Protein AF-A0A1X0YEE6-F1 (afdb_monomer)

Foldseek 3Di:
DDDPPPPPPPPPPDDDDDDDDDDDDDDDDDDDDDDDQADFKAAEPLPGFFFWWKFKAALVGHTPFRTWGGAHPRRMTGGPGHHDQQIKIWTDPVGGGDQVPHGQLAIWMAHHHPPDDDYWYIFLLRLQVVLPDALVLSCVLCVVLVFNDHSVCSRPHLCVPLPQDDAFDAVVSNRSSLSRLLSRLLCLLLVPSSDYSVNSPDPQSSVSSSLSSCLSPVQQHRVNQNVLQVVVVPDPVFPDTQGSVLSVSLSSVLSVVLSVQQNVVCVVVVNGGDPVSSVVSSVVSNVCSSVSSVQSSNVVVVVVDPDDQDALVVLCVVPQVVQADDPPDDPRHLALPLVVVLVCQVVCPVVDHDDPRNSVNVSVCSPPVPDDDDDDDDDDDDDDDDDDALQVLCVVQPCSPANHLVRGPCAQDALVNQQVCCVVCPVNNVVCVPDDSRSSRNVNCSSPVNPDDDDDDDDDDDDDDDDALQVLCVVQPCVPQNHQVRGLAAQDALVRLVVCCVVCPVNNVVCVPDDSSSSRNVNVSHHHDDDDDPVDQDQLQVLCSNQPCVPQNHQVRGVDAQDALCNLVVCCVVCPVNNVVCVPDDSSSSRNVNVSRHHDPPPPPPPLQLQVLCVVQPCVPQNHQVRGVDAQQALVNLVCCCVVCPVNNVVVVPDDSVSSRNVNVSRPHDPDPPPDDLQLQVLCQVQPCVPQNHQVRGVDAQDALVNLVCCCVVCPVNNVVVVPDDSSSSRNVNVSRHHDPDCPDDDLQLQVLCVVQPCVPQNHLVRGVDAQAALVLLQLCCVVCPVNNVVVVSDDSVSSRNVNVSRHHDDPDPDDDDQLQVLCQVQPCVPQNHLVRGVDAQQALVNLVCCCVVCPVNNVSVVRQDSSSSRNVNVSRHHDDDDDDDDDCVPVPVPAPQQFDDDPPPRDHFQPVVQLPFPPRNRPPCQFQPPHDPPSDSDGDHDQLQAWPPGGWDDPVPQWIARGLVQQRAIAPGRHPDDDPVQFPVCSREDDDDRTLRHDDDDVPVPCVVVVDTPQQFFAPVVCVCQRVDSSDSDGPDDSQVRGADDSHQFPDDDDQKTANRVPPGIDGDDPPPD

Solvent-accessible surface area (backbone atoms only — not comparable to full-atom values): 61836 Å² total; per-residue (Å²): 139,90,91,77,66,89,84,66,69,88,82,76,87,78,90,88,88,89,90,80,90,88,87,86,89,88,86,87,89,80,92,76,79,89,78,79,83,51,34,34,35,30,32,36,36,48,67,55,27,31,47,26,23,33,25,35,24,40,79,85,71,48,75,76,36,89,52,35,43,53,13,38,94,74,4,41,30,40,39,97,55,57,57,56,62,58,19,33,42,34,53,32,88,94,34,49,23,19,50,90,87,40,78,43,80,61,69,38,21,23,61,37,54,87,82,58,65,70,58,49,47,28,18,36,56,24,22,34,45,49,47,62,31,50,53,68,54,54,25,44,56,37,42,78,44,70,34,94,49,56,56,77,51,54,63,46,73,45,60,75,84,49,70,80,38,65,77,92,50,64,52,83,67,44,40,56,28,41,51,20,43,14,47,35,47,29,28,50,40,72,64,46,79,67,48,30,64,68,59,56,68,31,67,76,51,37,53,48,35,32,53,38,29,50,50,40,52,73,58,63,35,39,65,54,54,51,51,51,38,59,55,51,75,69,39,91,86,56,88,61,81,62,38,46,53,33,48,53,52,36,40,52,53,45,49,52,55,50,29,54,52,49,37,53,49,16,65,74,48,83,66,47,81,56,67,70,60,47,52,54,48,51,52,52,41,60,74,42,44,68,62,46,29,49,51,41,42,48,54,51,41,56,72,69,41,98,63,82,80,66,56,15,62,58,52,36,56,79,74,39,50,92,76,32,47,66,91,75,62,72,92,48,35,42,60,70,33,17,74,60,50,44,58,36,36,81,66,49,48,91,77,46,80,72,54,74,62,50,43,49,22,28,22,52,27,28,55,42,82,82,70,80,85,81,89,88,87,79,94,82,82,84,92,80,96,76,85,73,60,16,61,60,50,33,55,76,74,42,20,91,86,36,38,52,78,99,63,29,83,58,55,62,42,49,31,70,64,51,49,52,30,20,78,67,34,52,97,68,34,46,87,52,65,81,58,48,73,69,48,41,36,26,28,15,38,38,35,58,70,51,92,71,91,82,83,88,83,89,85,88,88,89,89,77,86,77,69,56,16,63,57,51,32,59,76,75,38,26,94,81,40,40,51,71,91,69,37,80,69,48,46,47,47,35,68,58,53,48,53,32,21,77,67,34,48,100,64,38,40,82,54,66,79,60,50,73,68,47,42,35,27,30,27,74,50,38,46,74,53,81,87,78,64,92,87,58,82,65,58,14,61,61,49,34,54,72,76,44,20,90,83,39,37,52,67,94,68,35,80,65,44,57,43,48,40,66,58,51,48,55,29,22,78,66,34,54,93,69,38,40,84,56,68,80,60,49,73,65,47,42,38,23,30,27,73,50,38,43,69,52,81,71,77,72,86,66,80,76,52,14,57,60,50,34,56,74,77,42,22,90,82,40,40,52,66,95,66,36,81,66,49,53,47,48,38,66,59,51,49,54,31,22,78,66,35,46,98,67,37,41,83,52,69,78,61,50,73,68,54,42,36,28,28,27,73,49,36,44,70,59,81,74,80,67,91,62,84,74,56,12,57,61,51,34,52,74,76,42,21,91,81,38,38,50,66,97,64,37,80,65,49,52,46,48,36,66,59,51,48,54,30,19,77,67,33,48,98,65,36,39,82,53,68,79,60,49,73,68,54,42,37,25,27,26,74,47,36,44,69,58,78,77,85,70,86,68,85,68,59,13,57,62,49,33,56,74,74,42,22,90,82,40,37,52,68,96,62,39,80,66,48,49,46,46,35,66,46,52,47,54,31,19,78,63,33,49,99,65,36,39,83,54,67,78,61,49,73,69,56,42,34,24,28,23,73,50,35,45,70,53,80,78,76,72,93,66,86,74,60,13,56,63,49,34,54,74,75,41,20,92,85,37,37,49,68,96,58,40,78,64,41,34,42,44,38,66,56,49,48,53,29,21,80,64,36,48,97,67,36,40,82,53,74,66,59,51,72,68,54,41,35,26,28,27,75,49,36,46,83,38,90,81,82,85,90,70,87,88,61,89,72,38,63,90,80,27,45,82,74,34,51,54,80,60,81,93,15,58,28,61,51,51,73,66,50,40,70,35,57,92,35,46,83,55,58,50,65,48,34,40,92,61,72,98,78,87,65,94,62,70,23,59,50,78,60,34,28,18,73,85,41,69,48,36,72,68,87,74,53,27,41,28,20,24,37,87,35,35,38,33,67,51,59,39,40,78,82,48,81,79,61,67,92,73,46,52,71,66,33,37,46,81,39,79,73,33,72,66,30,52,62,70,74,60,53,84,49,42,52,74,74,68,51,59,69,53,48,42,34,28,67,98,59,49,92,40,79,56,58,49,59,67,50,84,60,78,70,55,64,73,73,73,22,33,24,33,96,83,26,48,20,57,38,60,56,96,53,28,43,35,64,26,78,88,78,45,64,52,74,57,62,101,79,76,118

InterPro domains:
  IPR009056 Cytochrome c-like domain [PF13442] (387-444)
  IPR009056 Cytochrome c-like domain [PF13442] (466-524)
  IPR009056 Cytochrome c-like domain [PF13442] (539-595)
  IPR009056 Cytochrome c-like domain [PF13442] (609-665)
  IPR009056 Cytochrome c-like domain [PF13442] (679-735)
  IPR009056 Cytochrome c-like domain [PF13442] (749-805)
  IPR009056 Cytochrome c-like domain [PF13442] (819-875)
  IPR009056 Cytochrome c-like domain [PS51007] (307-451)
  IPR009056 Cytochrome c-like domain [PS51007] (464-601)
  IPR009056 Cytochrome c-like domain [PS51007] (605-741)
  IPR009056 Cytochrome c-like domain [PS51007] (745-881)
  IPR010176 CxxxxCH...CXXCH motif, Geobacter sulfurreducens [TIGR01904] (935-1008)
  IPR036280 Multiheme cytochrome superfamily [SSF48695] (310-763)
  IPR036280 Multiheme cytochrome superfamily [SSF48695] (791-1070)
  IPR036909 Cytochrome c-like domain superfamily [SSF46626] (309-371)
  IPR036909 Cytochrome c-like domain superfamily [SSF46626] (722-805)
  IPR051459 Cytochrome c-type Dehydrogenase [PTHR35008] (641-733)

pLDDT: mean 75.91, std 16.79, range [24.64, 98.0]

Structure (mmCIF, N/CA/C/O backbone):
data_AF-A0A1X0YEE6-F1
#
_entry.id   AF-A0A1X0YEE6-F1
#
loop_
_atom_site.group_PDB
_atom_site.id
_atom_site.type_symbol
_atom_site.label_atom_id
_atom_site.label_alt_id
_atom_site.label_comp_id
_atom_site.label_asym_id
_atom_site.label_entity_id
_atom_site.label_seq_id
_atom_site.pdbx_PDB_ins_code
_atom_site.Cartn_x
_atom_site.Cartn_y
_atom_site.Cartn_z
_atom_site.occupancy
_atom_site.B_iso_or_equiv
_atom_site.auth_seq_id
_atom_site.auth_comp_id
_atom_site.auth_asym_id
_atom_site.auth_atom_id
_atom_site.pdbx_PDB_model_num
ATOM 1 N N . MET A 1 1 ? 40.414 -36.281 40.600 1.00 41.56 1 MET A N 1
ATOM 2 C CA . MET A 1 1 ? 39.236 -35.777 39.847 1.00 41.56 1 MET A CA 1
ATOM 3 C C . MET A 1 1 ? 39.577 -34.354 39.394 1.00 41.56 1 MET A C 1
ATOM 5 O O . MET A 1 1 ? 40.329 -33.721 40.116 1.00 41.56 1 MET A O 1
ATOM 9 N N . SER A 1 2 ? 39.189 -33.813 38.236 1.00 45.94 2 SER A N 1
ATOM 10 C CA . SER A 1 2 ? 38.268 -34.275 37.177 1.00 45.94 2 SER A CA 1
ATOM 11 C C . SER A 1 2 ? 38.715 -33.761 35.781 1.00 45.94 2 SER A C 1
ATOM 13 O O . SER A 1 2 ? 38.149 -32.827 35.231 1.00 45.94 2 SER A O 1
ATOM 15 N N . ARG A 1 3 ? 39.739 -34.386 35.171 1.00 41.09 3 ARG A N 1
ATOM 16 C CA . ARG A 1 3 ? 40.221 -34.085 33.793 1.00 41.09 3 ARG A CA 1
ATOM 17 C C . ARG A 1 3 ? 40.323 -35.324 32.874 1.00 41.09 3 ARG A C 1
ATOM 19 O O . ARG A 1 3 ? 41.143 -35.362 31.967 1.00 41.09 3 ARG A O 1
ATOM 26 N N . ARG A 1 4 ? 39.528 -36.373 33.134 1.00 42.50 4 ARG A N 1
ATOM 27 C CA . ARG A 1 4 ? 39.536 -37.641 32.359 1.00 42.50 4 ARG A CA 1
ATOM 28 C C . ARG A 1 4 ? 38.145 -38.216 32.025 1.00 42.50 4 ARG A C 1
ATOM 30 O O . ARG A 1 4 ? 38.060 -39.372 31.638 1.00 42.50 4 ARG A O 1
ATOM 37 N N . LEU A 1 5 ? 37.069 -37.434 32.169 1.00 38.53 5 LEU A N 1
ATOM 38 C CA . LEU A 1 5 ? 35.698 -37.889 31.865 1.00 38.53 5 LEU A CA 1
ATOM 39 C C . LEU A 1 5 ? 35.105 -37.277 30.581 1.00 38.53 5 LEU A C 1
ATOM 41 O O . LEU A 1 5 ? 34.314 -37.927 29.911 1.00 38.53 5 LEU A O 1
ATOM 45 N N . ALA A 1 6 ? 35.520 -36.064 30.201 1.00 39.22 6 ALA A N 1
ATOM 46 C CA . ALA A 1 6 ? 34.950 -35.336 29.061 1.00 39.22 6 ALA A CA 1
ATOM 47 C C . ALA A 1 6 ? 35.385 -35.857 27.672 1.00 39.22 6 ALA A C 1
ATOM 49 O O . ALA A 1 6 ? 34.792 -35.485 26.669 1.00 39.22 6 ALA A O 1
ATOM 50 N N . THR A 1 7 ? 36.417 -36.704 27.599 1.00 40.69 7 THR A N 1
ATOM 51 C CA . THR A 1 7 ? 37.062 -37.123 26.333 1.00 40.69 7 THR A CA 1
ATOM 52 C C . THR A 1 7 ? 36.876 -38.615 26.021 1.00 40.69 7 THR A C 1
ATOM 54 O O . THR A 1 7 ? 37.511 -39.135 25.113 1.00 40.69 7 THR A O 1
ATOM 57 N N . LEU A 1 8 ? 36.037 -39.321 26.789 1.00 37.00 8 LEU A N 1
ATOM 58 C CA . LEU A 1 8 ? 35.826 -40.776 26.679 1.00 37.00 8 LEU A CA 1
ATOM 59 C C . LEU A 1 8 ? 34.367 -41.183 26.409 1.00 37.00 8 LEU A C 1
ATOM 61 O O . LEU A 1 8 ? 34.090 -42.361 26.224 1.00 37.00 8 LEU A O 1
ATOM 65 N N . ILE A 1 9 ? 33.443 -40.219 26.364 1.00 39.91 9 ILE A N 1
ATOM 66 C CA . ILE A 1 9 ? 32.008 -40.456 26.122 1.00 39.91 9 ILE A CA 1
ATOM 67 C C . ILE A 1 9 ? 31.642 -40.255 24.635 1.00 39.91 9 ILE A C 1
ATOM 69 O O . ILE A 1 9 ? 30.683 -40.842 24.148 1.00 39.91 9 ILE A O 1
ATOM 73 N N . LEU A 1 10 ? 32.446 -39.497 23.878 1.00 35.41 10 LEU A N 1
ATOM 74 C CA . LEU A 1 10 ? 32.149 -39.085 22.496 1.00 35.41 10 LEU A CA 1
ATOM 75 C C . LEU A 1 10 ? 32.640 -40.067 21.404 1.00 35.41 10 LEU A C 1
ATOM 77 O O . LEU A 1 10 ? 32.732 -39.690 20.242 1.00 35.41 10 LEU A O 1
ATOM 81 N N . ALA A 1 11 ? 33.015 -41.301 21.764 1.00 36.31 11 ALA A N 1
ATOM 82 C CA . ALA A 1 11 ? 33.699 -42.235 20.853 1.00 36.31 11 ALA A CA 1
ATOM 83 C C . ALA A 1 11 ? 33.261 -43.712 20.977 1.00 36.31 11 ALA A C 1
ATOM 85 O O . ALA A 1 11 ? 33.940 -44.591 20.453 1.00 36.31 11 ALA A O 1
ATOM 86 N N . ALA A 1 12 ? 32.170 -44.006 21.697 1.00 33.06 12 ALA A N 1
ATOM 87 C CA . ALA A 1 12 ? 31.841 -45.377 22.119 1.00 33.06 12 ALA A CA 1
ATOM 88 C C . ALA A 1 12 ? 30.345 -45.753 22.036 1.00 33.06 12 ALA A C 1
ATOM 90 O O . ALA A 1 12 ? 29.915 -46.673 22.727 1.00 33.06 12 ALA A O 1
ATOM 91 N N . LEU A 1 13 ? 29.544 -45.062 21.212 1.00 33.12 13 LEU A N 1
ATOM 92 C CA . LEU A 1 13 ? 28.110 -45.358 21.054 1.00 33.12 13 LEU A CA 1
ATOM 93 C C . LEU A 1 13 ? 27.655 -45.455 19.584 1.00 33.12 13 LEU A C 1
ATOM 95 O O . LEU A 1 13 ? 26.605 -44.943 19.207 1.00 33.12 13 LEU A O 1
ATOM 99 N N . ALA A 1 14 ? 28.450 -46.136 18.756 1.00 29.52 14 ALA A N 1
ATOM 100 C CA . ALA A 1 14 ? 28.081 -46.516 17.394 1.00 29.52 14 ALA A CA 1
ATOM 101 C C . ALA A 1 14 ? 28.316 -48.022 17.164 1.00 29.52 14 ALA A C 1
ATOM 103 O O . ALA A 1 14 ? 29.353 -48.558 17.547 1.00 29.52 14 ALA A O 1
ATOM 104 N N . THR A 1 15 ? 27.344 -48.670 16.511 1.00 32.94 15 THR A N 1
ATOM 105 C CA . THR A 1 15 ? 27.370 -50.040 15.947 1.00 32.94 15 THR A CA 1
ATOM 106 C C . THR A 1 15 ? 27.654 -51.232 16.882 1.00 32.94 15 THR A C 1
ATOM 108 O O . THR A 1 15 ? 28.798 -51.626 17.075 1.00 32.94 15 THR A O 1
ATOM 111 N N . LEU A 1 16 ? 26.580 -51.891 17.338 1.00 30.03 16 LEU A N 1
ATOM 112 C CA . LEU A 1 16 ? 26.212 -53.305 17.072 1.00 30.03 16 LEU A CA 1
ATOM 113 C C . LEU A 1 16 ? 24.758 -53.474 17.584 1.00 30.03 16 LEU A C 1
ATOM 115 O O . LEU A 1 16 ? 24.435 -52.952 18.644 1.00 30.03 16 LEU A O 1
ATOM 119 N N . ILE A 1 17 ? 23.796 -54.045 16.850 1.00 33.28 17 ILE A N 1
ATOM 120 C CA . ILE A 1 17 ? 23.618 -55.467 16.477 1.00 33.28 17 ILE A CA 1
ATOM 121 C C . ILE A 1 17 ? 22.937 -55.572 15.085 1.00 33.28 17 ILE A C 1
ATOM 123 O O . ILE A 1 17 ? 22.250 -54.647 14.662 1.00 33.28 17 ILE A O 1
ATOM 127 N N . LEU A 1 18 ? 23.114 -56.702 14.382 1.00 36.16 18 LEU A N 1
ATOM 128 C CA . LEU A 1 18 ? 22.567 -56.997 13.041 1.00 36.16 18 LEU A CA 1
ATOM 129 C C . LEU A 1 18 ? 21.418 -58.026 13.054 1.00 36.16 18 LEU A C 1
ATOM 131 O O . LEU A 1 18 ? 21.521 -59.015 13.776 1.00 36.16 18 LEU A O 1
ATOM 135 N N . ALA A 1 19 ? 20.435 -57.861 12.152 1.00 30.81 19 ALA A N 1
ATOM 136 C CA . ALA A 1 19 ? 19.707 -58.918 11.410 1.00 30.81 19 ALA A CA 1
ATOM 137 C C . ALA A 1 19 ? 18.662 -58.286 10.448 1.00 30.81 19 ALA A C 1
ATOM 139 O O . ALA A 1 19 ? 18.044 -57.301 10.834 1.00 30.81 19 ALA A O 1
ATOM 140 N N . ALA A 1 20 ? 18.351 -58.794 9.244 1.00 27.72 20 ALA A N 1
ATOM 141 C CA . ALA A 1 20 ? 19.028 -59.739 8.335 1.00 27.72 20 ALA A CA 1
ATOM 142 C C . ALA A 1 20 ? 18.353 -59.699 6.928 1.00 27.72 20 ALA A C 1
ATOM 144 O O . ALA A 1 20 ? 17.193 -59.306 6.850 1.00 27.72 20 ALA A O 1
ATOM 145 N N . CYS A 1 21 ? 19.031 -60.205 5.874 1.00 26.81 21 CYS A N 1
ATOM 146 C CA . CYS A 1 21 ? 18.567 -60.332 4.463 1.00 26.81 21 CYS A CA 1
ATOM 147 C C . CYS A 1 21 ? 18.369 -58.988 3.707 1.00 26.81 21 CYS A C 1
ATOM 149 O O . CYS A 1 21 ? 17.750 -58.080 4.244 1.00 26.81 21 CYS A O 1
ATOM 151 N N . GLY A 1 22 ? 18.834 -58.748 2.469 1.00 28.75 22 GLY A N 1
ATOM 152 C CA . GLY A 1 22 ? 19.536 -59.559 1.444 1.00 28.75 22 GLY A CA 1
ATOM 153 C C . GLY A 1 22 ? 18.822 -59.430 0.078 1.00 28.75 22 GLY A C 1
ATOM 154 O O . GLY A 1 22 ? 17.606 -59.257 0.079 1.00 28.75 22 GLY A O 1
ATOM 155 N N . SER A 1 23 ? 19.431 -59.530 -1.115 1.00 31.70 23 SER A N 1
ATOM 156 C CA . SER A 1 23 ? 20.843 -59.661 -1.583 1.00 31.70 23 SER A CA 1
ATOM 157 C C . SER A 1 23 ? 20.804 -59.890 -3.120 1.00 31.70 23 SER A C 1
ATOM 159 O O . SER A 1 23 ? 19.817 -60.470 -3.568 1.00 31.70 23 SER A O 1
ATOM 161 N N . ASP A 1 24 ? 21.760 -59.606 -4.022 1.00 35.84 24 ASP A N 1
ATOM 162 C CA . ASP A 1 24 ? 23.052 -58.871 -4.105 1.00 35.84 24 ASP A CA 1
ATOM 163 C C . ASP A 1 24 ? 23.425 -58.792 -5.627 1.00 35.84 24 ASP A C 1
ATOM 165 O O . ASP A 1 24 ? 22.791 -59.474 -6.431 1.00 35.84 24 ASP A O 1
ATOM 169 N N . GLY A 1 25 ? 24.409 -58.048 -6.165 1.00 29.69 25 GLY A N 1
ATOM 170 C CA . GLY A 1 25 ? 25.340 -57.052 -5.607 1.00 29.69 25 GLY A CA 1
ATOM 171 C C . GLY A 1 25 ? 26.693 -56.983 -6.371 1.00 29.69 25 GLY A C 1
ATOM 172 O O . GLY A 1 25 ? 27.498 -57.902 -6.245 1.00 29.69 25 GLY A O 1
ATOM 173 N N . GLY A 1 26 ? 26.983 -55.896 -7.116 1.00 31.36 26 GLY A N 1
ATOM 174 C CA . GLY A 1 26 ? 28.316 -55.595 -7.713 1.00 31.36 26 GLY A CA 1
ATOM 175 C C . GLY A 1 26 ? 28.344 -55.380 -9.245 1.00 31.36 26 GLY A C 1
ATOM 176 O O . GLY A 1 26 ? 27.403 -55.759 -9.931 1.00 31.36 26 GLY A O 1
ATOM 177 N N . SER A 1 27 ? 29.364 -54.772 -9.875 1.00 38.47 27 SER A N 1
ATOM 178 C CA . SER A 1 27 ? 30.635 -54.151 -9.416 1.00 38.47 27 SER A CA 1
ATOM 179 C C . SER A 1 27 ? 31.074 -53.099 -10.466 1.00 38.47 27 SER A C 1
ATOM 181 O O . SER A 1 27 ? 30.745 -53.248 -11.638 1.00 38.47 27 SER A O 1
ATOM 183 N N . SER A 1 28 ? 31.833 -52.034 -10.182 1.00 29.52 28 SER A N 1
ATOM 184 C CA . SER A 1 28 ? 33.265 -52.041 -9.810 1.00 29.52 28 SER A CA 1
ATOM 185 C C . SER A 1 28 ? 33.737 -50.622 -9.428 1.00 29.52 28 SER A C 1
ATOM 187 O O . SER A 1 28 ? 33.064 -49.651 -9.760 1.00 29.52 28 SER A O 1
ATOM 189 N N . ALA A 1 29 ? 34.896 -50.478 -8.772 1.00 35.72 29 ALA A N 1
ATOM 190 C CA . ALA A 1 29 ? 35.354 -49.198 -8.213 1.00 35.72 29 ALA A CA 1
ATOM 191 C C . ALA A 1 29 ? 36.558 -48.557 -8.933 1.00 35.72 29 ALA A C 1
ATOM 193 O O . ALA A 1 29 ? 37.543 -49.231 -9.230 1.00 35.72 29 ALA A O 1
ATOM 194 N N . THR A 1 30 ? 36.535 -47.226 -9.042 1.00 29.53 30 THR A N 1
ATOM 195 C CA . THR A 1 30 ? 37.715 -46.340 -9.025 1.00 29.53 30 THR A CA 1
ATOM 196 C C . THR A 1 30 ? 37.397 -45.123 -8.150 1.00 29.53 30 THR A C 1
ATOM 198 O O . THR A 1 30 ? 36.252 -44.683 -8.076 1.00 29.53 30 THR A O 1
ATOM 201 N N . GLY A 1 31 ? 38.385 -44.626 -7.401 1.00 40.69 31 GLY A N 1
ATOM 202 C CA . GLY A 1 31 ? 38.153 -43.631 -6.349 1.00 40.69 31 GLY A CA 1
ATOM 203 C C . GLY A 1 31 ? 37.880 -42.215 -6.866 1.00 40.69 31 GLY A C 1
ATOM 204 O O . GLY A 1 31 ? 38.470 -41.774 -7.850 1.00 40.69 31 GLY A O 1
ATOM 205 N N . SER A 1 32 ? 37.028 -41.478 -6.155 1.00 28.16 32 SER A N 1
ATOM 206 C CA . SER A 1 32 ? 36.861 -40.023 -6.262 1.00 28.16 32 SER A CA 1
ATOM 207 C C . SER A 1 32 ? 36.358 -39.459 -4.929 1.00 28.16 32 SER A C 1
ATOM 209 O O . SER A 1 32 ? 35.883 -40.203 -4.070 1.00 28.16 32 SER A O 1
ATOM 211 N N . THR A 1 33 ? 36.529 -38.153 -4.731 1.00 30.02 33 THR A N 1
ATOM 212 C CA . THR A 1 33 ? 36.141 -37.413 -3.517 1.00 30.02 33 THR A CA 1
ATOM 213 C C . THR A 1 33 ? 34.635 -37.482 -3.228 1.00 30.02 33 THR A C 1
ATOM 215 O O . THR A 1 33 ? 33.856 -37.673 -4.163 1.00 30.02 33 THR A O 1
ATOM 218 N N . PRO A 1 34 ? 34.196 -37.296 -1.964 1.00 30.56 34 PRO A N 1
ATOM 219 C CA . PRO A 1 34 ? 32.774 -37.286 -1.627 1.00 30.56 34 PRO A CA 1
ATOM 220 C C . PRO A 1 34 ? 32.039 -36.196 -2.414 1.00 30.56 34 PRO A C 1
ATOM 222 O O . PRO A 1 34 ? 32.354 -35.013 -2.297 1.00 30.56 34 PRO A O 1
ATOM 225 N N . VAL A 1 35 ? 31.057 -36.608 -3.217 1.00 33.06 35 VAL A N 1
ATOM 226 C CA . VAL A 1 35 ? 30.194 -35.693 -3.966 1.00 33.06 35 VAL A CA 1
ATOM 227 C C . VAL A 1 35 ? 29.191 -35.078 -2.997 1.00 33.06 35 VAL A C 1
ATOM 229 O O . VAL A 1 35 ? 28.302 -35.763 -2.492 1.00 33.06 35 VAL A O 1
ATOM 232 N N . THR A 1 36 ? 29.318 -33.778 -2.746 1.00 42.09 36 THR A N 1
ATOM 233 C CA . THR A 1 36 ? 28.257 -32.978 -2.130 1.00 42.09 36 THR A CA 1
ATOM 234 C C . THR A 1 36 ? 27.075 -32.920 -3.094 1.00 42.09 36 THR A C 1
ATOM 236 O O . THR A 1 36 ? 27.185 -32.327 -4.167 1.00 42.09 36 THR A O 1
ATOM 239 N N . GLY A 1 37 ? 25.957 -33.555 -2.738 1.00 53.56 37 GLY A N 1
ATOM 240 C CA . GLY A 1 37 ? 24.726 -33.482 -3.524 1.00 53.56 37 GLY A CA 1
ATOM 241 C C . GLY A 1 37 ? 24.160 -32.064 -3.494 1.00 53.56 37 GLY A C 1
ATOM 242 O O . GLY A 1 37 ? 23.599 -31.660 -2.480 1.00 53.56 37 GLY A O 1
ATOM 243 N N . GLY A 1 38 ? 24.344 -31.313 -4.582 1.00 72.38 38 GLY A N 1
ATOM 244 C CA . GLY A 1 38 ? 23.806 -29.959 -4.723 1.00 72.38 38 GLY A CA 1
ATOM 245 C C . GLY A 1 38 ? 22.280 -29.949 -4.845 1.00 72.38 38 GLY A C 1
ATOM 246 O O . GLY A 1 38 ? 21.672 -30.940 -5.252 1.00 72.38 38 GLY A O 1
ATOM 247 N N . VAL A 1 39 ? 21.666 -28.817 -4.498 1.00 89.81 39 VAL A N 1
ATOM 248 C CA . VAL A 1 39 ? 20.205 -28.649 -4.487 1.00 89.81 39 VAL A CA 1
ATOM 249 C C . VAL A 1 39 ? 19.608 -28.829 -5.882 1.00 89.81 39 VAL A C 1
ATOM 251 O O . VAL A 1 39 ? 20.054 -28.210 -6.842 1.00 89.81 39 VAL A O 1
ATOM 254 N N . THR A 1 40 ? 18.565 -29.650 -5.987 1.00 93.50 40 THR A N 1
ATOM 255 C CA . THR A 1 40 ? 17.801 -29.904 -7.222 1.00 93.50 40 THR A CA 1
ATOM 256 C C . THR A 1 40 ? 16.374 -29.356 -7.167 1.00 93.50 40 THR A C 1
ATOM 258 O O . THR A 1 40 ? 15.605 -29.585 -8.095 1.00 93.50 40 THR A O 1
ATOM 261 N N . SER A 1 41 ? 15.970 -28.675 -6.093 1.00 93.94 41 SER A N 1
ATOM 262 C CA . SER A 1 41 ? 14.566 -28.332 -5.848 1.00 93.94 41 SER A CA 1
ATOM 263 C C . SER A 1 41 ? 14.381 -27.014 -5.098 1.00 93.94 41 SER A C 1
ATOM 265 O O . SER A 1 41 ? 15.299 -26.496 -4.459 1.00 93.94 41 SER A O 1
ATOM 267 N N . GLY A 1 42 ? 13.177 -26.457 -5.180 1.00 96.38 42 GLY A N 1
ATOM 268 C CA . GLY A 1 42 ? 12.831 -25.216 -4.500 1.00 96.38 42 GLY A CA 1
ATOM 269 C C . GLY A 1 42 ? 11.333 -25.013 -4.321 1.00 96.38 42 GLY A C 1
ATOM 270 O O . GLY A 1 42 ? 10.536 -25.859 -4.720 1.00 96.38 42 GLY A O 1
ATOM 271 N N . ILE A 1 43 ? 10.975 -23.895 -3.692 1.00 96.75 43 ILE A N 1
ATOM 272 C CA . ILE A 1 43 ? 9.601 -23.500 -3.361 1.00 96.75 43 ILE A CA 1
ATOM 273 C C . ILE A 1 43 ? 9.349 -22.083 -3.885 1.00 96.75 43 ILE A C 1
ATOM 275 O O . ILE A 1 43 ? 10.010 -21.132 -3.461 1.00 96.75 43 ILE A O 1
ATOM 279 N N . ALA A 1 44 ? 8.386 -21.945 -4.793 1.00 96.00 44 ALA A N 1
ATOM 280 C CA . ALA A 1 44 ? 7.895 -20.683 -5.332 1.00 96.00 44 ALA A CA 1
ATOM 281 C C . ALA A 1 44 ? 6.824 -20.104 -4.404 1.00 96.00 44 ALA A C 1
ATOM 283 O O . ALA A 1 44 ? 5.725 -20.654 -4.296 1.00 96.00 44 ALA A O 1
ATOM 284 N N . VAL A 1 45 ? 7.143 -19.012 -3.709 1.00 93.75 45 VAL A N 1
ATOM 285 C CA . VAL A 1 45 ? 6.266 -18.493 -2.657 1.00 93.75 45 VAL A CA 1
ATOM 286 C C . VAL A 1 45 ? 6.286 -16.969 -2.583 1.00 93.75 45 VAL A C 1
ATOM 288 O O . VAL A 1 45 ? 7.259 -16.333 -2.180 1.00 93.75 45 VAL A O 1
ATOM 291 N N . ASP A 1 46 ? 5.158 -16.391 -2.960 1.00 88.62 46 ASP A N 1
ATOM 292 C CA . ASP A 1 46 ? 4.624 -15.162 -2.400 1.00 88.62 46 ASP A CA 1
ATOM 293 C C . ASP A 1 46 ? 3.727 -15.528 -1.189 1.00 88.62 46 ASP A C 1
ATOM 295 O O . ASP A 1 46 ? 4.250 -15.617 -0.073 1.00 88.62 46 ASP A O 1
ATOM 299 N N . PRO A 1 47 ? 2.443 -15.886 -1.399 1.00 91.25 47 PRO A N 1
ATOM 300 C CA . PRO A 1 47 ? 1.935 -17.245 -1.128 1.00 91.25 47 PRO A CA 1
ATOM 301 C C . PRO A 1 47 ? 2.322 -18.276 -2.202 1.00 91.25 47 PRO A C 1
ATOM 303 O O . PRO A 1 47 ? 2.918 -17.908 -3.210 1.00 91.25 47 PRO A O 1
ATOM 306 N N . TYR A 1 48 ? 2.026 -19.567 -2.007 1.00 88.94 48 TYR A N 1
ATOM 307 C CA . TYR A 1 48 ? 2.435 -20.614 -2.960 1.00 88.94 48 TYR A CA 1
ATOM 308 C C . TYR A 1 48 ? 1.925 -20.339 -4.384 1.00 88.94 48 TYR A C 1
ATOM 310 O O . TYR A 1 48 ? 0.719 -20.241 -4.612 1.00 88.94 48 TYR A O 1
ATOM 318 N N . ILE A 1 49 ? 2.855 -20.233 -5.338 1.00 87.31 49 ILE A N 1
ATOM 319 C CA . ILE A 1 49 ? 2.530 -20.043 -6.756 1.00 87.31 49 ILE A CA 1
ATOM 320 C C . ILE A 1 49 ? 2.396 -21.413 -7.406 1.00 87.31 49 ILE A C 1
ATOM 322 O O . ILE A 1 49 ? 3.328 -22.213 -7.327 1.00 87.31 49 ILE A O 1
ATOM 326 N N . VAL A 1 50 ? 1.284 -21.670 -8.094 1.00 84.50 50 VAL A N 1
ATOM 327 C CA . VAL A 1 50 ? 0.994 -22.972 -8.723 1.00 84.50 50 VAL A CA 1
ATOM 328 C C . VAL A 1 50 ? 1.223 -22.897 -10.232 1.00 84.50 50 VAL A C 1
ATOM 330 O O . VAL A 1 50 ? 0.711 -21.992 -10.893 1.00 84.50 50 VAL A O 1
ATOM 333 N N . GLY A 1 51 ? 1.978 -23.838 -10.800 1.00 79.69 51 GLY A N 1
ATOM 334 C CA . GLY A 1 51 ? 2.293 -23.899 -12.233 1.00 79.69 51 GLY A CA 1
ATOM 335 C C . GLY A 1 51 ? 3.427 -22.975 -12.700 1.00 79.69 51 GLY A C 1
ATOM 336 O O . GLY A 1 51 ? 3.571 -22.748 -13.901 1.00 79.69 51 GLY A O 1
ATOM 337 N N . ALA A 1 52 ? 4.228 -22.426 -11.785 1.00 86.19 52 ALA A N 1
ATOM 338 C CA . ALA A 1 52 ? 5.391 -21.599 -12.101 1.00 86.19 52 ALA A CA 1
ATOM 339 C C . ALA A 1 52 ? 6.573 -22.455 -12.583 1.00 86.19 52 ALA A C 1
ATOM 341 O O . ALA A 1 52 ? 6.929 -23.440 -11.938 1.00 86.19 52 ALA A O 1
ATOM 342 N N . VAL A 1 53 ? 7.212 -22.063 -13.688 1.00 91.62 53 VAL A N 1
ATOM 343 C CA . VAL A 1 53 ? 8.424 -22.714 -14.219 1.00 91.62 53 VAL A CA 1
ATOM 344 C C . VAL A 1 53 ? 9.611 -21.768 -14.096 1.00 91.62 53 VAL A C 1
ATOM 346 O O . VAL A 1 53 ? 9.531 -20.594 -14.456 1.00 91.62 53 VAL A O 1
ATOM 349 N N . PHE A 1 54 ? 10.736 -22.291 -13.620 1.00 96.88 54 PHE A N 1
ATOM 350 C CA . PHE A 1 54 ? 11.963 -21.537 -13.396 1.00 96.88 54 PHE A CA 1
ATOM 351 C C . PHE A 1 54 ? 13.063 -21.935 -14.380 1.00 96.88 54 PHE A C 1
ATOM 353 O O . PHE A 1 54 ? 13.081 -23.041 -14.914 1.00 96.88 54 PHE A O 1
ATOM 360 N N . GLU A 1 55 ? 14.011 -21.034 -14.592 1.00 95.88 55 GLU A N 1
ATOM 361 C CA . GLU A 1 55 ? 15.250 -21.264 -15.333 1.00 95.88 55 GLU A CA 1
ATOM 362 C C . GLU A 1 55 ? 16.459 -20.971 -14.430 1.00 95.88 55 GLU A C 1
ATOM 364 O O . GLU A 1 55 ? 16.423 -20.054 -13.610 1.00 95.88 55 GLU A O 1
ATOM 369 N N . GLU A 1 56 ? 17.523 -21.764 -14.554 1.00 97.44 56 GLU A N 1
ATOM 370 C CA . GLU A 1 56 ? 18.812 -21.511 -13.899 1.00 97.44 56 GLU A CA 1
ATOM 371 C C . GLU A 1 56 ? 19.710 -20.732 -14.861 1.00 97.44 56 GLU A C 1
ATOM 373 O O . GLU A 1 56 ? 19.906 -21.154 -16.004 1.00 97.44 56 GLU A O 1
ATOM 378 N N . ILE A 1 57 ? 20.284 -19.626 -14.394 1.00 95.56 57 ILE A N 1
ATOM 379 C CA . ILE A 1 57 ? 21.125 -18.713 -15.175 1.00 95.56 57 ILE A CA 1
ATOM 380 C C . ILE A 1 57 ? 22.480 -18.561 -14.479 1.00 95.56 57 ILE A C 1
ATOM 382 O O . ILE A 1 57 ? 22.534 -18.304 -13.278 1.00 95.56 57 ILE A O 1
ATOM 386 N N . SER A 1 58 ? 23.585 -18.712 -15.208 1.00 91.56 58 SER A N 1
ATOM 387 C CA . SER A 1 58 ? 24.941 -18.528 -14.682 1.00 91.56 58 SER A CA 1
ATOM 388 C C . SER A 1 58 ? 25.211 -17.083 -14.246 1.00 91.56 58 SER A C 1
ATOM 390 O O . SER A 1 58 ? 24.533 -16.145 -14.666 1.00 91.56 58 SER A O 1
ATOM 392 N N . ALA A 1 59 ? 26.269 -16.884 -13.454 1.00 86.62 59 ALA A N 1
ATOM 393 C CA . ALA A 1 59 ? 26.740 -15.551 -13.067 1.00 86.62 59 ALA A CA 1
ATOM 394 C C . ALA A 1 59 ? 27.118 -14.649 -14.266 1.00 86.62 59 ALA A C 1
ATOM 396 O O . ALA A 1 59 ? 27.131 -13.430 -14.126 1.00 86.62 59 ALA A O 1
ATOM 397 N N . ASP A 1 60 ? 27.402 -15.233 -15.439 1.00 86.38 60 ASP A N 1
ATOM 398 C CA . ASP A 1 60 ? 27.651 -14.529 -16.705 1.00 86.38 60 ASP A CA 1
ATOM 399 C C . ASP A 1 60 ? 26.459 -14.568 -17.687 1.00 86.38 60 ASP A C 1
ATOM 401 O O . ASP A 1 60 ? 26.624 -14.360 -18.888 1.00 86.38 60 ASP A O 1
ATOM 405 N N . GLY A 1 61 ? 25.244 -14.815 -17.182 1.00 84.88 61 GLY A N 1
ATOM 406 C CA . GLY A 1 61 ? 23.985 -14.595 -17.903 1.00 84.88 61 GLY A CA 1
ATOM 407 C C . GLY A 1 61 ? 23.537 -15.709 -18.856 1.00 84.88 61 GLY A C 1
ATOM 408 O O . GLY A 1 61 ? 22.503 -15.560 -19.507 1.00 84.88 61 GLY A O 1
ATOM 409 N N . ARG A 1 62 ? 24.256 -16.836 -18.950 1.00 90.31 62 ARG A N 1
ATOM 410 C CA . ARG A 1 62 ? 23.854 -17.973 -19.799 1.00 90.31 62 ARG A CA 1
ATOM 411 C C . ARG A 1 62 ? 22.830 -18.851 -19.088 1.00 90.31 62 ARG A C 1
ATOM 413 O O . ARG A 1 62 ? 22.999 -19.180 -17.919 1.00 90.31 62 ARG A O 1
ATOM 420 N N . ILE A 1 63 ? 21.809 -19.313 -19.807 1.00 92.44 63 ILE A N 1
ATOM 421 C CA . ILE A 1 63 ? 20.864 -20.303 -19.275 1.00 92.44 63 ILE A CA 1
ATOM 422 C C . ILE A 1 63 ? 21.589 -21.649 -19.110 1.00 92.44 63 ILE A C 1
ATOM 424 O O . ILE A 1 63 ? 22.037 -22.252 -20.084 1.00 92.44 63 ILE A O 1
ATOM 428 N N . LEU A 1 64 ? 21.691 -22.120 -17.868 1.00 89.06 64 LEU A N 1
ATOM 429 C CA . LEU A 1 64 ? 22.247 -23.422 -17.494 1.00 89.06 64 LEU A CA 1
ATOM 430 C C . LEU A 1 64 ? 21.176 -24.518 -17.543 1.00 89.06 64 LEU A C 1
ATOM 432 O O . LEU A 1 64 ? 21.456 -25.627 -18.012 1.00 89.06 64 LEU A O 1
ATOM 436 N N . GLN A 1 65 ? 19.948 -24.209 -17.105 1.00 96.06 65 GLN A N 1
ATOM 437 C CA . GLN A 1 65 ? 18.778 -25.095 -17.171 1.00 96.06 65 GLN A CA 1
ATOM 438 C C . GLN A 1 65 ? 17.536 -24.297 -17.621 1.00 96.06 65 GLN A C 1
ATOM 440 O O . GLN A 1 65 ? 17.123 -23.395 -16.898 1.00 96.06 65 GLN A O 1
ATOM 445 N N . PRO A 1 66 ? 16.920 -24.598 -18.784 1.00 87.88 66 PRO A N 1
ATOM 446 C CA . PRO A 1 66 ? 15.880 -23.751 -19.392 1.00 87.88 66 PRO A CA 1
ATOM 447 C C . PRO A 1 66 ? 14.459 -23.962 -18.839 1.00 87.88 66 PRO A C 1
ATOM 449 O O . PRO A 1 66 ? 13.527 -23.278 -19.274 1.00 87.88 66 PRO A O 1
ATOM 452 N N . ALA A 1 67 ? 14.274 -24.944 -17.954 1.00 89.62 67 ALA A N 1
ATOM 453 C CA . ALA A 1 67 ? 13.022 -25.234 -17.264 1.00 89.62 67 ALA A CA 1
ATOM 454 C C . ALA A 1 67 ? 13.271 -26.113 -16.024 1.00 89.62 67 ALA A C 1
ATOM 456 O O . ALA A 1 67 ? 14.038 -27.080 -16.084 1.00 89.62 67 ALA A O 1
ATOM 457 N N . SER A 1 68 ? 12.572 -25.806 -14.937 1.00 93.31 68 SER A N 1
ATOM 458 C CA . SER A 1 68 ? 12.192 -26.742 -13.880 1.00 93.31 68 SER A CA 1
ATOM 459 C C . SER A 1 68 ? 10.937 -27.530 -14.291 1.00 93.31 68 SER A C 1
ATOM 461 O O . SER A 1 68 ? 10.331 -27.268 -15.333 1.00 93.31 68 SER A O 1
ATOM 4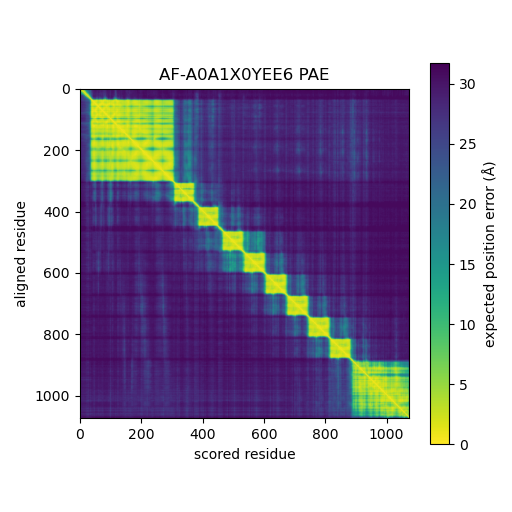63 N N . THR A 1 69 ? 10.469 -28.445 -13.442 1.00 89.56 69 THR A N 1
ATOM 464 C CA . THR A 1 69 ? 9.040 -28.793 -13.424 1.00 89.56 69 THR A CA 1
ATOM 465 C C . THR A 1 69 ? 8.203 -27.543 -13.112 1.00 89.56 69 THR A C 1
ATOM 467 O O . THR A 1 69 ? 8.700 -26.648 -12.419 1.00 89.56 69 THR A O 1
ATOM 470 N N . PRO A 1 70 ? 6.937 -27.464 -13.558 1.00 85.19 70 PRO A N 1
ATOM 471 C CA . PRO A 1 70 ? 5.983 -26.522 -12.978 1.00 85.19 70 PRO A CA 1
ATOM 472 C C . PRO A 1 70 ? 5.865 -26.756 -11.467 1.00 85.19 70 PRO A C 1
ATOM 474 O O . PRO A 1 70 ? 6.027 -27.892 -11.009 1.00 85.19 70 PRO A O 1
ATOM 477 N N . SER A 1 71 ? 5.597 -25.699 -10.704 1.00 89.88 71 SER A N 1
ATOM 478 C CA . SER A 1 71 ? 5.364 -25.804 -9.264 1.00 89.88 71 SER A CA 1
ATOM 479 C C . SER A 1 71 ? 4.009 -26.436 -8.925 1.00 89.88 71 SER A C 1
ATOM 481 O O . SER A 1 71 ? 3.021 -26.215 -9.630 1.00 89.88 71 SER A O 1
ATOM 483 N N . ASP A 1 72 ? 3.962 -27.208 -7.838 1.00 85.25 72 ASP A N 1
ATOM 484 C CA . ASP A 1 72 ? 2.738 -27.834 -7.318 1.00 85.25 72 ASP A CA 1
ATOM 485 C C . ASP A 1 72 ? 1.871 -26.882 -6.458 1.00 85.25 72 ASP A C 1
ATOM 487 O O . ASP A 1 72 ? 2.104 -25.672 -6.392 1.00 85.25 72 ASP A O 1
ATOM 491 N N . ASP A 1 73 ? 0.838 -27.426 -5.809 1.00 82.62 73 ASP A N 1
ATOM 492 C CA . ASP A 1 73 ? -0.080 -26.725 -4.896 1.00 82.62 73 ASP A CA 1
ATOM 493 C C . ASP A 1 73 ? 0.568 -26.291 -3.565 1.00 82.62 73 ASP A C 1
ATOM 495 O O . ASP A 1 73 ? -0.036 -25.566 -2.772 1.00 82.62 73 ASP A O 1
ATOM 499 N N . GLN A 1 74 ? 1.815 -26.696 -3.326 1.00 82.75 74 GLN A N 1
ATOM 500 C CA . GLN A 1 74 ? 2.690 -26.247 -2.241 1.00 82.75 74 GLN A CA 1
ATOM 501 C C . GLN A 1 74 ? 3.882 -25.433 -2.784 1.00 82.75 74 GLN A C 1
ATOM 503 O O . GLN A 1 74 ? 4.876 -25.218 -2.087 1.00 82.75 74 GLN A O 1
ATOM 508 N N . GLY A 1 75 ? 3.796 -24.974 -4.038 1.00 88.81 75 GLY A N 1
ATOM 509 C CA . GLY A 1 75 ? 4.811 -24.172 -4.714 1.00 88.81 75 GLY A CA 1
ATOM 510 C C . GLY A 1 75 ? 6.097 -24.930 -5.060 1.00 88.81 75 GLY A C 1
ATOM 511 O O . GLY A 1 75 ? 7.053 -24.304 -5.520 1.00 88.81 75 GLY A O 1
ATOM 512 N N . GLN A 1 76 ? 6.171 -26.244 -4.847 1.00 93.56 76 GLN A N 1
ATOM 513 C CA . GLN A 1 76 ? 7.414 -27.007 -4.962 1.00 93.56 76 GLN A CA 1
ATOM 514 C C . GLN A 1 76 ? 7.735 -27.330 -6.421 1.00 93.56 76 GLN A C 1
ATOM 516 O O . GLN A 1 76 ? 6.886 -27.814 -7.166 1.00 93.56 76 GLN A O 1
ATOM 521 N N . PHE A 1 77 ? 8.984 -27.106 -6.827 1.00 96.38 77 PHE A N 1
ATOM 522 C CA . PHE A 1 77 ? 9.488 -27.417 -8.165 1.00 96.38 77 PHE A CA 1
ATOM 523 C C . PHE A 1 77 ? 10.853 -28.116 -8.104 1.00 96.38 77 PHE A C 1
ATOM 525 O O . PHE A 1 77 ? 11.572 -28.052 -7.102 1.00 96.38 77 PHE A O 1
ATOM 532 N N . THR A 1 78 ? 11.233 -28.776 -9.200 1.00 95.75 78 THR A N 1
ATOM 533 C CA . THR A 1 78 ? 12.496 -29.523 -9.321 1.00 95.75 78 THR A CA 1
ATOM 534 C C . THR A 1 78 ? 13.208 -29.244 -10.644 1.00 95.75 78 THR A C 1
ATOM 536 O O . THR A 1 78 ? 12.568 -29.011 -11.667 1.00 95.75 78 THR A O 1
ATOM 539 N N . PHE A 1 79 ? 14.539 -29.272 -10.637 1.00 95.00 79 PHE A N 1
ATOM 540 C CA . PHE A 1 79 ? 15.395 -29.169 -11.817 1.00 95.00 79 PHE A CA 1
ATOM 541 C C . PHE A 1 79 ? 16.002 -30.539 -12.181 1.00 95.00 79 PHE A C 1
ATOM 543 O O . PHE A 1 79 ? 16.342 -31.311 -11.281 1.00 95.00 79 PHE A O 1
ATOM 550 N N . PRO A 1 80 ? 16.207 -30.849 -13.480 1.00 90.75 80 PRO A N 1
ATOM 551 C CA . PRO A 1 80 ? 16.803 -32.120 -13.914 1.00 90.75 80 PRO A CA 1
ATOM 552 C C . PRO A 1 80 ? 18.245 -32.367 -13.438 1.00 90.75 80 PRO A C 1
ATOM 554 O O . PRO A 1 80 ? 18.703 -33.510 -13.432 1.00 90.75 80 PRO A O 1
ATOM 557 N N . ARG A 1 81 ? 18.986 -31.311 -13.084 1.00 92.12 81 ARG A N 1
ATOM 558 C CA . ARG A 1 81 ? 20.348 -31.365 -12.528 1.00 92.12 81 ARG A CA 1
ATOM 559 C C . ARG A 1 81 ? 20.448 -30.479 -11.289 1.00 92.12 81 ARG A C 1
ATOM 561 O O . ARG A 1 81 ? 19.650 -29.559 -11.114 1.00 92.12 81 ARG A O 1
ATOM 568 N N . ALA A 1 82 ? 21.451 -30.747 -10.455 1.00 92.31 82 ALA A N 1
ATOM 569 C CA . ALA A 1 82 ? 21.781 -29.895 -9.318 1.00 92.31 82 ALA A CA 1
ATOM 570 C C . ALA A 1 82 ? 22.140 -28.475 -9.782 1.00 92.31 82 ALA A C 1
ATOM 572 O O . ALA A 1 82 ? 22.860 -28.310 -10.768 1.00 92.31 82 ALA A O 1
ATOM 573 N N . LEU A 1 83 ? 21.637 -27.486 -9.049 1.00 95.00 83 LEU A N 1
ATOM 574 C CA . LEU A 1 83 ? 21.887 -26.067 -9.256 1.00 95.00 83 LEU A CA 1
ATOM 575 C C . LEU A 1 83 ? 23.349 -25.713 -8.971 1.00 95.00 83 LEU A C 1
ATOM 577 O O . LEU A 1 83 ? 23.979 -26.250 -8.056 1.00 95.00 83 LEU A O 1
ATOM 581 N N . THR A 1 84 ? 23.873 -24.759 -9.731 1.00 94.19 84 THR A N 1
ATOM 582 C CA . THR A 1 84 ? 25.258 -24.295 -9.637 1.00 94.19 84 THR A CA 1
ATOM 583 C C . THR A 1 84 ? 25.369 -23.169 -8.604 1.00 94.19 84 THR A C 1
ATOM 585 O O . THR A 1 84 ? 24.690 -22.152 -8.762 1.00 94.19 84 THR A O 1
ATOM 588 N N . PRO A 1 85 ? 26.232 -23.259 -7.576 1.00 93.62 85 PRO A N 1
ATOM 589 C CA . PRO A 1 85 ? 26.501 -22.130 -6.685 1.00 93.62 85 PRO A CA 1
ATOM 590 C C . PRO A 1 85 ? 26.960 -20.886 -7.461 1.00 93.62 85 PRO A C 1
ATOM 592 O O . PRO A 1 85 ? 27.795 -20.978 -8.361 1.00 93.62 85 PRO A O 1
ATOM 595 N N . GLY A 1 86 ? 26.399 -19.722 -7.131 1.00 90.62 86 GLY A N 1
ATOM 596 C CA . GLY A 1 86 ? 26.595 -18.467 -7.863 1.00 90.62 86 GLY A CA 1
ATOM 597 C C . GLY A 1 86 ? 25.681 -18.271 -9.083 1.00 90.62 86 GLY A C 1
ATOM 598 O O . GLY A 1 86 ? 25.697 -17.191 -9.670 1.00 90.62 86 GLY A O 1
ATOM 599 N N . SER A 1 87 ? 24.867 -19.263 -9.462 1.00 96.06 87 SER A N 1
ATOM 600 C CA . SER A 1 87 ? 23.776 -19.071 -10.430 1.00 96.06 87 SER A CA 1
ATOM 601 C C . SER A 1 87 ? 22.610 -18.276 -9.825 1.00 96.06 87 SER A C 1
ATOM 603 O O . SER A 1 87 ? 22.546 -18.040 -8.617 1.00 96.06 87 SER A O 1
ATOM 605 N N . THR A 1 88 ? 21.661 -17.867 -10.664 1.00 97.50 88 THR A N 1
ATOM 606 C CA . THR A 1 88 ? 20.353 -17.348 -10.254 1.00 97.50 88 THR A CA 1
ATOM 607 C C . THR A 1 88 ? 19.248 -18.209 -10.849 1.00 97.50 88 THR A C 1
ATOM 609 O O . THR A 1 88 ? 19.175 -18.384 -12.063 1.00 97.50 88 THR A O 1
ATOM 612 N N . VAL A 1 89 ? 18.357 -18.702 -9.994 1.00 98.00 89 VAL A N 1
ATOM 613 C CA . VAL A 1 89 ? 17.073 -19.285 -10.386 1.00 98.00 89 VAL A CA 1
ATOM 614 C C . VAL A 1 89 ? 16.082 -18.139 -10.597 1.00 98.00 89 VAL A C 1
ATOM 616 O O . VAL A 1 89 ? 15.856 -17.347 -9.680 1.00 98.00 89 VAL A O 1
ATOM 619 N N . ARG A 1 90 ? 15.519 -18.019 -11.805 1.00 97.12 90 ARG A N 1
ATOM 620 C CA . ARG A 1 90 ? 14.593 -16.950 -12.229 1.00 97.12 90 ARG A CA 1
ATOM 621 C C . ARG A 1 90 ? 13.266 -17.542 -12.700 1.00 97.12 90 ARG A C 1
ATOM 623 O O . ARG A 1 90 ? 13.253 -18.546 -13.402 1.00 97.12 90 ARG A O 1
ATOM 630 N N . LEU A 1 91 ? 12.151 -16.912 -12.336 1.00 94.88 91 LEU A N 1
ATOM 631 C CA . LEU A 1 91 ? 10.821 -17.256 -12.840 1.00 94.88 91 LEU A CA 1
ATOM 632 C C . LEU A 1 91 ? 10.703 -16.916 -14.330 1.00 94.88 91 LEU A C 1
ATOM 634 O O . LEU A 1 91 ? 10.959 -15.783 -14.742 1.00 94.88 91 LEU A O 1
ATOM 638 N N . LYS A 1 92 ? 10.273 -17.884 -15.137 1.00 86.00 92 LYS A N 1
ATOM 639 C CA . LYS A 1 92 ? 10.174 -17.740 -16.588 1.00 86.00 92 LYS A CA 1
ATOM 640 C C . LYS A 1 92 ? 8.947 -16.911 -16.967 1.00 86.00 92 LYS A C 1
ATOM 642 O O . LYS A 1 92 ? 7.818 -17.262 -16.633 1.00 86.00 92 LYS A O 1
ATOM 647 N N . ILE A 1 93 ? 9.153 -15.814 -17.700 1.00 75.12 93 ILE A N 1
ATOM 648 C CA . ILE A 1 93 ? 8.094 -14.830 -18.005 1.00 75.12 93 ILE A CA 1
ATOM 649 C C . ILE A 1 93 ? 6.913 -15.436 -18.786 1.00 75.12 93 ILE A C 1
ATOM 651 O O . ILE A 1 93 ? 5.790 -14.974 -18.605 1.00 75.12 93 ILE A O 1
ATOM 655 N N . SER A 1 94 ? 7.135 -16.477 -19.595 1.00 74.06 94 SER A N 1
ATOM 656 C CA . SER A 1 94 ? 6.078 -17.190 -20.329 1.00 74.06 94 SER A CA 1
ATOM 657 C C . SER A 1 94 ? 5.306 -18.225 -19.497 1.00 74.06 94 SER A C 1
ATOM 659 O O . SER A 1 94 ? 4.298 -18.743 -19.963 1.00 74.06 94 SER A O 1
ATOM 661 N N . GLN A 1 95 ? 5.772 -18.563 -18.290 1.00 79.12 95 GLN A N 1
ATOM 662 C CA . GLN A 1 95 ? 5.241 -19.648 -17.455 1.00 79.12 95 GLN A CA 1
ATOM 663 C C . GLN A 1 95 ? 5.274 -19.239 -15.973 1.00 79.12 95 GLN A C 1
ATOM 665 O O . GLN A 1 95 ? 5.871 -19.904 -15.127 1.00 79.12 95 GLN A O 1
ATOM 670 N N . ARG A 1 96 ? 4.647 -18.096 -15.663 1.00 82.06 96 ARG A N 1
ATOM 671 C CA . ARG A 1 96 ? 4.677 -17.473 -14.326 1.00 82.06 96 ARG A CA 1
ATOM 672 C C . ARG A 1 96 ? 3.882 -18.216 -13.248 1.00 82.06 96 ARG A C 1
ATOM 674 O O . ARG A 1 96 ? 4.079 -17.938 -12.071 1.00 82.06 96 ARG A O 1
ATOM 681 N N . GLY A 1 97 ? 2.999 -19.134 -13.639 1.00 82.88 97 GLY A N 1
ATOM 682 C CA . GLY A 1 97 ? 2.051 -19.779 -12.735 1.00 82.88 97 GLY A CA 1
ATOM 683 C C . GLY A 1 97 ? 0.900 -18.863 -12.308 1.00 82.88 97 GLY A C 1
ATOM 684 O O . GLY A 1 97 ? 0.650 -17.810 -12.904 1.00 82.88 97 GLY A O 1
ATOM 685 N N . THR A 1 98 ? 0.179 -19.292 -11.275 1.00 69.81 98 THR A N 1
ATOM 686 C CA . THR A 1 98 ? -1.031 -18.640 -10.767 1.00 69.81 98 THR A CA 1
ATOM 687 C C . THR A 1 98 ? -1.004 -18.452 -9.255 1.00 69.81 98 THR A C 1
ATOM 689 O O . THR A 1 98 ? -0.492 -19.287 -8.508 1.00 69.81 98 THR A O 1
ATOM 692 N N . HIS A 1 99 ? -1.622 -17.356 -8.828 1.00 71.56 99 HIS A N 1
ATOM 693 C CA . HIS A 1 99 ? -2.099 -17.096 -7.480 1.00 71.56 99 HIS A CA 1
ATOM 694 C C . HIS A 1 99 ? -3.572 -17.498 -7.414 1.00 71.56 99 HIS A C 1
ATOM 696 O O . HIS A 1 99 ? -4.425 -16.786 -7.932 1.00 71.56 99 HIS A O 1
ATOM 702 N N . VAL A 1 100 ? -3.883 -18.642 -6.803 1.00 59.22 100 VAL A N 1
ATOM 703 C CA . VAL A 1 100 ? -5.273 -19.078 -6.541 1.00 59.22 100 VAL A CA 1
ATOM 704 C C . VAL A 1 100 ? -6.186 -19.029 -7.788 1.00 59.22 100 VAL A C 1
ATOM 706 O O . VAL A 1 100 ? -7.306 -18.526 -7.753 1.00 59.22 100 VAL A O 1
ATOM 709 N N . SER A 1 101 ? -5.689 -19.556 -8.912 1.00 52.19 101 SER A N 1
ATOM 710 C CA . SER A 1 101 ? -6.313 -19.511 -10.252 1.00 52.19 101 SER A CA 1
ATOM 711 C C . SER A 1 101 ? -6.234 -18.174 -11.019 1.00 52.19 101 SER A C 1
ATOM 713 O O . SER A 1 101 ? -6.539 -18.173 -12.209 1.00 52.19 101 SER A O 1
ATOM 715 N N . ALA A 1 102 ? -5.773 -17.068 -10.425 1.00 58.62 102 ALA A N 1
ATOM 716 C CA . ALA A 1 102 ? -5.450 -15.825 -11.142 1.00 58.62 102 ALA A CA 1
ATOM 717 C C . ALA A 1 102 ? -3.976 -15.815 -11.618 1.00 58.62 102 ALA A C 1
ATOM 719 O O . ALA A 1 102 ? -3.114 -16.324 -10.902 1.00 58.62 102 ALA A O 1
ATOM 720 N N . PRO A 1 103 ? -3.618 -15.260 -12.794 1.00 69.00 103 PRO A N 1
ATOM 721 C CA . PRO A 1 103 ? -2.225 -15.221 -13.261 1.00 69.00 103 PRO A CA 1
ATOM 722 C C . PRO A 1 103 ? -1.273 -14.474 -12.312 1.00 69.00 103 PRO A C 1
ATOM 724 O O . PRO A 1 103 ? -1.608 -13.414 -11.788 1.00 69.00 103 PRO A O 1
ATOM 727 N N . PHE A 1 104 ? -0.055 -14.987 -12.111 1.00 83.12 104 PHE A N 1
ATOM 728 C CA . PHE A 1 104 ? 0.945 -14.304 -11.283 1.00 83.12 104 PHE A CA 1
ATOM 729 C C . PHE A 1 104 ? 1.643 -13.164 -12.051 1.00 83.12 104 PHE A C 1
ATOM 731 O O . PHE A 1 104 ? 2.475 -13.398 -12.928 1.00 83.12 104 PHE A O 1
ATOM 738 N N . GLU A 1 105 ? 1.340 -11.911 -11.700 1.00 80.81 105 GLU A N 1
ATOM 739 C CA . GLU A 1 105 ? 1.927 -10.715 -12.339 1.00 80.81 105 GLU A CA 1
ATOM 740 C C . GLU A 1 105 ? 3.324 -10.318 -11.833 1.00 80.81 105 GLU A C 1
ATOM 742 O O . GLU A 1 105 ? 3.978 -9.472 -12.446 1.00 80.81 105 GLU A O 1
ATOM 747 N N . GLY A 1 106 ? 3.811 -10.932 -10.755 1.00 86.19 106 GLY A N 1
ATOM 748 C CA . GLY A 1 106 ? 5.123 -10.634 -10.183 1.00 86.19 106 GLY A CA 1
ATOM 749 C C . GLY A 1 106 ? 6.301 -11.257 -10.940 1.00 86.19 106 GLY A C 1
ATOM 750 O O . GLY A 1 106 ? 6.152 -11.924 -11.968 1.00 86.19 106 GLY A O 1
ATOM 751 N N . MET A 1 107 ? 7.494 -11.101 -10.369 1.00 89.94 107 MET A N 1
ATOM 752 C CA . MET A 1 107 ? 8.704 -11.821 -10.769 1.00 89.94 107 MET A CA 1
ATOM 753 C C . MET A 1 107 ? 9.387 -12.386 -9.524 1.00 89.94 107 MET A C 1
ATOM 755 O O . MET A 1 107 ? 9.494 -11.691 -8.519 1.00 89.94 107 MET A O 1
ATOM 759 N N . LEU A 1 108 ? 9.860 -13.633 -9.604 1.00 97.06 108 LEU A N 1
ATOM 760 C CA . LEU A 1 108 ? 10.567 -14.311 -8.516 1.00 97.06 108 LEU A CA 1
ATOM 761 C C . LEU A 1 108 ? 11.989 -14.689 -8.958 1.00 97.06 108 LEU A C 1
ATOM 763 O O . LEU A 1 108 ? 12.178 -15.224 -10.053 1.00 97.06 108 LEU A O 1
ATOM 767 N N . LYS A 1 109 ? 12.991 -14.411 -8.119 1.00 97.38 109 LYS A N 1
ATOM 768 C CA . LYS A 1 109 ? 14.410 -14.741 -8.337 1.00 97.38 109 LYS A CA 1
ATOM 769 C C . LYS A 1 109 ? 15.075 -15.205 -7.029 1.00 97.38 109 LYS A C 1
ATOM 771 O O . LYS A 1 109 ? 14.692 -14.766 -5.945 1.00 97.38 109 LYS A O 1
ATOM 776 N N . ARG A 1 110 ? 16.102 -16.057 -7.119 1.00 96.94 110 ARG A N 1
ATOM 777 C CA . ARG A 1 110 ? 16.967 -16.503 -6.003 1.00 96.94 110 ARG A CA 1
ATOM 778 C C . ARG A 1 110 ? 18.373 -16.789 -6.533 1.00 96.94 110 ARG A C 1
ATOM 780 O O . ARG A 1 110 ? 18.538 -17.667 -7.373 1.00 96.94 110 ARG A O 1
ATOM 787 N N . LYS A 1 111 ? 19.390 -16.081 -6.028 1.00 95.69 111 LYS A N 1
ATOM 788 C CA . LYS A 1 111 ? 20.803 -16.489 -6.184 1.00 95.69 111 LYS A CA 1
ATOM 789 C C . LYS A 1 111 ? 21.035 -17.796 -5.424 1.00 95.69 111 LYS A C 1
ATOM 791 O O . LYS A 1 111 ? 20.545 -17.898 -4.306 1.00 95.69 111 LYS A O 1
ATOM 796 N N . VAL A 1 112 ? 21.774 -18.746 -5.987 1.00 95.75 112 VAL A N 1
ATOM 797 C CA . VAL A 1 112 ? 22.098 -20.040 -5.357 1.00 95.75 112 VAL A CA 1
ATOM 798 C C . VAL A 1 112 ? 23.409 -19.918 -4.582 1.00 95.75 112 VAL A C 1
ATOM 800 O O . VAL A 1 112 ? 24.413 -19.464 -5.135 1.00 95.75 112 VAL A O 1
ATOM 803 N N . LEU A 1 113 ? 23.418 -20.314 -3.312 1.00 91.75 113 LEU A N 1
ATOM 804 C CA . LEU A 1 113 ? 24.570 -20.204 -2.414 1.00 91.75 113 LEU A CA 1
ATOM 805 C C . LEU A 1 113 ? 25.339 -21.537 -2.299 1.00 91.75 113 LEU A C 1
ATOM 807 O O . LEU A 1 113 ? 24.729 -22.601 -2.405 1.00 91.75 113 LEU A O 1
ATOM 811 N N . PRO A 1 114 ? 26.663 -21.519 -2.046 1.00 87.88 114 PRO A N 1
ATOM 812 C CA . PRO A 1 114 ? 27.445 -22.731 -1.760 1.00 87.88 114 PRO A CA 1
ATOM 813 C C . PRO A 1 114 ? 26.934 -23.562 -0.571 1.00 87.88 114 PRO A C 1
ATOM 815 O O . PRO A 1 114 ? 27.172 -24.767 -0.520 1.00 87.88 114 PRO A O 1
ATOM 818 N N . GLU A 1 115 ? 26.265 -22.918 0.384 1.00 87.75 115 GLU A N 1
ATOM 819 C CA . GLU A 1 115 ? 25.688 -23.510 1.593 1.00 87.75 115 GLU A CA 1
ATOM 820 C C . GLU A 1 115 ? 24.202 -23.907 1.478 1.00 87.75 115 GLU A C 1
ATOM 822 O O . GLU A 1 115 ? 23.651 -24.437 2.445 1.00 87.75 115 GLU A O 1
ATOM 827 N N . ASP A 1 116 ? 23.544 -23.678 0.333 1.00 90.31 116 ASP A N 1
ATOM 828 C CA . ASP A 1 116 ? 22.148 -24.093 0.132 1.00 90.31 116 ASP A CA 1
ATOM 829 C C . ASP A 1 116 ? 22.015 -25.629 0.196 1.00 90.31 116 ASP A C 1
ATOM 831 O O . ASP A 1 116 ? 22.748 -26.372 -0.461 1.00 90.31 116 ASP A O 1
ATOM 835 N N . VAL A 1 117 ? 21.038 -26.115 0.970 1.00 84.81 117 VAL A N 1
ATOM 836 C CA . VAL A 1 117 ? 20.734 -27.545 1.148 1.00 84.81 117 VAL A CA 1
ATOM 837 C C . VAL A 1 117 ? 19.224 -27.793 1.180 1.00 84.81 117 VAL A C 1
ATOM 839 O O . VAL A 1 117 ? 18.457 -26.976 1.681 1.00 84.81 117 VAL A O 1
ATOM 842 N N . GLY A 1 118 ? 18.783 -28.951 0.681 1.00 86.81 118 GLY A N 1
ATOM 843 C CA . GLY A 1 118 ? 17.361 -29.310 0.643 1.00 86.81 118 GLY A CA 1
ATOM 844 C C . GLY A 1 118 ? 16.613 -28.602 -0.488 1.00 86.81 118 GLY A C 1
ATOM 845 O O . GLY A 1 118 ? 16.822 -28.946 -1.647 1.00 86.81 118 GLY A O 1
ATOM 846 N N . GLN A 1 119 ? 15.742 -27.650 -0.143 1.00 91.06 119 GLN A N 1
ATOM 847 C CA . GLN A 1 119 ? 14.948 -26.840 -1.073 1.00 91.06 119 GLN A CA 1
ATOM 848 C C . GLN A 1 119 ? 15.292 -25.358 -0.903 1.00 91.06 119 GLN A C 1
ATOM 850 O O . GLN A 1 119 ? 15.205 -24.835 0.208 1.00 91.06 119 GLN A O 1
ATOM 855 N N . ILE A 1 120 ? 15.611 -24.661 -1.996 1.00 96.12 120 ILE A N 1
ATOM 856 C CA . ILE A 1 120 ? 15.726 -23.194 -1.969 1.00 96.12 120 ILE A CA 1
ATOM 857 C C . ILE A 1 120 ? 14.348 -22.526 -1.970 1.00 96.12 120 ILE A C 1
ATOM 859 O O . ILE A 1 120 ? 13.442 -22.934 -2.691 1.00 96.12 120 ILE A O 1
ATOM 863 N N . VAL A 1 121 ? 14.194 -21.445 -1.213 1.00 97.00 121 VAL A N 1
ATOM 864 C CA . VAL A 1 121 ? 13.005 -20.588 -1.293 1.00 97.00 121 VAL A CA 1
ATOM 865 C C . VAL A 1 121 ? 13.223 -19.524 -2.368 1.00 97.00 121 VAL A C 1
ATOM 867 O O . VAL A 1 121 ? 14.289 -18.909 -2.426 1.00 97.00 121 VAL A O 1
ATOM 870 N N . VAL A 1 122 ? 12.218 -19.319 -3.221 1.00 97.62 122 VAL A N 1
ATOM 871 C CA . VAL A 1 122 ? 12.208 -18.286 -4.263 1.00 97.62 122 VAL A CA 1
ATOM 872 C C . VAL A 1 122 ? 10.990 -17.393 -4.042 1.00 97.62 122 VAL A C 1
ATOM 874 O O . VAL A 1 122 ? 9.848 -17.807 -4.247 1.00 97.62 122 VAL A O 1
ATOM 877 N N . SER A 1 123 ? 11.245 -16.174 -3.572 1.00 96.81 123 SER A N 1
ATOM 878 C CA . SER A 1 123 ? 10.243 -15.252 -3.038 1.00 96.81 123 SER A CA 1
ATOM 879 C C . SER A 1 123 ? 10.521 -13.797 -3.441 1.00 96.81 123 SER A C 1
ATOM 881 O O . SER A 1 123 ? 11.629 -13.478 -3.887 1.00 96.81 123 SER A O 1
ATOM 883 N N . PRO A 1 124 ? 9.563 -12.870 -3.261 1.00 96.69 124 PRO A N 1
ATOM 884 C CA . PRO A 1 124 ? 9.810 -11.432 -3.363 1.00 96.69 124 PRO A CA 1
ATOM 885 C C . PRO A 1 124 ? 11.030 -10.956 -2.552 1.00 96.69 124 PRO A C 1
ATOM 887 O O . PRO A 1 124 ? 11.841 -10.192 -3.072 1.00 96.69 124 PRO A O 1
ATOM 890 N N . MET A 1 125 ? 11.243 -11.470 -1.333 1.00 96.44 125 MET A N 1
ATOM 891 C CA . MET A 1 125 ? 12.428 -11.126 -0.527 1.00 96.44 125 MET A CA 1
ATOM 892 C C . MET A 1 125 ? 13.738 -11.591 -1.177 1.00 96.44 125 MET A C 1
ATOM 894 O O . MET A 1 125 ? 14.680 -10.805 -1.299 1.00 96.44 125 MET A O 1
ATOM 898 N N . THR A 1 126 ? 13.811 -12.842 -1.650 1.00 96.75 126 THR A N 1
ATOM 899 C CA . THR A 1 126 ? 15.020 -13.343 -2.334 1.00 96.75 126 THR A CA 1
ATOM 900 C C . THR A 1 126 ? 15.231 -12.684 -3.695 1.00 96.75 126 THR A C 1
ATOM 902 O O . THR A 1 126 ? 16.355 -12.665 -4.196 1.00 96.75 126 THR A O 1
ATOM 905 N N . THR A 1 127 ? 14.174 -12.107 -4.275 1.00 97.19 127 THR A N 1
ATOM 906 C CA . THR A 1 127 ? 14.223 -11.368 -5.541 1.00 97.19 127 THR A CA 1
ATOM 907 C C . THR A 1 127 ? 14.984 -10.059 -5.382 1.00 97.19 127 THR A C 1
ATOM 909 O O . THR A 1 127 ? 15.856 -9.775 -6.198 1.00 97.19 127 THR A O 1
ATOM 912 N N . LEU A 1 128 ? 14.763 -9.317 -4.293 1.00 95.75 128 LEU A N 1
ATOM 913 C CA . LEU A 1 128 ? 15.547 -8.113 -3.990 1.00 95.75 128 LEU A CA 1
ATOM 914 C C . LEU A 1 128 ? 17.035 -8.433 -3.759 1.00 95.75 128 LEU A C 1
ATOM 916 O O . LEU A 1 128 ? 17.912 -7.723 -4.258 1.00 95.75 128 LEU A O 1
ATOM 920 N N . VAL A 1 129 ? 17.335 -9.553 -3.088 1.00 95.44 129 VAL A N 1
ATOM 921 C CA . VAL A 1 129 ? 18.723 -10.028 -2.922 1.00 95.44 129 VAL A CA 1
ATOM 922 C C . VAL A 1 129 ? 19.336 -10.470 -4.258 1.00 95.44 129 VAL A C 1
ATOM 924 O O . VAL A 1 129 ? 20.518 -10.237 -4.527 1.00 95.44 129 VAL A O 1
ATOM 927 N N . ALA A 1 130 ? 18.546 -11.066 -5.155 1.00 95.12 130 ALA A N 1
ATOM 928 C CA . ALA A 1 130 ? 18.990 -11.375 -6.511 1.00 95.12 130 ALA A CA 1
ATOM 929 C C . ALA A 1 130 ? 19.298 -10.097 -7.316 1.00 95.12 130 ALA A C 1
ATOM 931 O O . ALA A 1 130 ? 20.353 -10.034 -7.947 1.00 95.12 130 ALA A O 1
ATOM 932 N N . ASN A 1 131 ? 18.452 -9.067 -7.213 1.00 94.38 131 ASN A N 1
ATOM 933 C CA . ASN A 1 131 ? 18.610 -7.777 -7.897 1.00 94.38 131 ASN A CA 1
ATOM 934 C C . ASN A 1 131 ? 19.830 -6.968 -7.425 1.00 94.38 131 ASN A C 1
ATOM 936 O O . ASN A 1 131 ? 20.356 -6.172 -8.194 1.00 94.38 131 ASN A O 1
ATOM 940 N N . GLY A 1 132 ? 20.325 -7.193 -6.203 1.00 91.88 132 GLY A N 1
ATOM 941 C CA . GLY A 1 132 ? 21.605 -6.628 -5.753 1.00 91.88 132 GLY A CA 1
ATOM 942 C C . GLY A 1 132 ? 21.635 -6.065 -4.336 1.00 91.88 132 GLY A C 1
ATOM 943 O O . GLY A 1 132 ? 22.717 -5.699 -3.887 1.00 91.88 132 GLY A O 1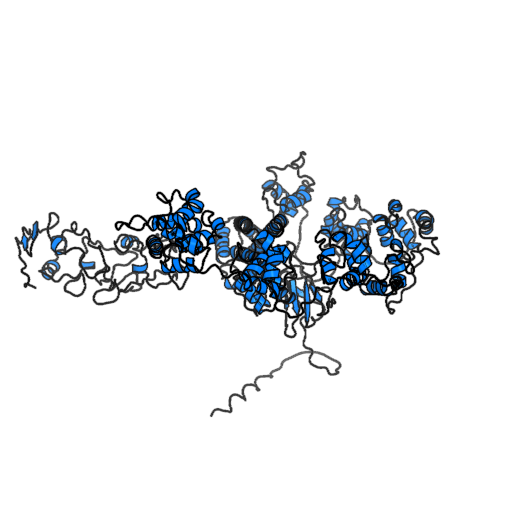
ATOM 944 N N . MET A 1 133 ? 20.505 -6.025 -3.624 1.00 93.44 133 MET A N 1
ATOM 945 C CA . MET A 1 133 ? 20.517 -5.725 -2.187 1.00 93.44 133 MET A CA 1
ATOM 946 C C . MET A 1 133 ? 21.204 -6.850 -1.401 1.00 93.44 133 MET A C 1
ATOM 948 O O . MET A 1 133 ? 21.174 -8.012 -1.808 1.00 93.44 133 MET A O 1
ATOM 952 N N . ASN A 1 134 ? 21.775 -6.528 -0.244 1.00 92.50 134 ASN A N 1
ATOM 953 C CA . ASN A 1 134 ? 22.166 -7.528 0.753 1.00 92.50 134 ASN A CA 1
ATOM 954 C C . ASN A 1 134 ? 21.042 -7.780 1.774 1.00 92.50 134 ASN A C 1
ATOM 956 O O . ASN A 1 134 ? 20.096 -7.002 1.903 1.00 92.50 134 ASN A O 1
ATOM 960 N N . GLU A 1 135 ? 21.139 -8.863 2.543 1.00 93.25 135 GLU A N 1
ATOM 961 C CA . GLU A 1 135 ? 20.088 -9.279 3.480 1.00 93.25 135 GLU A CA 1
ATOM 962 C C . GLU A 1 135 ? 19.826 -8.262 4.603 1.00 93.25 135 GLU A C 1
ATOM 964 O O . GLU A 1 135 ? 18.732 -8.235 5.164 1.00 93.25 135 GLU A O 1
ATOM 969 N N . THR A 1 136 ? 20.800 -7.405 4.930 1.00 93.12 136 THR A N 1
ATOM 970 C CA . THR A 1 136 ? 20.628 -6.334 5.928 1.00 93.12 136 THR A CA 1
ATOM 971 C C . THR A 1 136 ? 19.849 -5.155 5.346 1.00 93.12 136 THR A C 1
ATOM 973 O O . THR A 1 136 ? 19.042 -4.558 6.052 1.00 93.12 136 THR A O 1
ATOM 976 N N . GLU A 1 137 ? 20.036 -4.846 4.060 1.00 93.19 137 GLU A N 1
ATOM 977 C CA . GLU A 1 137 ? 19.254 -3.829 3.343 1.00 93.19 137 GLU A CA 1
ATOM 978 C C . GLU A 1 137 ? 17.802 -4.275 3.169 1.00 93.19 137 GLU A C 1
ATOM 980 O O . GLU A 1 137 ? 16.900 -3.506 3.482 1.00 93.19 137 GLU A O 1
ATOM 985 N N . VAL A 1 138 ? 17.560 -5.529 2.767 1.00 94.56 138 VAL A N 1
ATOM 986 C CA . VAL A 1 138 ? 16.195 -6.076 2.642 1.00 94.56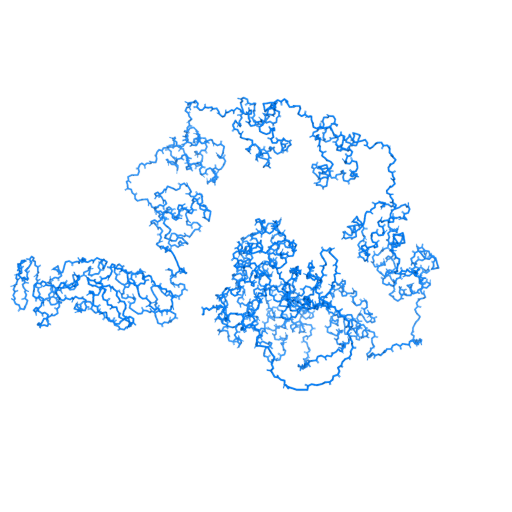 138 VAL A CA 1
ATOM 987 C C . VAL A 1 138 ? 15.493 -6.135 4.002 1.00 94.56 138 VAL A C 1
ATOM 989 O O . VAL A 1 138 ? 14.345 -5.706 4.114 1.00 94.56 138 VAL A O 1
ATOM 992 N N . ALA A 1 139 ? 16.176 -6.595 5.057 1.00 92.94 139 ALA A N 1
ATOM 993 C CA . ALA A 1 139 ? 15.615 -6.594 6.410 1.00 92.94 139 ALA A CA 1
ATOM 994 C C . ALA A 1 139 ? 15.338 -5.169 6.925 1.00 92.94 139 ALA A C 1
ATOM 996 O O . ALA A 1 139 ? 14.307 -4.942 7.561 1.00 92.94 139 ALA A O 1
ATOM 997 N N . LYS A 1 140 ? 16.204 -4.188 6.622 1.00 91.00 140 LYS A N 1
ATOM 998 C CA . LYS A 1 140 ? 15.971 -2.779 6.973 1.00 91.00 140 LYS A CA 1
ATOM 999 C C . LYS A 1 140 ? 14.792 -2.183 6.201 1.00 91.00 140 LYS A C 1
ATOM 1001 O O . LYS A 1 140 ? 13.910 -1.627 6.840 1.00 91.00 140 LYS A O 1
ATOM 1006 N N . LEU A 1 141 ? 14.735 -2.351 4.880 1.00 92.75 141 LEU A N 1
ATOM 1007 C CA . LEU A 1 141 ? 13.634 -1.877 4.031 1.00 92.75 141 LEU A CA 1
ATOM 1008 C C . LEU A 1 141 ? 12.280 -2.399 4.535 1.00 92.75 141 LEU A C 1
ATOM 1010 O O . LEU A 1 141 ? 11.321 -1.640 4.660 1.00 92.75 141 LEU A O 1
ATOM 1014 N N . LEU A 1 142 ? 12.223 -3.687 4.892 1.00 93.50 142 LEU A N 1
ATOM 1015 C CA . LEU A 1 142 ? 11.054 -4.295 5.524 1.00 93.50 142 LEU A CA 1
ATOM 1016 C C . LEU A 1 142 ? 10.760 -3.691 6.905 1.00 93.50 142 LEU A C 1
ATOM 1018 O O . LEU A 1 142 ? 9.614 -3.336 7.164 1.00 93.50 142 LEU A O 1
ATOM 1022 N N . THR A 1 143 ? 11.772 -3.511 7.759 1.00 93.44 143 THR A N 1
ATOM 1023 C CA . THR A 1 143 ? 11.622 -2.906 9.098 1.00 93.44 143 THR A CA 1
ATOM 1024 C C . THR A 1 143 ? 11.093 -1.470 9.027 1.00 93.44 143 THR A C 1
ATOM 1026 O O . THR A 1 143 ? 10.188 -1.122 9.784 1.00 93.44 143 THR A O 1
ATOM 1029 N N . ASP A 1 144 ? 11.596 -0.655 8.097 1.00 90.12 144 ASP A N 1
ATOM 1030 C CA . ASP A 1 144 ? 11.160 0.730 7.880 1.00 90.12 144 ASP A CA 1
ATOM 1031 C C . ASP A 1 144 ? 9.744 0.791 7.264 1.00 90.12 144 ASP A C 1
ATOM 1033 O O . ASP A 1 144 ? 8.969 1.706 7.551 1.00 90.12 144 ASP A O 1
ATOM 1037 N N . ALA A 1 145 ? 9.363 -0.219 6.471 1.00 88.12 145 ALA A N 1
ATOM 1038 C CA . ALA A 1 145 ? 7.980 -0.469 6.049 1.00 88.12 145 ALA A CA 1
ATOM 1039 C C . ALA A 1 145 ? 7.106 -1.109 7.158 1.00 88.12 145 ALA A C 1
ATOM 1041 O O . ALA A 1 145 ? 5.947 -1.461 6.932 1.00 88.12 145 ALA A O 1
ATOM 1042 N N . GLY A 1 146 ? 7.643 -1.252 8.374 1.00 90.50 146 GLY A N 1
ATOM 1043 C CA . GLY A 1 146 ? 6.944 -1.724 9.568 1.00 90.50 146 GLY A CA 1
ATOM 1044 C C . GLY A 1 146 ? 6.885 -3.244 9.743 1.00 90.50 146 GLY A C 1
ATOM 1045 O O . GLY A 1 146 ? 6.187 -3.703 10.648 1.00 90.50 146 GLY A O 1
ATOM 1046 N N . PHE A 1 147 ? 7.566 -4.037 8.913 1.00 93.06 147 PHE A N 1
ATOM 1047 C CA . PHE A 1 147 ? 7.599 -5.504 8.974 1.00 93.06 147 PHE A CA 1
ATOM 1048 C C . PHE A 1 147 ? 8.768 -6.035 9.807 1.00 93.06 147 PHE A C 1
ATOM 1050 O O . PHE A 1 147 ? 9.930 -5.781 9.505 1.00 93.06 147 PHE A O 1
ATOM 1057 N N . GLN A 1 148 ? 8.471 -6.842 10.827 1.00 89.62 148 GLN A N 1
ATOM 1058 C CA . GLN A 1 148 ? 9.495 -7.419 11.709 1.00 89.62 148 GLN A CA 1
ATOM 1059 C C . GLN A 1 148 ? 10.071 -8.728 11.136 1.00 89.62 148 GLN A C 1
ATOM 1061 O O . GLN A 1 148 ? 9.740 -9.820 11.597 1.00 89.62 148 GLN A O 1
ATOM 1066 N N . VAL A 1 149 ? 10.925 -8.613 10.112 1.00 90.38 149 VAL A N 1
ATOM 1067 C CA . VAL A 1 149 ? 11.575 -9.745 9.420 1.00 90.38 149 VAL A CA 1
ATOM 1068 C C . VAL A 1 149 ? 13.093 -9.664 9.589 1.00 90.38 149 VAL A C 1
ATOM 1070 O O . VAL A 1 149 ? 13.717 -8.694 9.167 1.00 90.38 149 VAL A O 1
ATOM 1073 N N . ASP A 1 150 ? 13.705 -10.691 10.188 1.00 89.38 150 ASP A N 1
ATOM 1074 C CA . ASP A 1 150 ? 15.167 -10.753 10.330 1.00 89.38 150 ASP A CA 1
ATOM 1075 C C . ASP A 1 150 ? 15.864 -11.324 9.081 1.00 89.38 150 ASP A C 1
ATOM 1077 O O . ASP A 1 150 ? 15.275 -12.055 8.283 1.00 89.38 150 ASP A O 1
ATOM 1081 N N . LYS A 1 151 ? 17.155 -11.011 8.919 1.00 88.94 151 LYS A N 1
ATOM 1082 C CA . LYS A 1 151 ? 17.942 -11.375 7.729 1.00 88.94 151 LYS A CA 1
ATOM 1083 C C . LYS A 1 151 ? 18.005 -12.880 7.416 1.00 88.94 151 LYS A C 1
ATOM 1085 O O . LYS A 1 151 ? 18.221 -13.247 6.267 1.00 88.94 151 LYS A O 1
ATOM 1090 N N . ASN A 1 152 ? 17.817 -13.756 8.405 1.00 84.12 152 ASN A N 1
ATOM 1091 C CA . ASN A 1 152 ? 17.808 -15.209 8.209 1.00 84.12 152 ASN A CA 1
ATOM 1092 C C . ASN A 1 152 ? 16.423 -15.704 7.740 1.00 84.12 152 ASN A C 1
ATOM 1094 O O . ASN A 1 152 ? 16.307 -16.775 7.144 1.00 84.12 152 ASN A O 1
ATOM 1098 N N . GLN A 1 153 ? 15.363 -14.924 7.979 1.00 89.75 153 GLN A N 1
ATOM 1099 C CA . GLN A 1 153 ? 13.995 -15.246 7.561 1.00 89.75 153 GLN A CA 1
ATOM 1100 C C . GLN A 1 153 ? 13.748 -15.009 6.065 1.00 89.75 153 GLN A C 1
ATOM 1102 O O . GLN A 1 153 ? 12.834 -15.620 5.519 1.00 89.75 153 GLN A O 1
ATOM 1107 N N . ILE A 1 154 ? 14.581 -14.205 5.392 1.00 94.19 154 ILE A N 1
ATOM 1108 C CA . ILE A 1 154 ? 14.518 -13.935 3.938 1.00 94.19 154 ILE A CA 1
ATOM 1109 C C . ILE A 1 154 ? 14.507 -15.228 3.104 1.00 94.19 154 ILE A C 1
ATOM 1111 O O . ILE A 1 154 ? 13.816 -15.310 2.090 1.00 94.19 154 ILE A O 1
ATOM 1115 N N . TYR A 1 155 ? 15.235 -16.252 3.558 1.00 93.75 155 TYR A N 1
ATOM 1116 C CA . TYR A 1 155 ? 15.337 -17.563 2.908 1.00 93.75 155 TYR A CA 1
ATOM 1117 C C . TYR A 1 155 ? 14.384 -18.621 3.495 1.00 93.75 155 TYR A C 1
ATOM 1119 O O . TYR A 1 155 ? 14.457 -19.793 3.133 1.00 93.75 155 TYR A O 1
ATOM 1127 N N . SER A 1 156 ? 13.493 -18.240 4.415 1.00 92.19 156 SER A N 1
ATOM 1128 C CA . SER A 1 156 ? 12.525 -19.150 5.037 1.00 92.19 156 SER A CA 1
ATOM 1129 C C . SER A 1 156 ? 11.210 -19.187 4.264 1.00 92.19 156 SER A C 1
ATOM 1131 O O . SER A 1 156 ? 10.669 -18.143 3.913 1.00 92.19 156 SER A O 1
ATOM 1133 N N . ASN A 1 157 ? 10.609 -20.372 4.116 1.00 92.44 157 ASN A N 1
ATOM 1134 C CA . ASN A 1 157 ? 9.239 -20.485 3.609 1.00 92.44 157 ASN A CA 1
ATOM 1135 C C . ASN A 1 157 ? 8.287 -19.700 4.559 1.00 92.44 157 ASN A C 1
ATOM 1137 O O . ASN A 1 157 ? 8.294 -19.948 5.776 1.00 92.44 157 ASN A O 1
ATOM 1141 N N . PRO A 1 158 ? 7.514 -18.712 4.064 1.00 91.81 158 PRO A N 1
ATOM 1142 C CA . PRO A 1 158 ? 6.593 -17.923 4.878 1.00 91.81 158 PRO A CA 1
ATOM 1143 C C . PRO A 1 158 ? 5.250 -18.625 5.118 1.00 91.81 158 PRO A C 1
ATOM 1145 O O . PRO A 1 158 ? 4.631 -18.366 6.144 1.00 91.81 158 PRO A O 1
ATOM 1148 N N . MET A 1 159 ? 4.832 -19.527 4.222 1.00 90.00 159 MET A N 1
ATOM 1149 C CA . MET A 1 159 ? 3.603 -20.322 4.331 1.00 90.00 159 MET A CA 1
ATOM 1150 C C . MET A 1 159 ? 3.739 -21.507 5.297 1.00 90.00 159 MET A C 1
ATOM 1152 O O . MET A 1 159 ? 2.733 -22.005 5.787 1.00 90.00 159 MET A O 1
ATOM 1156 N N . LEU A 1 160 ? 4.966 -21.949 5.605 1.00 87.69 160 LEU A N 1
ATOM 1157 C CA . LEU A 1 160 ? 5.238 -23.168 6.378 1.00 87.69 160 LEU A CA 1
ATOM 1158 C C . LEU A 1 160 ? 4.441 -23.250 7.698 1.00 87.69 160 LEU A C 1
ATOM 1160 O O . LEU A 1 160 ? 4.747 -22.572 8.684 1.00 87.69 160 LEU A O 1
ATOM 1164 N N . GLY A 1 161 ? 3.443 -24.139 7.722 1.00 81.19 161 GLY A N 1
ATOM 1165 C CA . GLY A 1 161 ? 2.581 -24.395 8.880 1.00 81.19 161 GLY A CA 1
ATOM 1166 C C . GLY A 1 161 ? 1.430 -23.398 9.066 1.00 81.19 161 GLY A C 1
ATOM 1167 O O . GLY A 1 161 ? 0.789 -23.414 10.120 1.00 81.19 161 GLY A O 1
ATOM 1168 N N . LEU A 1 162 ? 1.181 -22.514 8.098 1.00 84.88 162 LEU A N 1
ATOM 1169 C CA . LEU A 1 162 ? -0.041 -21.704 8.002 1.00 84.88 162 LEU A CA 1
ATOM 1170 C C . LEU A 1 162 ? -1.184 -22.483 7.327 1.00 84.88 162 LEU A C 1
ATOM 1172 O O . LEU A 1 162 ? -2.355 -22.189 7.567 1.00 84.88 162 LEU A O 1
ATOM 1176 N N . ASP A 1 163 ? -0.846 -23.516 6.555 1.00 72.75 163 ASP A N 1
ATOM 1177 C CA . ASP A 1 163 ? -1.786 -24.378 5.843 1.00 72.75 163 ASP A CA 1
ATOM 1178 C C . ASP A 1 163 ? -2.834 -25.015 6.767 1.00 72.75 163 ASP A C 1
ATOM 1180 O O . ASP A 1 163 ? -2.513 -25.611 7.797 1.00 72.75 163 ASP A O 1
ATOM 1184 N N . ASN A 1 164 ? -4.106 -24.922 6.366 1.00 67.38 164 ASN A N 1
ATOM 1185 C CA . ASN A 1 164 ? -5.262 -25.525 7.049 1.00 67.38 164 ASN A CA 1
ATOM 1186 C C . ASN A 1 164 ? -5.468 -25.110 8.522 1.00 67.38 164 ASN A C 1
ATOM 1188 O O . ASN A 1 164 ? -6.237 -25.757 9.240 1.00 67.38 164 ASN A O 1
ATOM 1192 N N . VAL A 1 165 ? -4.832 -24.030 8.988 1.00 80.44 165 VAL A N 1
ATOM 1193 C CA . VAL A 1 165 ? -5.023 -23.540 10.360 1.00 80.44 165 VAL A CA 1
ATOM 1194 C C . VAL A 1 165 ? -6.455 -23.020 10.546 1.00 80.44 165 VAL A C 1
ATOM 1196 O O . VAL A 1 165 ? -6.968 -22.249 9.732 1.00 80.44 165 VAL A O 1
ATOM 1199 N N . LYS A 1 166 ? -7.089 -23.452 11.643 1.00 72.62 166 LYS A N 1
ATOM 1200 C CA . LYS A 1 166 ? -8.445 -23.072 12.068 1.00 72.62 166 LYS A CA 1
ATOM 1201 C C . LYS A 1 166 ? -8.375 -22.445 13.465 1.00 72.62 166 LYS A C 1
ATOM 1203 O O . LYS A 1 166 ? -7.652 -22.957 14.319 1.00 72.62 166 LYS A O 1
ATOM 1208 N N . GLY A 1 167 ? -9.137 -21.381 13.718 1.00 67.81 167 GLY A N 1
ATOM 1209 C CA . GLY A 1 167 ? -9.080 -20.634 14.984 1.00 67.81 167 GLY A CA 1
ATOM 1210 C C . GLY A 1 167 ? -7.950 -19.595 15.032 1.00 67.81 167 GLY A C 1
ATOM 1211 O O . GLY A 1 167 ? -7.470 -19.149 13.999 1.00 67.81 167 GLY A O 1
ATOM 1212 N N . GLN A 1 168 ? -7.545 -19.157 16.224 1.00 74.44 168 GLN A N 1
ATOM 1213 C CA . GLN A 1 168 ? -6.662 -17.991 16.379 1.00 74.44 168 GLN A CA 1
ATOM 1214 C C . GLN A 1 168 ? -5.257 -18.191 15.778 1.00 74.44 168 GLN A C 1
ATOM 1216 O O . GLN A 1 168 ? -4.590 -19.197 16.029 1.00 74.44 168 GLN A O 1
ATOM 1221 N N . VAL A 1 169 ? -4.777 -17.183 15.039 1.00 83.06 169 VAL A N 1
ATOM 1222 C CA . VAL A 1 169 ? -3.441 -17.158 14.422 1.00 83.06 169 VAL A CA 1
ATOM 1223 C C . VAL A 1 169 ? -2.729 -15.867 14.826 1.00 83.06 169 VAL A C 1
ATOM 1225 O O . VAL A 1 169 ? -3.064 -14.815 14.290 1.00 83.06 169 VAL A O 1
ATOM 1228 N N . PRO A 1 170 ? -1.753 -15.899 15.755 1.00 86.12 170 PRO A N 1
ATOM 1229 C CA . PRO A 1 170 ? -1.092 -14.681 16.211 1.00 86.12 170 PRO A CA 1
ATOM 1230 C C . PRO A 1 170 ? -0.299 -14.022 15.079 1.00 86.12 170 PRO A C 1
ATOM 1232 O O . PRO A 1 170 ? 0.376 -14.696 14.298 1.00 86.12 170 PRO A O 1
ATOM 1235 N N . ASP A 1 171 ? -0.343 -12.690 15.027 1.00 88.38 171 ASP A N 1
ATOM 1236 C CA . ASP A 1 171 ? 0.174 -11.888 13.912 1.00 88.38 171 ASP A CA 1
ATOM 1237 C C . ASP A 1 171 ? 1.667 -12.097 13.620 1.00 88.38 171 ASP A C 1
ATOM 1239 O O . ASP A 1 171 ? 2.086 -11.986 12.469 1.00 88.38 171 ASP A O 1
ATOM 1243 N N . SER A 1 172 ? 2.455 -12.483 14.625 1.00 86.38 172 SER A N 1
ATOM 1244 C CA . SER A 1 172 ? 3.870 -12.851 14.481 1.00 86.38 172 SER A CA 1
ATOM 1245 C C . SER A 1 172 ? 4.110 -14.057 13.564 1.00 86.38 172 SER A C 1
ATOM 1247 O O . SER A 1 172 ? 5.192 -14.182 12.995 1.00 86.38 172 SER A O 1
ATOM 1249 N N . ARG A 1 173 ? 3.114 -14.934 13.367 1.00 86.56 173 ARG A N 1
ATOM 1250 C CA . ARG A 1 173 ? 3.189 -16.047 12.402 1.00 86.56 173 ARG A CA 1
ATOM 1251 C C . ARG A 1 173 ? 2.898 -15.611 10.966 1.00 86.56 173 ARG A C 1
ATOM 1253 O O . ARG A 1 173 ? 3.385 -16.249 10.040 1.00 86.56 173 ARG A O 1
ATOM 1260 N N . LEU A 1 174 ? 2.125 -14.539 10.789 1.00 92.12 174 LEU A N 1
ATOM 1261 C CA . LEU A 1 174 ? 1.730 -14.002 9.483 1.00 92.12 174 LEU A CA 1
ATOM 1262 C C . LEU A 1 174 ? 2.754 -13.001 8.925 1.00 92.12 174 LEU A C 1
ATOM 1264 O O . LEU A 1 174 ? 2.770 -12.751 7.724 1.00 92.12 174 LEU A O 1
ATOM 1268 N N . GLU A 1 175 ? 3.620 -12.435 9.768 1.00 91.75 175 GLU A N 1
ATOM 1269 C CA . GLU A 1 175 ? 4.467 -11.292 9.408 1.00 91.75 175 GLU A CA 1
ATOM 1270 C C . GLU A 1 175 ? 5.385 -11.540 8.199 1.00 91.75 175 GLU A C 1
ATOM 1272 O O . GLU A 1 175 ? 5.414 -10.717 7.283 1.00 91.75 175 GLU A O 1
ATOM 1277 N N . LYS A 1 176 ? 6.043 -12.708 8.126 1.00 93.25 176 LYS A N 1
ATOM 1278 C CA . LYS A 1 176 ? 6.843 -13.111 6.952 1.00 93.25 176 LYS A CA 1
ATOM 1279 C C . LYS A 1 176 ? 6.012 -13.160 5.666 1.00 93.25 176 LYS A C 1
ATOM 1281 O O . LYS A 1 176 ? 6.488 -12.738 4.619 1.00 93.25 176 LYS A O 1
ATOM 1286 N N . LEU A 1 177 ? 4.785 -13.682 5.745 1.00 94.38 177 LEU A N 1
ATOM 1287 C CA . LEU A 1 177 ? 3.894 -13.846 4.594 1.00 94.38 177 LEU A CA 1
ATOM 1288 C C . LEU A 1 177 ? 3.427 -12.490 4.067 1.00 94.38 177 LEU A C 1
ATOM 1290 O O . LEU A 1 177 ? 3.535 -12.215 2.876 1.00 94.38 177 LEU A O 1
ATOM 1294 N N . ARG A 1 178 ? 2.998 -11.605 4.971 1.00 96.00 178 ARG A N 1
ATOM 1295 C CA . ARG A 1 178 ? 2.590 -10.241 4.617 1.00 96.00 178 ARG A CA 1
ATOM 1296 C C . ARG A 1 178 ? 3.721 -9.433 3.997 1.00 96.00 178 ARG A C 1
ATOM 1298 O O . ARG A 1 178 ? 3.485 -8.712 3.038 1.00 96.00 178 ARG A O 1
ATOM 1305 N N . ALA A 1 179 ? 4.928 -9.537 4.552 1.00 95.75 179 ALA A N 1
ATOM 1306 C CA . ALA A 1 179 ? 6.104 -8.839 4.046 1.00 95.75 179 ALA A CA 1
ATOM 1307 C C . ALA A 1 179 ? 6.451 -9.292 2.616 1.00 95.75 179 ALA A C 1
ATOM 1309 O O . ALA A 1 179 ? 6.797 -8.472 1.771 1.00 95.75 179 ALA A O 1
ATOM 1310 N N . ASN A 1 180 ? 6.272 -10.584 2.325 1.00 94.56 180 ASN A N 1
ATOM 1311 C CA . ASN A 1 180 ? 6.372 -11.147 0.980 1.00 94.56 180 ASN A CA 1
ATOM 1312 C C . ASN A 1 180 ? 5.328 -10.524 0.029 1.00 94.56 180 ASN A C 1
ATOM 1314 O O . ASN A 1 180 ? 5.695 -9.916 -0.979 1.00 94.56 180 ASN A O 1
ATOM 1318 N N . MET A 1 181 ? 4.049 -10.581 0.420 1.00 95.00 181 MET A N 1
ATOM 1319 C CA . MET A 1 181 ? 2.913 -10.050 -0.349 1.00 95.00 181 MET A CA 1
ATOM 1320 C C . MET A 1 181 ? 3.031 -8.549 -0.609 1.00 95.00 181 MET A C 1
ATOM 1322 O O . MET A 1 181 ? 2.742 -8.089 -1.711 1.00 95.00 181 MET A O 1
ATOM 1326 N N . ALA A 1 182 ? 3.487 -7.783 0.383 1.00 96.38 182 ALA A N 1
ATOM 1327 C CA . ALA A 1 182 ? 3.705 -6.348 0.268 1.00 96.38 182 ALA A CA 1
ATOM 1328 C C . ALA A 1 182 ? 4.824 -6.022 -0.731 1.00 96.38 182 ALA A C 1
ATOM 1330 O O . ALA A 1 182 ? 4.640 -5.144 -1.570 1.00 96.38 182 ALA A O 1
ATOM 1331 N N . LEU A 1 183 ? 5.943 -6.761 -0.705 1.00 95.75 183 LEU A N 1
ATOM 1332 C CA . LEU A 1 183 ? 7.018 -6.608 -1.691 1.00 95.75 183 LEU A CA 1
ATOM 1333 C C . LEU A 1 183 ? 6.564 -6.971 -3.111 1.00 95.75 183 LEU A C 1
ATOM 1335 O O . LEU A 1 183 ? 6.922 -6.267 -4.055 1.00 95.75 183 LEU A O 1
ATOM 1339 N N . ASN A 1 184 ? 5.763 -8.027 -3.285 1.00 94.19 184 ASN A N 1
ATOM 1340 C CA . ASN A 1 184 ? 5.212 -8.363 -4.599 1.00 94.19 184 ASN A CA 1
ATOM 1341 C C . ASN A 1 184 ? 4.243 -7.278 -5.098 1.00 94.19 184 ASN A C 1
ATOM 1343 O O . ASN A 1 184 ? 4.407 -6.769 -6.205 1.00 94.19 184 ASN A O 1
ATOM 1347 N N . ALA A 1 185 ? 3.282 -6.870 -4.263 1.00 93.38 185 ALA A N 1
ATOM 1348 C CA . ALA A 1 185 ? 2.324 -5.812 -4.580 1.00 93.38 185 ALA A CA 1
ATOM 1349 C C . ALA A 1 185 ? 3.027 -4.503 -4.974 1.00 93.38 185 ALA A C 1
ATOM 1351 O O . ALA A 1 185 ? 2.670 -3.884 -5.973 1.00 93.38 185 ALA A O 1
ATOM 1352 N N . PHE A 1 186 ? 4.081 -4.132 -4.246 1.00 93.75 186 PHE A N 1
ATOM 1353 C CA . PHE A 1 186 ? 4.943 -2.985 -4.522 1.00 93.75 186 PHE A CA 1
ATOM 1354 C C . PHE A 1 186 ? 5.705 -3.094 -5.857 1.00 93.75 186 PHE A C 1
ATOM 1356 O O . PHE A 1 186 ? 5.669 -2.154 -6.658 1.00 93.75 186 PHE A O 1
ATOM 1363 N N . MET A 1 187 ? 6.348 -4.232 -6.149 1.00 92.62 187 MET A N 1
ATOM 1364 C CA . MET A 1 187 ? 7.045 -4.443 -7.430 1.00 92.62 187 MET A CA 1
ATOM 1365 C C . MET A 1 187 ? 6.077 -4.457 -8.624 1.00 92.62 187 MET A C 1
ATOM 1367 O O . MET A 1 187 ? 6.386 -3.887 -9.667 1.00 92.62 187 MET A O 1
ATOM 1371 N N . VAL A 1 188 ? 4.880 -5.041 -8.482 1.00 89.56 188 VAL A N 1
ATOM 1372 C CA . VAL A 1 188 ? 3.849 -5.014 -9.538 1.00 89.56 188 VAL A CA 1
ATOM 1373 C C . VAL A 1 188 ? 3.259 -3.605 -9.701 1.00 89.56 188 VAL A C 1
ATOM 1375 O O . VAL A 1 188 ? 3.067 -3.162 -10.832 1.00 89.56 188 VAL A O 1
ATOM 1378 N N . ALA A 1 189 ? 3.021 -2.870 -8.608 1.00 87.31 189 ALA A N 1
ATOM 1379 C CA . ALA A 1 189 ? 2.479 -1.507 -8.641 1.00 87.31 189 ALA A CA 1
ATOM 1380 C C . ALA A 1 189 ? 3.439 -0.490 -9.276 1.00 87.31 189 ALA A C 1
ATOM 1382 O O . ALA A 1 189 ? 3.020 0.317 -10.101 1.00 87.31 189 ALA A O 1
ATOM 1383 N N . THR A 1 190 ? 4.731 -0.565 -8.948 1.00 85.81 190 THR A N 1
ATOM 1384 C CA . THR A 1 190 ? 5.779 0.238 -9.607 1.00 85.81 190 THR A CA 1
ATOM 1385 C C . THR A 1 190 ? 6.134 -0.280 -11.004 1.00 85.81 190 THR A C 1
ATOM 1387 O O . THR A 1 190 ? 6.707 0.452 -11.807 1.00 85.81 190 THR A O 1
ATOM 1390 N N . GLY A 1 191 ? 5.817 -1.544 -11.308 1.00 86.44 191 GLY A N 1
ATOM 1391 C CA . GLY A 1 191 ? 6.241 -2.240 -12.524 1.00 86.44 191 GLY A CA 1
ATOM 1392 C C . GLY A 1 191 ? 7.734 -2.592 -12.561 1.00 86.44 191 GLY A C 1
ATOM 1393 O O . GLY A 1 191 ? 8.210 -3.065 -13.592 1.00 86.44 191 GLY A O 1
ATOM 1394 N N . ASN A 1 192 ? 8.477 -2.364 -11.472 1.00 86.88 192 ASN A N 1
ATOM 1395 C CA . ASN A 1 192 ? 9.921 -2.564 -11.409 1.00 86.88 192 ASN A CA 1
ATOM 1396 C C . ASN A 1 192 ? 10.272 -3.890 -10.712 1.00 86.88 192 ASN A C 1
ATOM 1398 O O . ASN A 1 192 ? 10.297 -3.989 -9.486 1.00 86.88 192 ASN A O 1
ATOM 1402 N N . PHE A 1 193 ? 10.590 -4.904 -11.518 1.00 91.38 193 PHE A N 1
ATOM 1403 C CA . PHE A 1 193 ? 10.972 -6.251 -11.071 1.00 91.38 193 PHE A CA 1
ATOM 1404 C C . PHE A 1 193 ? 12.491 -6.455 -10.910 1.00 91.38 193 PHE A C 1
ATOM 1406 O O . PHE A 1 193 ? 12.939 -7.500 -10.420 1.00 91.38 193 PHE A O 1
ATOM 1413 N N . ASP A 1 194 ? 13.287 -5.466 -11.310 1.00 90.25 194 ASP A N 1
ATOM 1414 C CA . ASP A 1 194 ? 14.754 -5.443 -11.228 1.00 90.25 194 ASP A CA 1
ATOM 1415 C C . ASP A 1 194 ? 15.251 -4.456 -10.154 1.00 90.25 194 ASP A C 1
ATOM 1417 O O . ASP A 1 194 ? 16.433 -4.140 -10.082 1.00 90.25 194 ASP A O 1
ATOM 1421 N N . MET A 1 195 ? 14.336 -4.006 -9.286 1.00 87.38 195 MET A N 1
ATOM 1422 C CA . MET A 1 195 ? 14.547 -2.980 -8.268 1.00 87.38 195 MET A CA 1
ATOM 1423 C C . MET A 1 195 ? 15.749 -3.274 -7.358 1.00 87.38 195 MET A C 1
ATOM 1425 O O . MET A 1 195 ? 15.794 -4.319 -6.698 1.00 87.38 195 MET A O 1
ATOM 1429 N N . GLY A 1 196 ? 16.694 -2.332 -7.318 1.00 85.00 196 GLY A N 1
ATOM 1430 C CA . GLY A 1 196 ? 17.903 -2.372 -6.508 1.00 85.00 196 GLY A CA 1
ATOM 1431 C C . GLY A 1 196 ? 17.863 -1.403 -5.317 1.00 85.00 196 GLY A C 1
ATOM 1432 O O . GLY A 1 196 ? 16.817 -0.821 -5.001 1.00 85.00 196 GLY A O 1
ATOM 1433 N N . PRO A 1 197 ? 19.000 -1.237 -4.610 1.00 79.56 197 PRO A N 1
ATOM 1434 C CA . PRO A 1 197 ? 19.061 -0.449 -3.380 1.00 79.56 197 PRO A CA 1
ATOM 1435 C C . PRO A 1 197 ? 18.689 1.029 -3.563 1.00 79.56 197 PRO A C 1
ATOM 1437 O O . PRO A 1 197 ? 18.128 1.626 -2.647 1.00 79.56 197 PRO A O 1
ATOM 1440 N N . ALA A 1 198 ? 18.989 1.636 -4.714 1.00 80.00 198 ALA A N 1
ATOM 1441 C CA . ALA A 1 198 ? 18.715 3.054 -4.953 1.00 80.00 198 ALA A CA 1
ATOM 1442 C C . ALA A 1 198 ? 17.221 3.310 -5.206 1.00 80.00 198 ALA A C 1
ATOM 1444 O O . ALA A 1 198 ? 16.634 4.233 -4.643 1.00 80.00 198 ALA A O 1
ATOM 1445 N N . GLU A 1 199 ? 16.588 2.456 -6.008 1.00 82.12 199 GLU A N 1
ATOM 1446 C CA . GLU A 1 199 ? 15.182 2.574 -6.385 1.00 82.12 199 GLU A CA 1
ATOM 1447 C C . GLU A 1 199 ? 14.271 2.291 -5.186 1.00 82.12 199 GLU A C 1
ATOM 1449 O O . GLU A 1 199 ? 13.307 3.026 -4.965 1.00 82.12 199 GLU A O 1
ATOM 1454 N N . ALA A 1 200 ? 14.597 1.267 -4.389 1.00 74.62 200 ALA A N 1
ATOM 1455 C CA . ALA A 1 200 ? 13.819 0.867 -3.216 1.00 74.62 200 ALA A CA 1
ATOM 1456 C C . ALA A 1 200 ? 13.872 1.887 -2.062 1.00 74.62 200 ALA A C 1
ATOM 1458 O O . ALA A 1 200 ? 12.886 2.042 -1.347 1.00 74.62 200 ALA A O 1
ATOM 1459 N N . ASN A 1 201 ? 14.990 2.608 -1.900 1.00 74.12 201 ASN A N 1
ATOM 1460 C CA . ASN A 1 201 ? 15.146 3.659 -0.882 1.00 74.12 201 ASN A CA 1
ATOM 1461 C C . ASN A 1 201 ? 14.716 5.059 -1.368 1.00 74.12 201 ASN A C 1
ATOM 1463 O O . ASN A 1 201 ? 14.817 6.030 -0.617 1.00 74.12 201 ASN A O 1
ATOM 1467 N N . SER A 1 202 ? 14.246 5.202 -2.612 1.00 85.88 202 SER A N 1
ATOM 1468 C CA . SER A 1 202 ? 13.705 6.478 -3.093 1.00 85.88 202 SER A CA 1
ATOM 1469 C C . SER A 1 202 ? 12.346 6.766 -2.442 1.00 85.88 202 SER A C 1
ATOM 1471 O O . SER A 1 202 ? 11.480 5.892 -2.391 1.00 85.88 202 SER A O 1
ATOM 1473 N N . ALA A 1 203 ? 12.144 7.995 -1.952 1.00 81.38 203 ALA A N 1
ATOM 1474 C CA . ALA A 1 203 ? 10.979 8.345 -1.133 1.00 81.38 203 ALA A CA 1
ATOM 1475 C C . ALA A 1 203 ? 9.634 7.991 -1.798 1.00 81.38 203 ALA A C 1
ATOM 1477 O O . ALA A 1 203 ? 8.792 7.360 -1.169 1.00 81.38 203 ALA A O 1
ATOM 1478 N N . ALA A 1 204 ? 9.469 8.305 -3.088 1.00 81.44 204 ALA A N 1
ATOM 1479 C CA . ALA A 1 204 ? 8.235 8.037 -3.828 1.00 81.44 204 ALA A CA 1
ATOM 1480 C C . ALA A 1 204 ? 7.910 6.535 -3.960 1.00 81.44 204 ALA A C 1
ATOM 1482 O O . ALA A 1 204 ? 6.752 6.145 -3.844 1.00 81.44 204 ALA A O 1
ATOM 1483 N N . ASN A 1 205 ? 8.917 5.676 -4.163 1.00 84.94 205 ASN A N 1
ATOM 1484 C CA . ASN A 1 205 ? 8.706 4.225 -4.180 1.00 84.94 205 ASN A CA 1
ATOM 1485 C C . ASN A 1 205 ? 8.454 3.692 -2.763 1.00 84.94 205 ASN A C 1
ATOM 1487 O O . ASN A 1 205 ? 7.595 2.835 -2.560 1.00 84.94 205 ASN A O 1
ATOM 1491 N N . PHE A 1 206 ? 9.175 4.215 -1.773 1.00 87.19 206 PHE A N 1
ATOM 1492 C CA . PHE A 1 206 ? 9.038 3.796 -0.385 1.00 87.19 206 PHE A CA 1
ATOM 1493 C C . PHE A 1 206 ? 7.641 4.099 0.190 1.00 87.19 206 PHE A C 1
ATOM 1495 O O . PHE A 1 206 ? 7.102 3.277 0.928 1.00 87.19 206 PHE A O 1
ATOM 1502 N N . GLU A 1 207 ? 6.996 5.199 -0.217 1.00 88.94 207 GLU A N 1
ATOM 1503 C CA . GLU A 1 207 ? 5.586 5.468 0.111 1.00 88.94 207 GLU A CA 1
ATOM 1504 C C . GLU A 1 207 ? 4.633 4.396 -0.441 1.00 88.94 207 GLU A C 1
ATOM 1506 O O . GLU A 1 207 ? 3.759 3.931 0.291 1.00 88.94 207 GLU A O 1
ATOM 1511 N N . VAL A 1 208 ? 4.834 3.935 -1.684 1.00 90.69 208 VAL A N 1
ATOM 1512 C CA . VAL A 1 208 ? 4.043 2.831 -2.265 1.00 90.69 208 VAL A CA 1
ATOM 1513 C C . VAL A 1 208 ? 4.259 1.536 -1.475 1.00 90.69 208 VAL A C 1
ATOM 1515 O O . VAL A 1 208 ? 3.296 0.820 -1.203 1.00 90.69 208 VAL A O 1
ATOM 1518 N N . LEU A 1 209 ? 5.497 1.229 -1.070 1.00 93.31 209 LEU A N 1
ATOM 1519 C CA . LEU A 1 209 ? 5.793 0.049 -0.249 1.00 93.31 209 LEU A CA 1
ATOM 1520 C C . LEU A 1 209 ? 5.129 0.124 1.135 1.00 93.31 209 LEU A C 1
ATOM 1522 O O . LEU A 1 209 ? 4.543 -0.866 1.578 1.00 93.31 209 LEU A O 1
ATOM 1526 N N . GLN A 1 210 ? 5.192 1.275 1.810 1.00 92.62 210 GLN A N 1
ATOM 1527 C CA . GLN A 1 210 ? 4.525 1.470 3.100 1.00 92.62 210 GLN A CA 1
ATOM 1528 C C . GLN A 1 210 ? 3.012 1.272 2.977 1.00 92.62 210 GLN A C 1
ATOM 1530 O O . GLN A 1 210 ? 2.431 0.490 3.732 1.00 92.62 210 GLN A O 1
ATOM 1535 N N . ASP A 1 211 ? 2.378 1.918 2.003 1.00 94.19 211 ASP A N 1
ATOM 1536 C CA . ASP A 1 211 ? 0.923 1.910 1.851 1.00 94.19 211 ASP A CA 1
ATOM 1537 C C . ASP A 1 211 ? 0.396 0.531 1.407 1.00 94.19 211 ASP A C 1
ATOM 1539 O O . ASP A 1 211 ? -0.586 0.033 1.968 1.00 94.19 211 ASP A O 1
ATOM 1543 N N . MET A 1 212 ? 1.104 -0.165 0.505 1.00 93.62 212 MET A N 1
ATOM 1544 C CA . MET A 1 212 ? 0.841 -1.579 0.186 1.00 93.62 212 MET A CA 1
ATOM 1545 C C . MET A 1 212 ? 1.052 -2.487 1.407 1.00 93.62 212 MET A C 1
ATOM 1547 O O . MET A 1 212 ? 0.266 -3.406 1.646 1.00 93.62 212 MET A O 1
ATOM 1551 N N . GLY A 1 213 ? 2.068 -2.212 2.227 1.00 93.94 213 GLY A N 1
ATOM 1552 C CA . GLY A 1 213 ? 2.315 -2.931 3.475 1.00 93.94 213 GLY A CA 1
ATOM 1553 C C . GLY A 1 213 ? 1.166 -2.801 4.477 1.00 93.94 213 GLY A C 1
ATOM 1554 O O . GLY A 1 213 ? 0.726 -3.805 5.048 1.00 93.94 213 GLY A O 1
ATOM 1555 N N . GLN A 1 214 ? 0.621 -1.592 4.638 1.00 92.25 214 GLN A N 1
ATOM 1556 C CA . GLN A 1 214 ? -0.553 -1.335 5.480 1.00 92.25 214 GLN A CA 1
ATOM 1557 C C . GLN A 1 214 ? -1.838 -1.941 4.900 1.00 92.25 214 GLN A C 1
ATOM 1559 O O . GLN A 1 214 ? -2.684 -2.414 5.663 1.00 92.25 214 GLN A O 1
ATOM 1564 N N . ALA A 1 215 ? -1.984 -1.999 3.573 1.00 92.69 215 ALA A N 1
ATOM 1565 C CA . ALA A 1 215 ? -3.091 -2.702 2.929 1.00 92.69 215 ALA A CA 1
ATOM 1566 C C . ALA A 1 215 ? -3.080 -4.203 3.256 1.00 92.69 215 ALA A C 1
ATOM 1568 O O . ALA A 1 215 ? -4.077 -4.730 3.752 1.00 92.69 215 ALA A O 1
ATOM 1569 N N . VAL A 1 216 ? -1.939 -4.875 3.062 1.00 96.38 216 VAL A N 1
ATOM 1570 C CA . VAL A 1 216 ? -1.775 -6.308 3.363 1.00 96.38 216 VAL A CA 1
ATOM 1571 C C . VAL A 1 216 ? -1.970 -6.588 4.859 1.00 96.38 216 VAL A C 1
ATOM 1573 O O . VAL A 1 216 ? -2.748 -7.473 5.216 1.00 96.38 216 VAL A O 1
ATOM 1576 N N . LYS A 1 217 ? -1.332 -5.815 5.754 1.00 94.31 217 LYS A N 1
ATOM 1577 C CA . LYS A 1 217 ? -1.534 -5.928 7.216 1.00 94.31 217 LYS A CA 1
ATOM 1578 C C . LYS A 1 217 ? -2.999 -5.721 7.610 1.00 94.31 217 LYS A C 1
ATOM 1580 O O . LYS A 1 217 ? -3.530 -6.452 8.446 1.00 94.31 217 LYS A O 1
ATOM 1585 N N . GLY A 1 218 ? -3.659 -4.754 6.981 1.00 92.69 218 GLY A N 1
ATOM 1586 C CA . GLY A 1 218 ? -5.045 -4.390 7.244 1.00 92.69 218 GLY A CA 1
ATOM 1587 C C . GLY A 1 218 ? -6.097 -5.385 6.748 1.00 92.69 218 GLY A C 1
ATOM 1588 O O . GLY A 1 218 ? -7.253 -5.197 7.105 1.00 92.69 218 GLY A O 1
ATOM 1589 N N . MET A 1 219 ? -5.727 -6.391 5.948 1.00 91.06 219 MET A N 1
ATOM 1590 C CA . MET A 1 219 ? -6.632 -7.446 5.459 1.00 91.06 219 MET A CA 1
ATOM 1591 C C . MET A 1 219 ? -6.260 -8.840 5.997 1.00 91.06 219 MET A C 1
ATOM 1593 O O . MET A 1 219 ? -7.143 -9.631 6.311 1.00 91.06 219 MET A O 1
ATOM 1597 N N . LEU A 1 220 ? -4.967 -9.133 6.186 1.00 94.38 220 LEU A N 1
ATOM 1598 C CA . LEU A 1 220 ? -4.482 -10.423 6.691 1.00 94.38 220 LEU A CA 1
ATOM 1599 C C . LEU A 1 220 ? -3.939 -10.297 8.123 1.00 94.38 220 LEU A C 1
ATOM 1601 O O . LEU A 1 220 ? -2.725 -10.227 8.343 1.00 94.38 220 LEU A O 1
ATOM 1605 N N . ASN A 1 221 ? -4.825 -10.276 9.122 1.00 93.88 221 ASN A N 1
ATOM 1606 C CA . ASN A 1 221 ? -4.447 -10.239 10.542 1.00 93.88 221 ASN A CA 1
ATOM 1607 C C . ASN A 1 221 ? -5.343 -11.088 11.455 1.00 93.88 221 ASN A C 1
ATOM 1609 O O . ASN A 1 221 ? -6.426 -11.516 11.064 1.00 93.88 221 ASN A O 1
ATOM 1613 N N . SER A 1 222 ? -4.854 -11.345 12.671 1.00 90.31 222 SER A N 1
ATOM 1614 C CA . SER A 1 222 ? -5.503 -12.177 13.693 1.00 90.31 222 SER A CA 1
ATOM 1615 C C . SER A 1 222 ? -6.910 -11.688 14.051 1.00 90.31 222 SER A C 1
ATOM 1617 O O . SER A 1 222 ? -7.836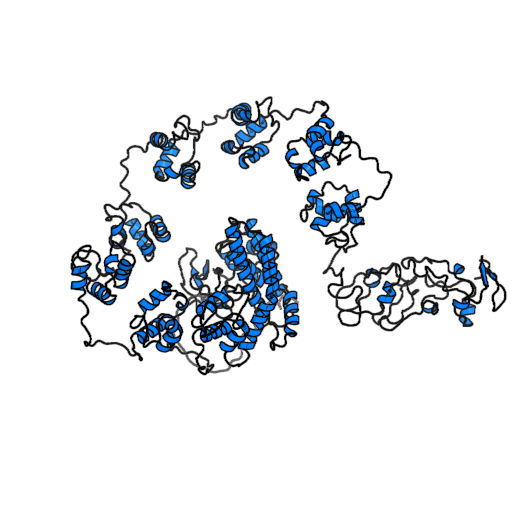 -12.492 14.191 1.00 90.31 222 SER A O 1
ATOM 1619 N N . GLY A 1 223 ? -7.079 -10.365 14.169 1.00 90.88 223 GLY A N 1
ATOM 1620 C CA . GLY A 1 223 ? -8.360 -9.728 14.474 1.00 90.88 223 GLY A CA 1
ATOM 1621 C C . GLY A 1 223 ? -9.368 -9.920 13.346 1.00 90.88 223 GLY A C 1
ATOM 1622 O O . GLY A 1 223 ? -10.466 -10.412 13.591 1.00 90.88 223 GLY A O 1
ATOM 1623 N N . GLU A 1 224 ? -8.963 -9.630 12.110 1.00 91.88 224 GLU A N 1
ATOM 1624 C CA . GLU A 1 224 ? -9.784 -9.808 10.909 1.00 91.88 224 GLU A CA 1
ATOM 1625 C C . GLU A 1 224 ? -10.167 -11.280 10.707 1.00 91.88 224 GLU A C 1
ATOM 1627 O O . GLU A 1 224 ? -11.340 -11.598 10.534 1.00 91.88 224 GLU A O 1
ATOM 1632 N N . PHE A 1 225 ? -9.217 -12.211 10.854 1.00 92.19 225 PHE A N 1
ATOM 1633 C CA . PHE A 1 225 ? -9.493 -13.647 10.757 1.00 92.19 225 PHE A CA 1
ATOM 1634 C C . PHE A 1 225 ? -10.485 -14.129 11.824 1.00 92.19 225 PHE A C 1
ATOM 1636 O O . PHE A 1 225 ? -11.402 -14.890 11.519 1.00 92.19 225 PHE A O 1
ATOM 1643 N N . THR A 1 226 ? -10.344 -13.655 13.065 1.00 91.81 226 THR A N 1
ATOM 1644 C CA . THR A 1 226 ? -11.261 -13.993 14.166 1.00 91.81 226 THR A CA 1
ATOM 1645 C C . THR A 1 226 ? -12.646 -13.371 13.956 1.00 91.81 226 THR A C 1
ATOM 1647 O O . THR A 1 226 ? -13.658 -14.037 14.171 1.00 91.81 226 THR A O 1
ATOM 1650 N N . SER A 1 227 ? -12.698 -12.118 13.495 1.00 91.75 227 SER A N 1
ATOM 1651 C CA . SER A 1 227 ? -13.928 -11.383 13.183 1.00 91.75 227 SER A CA 1
ATOM 1652 C C . SER A 1 227 ? -14.712 -12.063 12.062 1.00 91.75 227 SER A C 1
ATOM 1654 O O . SER A 1 227 ? -15.887 -12.386 12.232 1.00 91.75 227 SER A O 1
ATOM 1656 N N . LEU A 1 228 ? -14.052 -12.366 10.943 1.00 93.00 228 LEU A N 1
ATOM 1657 C CA . LEU A 1 228 ? -14.661 -13.044 9.803 1.00 93.00 228 LEU A CA 1
ATOM 1658 C C . LEU A 1 228 ? -15.072 -14.479 10.143 1.00 93.00 228 LEU A C 1
ATOM 1660 O O . LEU A 1 228 ? -16.159 -14.894 9.752 1.00 93.00 228 LEU A O 1
ATOM 1664 N N . ALA A 1 229 ? -14.280 -15.219 10.926 1.00 91.06 229 ALA A N 1
ATOM 1665 C CA . ALA A 1 229 ? -14.675 -16.546 11.402 1.00 91.06 229 ALA A CA 1
ATOM 1666 C C . ALA A 1 229 ? -15.952 -16.489 12.258 1.00 91.06 229 ALA A C 1
ATOM 1668 O O . ALA A 1 229 ? -16.843 -17.315 12.075 1.00 91.06 229 ALA A O 1
ATOM 1669 N N . ALA A 1 230 ? -16.068 -15.504 13.156 1.00 90.62 230 ALA A N 1
ATOM 1670 C CA . ALA A 1 230 ? -17.255 -15.318 13.989 1.00 90.62 230 ALA A CA 1
ATOM 1671 C C . ALA A 1 230 ? -18.487 -14.887 13.175 1.00 90.62 230 ALA A C 1
ATOM 1673 O O . ALA A 1 230 ? -19.581 -15.392 13.415 1.00 90.62 230 ALA A O 1
ATOM 1674 N N . GLN A 1 231 ? -18.317 -13.995 12.194 1.00 90.50 231 GLN A N 1
ATOM 1675 C CA . GLN A 1 231 ? -19.397 -13.559 11.305 1.00 90.50 231 GLN A CA 1
ATOM 1676 C C . GLN A 1 231 ? -19.893 -14.707 10.415 1.00 90.50 231 GLN A C 1
ATOM 1678 O O . GLN A 1 231 ? -21.089 -14.993 10.384 1.00 90.50 231 GLN A O 1
ATOM 1683 N N . LEU A 1 232 ? -18.984 -15.407 9.729 1.00 90.31 232 LEU A N 1
ATOM 1684 C CA . LEU A 1 232 ? -19.331 -16.501 8.817 1.00 90.31 232 LEU A CA 1
ATOM 1685 C C . LEU A 1 232 ? -19.888 -17.732 9.549 1.00 90.31 232 LEU A C 1
ATOM 1687 O O . LEU A 1 232 ? -20.726 -18.428 8.991 1.00 90.31 232 LEU A O 1
ATOM 1691 N N . ALA A 1 233 ? -19.540 -17.948 10.822 1.00 89.12 233 ALA A N 1
ATOM 1692 C CA . ALA A 1 233 ? -20.177 -18.967 11.665 1.00 89.12 233 ALA A CA 1
ATOM 1693 C C . ALA A 1 233 ? -21.664 -18.688 11.989 1.00 89.12 233 ALA A C 1
ATOM 1695 O O . ALA A 1 233 ? -22.325 -19.545 12.576 1.00 89.12 233 ALA A O 1
ATOM 1696 N N . THR A 1 234 ? -22.199 -17.513 11.629 1.00 89.50 234 THR A N 1
ATOM 1697 C CA . THR A 1 234 ? -23.642 -17.206 11.712 1.00 89.50 234 THR A CA 1
ATOM 1698 C C . THR A 1 234 ? -24.386 -17.369 10.383 1.00 89.50 234 THR A C 1
ATOM 1700 O O . THR A 1 234 ? -25.611 -17.251 10.362 1.00 89.50 234 THR A O 1
ATOM 1703 N N . ASP A 1 235 ? -23.681 -17.658 9.283 1.00 85.69 235 ASP A N 1
ATOM 1704 C CA . ASP A 1 235 ? -24.278 -17.843 7.959 1.00 85.69 235 ASP A CA 1
ATOM 1705 C C . ASP A 1 235 ? -24.858 -19.263 7.799 1.00 85.69 235 ASP A C 1
ATOM 1707 O O . ASP A 1 235 ? -24.099 -20.233 7.769 1.00 85.69 235 ASP A O 1
ATOM 1711 N N . PRO A 1 236 ? -26.186 -19.428 7.647 1.00 83.31 236 PRO A N 1
ATOM 1712 C CA . PRO A 1 236 ? -26.806 -20.743 7.521 1.00 83.31 236 PRO A CA 1
ATOM 1713 C C . PRO A 1 236 ? -26.503 -21.465 6.196 1.00 83.31 236 PRO A C 1
ATOM 1715 O O . PRO A 1 236 ? -26.917 -22.617 6.059 1.00 83.31 236 PRO A O 1
ATOM 1718 N N . THR A 1 237 ? -25.830 -20.840 5.218 1.00 81.75 237 THR A N 1
ATOM 1719 C CA . THR A 1 237 ? -25.382 -21.543 3.995 1.00 81.75 237 THR A CA 1
ATOM 1720 C C . THR A 1 237 ? -24.010 -22.205 4.146 1.00 81.75 237 THR A C 1
ATOM 1722 O O . THR A 1 237 ? -23.683 -23.097 3.360 1.00 81.75 237 THR A O 1
ATOM 1725 N N . LEU A 1 238 ? -23.220 -21.814 5.153 1.00 82.81 238 LEU A N 1
ATOM 1726 C CA . LEU A 1 238 ? -21.879 -22.348 5.385 1.00 82.81 238 LEU A CA 1
ATOM 1727 C C . LEU A 1 238 ? -21.905 -23.477 6.427 1.00 82.81 238 LEU A C 1
ATOM 1729 O O . LEU A 1 238 ? -22.212 -23.276 7.599 1.00 82.81 238 LEU A O 1
ATOM 1733 N N . THR A 1 239 ? -21.550 -24.685 5.995 1.00 84.31 239 THR A N 1
ATOM 1734 C CA . THR A 1 239 ? -21.346 -25.865 6.849 1.00 84.31 239 THR A CA 1
ATOM 1735 C C . THR A 1 239 ? -19.879 -26.066 7.233 1.00 84.31 239 THR A C 1
ATOM 1737 O O . THR A 1 239 ? -19.593 -26.785 8.189 1.00 84.31 239 THR A O 1
ATOM 1740 N N . GLU A 1 240 ? -18.944 -25.465 6.493 1.00 82.00 240 GLU A N 1
ATOM 1741 C CA . GLU A 1 240 ? -17.506 -25.491 6.782 1.00 82.00 240 GLU A CA 1
ATOM 1742 C C . GLU A 1 240 ? -17.057 -24.224 7.538 1.00 82.00 240 GLU A C 1
ATOM 1744 O O . GLU A 1 240 ? -17.397 -23.113 7.130 1.00 82.00 240 GLU A O 1
ATOM 1749 N N . PRO A 1 241 ? -16.246 -24.342 8.609 1.00 89.00 241 PRO A N 1
ATOM 1750 C CA . PRO A 1 241 ? -15.663 -23.183 9.278 1.00 89.00 241 PRO A CA 1
ATOM 1751 C C . PRO A 1 241 ? -14.566 -22.542 8.418 1.00 89.00 241 PRO A C 1
ATOM 1753 O O . PRO A 1 241 ? -13.884 -23.229 7.658 1.00 89.00 241 PRO A O 1
ATOM 1756 N N . LEU A 1 242 ? -14.334 -21.241 8.598 1.00 90.25 242 LEU A N 1
ATOM 1757 C CA . LEU A 1 242 ? -13.266 -20.488 7.931 1.00 90.25 242 LEU A CA 1
ATOM 1758 C C . LEU A 1 242 ? -11.859 -21.068 8.226 1.00 90.25 242 LEU A C 1
ATOM 1760 O O . LEU A 1 242 ? -11.515 -21.325 9.383 1.00 90.25 242 LEU A O 1
ATOM 1764 N N . HIS A 1 243 ? -11.032 -21.255 7.190 1.00 88.94 243 HIS A N 1
ATOM 1765 C CA . HIS A 1 243 ? -9.615 -21.645 7.283 1.00 88.94 243 HIS A CA 1
ATOM 1766 C C . HIS A 1 243 ? -8.704 -20.471 6.898 1.00 88.94 243 HIS A C 1
ATOM 1768 O O . HIS A 1 243 ? -9.087 -19.618 6.098 1.00 88.94 243 HIS A O 1
ATOM 1774 N N . LEU A 1 244 ? -7.463 -20.451 7.401 1.00 88.31 244 LEU A N 1
ATOM 1775 C CA . LEU A 1 244 ? -6.528 -19.352 7.123 1.00 88.31 244 LEU A CA 1
ATOM 1776 C C . LEU A 1 244 ? -6.265 -19.157 5.621 1.00 88.31 244 LEU A C 1
ATOM 1778 O O . LEU A 1 244 ? -6.231 -18.017 5.161 1.00 88.31 244 LEU A O 1
ATOM 1782 N N . ASN A 1 245 ? -6.143 -20.243 4.849 1.00 85.69 245 ASN A N 1
ATOM 1783 C CA . ASN A 1 245 ? -5.924 -20.152 3.404 1.00 85.69 245 ASN A CA 1
ATOM 1784 C C . ASN A 1 245 ? -7.079 -19.423 2.691 1.00 85.69 245 ASN A C 1
ATOM 1786 O O . ASN A 1 245 ? -6.807 -18.680 1.757 1.00 85.69 245 ASN A O 1
ATOM 1790 N N . ASP A 1 246 ? -8.329 -19.528 3.160 1.00 86.56 246 ASP A N 1
ATOM 1791 C CA . ASP A 1 246 ? -9.465 -18.808 2.561 1.00 86.56 246 ASP A CA 1
ATOM 1792 C C . ASP A 1 246 ? -9.278 -17.277 2.688 1.00 86.56 246 ASP A C 1
ATOM 1794 O O . ASP A 1 246 ? -9.509 -16.535 1.730 1.00 86.56 246 ASP A O 1
ATOM 1798 N N . LEU A 1 247 ? -8.787 -16.794 3.842 1.00 90.94 247 LEU A N 1
ATOM 1799 C CA . LEU A 1 247 ? -8.462 -15.374 4.049 1.00 90.94 247 LEU A CA 1
ATOM 1800 C C . LEU A 1 247 ? -7.194 -14.952 3.292 1.00 90.94 247 LEU A C 1
ATOM 1802 O O . LEU A 1 247 ? -7.164 -13.862 2.722 1.00 90.94 247 LEU A O 1
ATOM 1806 N N . VAL A 1 248 ? -6.155 -15.795 3.257 1.00 89.38 248 VAL A N 1
ATOM 1807 C CA . VAL A 1 248 ? -4.924 -15.524 2.488 1.00 89.38 248 VAL A CA 1
ATOM 1808 C C . VAL A 1 248 ? -5.257 -15.365 1.004 1.00 89.38 248 VAL A C 1
ATOM 1810 O O . VAL A 1 248 ? -4.862 -14.373 0.396 1.00 89.38 248 VAL A O 1
ATOM 1813 N N . HIS A 1 249 ? -6.047 -16.280 0.440 1.00 82.69 249 HIS A N 1
ATOM 1814 C CA . HIS A 1 249 ? -6.506 -16.234 -0.949 1.00 82.69 249 HIS A CA 1
ATOM 1815 C C . HIS A 1 249 ? -7.348 -14.986 -1.243 1.00 82.69 249 HIS A C 1
ATOM 1817 O O . HIS A 1 249 ? -7.100 -14.288 -2.225 1.00 82.69 249 HIS A O 1
ATOM 1823 N N . SER A 1 250 ? -8.286 -14.653 -0.352 1.00 83.88 250 SER A N 1
ATOM 1824 C CA . SER A 1 250 ? -9.097 -13.434 -0.466 1.00 83.88 250 SER A CA 1
ATOM 1825 C C . SER A 1 250 ? -8.254 -12.162 -0.386 1.00 83.88 250 SER A C 1
ATOM 1827 O O . SER A 1 250 ? -8.505 -11.202 -1.109 1.00 83.88 250 SER A O 1
ATOM 1829 N N . THR A 1 251 ? -7.218 -12.154 0.458 1.00 89.81 251 THR A N 1
ATOM 1830 C CA . THR A 1 251 ? -6.289 -11.022 0.555 1.00 89.81 251 THR A CA 1
ATOM 1831 C C . THR A 1 251 ? -5.463 -10.883 -0.721 1.00 89.81 251 THR A C 1
ATOM 1833 O O . THR A 1 251 ? -5.272 -9.765 -1.181 1.00 89.81 251 THR A O 1
ATOM 1836 N N . VAL A 1 252 ? -4.995 -11.983 -1.324 1.00 85.25 252 VAL A N 1
ATOM 1837 C CA . VAL A 1 252 ? -4.267 -11.946 -2.606 1.00 85.25 252 VAL A CA 1
ATOM 1838 C C . VAL A 1 252 ? -5.125 -11.317 -3.708 1.00 85.25 252 VAL A C 1
ATOM 1840 O O . VAL A 1 252 ? -4.657 -10.392 -4.368 1.00 85.25 252 VAL A O 1
ATOM 1843 N N . ASP A 1 253 ? -6.377 -11.752 -3.864 1.00 79.25 253 ASP A N 1
ATOM 1844 C CA . ASP A 1 253 ? -7.327 -11.172 -4.826 1.00 79.25 253 ASP A CA 1
ATOM 1845 C C . ASP A 1 253 ? -7.551 -9.665 -4.584 1.00 79.25 253 ASP A C 1
ATOM 1847 O O . ASP A 1 253 ? -7.377 -8.840 -5.485 1.00 79.25 253 ASP A O 1
ATOM 1851 N N . GLN A 1 254 ? -7.863 -9.269 -3.349 1.00 82.81 254 GLN A N 1
ATOM 1852 C CA . GLN A 1 254 ? -8.129 -7.865 -3.023 1.00 82.81 254 GLN A CA 1
ATOM 1853 C C . GLN A 1 254 ? -6.881 -6.972 -3.152 1.00 82.81 254 GLN A C 1
ATOM 1855 O O . GLN A 1 254 ? -6.982 -5.820 -3.580 1.00 82.81 254 GLN A O 1
ATOM 1860 N N . VAL A 1 255 ? -5.685 -7.502 -2.876 1.00 86.62 255 VAL A N 1
ATOM 1861 C CA . VAL A 1 255 ? -4.406 -6.814 -3.124 1.00 86.62 255 VAL A CA 1
ATOM 1862 C C . VAL A 1 255 ? -4.129 -6.678 -4.624 1.00 86.62 255 VAL A C 1
ATOM 1864 O O . VAL A 1 255 ? -3.709 -5.606 -5.051 1.00 86.62 255 VAL A O 1
ATOM 1867 N N . GLN A 1 256 ? -4.404 -7.694 -5.447 1.00 80.75 256 GLN A N 1
ATOM 1868 C CA . GLN A 1 256 ? -4.262 -7.590 -6.908 1.00 80.75 256 GLN A CA 1
ATOM 1869 C C . GLN A 1 256 ? -5.181 -6.505 -7.487 1.00 80.75 256 GLN A C 1
ATOM 1871 O O . GLN A 1 256 ? -4.722 -5.647 -8.245 1.00 80.75 256 GLN A O 1
ATOM 1876 N N . ASN A 1 257 ? -6.450 -6.470 -7.069 1.00 78.56 257 ASN A N 1
ATOM 1877 C CA . ASN A 1 257 ? -7.400 -5.428 -7.471 1.00 78.56 257 ASN A CA 1
ATOM 1878 C C . ASN A 1 257 ? -6.928 -4.016 -7.055 1.00 78.56 257 ASN A C 1
ATOM 1880 O O . ASN A 1 257 ? -6.968 -3.081 -7.863 1.00 78.56 257 ASN A O 1
ATOM 1884 N N . LEU A 1 258 ? -6.416 -3.861 -5.828 1.00 84.31 258 LEU A N 1
ATOM 1885 C CA . LEU A 1 258 ? -5.840 -2.605 -5.329 1.00 84.31 258 LEU A CA 1
ATOM 1886 C C . LEU A 1 258 ? -4.590 -2.172 -6.113 1.00 84.31 258 LEU A C 1
ATOM 1888 O O . LEU A 1 258 ? -4.424 -0.988 -6.419 1.00 84.31 258 LEU A O 1
ATOM 1892 N N . VAL A 1 259 ? -3.728 -3.119 -6.488 1.00 83.81 259 VAL A N 1
ATOM 1893 C CA . VAL A 1 259 ? -2.537 -2.866 -7.310 1.00 83.81 259 VAL A CA 1
ATOM 1894 C C . VAL A 1 259 ? -2.925 -2.382 -8.708 1.00 83.81 259 VAL A C 1
ATOM 1896 O O . VAL A 1 259 ? -2.372 -1.380 -9.158 1.00 83.81 259 VAL A O 1
ATOM 1899 N N . GLN A 1 260 ? -3.908 -2.994 -9.380 1.00 79.88 260 GLN A N 1
ATOM 1900 C CA . GLN A 1 260 ? -4.339 -2.520 -10.707 1.00 79.88 260 GLN A CA 1
ATOM 1901 C C . GLN A 1 260 ? -4.944 -1.111 -10.670 1.00 79.88 260 GLN A C 1
ATOM 1903 O O . GLN A 1 260 ? -4.646 -0.280 -11.535 1.00 79.88 260 GLN A O 1
ATOM 1908 N N . LYS A 1 261 ? -5.734 -0.803 -9.635 1.00 79.00 261 LYS A N 1
ATOM 1909 C CA . LYS A 1 261 ? -6.228 0.558 -9.368 1.00 79.00 261 LYS A CA 1
ATOM 1910 C C . LYS A 1 261 ? -5.070 1.540 -9.174 1.00 79.00 261 LYS A C 1
ATOM 1912 O O . LYS A 1 261 ? -5.005 2.551 -9.867 1.00 79.00 261 LYS A O 1
ATOM 1917 N N . THR A 1 262 ? -4.104 1.194 -8.323 1.00 83.00 262 THR A N 1
ATOM 1918 C CA . THR A 1 262 ? -2.904 2.010 -8.062 1.00 83.00 262 THR A CA 1
ATOM 1919 C C . THR A 1 262 ? -2.121 2.304 -9.345 1.00 83.00 262 THR A C 1
ATOM 1921 O O . THR A 1 262 ? -1.839 3.465 -9.638 1.00 83.00 262 THR A O 1
ATOM 1924 N N . ARG A 1 263 ? -1.844 1.278 -10.164 1.00 81.44 263 ARG A N 1
ATOM 1925 C CA . ARG A 1 263 ? -1.155 1.421 -11.462 1.00 81.44 263 ARG A CA 1
ATOM 1926 C C . ARG A 1 263 ? -1.907 2.344 -12.415 1.00 81.44 263 ARG A C 1
ATOM 1928 O O . ARG A 1 263 ? -1.287 3.192 -13.049 1.00 81.44 263 ARG A O 1
ATOM 1935 N N . SER A 1 264 ? -3.231 2.206 -12.485 1.00 77.56 264 SER A N 1
ATOM 1936 C CA . SER A 1 264 ? -4.093 3.047 -13.327 1.00 77.56 264 SER A CA 1
ATOM 1937 C C . SER A 1 264 ? -4.024 4.522 -12.912 1.00 77.56 264 SER A C 1
ATOM 1939 O O . SER A 1 264 ? -3.909 5.403 -13.764 1.00 77.56 264 SER A O 1
ATOM 1941 N N . HIS A 1 265 ? -4.033 4.801 -11.606 1.00 77.62 265 HIS A N 1
ATOM 1942 C CA . HIS A 1 265 ? -3.939 6.164 -11.078 1.00 77.62 265 HIS A CA 1
ATOM 1943 C C . HIS A 1 265 ? -2.543 6.770 -11.278 1.00 77.62 265 HIS A C 1
ATOM 1945 O O . HIS A 1 265 ? -2.444 7.897 -11.756 1.00 77.62 265 HIS A O 1
ATOM 1951 N N . MET A 1 266 ? -1.467 6.011 -11.040 1.00 80.31 266 MET A N 1
ATOM 1952 C CA . MET A 1 266 ? -0.097 6.466 -11.322 1.00 80.31 266 MET A CA 1
ATOM 1953 C C . MET A 1 266 ? 0.116 6.765 -12.814 1.00 80.31 266 MET A C 1
ATOM 1955 O O . MET A 1 266 ? 0.716 7.783 -13.151 1.00 80.31 266 MET A O 1
ATOM 1959 N N . GLN A 1 267 ? -0.427 5.945 -13.722 1.00 78.19 267 GLN A N 1
ATOM 1960 C CA . GLN A 1 267 ? -0.385 6.206 -15.170 1.00 78.19 267 GLN A CA 1
ATOM 1961 C C . GLN A 1 267 ? -1.142 7.487 -15.558 1.00 78.19 267 GLN A C 1
ATOM 1963 O O . GLN A 1 267 ? -0.659 8.252 -16.391 1.00 78.19 267 GLN A O 1
ATOM 1968 N N . GLY A 1 268 ? -2.298 7.750 -14.939 1.00 70.69 268 GLY A N 1
ATOM 1969 C CA . GLY A 1 268 ? -3.057 8.989 -15.145 1.00 70.69 268 GLY A CA 1
ATOM 1970 C C . GLY A 1 268 ? -2.390 10.241 -14.557 1.00 70.69 268 GLY A C 1
ATOM 1971 O O . GLY A 1 268 ? -2.610 11.339 -15.061 1.00 70.69 268 GLY A O 1
ATOM 1972 N N . ASN A 1 269 ? -1.555 10.079 -13.527 1.00 77.56 269 ASN A N 1
ATOM 1973 C CA . ASN A 1 269 ? -0.942 11.157 -12.745 1.00 77.56 269 ASN A CA 1
ATOM 1974 C C . ASN A 1 269 ? 0.565 11.339 -13.033 1.00 77.56 269 ASN A C 1
ATOM 1976 O O . ASN A 1 269 ? 1.351 11.662 -12.143 1.00 77.56 269 ASN A O 1
ATOM 1980 N N . GLY A 1 270 ? 1.005 11.067 -14.268 1.00 72.81 270 GLY A N 1
ATOM 1981 C CA . GLY A 1 270 ? 2.394 11.289 -14.700 1.00 72.81 270 GLY A CA 1
ATOM 1982 C C . GLY A 1 270 ? 3.452 10.449 -13.966 1.00 72.81 270 GLY A C 1
ATOM 1983 O O . GLY A 1 270 ? 4.618 10.831 -13.940 1.00 72.81 270 GLY A O 1
ATOM 1984 N N . GLY A 1 271 ? 3.053 9.329 -13.359 1.00 72.81 271 GLY A N 1
ATOM 1985 C CA . GLY A 1 271 ? 3.890 8.462 -12.524 1.00 72.81 271 GLY A CA 1
ATOM 1986 C C . GLY A 1 271 ? 3.783 8.721 -11.016 1.00 72.81 271 GLY A C 1
ATOM 1987 O O . GLY A 1 271 ? 4.324 7.936 -10.241 1.00 72.81 271 GLY A O 1
ATOM 1988 N N . HIS A 1 272 ? 3.088 9.775 -10.573 1.00 80.50 272 HIS A N 1
ATOM 1989 C CA . HIS A 1 272 ? 2.984 10.117 -9.151 1.00 80.50 272 HIS A CA 1
ATOM 1990 C C . HIS A 1 272 ? 1.881 9.321 -8.426 1.00 80.50 272 HIS A C 1
ATOM 1992 O O . HIS A 1 272 ? 0.770 9.146 -8.933 1.00 80.50 272 HIS A O 1
ATOM 1998 N N . PHE A 1 273 ? 2.192 8.841 -7.220 1.00 87.50 273 PHE A N 1
ATOM 1999 C CA . PHE A 1 273 ? 1.308 8.029 -6.383 1.00 87.50 273 PHE A CA 1
ATOM 2000 C C . PHE A 1 273 ? 0.357 8.903 -5.550 1.00 87.50 273 PHE A C 1
ATOM 2002 O O . PHE A 1 273 ? 0.799 9.752 -4.782 1.00 87.50 273 PHE A O 1
ATOM 2009 N N . ASP A 1 274 ? -0.953 8.683 -5.687 1.00 86.12 274 ASP A N 1
ATOM 2010 C CA . ASP A 1 274 ? -1.982 9.381 -4.907 1.00 86.12 274 ASP A CA 1
ATOM 2011 C C . ASP A 1 274 ? -2.427 8.530 -3.704 1.00 86.12 274 ASP A C 1
ATOM 2013 O O . ASP A 1 274 ? -3.236 7.604 -3.829 1.00 86.12 274 ASP A O 1
ATOM 2017 N N . ARG A 1 275 ? -1.912 8.882 -2.520 1.00 87.06 275 ARG A N 1
ATOM 2018 C CA . ARG A 1 275 ? -2.248 8.255 -1.231 1.00 87.06 275 ARG A CA 1
ATOM 2019 C C . ARG A 1 275 ? -3.723 8.433 -0.826 1.00 87.06 275 ARG A C 1
ATOM 2021 O O . ARG A 1 275 ? -4.273 7.562 -0.154 1.00 87.06 275 ARG A O 1
ATOM 2028 N N . ALA A 1 276 ? -4.393 9.518 -1.223 1.00 83.69 276 ALA A N 1
ATOM 2029 C CA . ALA A 1 276 ? -5.799 9.760 -0.872 1.00 83.69 276 ALA A CA 1
ATOM 2030 C C . ALA A 1 276 ? -6.748 8.886 -1.709 1.00 83.69 276 ALA A C 1
ATOM 2032 O O . ALA A 1 276 ? -7.696 8.289 -1.180 1.00 83.69 276 ALA A O 1
ATOM 2033 N N . GLN A 1 277 ? -6.455 8.751 -3.003 1.00 80.56 277 GLN A N 1
ATOM 2034 C CA . GLN A 1 277 ? -7.147 7.818 -3.886 1.00 80.56 277 GLN A CA 1
ATOM 2035 C C . GLN A 1 277 ? -6.846 6.362 -3.492 1.00 80.56 277 GLN A C 1
ATOM 2037 O O . GLN A 1 277 ? -7.778 5.571 -3.351 1.00 80.56 277 GLN A O 1
ATOM 2042 N N . PHE A 1 278 ? -5.586 6.021 -3.190 1.00 91.00 278 PHE A N 1
ATOM 2043 C CA . PHE A 1 278 ? -5.213 4.698 -2.669 1.00 91.00 278 PHE A CA 1
ATOM 2044 C C . PHE A 1 278 ? -5.986 4.326 -1.394 1.00 91.00 278 PHE A C 1
ATOM 2046 O O . PHE A 1 278 ? -6.536 3.229 -1.306 1.00 91.00 278 PHE A O 1
ATOM 2053 N N . ALA A 1 279 ? -6.090 5.238 -0.422 1.00 85.62 279 ALA A N 1
ATOM 2054 C CA . ALA A 1 279 ? -6.846 4.998 0.808 1.00 85.62 279 ALA A CA 1
ATOM 2055 C C . ALA A 1 279 ? -8.347 4.772 0.540 1.00 85.62 279 ALA A C 1
ATOM 2057 O O . ALA A 1 279 ? -8.983 3.949 1.202 1.00 85.62 279 ALA A O 1
ATOM 2058 N N . SER A 1 280 ? -8.910 5.460 -0.456 1.00 79.56 280 SER A N 1
ATOM 2059 C CA . SER A 1 280 ? -10.299 5.276 -0.890 1.00 79.56 280 SER A CA 1
ATOM 2060 C C . SER A 1 280 ? -10.519 3.907 -1.545 1.00 79.56 280 SER A C 1
ATOM 2062 O O . SER A 1 280 ? -11.498 3.227 -1.232 1.00 79.56 280 SER A O 1
ATOM 2064 N N . ASP A 1 281 ? -9.584 3.452 -2.382 1.00 80.00 281 ASP A N 1
ATOM 2065 C CA . ASP A 1 281 ? -9.609 2.108 -2.966 1.00 80.00 281 ASP A CA 1
ATOM 2066 C C . ASP A 1 281 ? -9.412 1.008 -1.912 1.00 80.00 281 ASP A C 1
ATOM 2068 O O . ASP A 1 281 ? -10.160 0.032 -1.907 1.00 80.00 281 ASP A O 1
ATOM 2072 N N . LEU A 1 282 ? -8.482 1.176 -0.968 1.00 89.62 282 LEU A N 1
ATOM 2073 C CA . LEU A 1 282 ? -8.264 0.227 0.130 1.00 89.62 282 LEU A CA 1
ATOM 2074 C C . LEU A 1 282 ? -9.514 0.066 1.009 1.00 89.62 282 LEU A C 1
ATOM 2076 O O . LEU A 1 282 ? -9.849 -1.050 1.405 1.00 89.62 282 LEU A O 1
ATOM 2080 N N . ASN A 1 283 ? -10.230 1.157 1.292 1.00 81.38 283 ASN A N 1
ATOM 2081 C CA . ASN A 1 283 ? -11.486 1.099 2.041 1.00 81.38 283 ASN A CA 1
ATOM 2082 C C . ASN A 1 283 ? -12.589 0.354 1.268 1.00 81.38 283 ASN A C 1
ATOM 2084 O O . ASN A 1 283 ? -13.359 -0.387 1.880 1.00 81.38 283 ASN A O 1
ATOM 2088 N N . LEU A 1 284 ? -12.635 0.481 -0.065 1.00 77.69 284 LEU A N 1
ATOM 2089 C CA . LEU A 1 284 ? -13.539 -0.307 -0.910 1.00 77.69 284 LEU A CA 1
ATOM 2090 C C . LEU A 1 284 ? -13.200 -1.806 -0.857 1.00 77.69 284 LEU A C 1
ATOM 2092 O O . LEU A 1 284 ? -14.104 -2.608 -0.637 1.00 77.69 284 LEU A O 1
ATOM 2096 N N . MET A 1 285 ? -11.922 -2.179 -0.996 1.00 81.12 285 MET A N 1
ATOM 2097 C CA . MET A 1 285 ? -11.488 -3.586 -0.934 1.00 81.12 285 MET A CA 1
ATOM 2098 C C . MET A 1 285 ? -11.777 -4.207 0.443 1.00 81.12 285 MET A C 1
ATOM 2100 O O . MET A 1 285 ? -12.359 -5.286 0.543 1.00 81.12 285 MET A O 1
ATOM 2104 N N . LYS A 1 286 ? -11.476 -3.491 1.537 1.00 78.31 286 LYS A N 1
ATOM 2105 C CA . LYS A 1 286 ? -11.826 -3.932 2.901 1.00 78.31 286 LYS A CA 1
ATOM 2106 C C . LYS A 1 286 ? -13.334 -4.117 3.088 1.00 78.31 286 LYS A C 1
ATOM 2108 O O . LYS A 1 286 ? -13.750 -5.107 3.678 1.00 78.31 286 LYS A O 1
ATOM 2113 N N . GLY A 1 287 ? -14.153 -3.219 2.536 1.00 74.19 287 GLY A N 1
ATOM 2114 C CA . GLY A 1 287 ? -15.614 -3.353 2.538 1.00 74.19 287 GLY A CA 1
ATOM 2115 C C . GLY A 1 287 ? -16.150 -4.535 1.717 1.00 74.19 287 GLY A C 1
ATOM 2116 O O . GLY A 1 287 ? -17.301 -4.924 1.897 1.00 74.19 287 GLY A O 1
ATOM 2117 N N . GLN A 1 288 ? -15.336 -5.119 0.832 1.00 79.62 288 GLN A N 1
ATOM 2118 C CA . GLN A 1 288 ? -15.677 -6.293 0.020 1.00 79.62 288 GLN A CA 1
ATOM 2119 C C . GLN A 1 288 ? -15.108 -7.604 0.593 1.00 79.62 288 GLN A C 1
ATOM 2121 O O . GLN A 1 288 ? -15.680 -8.668 0.345 1.00 79.62 288 GLN A O 1
ATOM 2126 N N . LEU A 1 289 ? -14.043 -7.535 1.405 1.00 84.19 289 LEU A N 1
ATOM 2127 C CA . LEU A 1 289 ? -13.294 -8.682 1.932 1.00 84.19 289 LEU A CA 1
ATOM 2128 C C . LEU A 1 289 ? -14.187 -9.766 2.555 1.00 84.19 289 LEU A C 1
ATOM 2130 O O . LEU A 1 289 ? -14.019 -10.937 2.228 1.00 84.19 289 LEU A O 1
ATOM 2134 N N . GLN A 1 290 ? -15.181 -9.401 3.374 1.00 83.94 290 GLN A N 1
ATOM 2135 C CA . GLN A 1 290 ? -16.103 -10.365 3.994 1.00 83.94 290 GLN A CA 1
ATOM 2136 C C . GLN A 1 290 ? -16.819 -11.254 2.961 1.00 83.94 290 GLN A C 1
ATOM 2138 O O . GLN A 1 290 ? -16.913 -12.467 3.146 1.00 83.94 290 GLN A O 1
ATOM 2143 N N . GLN A 1 291 ? -17.308 -10.671 1.862 1.00 74.69 291 GLN A N 1
ATOM 2144 C CA . GLN A 1 291 ? -18.023 -11.407 0.815 1.00 74.69 291 GLN A CA 1
ATOM 2145 C C . GLN A 1 291 ? -17.062 -12.221 -0.066 1.00 74.69 291 GLN A C 1
ATOM 2147 O O . GLN A 1 291 ? -17.425 -13.307 -0.513 1.00 74.69 291 GLN A O 1
ATOM 2152 N N . VAL A 1 292 ? -15.830 -11.751 -0.279 1.00 76.12 292 VAL A N 1
ATOM 2153 C CA . VAL A 1 292 ? -14.793 -12.527 -0.985 1.00 76.12 292 VAL A CA 1
ATOM 2154 C C . VAL A 1 292 ? -14.391 -13.753 -0.157 1.00 76.12 292 VAL A C 1
ATOM 2156 O O . VAL A 1 292 ? -14.398 -14.871 -0.668 1.00 76.12 292 VAL A O 1
ATOM 2159 N N . VAL A 1 293 ? -14.161 -13.578 1.147 1.00 84.69 293 VAL A N 1
ATOM 2160 C CA . VAL A 1 293 ? -13.843 -14.672 2.079 1.00 84.69 293 VAL A CA 1
ATOM 2161 C C . VAL A 1 293 ? -14.997 -15.672 2.172 1.00 84.69 293 VAL A C 1
ATOM 2163 O O . VAL A 1 293 ? -14.760 -16.878 2.099 1.00 84.69 293 VAL A O 1
ATOM 2166 N N . ARG A 1 294 ? -16.250 -15.198 2.220 1.00 86.38 294 ARG A N 1
ATOM 2167 C CA . ARG A 1 294 ? -17.453 -16.043 2.116 1.00 86.38 294 ARG A CA 1
ATOM 2168 C C . ARG A 1 294 ? -17.434 -16.917 0.855 1.00 86.38 294 ARG A C 1
ATOM 2170 O O . ARG A 1 294 ? -17.660 -18.120 0.955 1.00 86.38 294 ARG A O 1
ATOM 2177 N N . ASN A 1 295 ? -17.118 -16.334 -0.306 1.00 77.69 295 ASN A N 1
ATOM 2178 C CA . ASN A 1 295 ? -17.038 -17.062 -1.578 1.00 77.69 295 ASN A CA 1
ATOM 2179 C C . ASN A 1 295 ? -15.950 -18.150 -1.555 1.00 77.69 295 ASN A C 1
ATOM 2181 O O . ASN A 1 295 ? -16.164 -19.231 -2.100 1.00 77.69 295 ASN A O 1
ATOM 2185 N N . TYR A 1 296 ? -14.801 -17.900 -0.917 1.00 78.38 296 TYR A N 1
ATOM 2186 C CA . TYR A 1 296 ? -13.740 -18.905 -0.788 1.00 78.38 296 TYR A CA 1
ATOM 2187 C C . TYR A 1 296 ? -14.111 -20.053 0.162 1.00 78.38 296 TYR A C 1
ATOM 2189 O O . TYR A 1 296 ? -13.856 -21.210 -0.181 1.00 78.38 296 TYR A O 1
ATOM 2197 N N . VAL A 1 297 ? -14.770 -19.775 1.297 1.00 82.69 297 VAL A N 1
ATOM 2198 C CA . VAL A 1 297 ? -15.300 -20.837 2.180 1.00 82.69 297 VAL A CA 1
ATOM 2199 C C . VAL A 1 297 ? -16.346 -21.674 1.442 1.00 82.69 297 VAL A C 1
ATOM 2201 O O . VAL A 1 297 ? -16.258 -22.900 1.470 1.00 82.69 297 VAL A O 1
ATOM 2204 N N . GLN A 1 298 ? -17.276 -21.035 0.721 1.00 76.94 298 GLN A N 1
ATOM 2205 C CA . GLN A 1 298 ? -18.285 -21.728 -0.086 1.00 76.94 298 GLN A CA 1
ATOM 2206 C C . GLN A 1 298 ? -17.631 -22.607 -1.164 1.00 76.94 298 GLN A C 1
ATOM 2208 O O . GLN A 1 298 ? -17.878 -23.806 -1.193 1.00 76.94 298 GLN A O 1
ATOM 2213 N N . LYS A 1 299 ? -16.692 -22.076 -1.961 1.00 69.12 299 LYS A N 1
ATOM 2214 C CA . LYS A 1 299 ? -15.964 -22.855 -2.983 1.00 69.12 299 LYS A CA 1
ATOM 2215 C C . LYS A 1 299 ? -15.252 -24.083 -2.395 1.00 69.12 299 LYS A C 1
ATOM 2217 O O . LYS A 1 299 ? -15.230 -25.146 -3.013 1.00 69.12 299 LYS A O 1
ATOM 2222 N N . ARG A 1 300 ? -14.672 -23.966 -1.195 1.00 80.06 300 ARG A N 1
ATOM 2223 C CA . ARG A 1 300 ? -14.030 -25.090 -0.490 1.00 80.06 300 ARG A CA 1
ATOM 2224 C C . ARG A 1 300 ? -15.048 -26.093 0.062 1.00 80.06 300 ARG A C 1
ATOM 2226 O O . ARG A 1 300 ? -14.795 -27.295 0.028 1.00 80.06 300 ARG A O 1
ATOM 2233 N N . GLN A 1 301 ? -16.193 -25.621 0.546 1.00 76.75 301 GLN A N 1
ATOM 2234 C CA . GLN A 1 301 ? -17.321 -26.460 0.949 1.00 76.75 301 GLN A CA 1
ATOM 2235 C C . GLN A 1 301 ? -17.897 -27.237 -0.237 1.00 76.75 301 GLN A C 1
ATOM 2237 O O . GLN A 1 301 ? -18.169 -28.425 -0.089 1.00 76.75 301 GLN A O 1
ATOM 2242 N N . ASP A 1 302 ? -18.024 -26.612 -1.404 1.00 64.69 302 ASP A N 1
ATOM 2243 C CA . ASP A 1 302 ? -18.550 -27.234 -2.622 1.00 64.69 302 ASP A CA 1
ATOM 2244 C C . ASP A 1 302 ? -17.572 -28.273 -3.191 1.00 64.69 302 ASP A C 1
ATOM 2246 O O . ASP A 1 302 ? -17.998 -29.317 -3.671 1.00 64.69 302 ASP A O 1
ATOM 2250 N N . ALA A 1 303 ? -16.258 -28.053 -3.051 1.00 60.97 303 ALA A N 1
ATOM 2251 C CA . ALA A 1 303 ? -15.231 -29.043 -3.388 1.00 60.97 303 ALA A CA 1
ATOM 2252 C C . ALA A 1 303 ? -15.170 -30.235 -2.404 1.00 60.97 303 ALA A C 1
ATOM 2254 O O . ALA A 1 303 ? -14.823 -31.348 -2.802 1.00 60.97 303 ALA A O 1
ATOM 2255 N N . ASN A 1 304 ? -15.503 -30.021 -1.125 1.00 52.66 304 ASN A N 1
ATOM 2256 C CA . ASN A 1 304 ? -15.583 -31.081 -0.107 1.00 52.66 304 ASN A CA 1
ATOM 2257 C C . ASN A 1 304 ? -16.926 -31.834 -0.134 1.00 52.66 304 ASN A C 1
ATOM 2259 O O . ASN A 1 304 ? -17.005 -33.000 0.263 1.00 52.66 304 ASN A O 1
ATOM 2263 N N . SER A 1 305 ? -17.993 -31.169 -0.572 1.00 40.69 305 SER A N 1
ATOM 2264 C CA . SER A 1 305 ? -19.325 -31.743 -0.718 1.00 40.69 305 SER A CA 1
ATOM 2265 C C . SER A 1 305 ? -19.368 -32.563 -1.999 1.00 40.69 305 SER A C 1
ATOM 2267 O O . SER A 1 305 ? -19.224 -32.025 -3.088 1.00 40.69 305 SER A O 1
ATOM 2269 N N . ASN A 1 306 ? -19.621 -33.869 -1.899 1.00 43.09 306 ASN A N 1
ATOM 2270 C CA . ASN A 1 306 ? -19.777 -34.735 -3.075 1.00 43.09 306 ASN A CA 1
ATOM 2271 C C . ASN A 1 306 ? -21.163 -34.525 -3.729 1.00 43.09 306 ASN A C 1
ATOM 2273 O O . ASN A 1 306 ? -22.024 -35.408 -3.723 1.00 43.09 306 ASN A O 1
ATOM 2277 N N . MET A 1 307 ? -21.396 -33.294 -4.182 1.00 31.28 307 MET A N 1
ATOM 2278 C CA . MET A 1 307 ? -22.658 -32.719 -4.642 1.00 31.28 307 MET A CA 1
ATOM 2279 C C . MET A 1 307 ? -22.704 -32.715 -6.185 1.00 31.28 307 MET A C 1
ATOM 2281 O O . MET A 1 307 ? -21.651 -32.754 -6.824 1.00 31.28 307 MET A O 1
ATOM 2285 N N . PRO A 1 308 ? -23.890 -32.720 -6.829 1.00 38.59 308 PRO A N 1
ATOM 2286 C CA . PRO A 1 308 ? -23.966 -32.691 -8.290 1.00 38.59 308 PRO A CA 1
ATOM 2287 C C . PRO A 1 308 ? -23.348 -31.412 -8.887 1.00 38.59 308 PRO A C 1
ATOM 2289 O O . PRO A 1 308 ? -23.338 -30.384 -8.208 1.00 38.59 308 PRO A O 1
ATOM 2292 N N . PRO A 1 309 ? -22.888 -31.438 -10.155 1.00 43.88 309 PRO A N 1
ATOM 2293 C CA . PRO A 1 309 ? -22.331 -30.262 -10.822 1.00 43.88 309 PRO A CA 1
ATOM 2294 C C . PRO A 1 309 ? -23.272 -29.054 -10.786 1.00 43.88 309 PRO A C 1
ATOM 2296 O O . PRO A 1 309 ? -24.488 -29.205 -10.930 1.00 43.88 309 PRO A O 1
ATOM 2299 N N . VAL A 1 310 ? -22.692 -27.859 -10.642 1.00 54.03 310 VAL A N 1
ATOM 2300 C CA . VAL A 1 310 ? -23.418 -26.583 -10.594 1.00 54.03 310 VAL A CA 1
ATOM 2301 C C . VAL A 1 310 ? -24.287 -26.416 -11.845 1.00 54.03 310 VAL A C 1
ATOM 2303 O O . VAL A 1 310 ? -23.792 -26.457 -12.971 1.00 54.03 310 VAL A O 1
ATOM 2306 N N . ASP A 1 311 ? -25.593 -26.218 -11.658 1.00 66.69 311 ASP A N 1
ATOM 2307 C CA . ASP A 1 311 ? -26.533 -26.036 -12.764 1.00 66.69 311 ASP A CA 1
ATOM 2308 C C . ASP A 1 311 ? -26.533 -24.586 -13.270 1.00 66.69 311 ASP A C 1
ATOM 2310 O O . ASP A 1 311 ? -27.068 -23.674 -12.634 1.00 66.69 311 ASP A O 1
ATOM 2314 N N . GLY A 1 312 ? -25.994 -24.385 -14.473 1.00 64.44 312 GLY A N 1
ATOM 2315 C CA . GLY A 1 312 ? -25.939 -23.082 -15.136 1.00 64.44 312 GLY A CA 1
ATOM 2316 C C . GLY A 1 312 ? -27.304 -22.440 -15.389 1.00 64.44 312 GLY A C 1
ATOM 2317 O O . GLY A 1 312 ? -27.393 -21.212 -15.471 1.00 64.44 312 GLY A O 1
ATOM 2318 N N . ARG A 1 313 ? -28.379 -23.240 -15.466 1.00 75.94 313 ARG A N 1
ATOM 2319 C CA . ARG A 1 313 ? -29.747 -22.722 -15.575 1.00 75.94 313 ARG A CA 1
ATOM 2320 C C . ARG A 1 313 ? -30.176 -22.035 -14.284 1.00 75.94 313 ARG A C 1
ATOM 2322 O O . ARG A 1 313 ? -30.683 -20.919 -14.345 1.00 75.94 313 ARG A O 1
ATOM 2329 N N . THR A 1 314 ? -29.942 -22.672 -13.139 1.00 64.56 314 THR A N 1
ATOM 2330 C CA . THR A 1 314 ? -30.182 -22.092 -11.810 1.00 64.56 314 THR A CA 1
ATOM 2331 C C . THR A 1 314 ? -29.337 -20.830 -11.609 1.00 64.56 314 THR A C 1
ATOM 2333 O O . THR A 1 314 ? -29.895 -19.777 -11.304 1.00 64.56 314 THR A O 1
ATOM 2336 N N . VAL A 1 315 ? -28.035 -20.870 -11.935 1.00 74.06 315 VAL A N 1
ATOM 2337 C CA . VAL A 1 315 ? -27.152 -19.683 -11.872 1.00 74.06 315 VAL A CA 1
ATOM 2338 C C . VAL A 1 315 ? -27.711 -18.516 -12.700 1.00 74.06 315 VAL A C 1
ATOM 2340 O O . VAL A 1 315 ? -27.750 -17.385 -12.211 1.00 74.06 315 VAL A O 1
ATOM 2343 N N . PHE A 1 316 ? -28.193 -18.769 -13.925 1.00 80.38 316 PHE A N 1
ATOM 2344 C CA . PHE A 1 316 ? -28.847 -17.747 -14.753 1.00 80.38 316 PHE A CA 1
ATOM 2345 C C . PHE A 1 316 ? -30.153 -17.225 -14.135 1.00 80.38 316 PHE A C 1
ATOM 2347 O O . PHE A 1 316 ? -30.398 -16.015 -14.154 1.00 80.38 316 PHE A O 1
ATOM 2354 N N . THR A 1 317 ? -31.007 -18.113 -13.624 1.00 69.62 317 THR A N 1
ATOM 2355 C CA . THR A 1 317 ? -32.293 -17.741 -13.022 1.00 69.62 317 THR A CA 1
ATOM 2356 C C . THR A 1 317 ? -32.097 -16.819 -11.821 1.00 69.62 317 THR A C 1
ATOM 2358 O O . THR A 1 317 ? -32.725 -15.765 -11.763 1.00 69.62 317 THR A O 1
ATOM 2361 N N . ASP A 1 318 ? -31.171 -17.135 -10.921 1.00 67.81 318 ASP A N 1
ATOM 2362 C CA . ASP A 1 318 ? -31.018 -16.371 -9.679 1.00 67.81 318 ASP A CA 1
ATOM 2363 C C . ASP A 1 318 ? -30.232 -15.060 -9.880 1.00 67.81 318 ASP A C 1
ATOM 2365 O O . ASP A 1 318 ? -30.507 -14.049 -9.226 1.00 67.81 318 ASP A O 1
ATOM 2369 N N . ASN A 1 319 ? -29.284 -15.028 -10.827 1.00 72.81 319 ASN A N 1
ATOM 2370 C CA . ASN A 1 319 ? -28.383 -13.882 -11.014 1.00 72.81 319 ASN A CA 1
ATOM 2371 C C . ASN A 1 319 ? -28.693 -12.987 -12.220 1.00 72.81 319 ASN A C 1
ATOM 2373 O O . ASN A 1 319 ? -28.343 -11.804 -12.203 1.00 72.81 319 ASN A O 1
ATOM 2377 N N . CYS A 1 320 ? -29.317 -13.509 -13.275 1.00 80.06 320 CYS A N 1
ATOM 2378 C CA . CYS A 1 320 ? -29.413 -12.810 -14.560 1.00 80.06 320 CYS A CA 1
ATOM 2379 C C . CYS A 1 320 ? -30.855 -12.541 -15.007 1.00 80.06 320 CYS A C 1
ATOM 2381 O O . CYS A 1 320 ? -31.111 -11.478 -15.583 1.00 80.06 320 CYS A O 1
ATOM 2383 N N . SER A 1 321 ? -31.806 -13.443 -14.736 1.00 78.81 321 SER A N 1
ATOM 2384 C CA . SER A 1 321 ? -33.139 -13.407 -15.368 1.00 78.81 321 SER A CA 1
ATOM 2385 C C . SER A 1 321 ? -34.012 -12.200 -15.002 1.00 78.81 321 SER A C 1
ATOM 2387 O O . SER A 1 321 ? -35.008 -11.938 -15.669 1.00 78.81 321 SER A O 1
ATOM 2389 N N . MET A 1 322 ? -33.655 -11.451 -13.954 1.00 75.19 322 MET A N 1
ATOM 2390 C CA . MET A 1 322 ? -34.323 -10.198 -13.574 1.00 75.19 322 MET A CA 1
ATOM 2391 C C . MET A 1 322 ? -34.156 -9.092 -14.633 1.00 75.19 322 MET A C 1
ATOM 2393 O O . MET A 1 322 ? -35.043 -8.256 -14.791 1.00 75.19 322 MET A O 1
ATOM 2397 N N . CYS A 1 323 ? -33.032 -9.093 -15.360 1.00 78.62 323 CYS A N 1
ATOM 2398 C CA . CYS A 1 323 ? -32.700 -8.078 -16.369 1.00 78.62 323 CYS A CA 1
ATOM 2399 C C . CYS A 1 323 ? -32.485 -8.670 -17.770 1.00 78.62 323 CYS A C 1
ATOM 2401 O O . CYS A 1 323 ? -32.673 -7.971 -18.765 1.00 78.62 323 CYS A O 1
ATOM 2403 N N . HIS A 1 324 ? -32.077 -9.938 -17.853 1.00 86.56 324 HIS A N 1
ATOM 2404 C CA . HIS A 1 324 ? -31.729 -10.629 -19.090 1.00 86.56 324 HIS A CA 1
ATOM 2405 C C . HIS A 1 324 ? -32.748 -11.704 -19.456 1.00 86.56 324 HIS A C 1
ATOM 2407 O O . HIS A 1 324 ? -33.365 -12.314 -18.588 1.00 86.56 324 HIS A O 1
ATOM 2413 N N . ASN A 1 325 ? -32.905 -11.958 -20.755 1.00 83.06 325 ASN A N 1
ATOM 2414 C CA . ASN A 1 325 ? -33.784 -13.009 -21.267 1.00 83.06 325 ASN A CA 1
ATOM 2415 C C . ASN A 1 325 ? -32.992 -14.073 -22.049 1.00 83.06 325 ASN A C 1
ATOM 2417 O O . ASN A 1 325 ? -31.797 -13.909 -22.293 1.00 83.06 325 ASN A O 1
ATOM 2421 N N . ILE A 1 326 ? -33.670 -15.166 -22.402 1.00 83.06 326 ILE A N 1
ATOM 2422 C CA . ILE A 1 326 ? -33.173 -16.246 -23.261 1.00 83.06 326 ILE A CA 1
ATOM 2423 C C . ILE A 1 326 ? -34.272 -16.560 -24.279 1.00 83.06 326 ILE A C 1
ATOM 2425 O O . ILE A 1 326 ? -35.447 -16.627 -23.913 1.00 83.06 326 ILE A O 1
ATOM 2429 N N . GLY A 1 327 ? -33.901 -16.742 -25.546 1.00 72.94 327 GLY A N 1
ATOM 2430 C CA . GLY A 1 327 ? -34.776 -17.191 -26.634 1.00 72.94 327 GLY A CA 1
ATOM 2431 C C . GLY A 1 327 ? -35.837 -16.197 -27.127 1.00 72.94 327 GLY A C 1
ATOM 2432 O O . GLY A 1 327 ? -36.574 -16.535 -28.051 1.00 72.94 327 GLY A O 1
ATOM 2433 N N . ASN A 1 328 ? -35.929 -14.992 -26.553 1.00 71.38 328 ASN A N 1
ATOM 2434 C CA . ASN A 1 328 ? -36.966 -13.998 -26.877 1.00 71.38 328 ASN A CA 1
ATOM 2435 C C . ASN A 1 328 ? -36.457 -12.814 -27.720 1.00 71.38 328 ASN A C 1
ATOM 2437 O O . ASN A 1 328 ? -37.258 -12.004 -28.192 1.00 71.38 328 ASN A O 1
ATOM 2441 N N . GLY A 1 329 ? -35.147 -12.700 -27.932 1.00 66.00 329 GLY A N 1
ATOM 2442 C CA . GLY A 1 329 ? -34.522 -11.639 -28.711 1.00 66.00 329 GLY A CA 1
ATOM 2443 C C . GLY A 1 329 ? -34.422 -10.285 -27.998 1.00 66.00 329 GLY A C 1
ATOM 2444 O O . GLY A 1 329 ? -34.790 -10.094 -26.834 1.00 66.00 329 GLY A O 1
ATOM 2445 N N . GLY A 1 330 ? -33.888 -9.313 -28.740 1.00 70.75 330 GLY A N 1
ATOM 2446 C CA . GLY A 1 330 ? -33.615 -7.958 -28.261 1.00 70.75 330 GLY A CA 1
ATOM 2447 C C . GLY A 1 330 ? -32.208 -7.775 -27.677 1.00 70.75 330 GLY A C 1
ATOM 2448 O O . GLY A 1 330 ? -31.352 -8.657 -27.737 1.00 70.75 330 GLY A O 1
ATOM 2449 N N . THR A 1 331 ? -31.953 -6.588 -27.126 1.00 68.62 331 THR A N 1
ATOM 2450 C CA . THR A 1 331 ? -30.636 -6.192 -26.594 1.00 68.62 331 THR A CA 1
ATOM 2451 C C . THR A 1 331 ? -30.234 -6.944 -25.325 1.00 68.62 331 THR A C 1
ATOM 2453 O O . THR A 1 331 ? -29.042 -7.126 -25.093 1.00 68.62 331 THR A O 1
ATOM 2456 N N . MET A 1 332 ? -31.211 -7.401 -24.534 1.00 81.56 332 MET A N 1
ATOM 2457 C CA . MET A 1 332 ? -30.998 -8.064 -23.239 1.00 81.56 332 MET A CA 1
ATOM 2458 C C . MET A 1 332 ? -30.993 -9.602 -23.304 1.00 81.56 332 MET A C 1
ATOM 2460 O O . MET A 1 332 ? -30.773 -10.240 -22.276 1.00 81.56 332 MET A O 1
ATOM 2464 N N . ASP A 1 333 ? -31.216 -10.201 -24.478 1.00 86.06 333 ASP A N 1
ATOM 2465 C CA . ASP A 1 333 ? -31.107 -11.655 -24.677 1.00 86.06 333 ASP A CA 1
ATOM 2466 C C . ASP A 1 333 ? -29.642 -12.108 -24.519 1.00 86.06 333 ASP A C 1
ATOM 2468 O O . ASP A 1 333 ? -28.748 -11.467 -25.082 1.00 86.06 333 ASP A O 1
ATOM 2472 N N . LEU A 1 334 ? -29.372 -13.183 -23.773 1.00 85.44 334 LEU A N 1
ATOM 2473 C CA . LEU A 1 334 ? -28.028 -13.753 -23.579 1.00 85.44 334 LEU A CA 1
ATOM 2474 C C . LEU A 1 334 ? -27.791 -15.104 -24.284 1.00 85.44 334 LEU A C 1
ATOM 2476 O O . LEU A 1 334 ? -26.716 -15.680 -24.135 1.00 85.44 334 LEU A O 1
ATOM 2480 N N . THR A 1 335 ? -28.735 -15.576 -25.100 1.00 86.19 335 THR A N 1
ATOM 2481 C CA . THR A 1 335 ? -28.602 -16.807 -25.902 1.00 86.19 335 THR A CA 1
ATOM 2482 C C . THR A 1 335 ? -27.397 -16.726 -26.846 1.00 86.19 335 THR A C 1
ATOM 2484 O O . THR A 1 335 ? -27.304 -15.787 -27.644 1.00 86.19 335 THR A O 1
ATOM 2487 N N . GLY A 1 336 ? -26.485 -17.701 -26.781 1.00 78.38 336 GLY A N 1
ATOM 2488 C CA . GLY A 1 336 ? -25.262 -17.735 -27.597 1.00 78.38 336 GLY A CA 1
ATOM 2489 C C . GLY A 1 336 ? -24.264 -16.622 -27.253 1.00 78.38 336 GLY A C 1
ATOM 2490 O O . GLY A 1 336 ? -23.620 -16.058 -28.145 1.00 78.38 336 GLY A O 1
ATOM 2491 N N . LYS A 1 337 ? -24.222 -16.199 -25.982 1.00 82.69 337 LYS A N 1
ATOM 2492 C CA . LYS A 1 337 ? -23.356 -15.114 -25.486 1.00 82.69 337 LYS A CA 1
ATOM 2493 C C . LYS A 1 337 ? -22.607 -15.484 -24.202 1.00 82.69 337 LYS A C 1
ATOM 2495 O O . LYS A 1 337 ? -22.153 -14.568 -23.516 1.00 82.69 337 LYS A O 1
ATOM 2500 N N . GLY A 1 338 ? -22.429 -16.766 -23.885 1.00 73.75 338 GLY A N 1
ATOM 2501 C CA . GLY A 1 338 ? -21.760 -17.247 -22.673 1.00 73.75 338 GLY A CA 1
ATOM 2502 C C . GLY A 1 338 ? -20.382 -16.618 -22.471 1.00 73.75 338 GLY A C 1
ATOM 2503 O O . GLY A 1 338 ? -20.184 -15.895 -21.497 1.00 73.75 338 GLY A O 1
ATOM 2504 N N . THR A 1 339 ? -19.476 -16.720 -23.449 1.00 71.50 339 THR A N 1
ATOM 2505 C CA . THR A 1 339 ? -18.134 -16.089 -23.384 1.00 71.50 339 THR A CA 1
ATOM 2506 C C . THR A 1 339 ? -18.182 -14.559 -23.214 1.00 71.50 339 THR A C 1
ATOM 2508 O O . THR A 1 339 ? -17.283 -13.951 -22.635 1.00 71.50 339 THR A O 1
ATOM 2511 N N . LYS A 1 340 ? -19.244 -13.899 -23.701 1.00 70.62 340 LYS A N 1
ATOM 2512 C CA . LYS A 1 340 ? -19.439 -12.443 -23.553 1.00 70.62 340 LYS A CA 1
ATOM 2513 C C . LYS A 1 340 ? -20.004 -12.076 -22.182 1.00 70.62 340 LYS A C 1
ATOM 2515 O O . LYS A 1 340 ? -19.653 -11.020 -21.661 1.00 70.62 340 LYS A O 1
ATOM 2520 N N . ALA A 1 341 ? -20.843 -12.931 -21.597 1.00 74.62 341 ALA A N 1
ATOM 2521 C CA . ALA A 1 341 ? -21.281 -12.819 -20.212 1.00 74.62 341 ALA A CA 1
ATOM 2522 C C . ALA A 1 341 ? -20.104 -13.064 -19.258 1.00 74.62 341 ALA A C 1
ATOM 2524 O O . ALA A 1 341 ? -19.873 -12.236 -18.385 1.00 74.62 341 ALA A O 1
ATOM 2525 N N . GLN A 1 342 ? -19.297 -14.103 -19.504 1.00 71.50 342 GLN A N 1
ATOM 2526 C CA . GLN A 1 342 ? -18.047 -14.395 -18.798 1.00 71.50 342 GLN A CA 1
ATOM 2527 C C . GLN A 1 342 ? -17.126 -13.170 -18.757 1.00 71.50 342 GLN A C 1
ATOM 2529 O O . GLN A 1 342 ? -16.874 -12.628 -17.683 1.00 71.50 342 GLN A O 1
ATOM 2534 N N . ALA A 1 343 ? -16.725 -12.646 -19.921 1.00 59.28 343 ALA A N 1
ATOM 2535 C CA . ALA A 1 343 ? -15.867 -11.462 -20.005 1.00 59.28 343 ALA A CA 1
ATOM 2536 C C . ALA A 1 343 ? -16.485 -10.202 -19.360 1.00 59.28 343 ALA A C 1
ATOM 2538 O O . ALA A 1 343 ? -15.759 -9.348 -18.853 1.00 59.28 343 ALA A O 1
ATOM 2539 N N . LYS A 1 344 ? -17.821 -10.064 -19.348 1.00 66.00 344 LYS A N 1
ATOM 2540 C CA . LYS A 1 344 ? -18.500 -8.955 -18.656 1.00 66.00 344 LYS A CA 1
ATOM 2541 C C . LYS A 1 344 ? -18.529 -9.119 -17.139 1.00 66.00 344 LYS A C 1
ATOM 2543 O O . LYS A 1 344 ? -18.350 -8.125 -16.443 1.00 66.00 344 LYS A O 1
ATOM 2548 N N . ILE A 1 345 ? -18.745 -10.330 -16.636 1.00 73.25 345 ILE A N 1
ATOM 2549 C CA . ILE A 1 345 ? -18.795 -10.642 -15.202 1.00 73.25 345 ILE A CA 1
ATOM 2550 C C . ILE A 1 345 ? -17.390 -10.528 -14.600 1.00 73.25 345 ILE A C 1
ATOM 2552 O O . ILE A 1 345 ? -17.214 -9.787 -13.638 1.00 73.25 345 ILE A O 1
ATOM 2556 N N . SER A 1 346 ? -16.370 -11.111 -15.239 1.00 59.56 346 SER A N 1
ATOM 2557 C CA . SER A 1 346 ? -14.958 -10.894 -14.874 1.00 59.56 346 SER A CA 1
ATOM 2558 C C . SER A 1 346 ? -14.531 -9.421 -14.989 1.00 59.56 346 SER A C 1
ATOM 2560 O O . SER A 1 346 ? -13.650 -8.977 -14.268 1.00 59.56 346 SER A O 1
ATOM 2562 N N . GLY A 1 347 ? -15.186 -8.643 -15.859 1.00 55.22 347 GLY A N 1
ATOM 2563 C CA . GLY A 1 347 ? -15.049 -7.186 -15.959 1.00 55.22 347 GLY A CA 1
ATOM 2564 C C . GLY A 1 347 ? -15.945 -6.374 -15.006 1.00 55.22 347 GLY A C 1
ATOM 2565 O O . GLY A 1 347 ? -16.202 -5.202 -15.288 1.00 55.22 347 GLY A O 1
ATOM 2566 N N . GLY A 1 348 ? -16.474 -6.972 -13.932 1.00 51.81 348 GLY A N 1
ATOM 2567 C CA . GLY A 1 348 ? -17.197 -6.273 -12.859 1.00 51.81 348 GLY A CA 1
ATOM 2568 C C . GLY A 1 348 ? -18.641 -5.852 -13.173 1.00 51.81 348 GLY A C 1
ATOM 2569 O O . GLY A 1 348 ? -19.154 -4.909 -12.569 1.00 51.81 348 GLY A O 1
ATOM 2570 N N . HIS A 1 349 ? -19.324 -6.496 -14.126 1.00 74.38 349 HIS A N 1
ATOM 2571 C CA . HIS A 1 349 ? -20.672 -6.086 -14.540 1.00 74.38 349 HIS A CA 1
ATOM 2572 C C . HIS A 1 349 ? -21.696 -6.078 -13.385 1.00 74.38 349 HIS A C 1
ATOM 2574 O O . HIS A 1 349 ? -22.078 -7.123 -12.859 1.00 74.38 349 HIS A O 1
ATOM 2580 N N . ASN A 1 350 ? -22.189 -4.879 -13.038 1.00 63.75 350 ASN A N 1
ATOM 2581 C CA . ASN A 1 350 ? -23.167 -4.642 -11.964 1.00 63.75 350 ASN A CA 1
ATOM 2582 C C . ASN A 1 350 ? -22.756 -5.249 -10.604 1.00 63.75 350 ASN A C 1
ATOM 2584 O O . ASN A 1 350 ? -23.612 -5.705 -9.849 1.00 63.75 350 ASN A O 1
ATOM 2588 N N . ASN A 1 351 ? -21.449 -5.278 -10.311 1.00 56.22 351 ASN A N 1
ATOM 2589 C CA . ASN A 1 351 ? -20.852 -5.875 -9.108 1.00 56.22 351 ASN A CA 1
ATOM 2590 C C . ASN A 1 351 ? -21.247 -7.346 -8.854 1.00 56.22 351 ASN A C 1
ATOM 2592 O O . ASN A 1 351 ? -21.110 -7.830 -7.731 1.00 56.22 351 ASN A O 1
ATOM 2596 N N . ARG A 1 352 ? -21.722 -8.082 -9.870 1.00 57.75 352 ARG A N 1
ATOM 2597 C CA . ARG A 1 352 ? -21.950 -9.523 -9.736 1.00 57.75 352 ARG A CA 1
ATOM 2598 C C . ARG A 1 352 ? -20.644 -10.279 -9.913 1.00 57.75 352 ARG A C 1
ATOM 2600 O O . ARG A 1 352 ? -20.029 -10.211 -10.971 1.00 57.75 352 ARG A O 1
ATOM 2607 N N . HIS A 1 353 ? -20.278 -11.031 -8.883 1.00 64.62 353 HIS A N 1
ATOM 2608 C CA . HIS A 1 353 ? -19.182 -11.987 -8.898 1.00 64.62 353 HIS A CA 1
ATOM 2609 C C . HIS A 1 353 ? -19.776 -13.395 -8.835 1.00 64.62 353 HIS A C 1
ATOM 2611 O O . HIS A 1 353 ? -20.613 -13.663 -7.977 1.00 64.62 353 HIS A O 1
ATOM 2617 N N . LEU A 1 354 ? -19.340 -14.274 -9.733 1.00 61.94 354 LEU A N 1
ATOM 2618 C CA . LEU A 1 354 ? -19.615 -15.713 -9.690 1.00 61.94 354 LEU A CA 1
ATOM 2619 C C . LEU A 1 354 ? -18.294 -16.457 -9.471 1.00 61.94 354 LEU A C 1
ATOM 2621 O O . LEU A 1 354 ? -17.230 -15.919 -9.794 1.00 61.94 354 LEU A O 1
ATOM 2625 N N . THR A 1 355 ? -18.338 -17.668 -8.928 1.00 57.38 355 THR A N 1
ATOM 2626 C CA . THR A 1 355 ? -17.182 -18.578 -8.905 1.00 57.38 355 THR A CA 1
ATOM 2627 C C . THR A 1 355 ? -16.821 -19.045 -10.320 1.00 57.38 355 THR A C 1
ATOM 2629 O O . THR A 1 355 ? -17.613 -18.919 -11.253 1.00 57.38 355 THR A O 1
ATOM 2632 N N . ALA A 1 356 ? -15.618 -19.600 -10.506 1.00 53.41 356 ALA A N 1
ATOM 2633 C CA . ALA A 1 356 ? -15.193 -20.137 -11.803 1.00 53.41 356 ALA A CA 1
ATOM 2634 C C . ALA A 1 356 ? -16.139 -21.242 -12.315 1.00 53.41 356 ALA A C 1
ATOM 2636 O O . ALA A 1 356 ? -16.424 -21.311 -13.511 1.00 53.41 356 ALA A O 1
ATOM 2637 N N . ASP A 1 357 ? -16.661 -22.060 -11.403 1.00 50.72 357 ASP A N 1
ATOM 2638 C CA . ASP A 1 357 ? -17.520 -23.204 -11.697 1.00 50.72 357 ASP A CA 1
ATOM 2639 C C . ASP A 1 357 ? -18.953 -22.758 -12.036 1.00 50.72 357 ASP A C 1
ATOM 2641 O O . ASP A 1 357 ? -19.486 -23.156 -13.072 1.00 50.72 357 ASP A O 1
ATOM 2645 N N . GLU A 1 358 ? -19.534 -21.824 -11.270 1.00 61.94 358 GLU A N 1
ATOM 2646 C CA . GLU A 1 358 ? -20.790 -21.146 -11.637 1.00 61.94 358 GLU A CA 1
ATOM 2647 C C . GLU A 1 358 ? -20.680 -20.397 -12.969 1.00 61.94 358 GLU A C 1
ATOM 2649 O O . GLU A 1 358 ? -21.612 -20.420 -13.769 1.00 61.94 358 GLU A O 1
ATOM 2654 N N . LEU A 1 359 ? -19.553 -19.727 -13.225 1.00 72.31 359 LEU A N 1
ATOM 2655 C CA . LEU A 1 359 ? -19.337 -18.946 -14.442 1.00 72.31 359 LEU A CA 1
ATOM 2656 C C . LEU A 1 359 ? -19.163 -19.847 -15.672 1.00 72.31 359 LEU A C 1
ATOM 2658 O O . LEU A 1 359 ? -19.644 -19.510 -16.756 1.00 72.31 359 LEU A O 1
ATOM 2662 N N . THR A 1 360 ? -18.535 -21.012 -15.500 1.00 66.62 360 THR A N 1
ATOM 2663 C CA . THR A 1 360 ? -18.419 -22.057 -16.529 1.00 66.62 360 THR A CA 1
ATOM 2664 C C . THR A 1 360 ? -19.776 -22.705 -16.799 1.00 66.62 360 THR A C 1
ATOM 2666 O O . THR A 1 360 ? -20.185 -22.816 -17.956 1.00 66.62 360 THR A O 1
ATOM 2669 N N . ALA A 1 361 ? -20.525 -23.049 -15.748 1.00 65.31 361 ALA A N 1
ATOM 2670 C CA . ALA A 1 361 ? -21.876 -23.590 -15.858 1.00 65.31 361 ALA A CA 1
ATOM 2671 C C . ALA A 1 361 ? -22.834 -22.599 -16.544 1.00 65.31 361 ALA A C 1
ATOM 2673 O O . ALA A 1 361 ? -23.527 -22.964 -17.496 1.00 65.31 361 ALA A O 1
ATOM 2674 N N . LEU A 1 362 ? -22.827 -21.330 -16.121 1.00 81.81 362 LEU A N 1
ATOM 2675 C CA . LEU A 1 362 ? -23.588 -20.244 -16.743 1.00 81.81 362 LEU A CA 1
ATOM 2676 C C . LEU A 1 362 ? -23.213 -20.076 -18.218 1.00 81.81 362 LEU A C 1
ATOM 2678 O O . LEU A 1 362 ? -24.103 -19.952 -19.052 1.00 81.81 362 LEU A O 1
ATOM 2682 N N . THR A 1 363 ? -21.921 -20.106 -18.554 1.00 80.25 363 THR A N 1
ATOM 2683 C CA . THR A 1 363 ? -21.443 -20.027 -19.944 1.00 80.25 363 THR A CA 1
ATOM 2684 C C . THR A 1 363 ? -22.029 -21.163 -20.787 1.00 80.25 363 THR A C 1
ATOM 2686 O O . THR A 1 363 ? -22.671 -20.896 -21.802 1.00 80.25 363 THR A O 1
ATOM 2689 N N . GLY A 1 364 ? -21.920 -22.412 -20.320 1.00 71.81 364 GLY A N 1
ATOM 2690 C CA . GLY A 1 364 ? -22.491 -23.578 -21.001 1.00 71.81 364 GLY A CA 1
ATOM 2691 C C . GLY A 1 364 ? -24.015 -23.515 -21.165 1.00 71.81 364 GLY A C 1
ATOM 2692 O O . GLY A 1 364 ? -24.531 -23.857 -22.228 1.00 71.81 364 GLY A O 1
ATOM 2693 N N . TYR A 1 365 ? -24.744 -23.025 -20.156 1.00 81.38 365 TYR A N 1
ATOM 2694 C CA . TYR A 1 365 ? -26.195 -22.835 -20.247 1.00 81.38 365 TYR A CA 1
ATOM 2695 C C . TYR A 1 365 ? -26.593 -21.688 -21.190 1.00 81.38 365 TYR A C 1
ATOM 2697 O O . TYR A 1 365 ? -27.555 -21.824 -21.940 1.00 81.38 365 TYR A O 1
ATOM 2705 N N . LEU A 1 366 ? -25.863 -20.569 -21.197 1.00 84.31 366 LEU A N 1
ATOM 2706 C CA . LEU A 1 366 ? -26.130 -19.444 -22.100 1.00 84.31 366 LEU A CA 1
ATOM 2707 C C . LEU A 1 366 ? -25.888 -19.807 -23.569 1.00 84.31 366 LEU A C 1
ATOM 2709 O O . LEU A 1 366 ? -26.628 -19.348 -24.443 1.00 84.31 366 LEU A O 1
ATOM 2713 N N . ASP A 1 367 ? -24.878 -20.633 -23.842 1.00 82.19 367 ASP A N 1
ATOM 2714 C CA . ASP A 1 367 ? -24.539 -21.069 -25.198 1.00 82.19 367 ASP A CA 1
ATOM 2715 C C . ASP A 1 367 ? -25.347 -22.298 -25.663 1.00 82.19 367 ASP A C 1
ATOM 2717 O O . ASP A 1 367 ? -25.534 -22.478 -26.867 1.00 82.19 367 ASP A O 1
ATOM 2721 N N . ASN A 1 368 ? -25.922 -23.093 -24.746 1.00 77.75 368 ASN A N 1
ATOM 2722 C CA . ASN A 1 368 ? -26.864 -24.174 -25.070 1.00 77.75 368 ASN A CA 1
ATOM 2723 C C . ASN A 1 368 ? -28.025 -24.317 -24.050 1.00 77.75 368 ASN A C 1
ATOM 2725 O O . ASN A 1 368 ? -28.096 -25.310 -23.317 1.00 77.75 368 ASN A O 1
ATOM 2729 N N . PRO A 1 369 ? -29.008 -23.394 -24.036 1.00 63.94 369 PRO A N 1
ATOM 2730 C CA . PRO A 1 369 ? -30.100 -23.389 -23.051 1.00 63.94 369 PRO A CA 1
ATOM 2731 C C . PRO A 1 369 ? -31.161 -24.494 -23.246 1.00 63.94 369 PRO A C 1
ATOM 2733 O O . PRO A 1 369 ? -32.195 -24.482 -22.576 1.00 63.94 369 PRO A O 1
ATOM 2736 N N . GLY A 1 370 ? -30.936 -25.442 -24.165 1.00 58.50 370 GLY A N 1
ATOM 2737 C CA . GLY A 1 370 ? -31.805 -26.597 -24.426 1.00 58.50 370 GLY A CA 1
ATOM 2738 C C . GLY A 1 370 ? -31.150 -27.966 -24.192 1.00 58.50 370 GLY A C 1
ATOM 2739 O O . GLY A 1 370 ? -31.800 -28.985 -24.424 1.00 58.50 370 GLY A O 1
ATOM 2740 N N . GLY A 1 371 ? -29.883 -28.016 -23.769 1.00 46.56 371 GLY A N 1
ATOM 2741 C CA . GLY A 1 371 ? -29.150 -29.267 -23.552 1.00 46.56 371 GLY A CA 1
ATOM 2742 C C . GLY A 1 371 ? -29.555 -30.001 -22.267 1.00 46.56 371 GLY A C 1
ATOM 2743 O O . GLY A 1 371 ? -29.657 -29.396 -21.203 1.00 46.56 371 GLY A O 1
ATOM 2744 N N . ALA A 1 372 ? -29.738 -31.322 -22.352 1.00 34.62 372 ALA A N 1
ATOM 2745 C CA . ALA A 1 372 ? -29.799 -32.196 -21.177 1.00 34.62 372 ALA A CA 1
ATOM 2746 C C . ALA A 1 372 ? -28.380 -32.607 -20.736 1.00 34.62 372 ALA A C 1
ATOM 2748 O O . ALA A 1 372 ? -27.482 -32.740 -21.567 1.00 34.62 372 ALA A O 1
ATOM 2749 N N . THR A 1 373 ? -28.176 -32.812 -19.434 1.00 32.12 373 THR A N 1
ATOM 2750 C CA . THR A 1 373 ? -26.853 -33.028 -18.827 1.00 32.12 373 THR A CA 1
ATOM 2751 C C . THR A 1 373 ? -26.240 -34.406 -19.134 1.00 32.12 373 THR A C 1
ATOM 2753 O O . THR A 1 373 ? -26.903 -35.431 -18.955 1.00 32.12 373 THR A O 1
ATOM 2756 N N . PRO A 1 374 ? -24.948 -34.472 -19.517 1.00 27.56 374 PRO A N 1
ATOM 2757 C CA . PRO A 1 374 ? -24.155 -35.701 -19.457 1.00 27.56 374 PRO A CA 1
ATOM 2758 C C . PRO A 1 374 ? -23.790 -36.077 -18.001 1.00 27.56 374 PRO A C 1
ATOM 2760 O O . PRO A 1 374 ? -23.603 -35.182 -17.175 1.00 27.56 374 PRO A O 1
ATOM 2763 N N . PRO A 1 375 ? -23.663 -37.375 -17.661 1.00 30.02 375 PRO A N 1
ATOM 2764 C CA . PRO A 1 375 ? -23.297 -37.829 -16.316 1.00 30.02 375 PRO A CA 1
ATOM 2765 C C . PRO A 1 375 ? -21.775 -37.851 -16.082 1.00 30.02 375 PRO A C 1
ATOM 2767 O O . PRO A 1 375 ? -21.004 -38.119 -17.001 1.00 30.02 375 PRO A O 1
ATOM 2770 N N . GLY A 1 376 ? -21.347 -37.639 -14.832 1.00 31.69 376 GLY A N 1
ATOM 2771 C CA . GLY A 1 376 ? -19.936 -37.675 -14.421 1.00 31.69 376 GLY A CA 1
ATOM 2772 C C . GLY A 1 376 ? -19.523 -38.937 -13.647 1.00 31.69 376 GLY A C 1
ATOM 2773 O O . GLY A 1 376 ? -20.343 -39.567 -12.982 1.00 31.69 376 GLY A O 1
ATOM 2774 N N . ASN A 1 377 ? -18.233 -39.275 -13.734 1.00 29.81 377 ASN A N 1
ATOM 2775 C CA . ASN A 1 377 ? -17.461 -40.217 -12.902 1.00 29.81 377 ASN A CA 1
ATOM 2776 C C . ASN A 1 377 ? -15.969 -40.021 -13.286 1.00 29.81 377 ASN A C 1
ATOM 2778 O O . ASN A 1 377 ? -15.709 -39.692 -14.439 1.00 29.81 377 ASN A O 1
ATOM 2782 N N . GLY A 1 378 ? -14.932 -40.209 -12.469 1.00 25.09 378 GLY A N 1
ATOM 2783 C CA . GLY A 1 378 ? -14.797 -40.555 -11.050 1.00 25.09 378 GLY A CA 1
ATOM 2784 C C . GLY A 1 378 ? -13.296 -40.679 -10.718 1.00 25.09 378 GLY A C 1
ATOM 2785 O O . GLY A 1 378 ? -12.493 -40.910 -11.620 1.00 25.09 378 GLY A O 1
ATOM 2786 N N . SER A 1 379 ? -12.887 -40.496 -9.457 1.00 33.78 379 SER A N 1
ATOM 2787 C CA . SER A 1 379 ? -11.456 -40.439 -9.091 1.00 33.78 379 SER A CA 1
ATOM 2788 C C . SER A 1 379 ? -10.727 -41.790 -9.209 1.00 33.78 379 SER A C 1
ATOM 2790 O O . SER A 1 379 ? -11.269 -42.834 -8.842 1.00 33.78 379 SER A O 1
ATOM 2792 N N . GLY A 1 380 ? -9.470 -41.760 -9.667 1.00 24.88 380 GLY A N 1
ATOM 2793 C CA . GLY A 1 380 ? -8.562 -42.908 -9.750 1.00 24.88 380 GLY A CA 1
ATOM 2794 C C . GLY A 1 380 ? -7.100 -42.449 -9.721 1.00 24.88 380 GLY A C 1
ATOM 2795 O O . GLY A 1 380 ? -6.743 -41.486 -10.391 1.00 24.88 380 GLY A O 1
ATOM 2796 N N . ASN A 1 381 ? -6.263 -43.106 -8.913 1.00 31.81 381 ASN A N 1
ATOM 2797 C CA . ASN A 1 381 ? -4.901 -42.654 -8.604 1.00 31.81 381 ASN A CA 1
ATOM 2798 C C . ASN A 1 381 ? -3.818 -43.474 -9.346 1.00 31.81 381 ASN A C 1
ATOM 2800 O O . ASN A 1 381 ? -4.078 -44.604 -9.755 1.00 31.81 381 ASN A O 1
ATOM 2804 N N . ASN A 1 382 ? -2.594 -42.934 -9.418 1.00 28.52 382 ASN A N 1
ATOM 2805 C CA . ASN A 1 382 ? -1.361 -43.494 -10.010 1.00 28.52 382 ASN A CA 1
ATOM 2806 C C . ASN A 1 382 ? -1.258 -43.598 -11.553 1.00 28.52 382 ASN A C 1
ATOM 2808 O O . ASN A 1 382 ? -1.642 -44.590 -12.161 1.00 28.52 382 ASN A O 1
ATOM 2812 N N . GLY A 1 383 ? -0.529 -42.637 -12.134 1.00 31.67 383 GLY A N 1
ATOM 2813 C CA . GLY A 1 383 ? 0.608 -42.877 -13.042 1.00 31.67 383 GLY A CA 1
ATOM 2814 C C . GLY A 1 383 ? 0.428 -43.760 -14.288 1.00 31.67 383 GLY A C 1
ATOM 2815 O O . GLY A 1 383 ? 0.732 -44.951 -14.258 1.00 31.67 383 GLY A O 1
ATOM 2816 N N . GLY A 1 384 ? 0.134 -43.136 -15.432 1.00 24.64 384 GLY A N 1
ATOM 2817 C CA . GLY A 1 384 ? 0.270 -43.755 -16.755 1.00 24.64 384 GLY A CA 1
ATOM 2818 C C . GLY A 1 384 ? 0.130 -42.736 -17.889 1.00 24.64 384 GLY A C 1
ATOM 2819 O O . GLY A 1 384 ? -0.836 -41.985 -17.923 1.00 24.64 384 GLY A O 1
ATOM 2820 N N . ASN A 1 385 ? 1.090 -42.703 -18.817 1.00 41.22 385 ASN A N 1
ATOM 2821 C CA . ASN A 1 385 ? 1.041 -41.836 -19.998 1.00 41.22 385 ASN A CA 1
ATOM 2822 C C . ASN A 1 385 ? 0.128 -42.442 -21.082 1.00 41.22 385 ASN A C 1
ATOM 2824 O O . ASN A 1 385 ? 0.493 -43.458 -21.675 1.00 41.22 385 ASN A O 1
ATOM 2828 N N . MET A 1 386 ? -1.011 -41.806 -21.373 1.00 29.80 386 MET A N 1
ATOM 2829 C CA . MET A 1 386 ? -1.758 -41.979 -22.627 1.00 29.80 386 MET A CA 1
ATOM 2830 C C . MET A 1 386 ? -2.351 -40.634 -23.095 1.00 29.80 386 MET A C 1
ATOM 2832 O O . MET A 1 386 ? -2.736 -39.836 -22.240 1.00 29.80 386 MET A O 1
ATOM 2836 N N . PRO A 1 387 ? -2.443 -40.367 -24.415 1.00 41.91 387 PRO A N 1
ATOM 2837 C CA . PRO A 1 387 ? -2.977 -39.104 -24.936 1.00 41.91 387 PRO A CA 1
ATOM 2838 C C . PRO A 1 387 ? -4.504 -39.001 -24.818 1.00 41.91 387 PRO A C 1
ATOM 2840 O O . PRO A 1 387 ? -5.207 -40.011 -24.874 1.00 41.91 387 PRO A O 1
ATOM 2843 N N . ALA A 1 388 ? -5.016 -37.772 -24.726 1.00 49.31 388 ALA A N 1
ATOM 2844 C CA . ALA A 1 388 ? -6.448 -37.487 -24.793 1.00 49.31 388 ALA A CA 1
ATOM 2845 C C . ALA A 1 388 ? -6.989 -37.544 -26.239 1.00 49.31 388 ALA A C 1
ATOM 2847 O O . ALA A 1 388 ? -6.287 -37.227 -27.198 1.00 49.31 388 ALA A O 1
ATOM 2848 N N . ASP A 1 389 ? -8.257 -37.936 -26.390 1.00 67.44 389 ASP A N 1
ATOM 2849 C CA . ASP A 1 389 ? -8.930 -38.083 -27.687 1.00 67.44 389 ASP A CA 1
ATOM 2850 C C . ASP A 1 389 ? -9.126 -36.725 -28.388 1.00 67.44 389 ASP A C 1
ATOM 2852 O O . ASP A 1 389 ? -9.816 -35.833 -27.884 1.00 67.44 389 ASP A O 1
ATOM 2856 N N . GLY A 1 390 ? -8.561 -36.598 -29.591 1.00 69.31 390 GLY A N 1
ATOM 2857 C CA . GLY A 1 390 ? -8.644 -35.416 -30.449 1.00 69.31 390 GLY A CA 1
ATOM 2858 C C . GLY A 1 390 ? -10.058 -34.933 -30.773 1.00 69.31 390 GLY A C 1
ATOM 2859 O O . GLY A 1 390 ? -10.282 -33.728 -30.900 1.00 69.31 390 GLY A O 1
ATOM 2860 N N . THR A 1 391 ? -11.031 -35.842 -30.859 1.00 72.69 391 THR A N 1
ATOM 2861 C CA . THR A 1 391 ? -12.440 -35.497 -31.110 1.00 72.69 391 THR A CA 1
ATOM 2862 C C . THR A 1 391 ? -13.056 -34.787 -29.905 1.00 72.69 391 THR A C 1
ATOM 2864 O O . THR A 1 391 ? -13.733 -33.769 -30.061 1.00 72.69 391 THR A O 1
ATOM 2867 N N . THR A 1 392 ? -12.744 -35.263 -28.696 1.00 67.19 392 THR A N 1
ATOM 2868 C CA . THR A 1 392 ? -13.165 -34.659 -27.423 1.00 67.19 392 THR A CA 1
ATOM 2869 C C . THR A 1 392 ? -12.436 -33.338 -27.185 1.00 67.19 392 THR A C 1
ATOM 2871 O O . THR A 1 392 ? -13.058 -32.342 -26.814 1.00 67.19 392 THR A O 1
ATOM 2874 N N . LEU A 1 393 ? -11.132 -33.289 -27.476 1.00 72.88 393 LEU A N 1
ATOM 2875 C CA . LEU A 1 393 ? -10.339 -32.063 -27.415 1.00 72.88 393 LEU A CA 1
ATOM 2876 C C . LEU A 1 393 ? -10.903 -30.977 -28.348 1.00 72.88 393 LEU A C 1
ATOM 2878 O O . LEU A 1 393 ? -11.101 -29.851 -27.895 1.00 72.88 393 LEU A O 1
ATOM 2882 N N . TYR A 1 394 ? -11.233 -31.296 -29.606 1.00 81.25 394 TYR A N 1
ATOM 2883 C CA . TYR A 1 394 ? -11.849 -30.332 -30.530 1.00 81.25 394 TYR A CA 1
ATOM 2884 C C . TYR A 1 394 ? -13.242 -29.885 -30.058 1.00 81.25 394 TYR A C 1
ATOM 2886 O O . TYR A 1 394 ? -13.559 -28.692 -30.109 1.00 81.25 394 TYR A O 1
ATOM 2894 N N . ALA A 1 395 ? -14.073 -30.822 -29.588 1.00 71.88 395 ALA A N 1
ATOM 2895 C CA . ALA A 1 395 ? -15.422 -30.529 -29.105 1.00 71.88 395 ALA A CA 1
ATOM 2896 C C . ALA A 1 395 ? -15.411 -29.527 -27.939 1.00 71.88 395 ALA A C 1
ATOM 2898 O O . ALA A 1 395 ? -16.167 -28.556 -27.965 1.00 71.88 395 ALA A O 1
ATOM 2899 N N . ASN A 1 396 ? -14.513 -29.723 -26.971 1.00 67.88 396 ASN A N 1
ATOM 2900 C CA . ASN A 1 396 ? -14.417 -28.881 -25.778 1.00 67.88 396 ASN A CA 1
ATOM 2901 C C . ASN A 1 396 ? -13.773 -27.512 -26.057 1.00 67.88 396 ASN A C 1
ATOM 2903 O O . ASN A 1 396 ? -14.179 -26.516 -25.467 1.00 67.88 396 ASN A O 1
ATOM 2907 N N . ASN A 1 397 ? -12.772 -27.452 -26.945 1.00 72.81 397 ASN A N 1
ATOM 2908 C CA . ASN A 1 397 ? -11.902 -26.277 -27.092 1.00 72.81 397 ASN A CA 1
ATOM 2909 C C . ASN A 1 397 ? -12.183 -25.411 -28.331 1.00 72.81 397 ASN A C 1
ATOM 2911 O O . ASN A 1 397 ? -11.830 -24.233 -28.352 1.00 72.81 397 ASN A O 1
ATOM 2915 N N . CYS A 1 398 ? -12.773 -25.977 -29.388 1.00 78.00 398 CYS A N 1
ATOM 2916 C CA . CYS A 1 398 ? -12.822 -25.334 -30.707 1.00 78.00 398 CYS A CA 1
ATOM 2917 C C . CYS A 1 398 ? -14.232 -25.264 -31.310 1.00 78.00 398 CYS A C 1
ATOM 2919 O O . CYS A 1 398 ? -14.549 -24.310 -32.028 1.00 78.00 398 CYS A O 1
ATOM 2921 N N . ALA A 1 399 ? -15.096 -26.245 -31.027 1.00 74.00 399 ALA A N 1
ATOM 2922 C CA . ALA A 1 399 ? -16.385 -26.378 -31.707 1.00 74.00 399 ALA A CA 1
ATOM 2923 C C . ALA A 1 399 ? -17.326 -25.173 -31.510 1.00 74.00 399 ALA A C 1
ATOM 2925 O O . ALA A 1 399 ? -18.022 -24.794 -32.453 1.00 74.00 399 ALA A O 1
ATOM 2926 N N . GLY A 1 400 ? -17.298 -24.517 -30.343 1.00 63.44 400 GLY A N 1
ATOM 2927 C CA . GLY A 1 400 ? -18.120 -23.329 -30.060 1.00 63.44 400 GLY A CA 1
ATOM 2928 C C . GLY A 1 400 ? -17.843 -22.129 -30.979 1.00 63.44 400 GLY A C 1
ATOM 2929 O O . GLY A 1 400 ? -18.758 -21.373 -31.295 1.00 63.44 400 GLY A O 1
ATOM 2930 N N . CYS A 1 401 ? -16.608 -21.985 -31.475 1.00 64.94 401 CYS A N 1
ATOM 2931 C CA . CYS A 1 401 ? -16.209 -20.891 -32.371 1.00 64.94 401 CYS A CA 1
ATOM 2932 C C . CYS A 1 401 ? -16.140 -21.299 -33.851 1.00 64.94 401 CYS A C 1
ATOM 2934 O O . CYS A 1 401 ? -16.064 -20.430 -34.725 1.00 64.94 401 CYS A O 1
ATOM 2936 N N . HIS A 1 402 ? -16.099 -22.600 -34.155 1.00 75.81 402 HIS A N 1
ATOM 2937 C CA . HIS A 1 402 ? -15.802 -23.096 -35.505 1.00 75.81 402 HIS A CA 1
ATOM 2938 C C . HIS A 1 402 ? -16.840 -24.058 -36.092 1.00 75.81 402 HIS A C 1
ATOM 2940 O O . HIS A 1 402 ? -16.748 -24.339 -37.290 1.00 75.81 402 HIS A O 1
ATOM 2946 N N . GLY A 1 403 ? -17.830 -24.495 -35.309 1.00 71.38 403 GLY A N 1
ATOM 2947 C CA . GLY A 1 403 ? -18.791 -25.546 -35.658 1.00 71.38 403 GLY A CA 1
ATOM 2948 C C . GLY A 1 403 ? -18.354 -26.915 -35.129 1.00 71.38 403 GLY A C 1
ATOM 2949 O O . GLY A 1 403 ? -17.167 -27.142 -34.887 1.00 71.38 403 GLY A O 1
ATOM 2950 N N . GLY A 1 404 ? -19.303 -27.841 -34.954 1.00 75.56 404 GLY A N 1
ATOM 2951 C CA . GLY A 1 404 ? -19.001 -29.238 -34.605 1.00 75.56 404 GLY A CA 1
ATOM 2952 C C . GLY A 1 404 ? -18.107 -29.900 -35.659 1.00 75.56 404 GLY A C 1
ATOM 2953 O O . GLY A 1 404 ? -18.037 -29.409 -36.781 1.00 75.56 404 GLY A O 1
ATOM 2954 N N . LEU A 1 405 ? -17.417 -30.994 -35.317 1.00 74.69 405 LEU A N 1
ATOM 2955 C CA . LEU A 1 405 ? -16.335 -31.559 -36.143 1.00 74.69 405 LEU A CA 1
ATOM 2956 C C . LEU A 1 405 ? -16.751 -31.765 -37.617 1.00 74.69 405 LEU A C 1
ATOM 2958 O O . LEU A 1 405 ? -16.123 -31.206 -38.515 1.00 74.69 405 LEU A O 1
ATOM 2962 N N . ASP A 1 406 ? -17.892 -32.425 -37.842 1.00 71.88 406 ASP A N 1
ATOM 2963 C CA . ASP A 1 406 ? -18.473 -32.716 -39.168 1.00 71.88 406 ASP A CA 1
ATOM 2964 C C . ASP A 1 406 ? -18.934 -31.472 -39.958 1.00 71.88 406 ASP A C 1
ATOM 2966 O O . ASP A 1 406 ? -19.245 -31.551 -41.145 1.00 71.88 406 ASP A O 1
ATOM 2970 N N . THR A 1 407 ? -19.025 -30.315 -39.296 1.00 71.62 407 THR A N 1
ATOM 2971 C CA . THR A 1 407 ? -19.474 -29.029 -39.863 1.00 71.62 407 THR A CA 1
ATOM 2972 C C . THR A 1 407 ? -18.424 -27.923 -39.705 1.00 71.62 407 THR A C 1
ATOM 2974 O O . THR A 1 407 ? -18.729 -26.742 -39.883 1.00 71.62 407 THR A O 1
ATOM 2977 N N . SER A 1 408 ? -17.179 -28.284 -39.373 1.00 80.00 408 SER A N 1
ATOM 2978 C CA . SER A 1 408 ? -16.152 -27.322 -38.987 1.00 80.00 408 SER A CA 1
ATOM 2979 C C . SER A 1 408 ? -15.731 -26.402 -40.133 1.00 80.00 408 SER A C 1
ATOM 2981 O O . SER A 1 408 ? -15.191 -26.828 -41.155 1.00 80.00 408 SER A O 1
ATOM 2983 N N . SER A 1 409 ? -15.816 -25.095 -39.885 1.00 72.38 409 SER A N 1
ATOM 2984 C CA . SER A 1 409 ? -15.208 -24.036 -40.707 1.00 72.38 409 SER A CA 1
ATOM 2985 C C . SER A 1 409 ? -13.665 -24.057 -40.735 1.00 72.38 409 SER A C 1
ATOM 2987 O O . SER A 1 409 ? -13.047 -23.154 -41.318 1.00 72.38 409 SER A O 1
ATOM 2989 N N . LYS A 1 410 ? -13.043 -25.051 -40.078 1.00 76.31 410 LYS A N 1
ATOM 2990 C CA . LYS A 1 410 ? -11.598 -25.322 -39.988 1.00 76.31 410 LYS A CA 1
ATOM 2991 C C . LYS A 1 410 ? -11.241 -26.794 -40.274 1.00 76.31 410 LYS A C 1
ATOM 2993 O O . LYS A 1 410 ? -10.134 -27.207 -39.938 1.00 76.31 410 LYS A O 1
ATOM 2998 N N . ALA A 1 411 ? -12.134 -27.571 -40.895 1.00 76.19 411 ALA A N 1
ATOM 2999 C CA . ALA A 1 411 ? -11.842 -28.943 -41.324 1.00 76.19 411 ALA A CA 1
ATOM 3000 C C . ALA A 1 411 ? -10.531 -29.031 -42.139 1.00 76.19 411 ALA A C 1
ATOM 3002 O O . ALA A 1 411 ? -10.193 -28.120 -42.901 1.00 76.19 411 ALA A O 1
ATOM 3003 N N . GLY A 1 412 ? -9.777 -30.117 -41.956 1.00 66.31 412 GLY A N 1
ATOM 3004 C CA . GLY A 1 412 ? -8.499 -30.372 -42.630 1.00 66.31 412 GLY A CA 1
ATOM 3005 C C . GLY A 1 412 ? -7.312 -29.502 -42.187 1.00 66.31 412 GLY A C 1
ATOM 3006 O O . GLY A 1 412 ? -6.296 -29.475 -42.882 1.00 66.31 412 GLY A O 1
ATOM 3007 N N . ARG A 1 413 ? -7.398 -28.763 -41.070 1.00 78.81 413 ARG A N 1
ATOM 3008 C CA . ARG A 1 413 ? -6.271 -27.964 -40.551 1.00 78.81 413 ARG A CA 1
ATOM 3009 C C . ARG A 1 413 ? -5.270 -28.834 -39.784 1.00 78.81 413 ARG A C 1
ATOM 3011 O O . ARG A 1 413 ? -5.603 -29.399 -38.751 1.00 78.81 413 ARG A O 1
ATOM 3018 N N . GLY A 1 414 ? -4.032 -28.893 -40.282 1.00 71.62 414 GLY A N 1
ATOM 3019 C CA . GLY A 1 414 ? -2.916 -29.596 -39.640 1.00 71.62 414 GLY A CA 1
ATOM 3020 C C . GLY A 1 414 ? -2.396 -28.908 -38.370 1.00 71.62 414 GLY A C 1
ATOM 3021 O O . GLY A 1 414 ? -2.521 -27.691 -38.218 1.00 71.62 414 GLY A O 1
ATOM 3022 N N . ALA A 1 415 ? -1.757 -29.682 -37.489 1.00 68.88 415 ALA A N 1
ATOM 3023 C CA . ALA A 1 415 ? -1.385 -29.286 -36.127 1.00 68.88 415 ALA A CA 1
ATOM 3024 C C . ALA A 1 415 ? -0.594 -27.975 -36.045 1.00 68.88 415 ALA A C 1
ATOM 3026 O O . ALA A 1 415 ? -0.963 -27.086 -35.286 1.00 68.88 415 ALA A O 1
ATOM 3027 N N . ALA A 1 416 ? 0.432 -27.805 -36.884 1.00 57.91 416 ALA A N 1
ATOM 3028 C CA . ALA A 1 416 ? 1.243 -26.587 -36.912 1.00 57.91 416 ALA A CA 1
ATOM 3029 C C . ALA A 1 416 ? 0.429 -25.322 -37.250 1.00 57.91 416 ALA A C 1
ATOM 3031 O O . ALA A 1 416 ? 0.729 -24.248 -36.738 1.00 57.91 416 ALA A O 1
ATOM 3032 N N . ALA A 1 417 ? -0.629 -25.437 -38.062 1.00 63.91 417 ALA A N 1
ATOM 3033 C CA . ALA A 1 417 ? -1.515 -24.317 -38.384 1.00 63.91 417 ALA A CA 1
ATOM 3034 C C . ALA A 1 417 ? -2.527 -24.018 -37.263 1.00 63.91 417 ALA A C 1
ATOM 3036 O O . ALA A 1 417 ? -3.001 -22.888 -37.166 1.00 63.91 417 ALA A O 1
ATOM 3037 N N . ILE A 1 418 ? -2.855 -25.006 -36.424 1.00 76.19 418 ILE A N 1
ATOM 3038 C CA . ILE A 1 418 ? -3.663 -24.807 -35.213 1.00 76.19 418 ILE A CA 1
ATOM 3039 C C . ILE A 1 418 ? -2.792 -24.184 -34.118 1.00 76.19 418 ILE A C 1
ATOM 3041 O O . ILE A 1 418 ? -3.168 -23.152 -33.575 1.00 76.19 418 ILE A O 1
ATOM 3045 N N . GLN A 1 419 ? -1.597 -24.731 -33.872 1.00 73.06 419 GLN A N 1
ATOM 3046 C CA . GLN A 1 419 ? -0.617 -24.185 -32.930 1.00 73.06 419 GLN A CA 1
ATOM 3047 C C . GLN A 1 419 ? -0.285 -22.726 -33.270 1.00 73.06 419 GLN A C 1
ATOM 3049 O O . GLN A 1 419 ? -0.484 -21.849 -32.441 1.00 73.06 419 GLN A O 1
ATOM 3054 N N . ALA A 1 420 ? 0.071 -22.424 -34.524 1.00 64.56 420 ALA A N 1
ATOM 3055 C CA . ALA A 1 420 ? 0.339 -21.049 -34.942 1.00 64.56 420 ALA A CA 1
ATOM 3056 C C . ALA A 1 420 ? -0.881 -20.117 -34.787 1.00 64.56 420 ALA A C 1
ATOM 3058 O O . ALA A 1 420 ? -0.702 -18.933 -34.502 1.00 64.56 420 ALA A O 1
ATOM 3059 N N . ALA A 1 421 ? -2.115 -20.613 -34.939 1.00 69.62 421 ALA A N 1
ATOM 3060 C CA . ALA A 1 421 ? -3.314 -19.815 -34.679 1.00 69.62 421 ALA A CA 1
ATOM 3061 C C . ALA A 1 421 ? -3.504 -19.524 -33.178 1.00 69.62 421 ALA A C 1
ATOM 3063 O O . ALA A 1 421 ? -3.916 -18.419 -32.827 1.00 69.62 421 ALA A O 1
ATOM 3064 N N . ILE A 1 422 ? -3.167 -20.475 -32.305 1.00 71.25 422 ILE A N 1
ATOM 3065 C CA . ILE A 1 422 ? -3.172 -20.318 -30.844 1.00 71.25 422 ILE A CA 1
ATOM 3066 C C . ILE A 1 422 ? -2.088 -19.319 -30.415 1.00 71.25 422 ILE A C 1
ATOM 3068 O O . ILE A 1 422 ? -2.411 -18.303 -29.799 1.00 71.25 422 ILE A O 1
ATOM 3072 N N . ASP A 1 423 ? -0.837 -19.560 -30.816 1.00 63.53 423 ASP A N 1
ATOM 3073 C CA . ASP A 1 423 ? 0.347 -18.775 -30.441 1.00 63.53 423 ASP A CA 1
ATOM 3074 C C . ASP A 1 423 ? 0.227 -17.304 -30.879 1.00 63.53 423 ASP A C 1
ATOM 3076 O O . ASP A 1 423 ? 0.553 -16.390 -30.124 1.00 63.53 423 ASP A O 1
ATOM 3080 N N . ASN A 1 424 ? -0.306 -17.056 -32.083 1.00 60.47 424 ASN A N 1
ATOM 3081 C CA . ASN A 1 424 ? -0.552 -15.704 -32.602 1.00 60.47 424 ASN A CA 1
ATOM 3082 C C . ASN A 1 424 ? -1.913 -15.121 -32.168 1.00 60.47 424 ASN A C 1
ATOM 3084 O O . ASN A 1 424 ? -2.349 -14.108 -32.717 1.00 60.47 424 ASN A O 1
ATOM 3088 N N . ASN A 1 425 ? -2.624 -15.753 -31.225 1.00 71.25 425 ASN A N 1
ATOM 3089 C CA . ASN A 1 425 ? -3.944 -15.334 -30.732 1.00 71.25 425 ASN A CA 1
ATOM 3090 C C . ASN A 1 425 ? -4.983 -15.077 -31.851 1.00 71.25 425 ASN A C 1
ATOM 3092 O O . ASN A 1 425 ? -5.843 -14.196 -31.755 1.00 71.25 425 ASN A O 1
ATOM 3096 N N . THR A 1 426 ? -4.902 -15.826 -32.951 1.00 56.97 426 THR A N 1
ATOM 3097 C CA . THR A 1 426 ? -5.672 -15.580 -34.176 1.00 56.97 426 THR A CA 1
ATOM 3098 C C . THR A 1 426 ? -7.160 -15.778 -33.906 1.00 56.97 426 THR A C 1
ATOM 3100 O O . THR A 1 426 ? -7.604 -16.875 -33.588 1.00 56.97 426 THR A O 1
ATOM 3103 N N . GLY A 1 427 ? -7.948 -14.704 -33.999 1.00 58.94 427 GLY A N 1
ATOM 3104 C CA . GLY A 1 427 ? -9.374 -14.742 -33.652 1.00 58.94 427 GLY A CA 1
ATOM 3105 C C . GLY A 1 427 ? -9.669 -14.905 -32.152 1.00 58.94 427 GLY A C 1
ATOM 3106 O O . GLY A 1 427 ? -10.812 -15.191 -31.805 1.00 58.94 427 GLY A O 1
ATOM 3107 N N . GLY A 1 428 ? -8.678 -14.711 -31.272 1.00 57.84 428 GLY A N 1
ATOM 3108 C CA . GLY A 1 428 ? -8.824 -14.827 -29.817 1.00 57.84 428 GLY A CA 1
ATOM 3109 C C . GLY A 1 428 ? -8.407 -16.178 -29.222 1.00 57.84 428 GLY A C 1
ATOM 3110 O O . GLY A 1 428 ? -8.762 -16.457 -28.083 1.00 57.84 428 GLY A O 1
ATOM 3111 N N . MET A 1 429 ? -7.687 -17.029 -29.964 1.00 72.94 429 MET A N 1
ATOM 3112 C CA . MET A 1 429 ? -7.385 -18.419 -29.575 1.00 72.94 429 MET A CA 1
ATOM 3113 C C . MET A 1 429 ? -6.318 -18.614 -28.473 1.00 72.94 429 MET A C 1
ATOM 3115 O O . MET A 1 429 ? -6.067 -19.754 -28.092 1.00 72.94 429 MET A O 1
ATOM 3119 N N . ASN A 1 430 ? -5.713 -17.560 -27.908 1.00 64.00 430 ASN A N 1
ATOM 3120 C CA . ASN A 1 430 ? -4.621 -17.694 -26.922 1.00 64.00 430 ASN A CA 1
ATOM 3121 C C . ASN A 1 430 ? -5.019 -18.425 -25.617 1.00 64.00 430 ASN A C 1
ATOM 3123 O O . ASN A 1 430 ? -4.156 -18.944 -24.915 1.00 64.00 430 ASN A O 1
ATOM 3127 N N . PHE A 1 431 ? -6.313 -18.542 -25.294 1.00 53.91 431 PHE A N 1
ATOM 3128 C CA . PHE A 1 431 ? -6.774 -19.361 -24.158 1.00 53.91 431 PHE A CA 1
ATOM 3129 C C . PHE A 1 431 ? -6.479 -20.867 -24.323 1.00 53.91 431 PHE A C 1
ATOM 3131 O O . PHE A 1 431 ? -6.553 -21.611 -23.351 1.00 53.91 431 PHE A O 1
ATOM 3138 N N . LEU A 1 432 ? -6.117 -21.304 -25.534 1.00 63.44 432 LEU A N 1
ATOM 3139 C CA . LEU A 1 432 ? -5.729 -22.677 -25.864 1.00 63.44 432 LEU A CA 1
ATOM 3140 C C . LEU A 1 432 ? -4.210 -22.923 -25.802 1.00 63.44 432 LEU A C 1
ATOM 3142 O O . LEU A 1 432 ? -3.766 -24.025 -26.107 1.00 63.44 432 LEU A O 1
ATOM 3146 N N . SER A 1 433 ? -3.406 -21.931 -25.399 1.00 66.25 433 SER A N 1
ATOM 3147 C CA . SER A 1 433 ? -1.937 -22.050 -25.268 1.00 66.25 433 SER A CA 1
ATOM 3148 C C . SER A 1 433 ? -1.479 -23.040 -24.183 1.00 66.25 433 SER A C 1
ATOM 3150 O O . SER A 1 433 ? -0.296 -23.356 -24.086 1.00 66.25 433 SER A O 1
ATOM 3152 N N . SER A 1 434 ? -2.418 -23.558 -23.388 1.00 61.38 434 SER A N 1
ATOM 3153 C CA . SER A 1 434 ? -2.231 -24.660 -22.441 1.00 61.38 434 SER A CA 1
ATOM 3154 C C . SER A 1 434 ? -2.261 -26.054 -23.083 1.00 61.38 434 SER A C 1
ATOM 3156 O O . SER A 1 434 ? -1.804 -27.003 -22.447 1.00 61.38 434 SER A O 1
ATOM 3158 N N . LEU A 1 435 ? -2.778 -26.201 -24.310 1.00 67.12 435 LEU A N 1
ATOM 3159 C CA . LEU A 1 435 ? -2.788 -27.479 -25.026 1.00 67.12 435 LEU A CA 1
ATOM 3160 C C . LEU A 1 435 ? -1.366 -27.860 -25.450 1.00 67.12 435 LEU A C 1
ATOM 3162 O O . LEU A 1 435 ? -0.652 -27.069 -26.069 1.00 67.12 435 LEU A O 1
ATOM 3166 N N . THR A 1 436 ? -0.956 -29.095 -25.169 1.00 73.12 436 THR A N 1
ATOM 3167 C CA . THR A 1 436 ? 0.340 -29.600 -25.635 1.00 73.12 436 THR A CA 1
ATOM 3168 C C . THR A 1 436 ? 0.329 -29.846 -27.144 1.00 73.12 436 THR A C 1
ATOM 3170 O O . THR A 1 436 ? -0.706 -30.149 -27.738 1.00 73.12 436 THR A O 1
ATOM 3173 N N . ALA A 1 437 ? 1.507 -29.825 -27.776 1.00 62.75 437 ALA A N 1
ATOM 3174 C CA . ALA A 1 437 ? 1.647 -30.137 -29.202 1.00 62.75 437 ALA A CA 1
ATOM 3175 C C . ALA A 1 437 ? 1.052 -31.513 -29.591 1.00 62.75 437 ALA A C 1
ATOM 3177 O O . ALA A 1 437 ? 0.570 -31.682 -30.708 1.00 62.75 437 ALA A O 1
ATOM 3178 N N . THR A 1 438 ? 1.026 -32.483 -28.667 1.00 64.12 438 THR A N 1
ATOM 3179 C CA . THR A 1 438 ? 0.391 -33.803 -28.849 1.00 64.12 438 THR A CA 1
ATOM 3180 C C . THR A 1 438 ? -1.138 -33.716 -28.890 1.00 64.12 438 THR A C 1
ATOM 3182 O O . THR A 1 438 ? -1.787 -34.401 -29.681 1.00 64.12 438 THR A O 1
ATOM 3185 N N . GLU A 1 439 ? -1.734 -32.862 -28.059 1.00 73.06 439 GLU A N 1
ATOM 3186 C CA . GLU A 1 439 ? -3.180 -32.621 -28.033 1.00 73.06 439 GLU A CA 1
ATOM 3187 C C . GLU A 1 439 ? -3.612 -31.790 -29.244 1.00 73.06 439 GLU A C 1
ATOM 3189 O O . GLU A 1 439 ? -4.601 -32.121 -29.893 1.00 73.06 439 GLU A O 1
ATOM 3194 N N . VAL A 1 440 ? -2.820 -30.786 -29.632 1.00 78.25 440 VAL A N 1
ATOM 3195 C CA . VAL A 1 440 ? -3.023 -30.012 -30.869 1.00 78.25 440 VAL A CA 1
ATOM 3196 C C . VAL A 1 440 ? -2.867 -30.891 -32.120 1.00 78.25 440 VAL A C 1
ATOM 3198 O O . VAL A 1 440 ? -3.639 -30.740 -33.068 1.00 78.25 440 VAL A O 1
ATOM 3201 N N . GLN A 1 441 ? -1.950 -31.867 -32.115 1.00 76.19 441 GLN A N 1
ATOM 3202 C CA . GLN A 1 441 ? -1.878 -32.899 -33.158 1.00 76.19 441 GLN A CA 1
ATOM 3203 C C . GLN A 1 441 ? -3.128 -33.782 -33.170 1.00 76.19 441 GLN A C 1
ATOM 3205 O O . GLN A 1 441 ? -3.708 -33.995 -34.230 1.00 76.19 441 GLN A O 1
ATOM 3210 N N . SER A 1 442 ? -3.604 -34.216 -32.004 1.00 77.31 442 SER A N 1
ATOM 3211 C CA . SER A 1 442 ? -4.817 -35.038 -31.907 1.00 77.31 442 SER A CA 1
ATOM 3212 C C . SER A 1 442 ? -6.057 -34.284 -32.420 1.00 77.31 442 SER A C 1
ATOM 3214 O O . SER A 1 442 ? -6.866 -34.848 -33.156 1.00 77.31 442 SER A O 1
ATOM 3216 N N . ILE A 1 443 ? -6.185 -32.986 -32.113 1.00 82.31 443 ILE A N 1
ATOM 3217 C CA . ILE A 1 443 ? -7.225 -32.098 -32.667 1.00 82.31 443 ILE A CA 1
ATOM 3218 C C . ILE A 1 443 ? -7.122 -32.008 -34.199 1.00 82.31 443 ILE A C 1
ATOM 3220 O O . ILE A 1 443 ? -8.144 -32.045 -34.886 1.00 82.31 443 ILE A O 1
ATOM 3224 N N . ALA A 1 444 ? -5.910 -31.896 -34.745 1.00 81.56 444 ALA A N 1
ATOM 3225 C CA . ALA A 1 444 ? -5.686 -31.841 -36.188 1.00 81.56 444 ALA A CA 1
ATOM 3226 C C . ALA A 1 444 ? -6.044 -33.158 -36.894 1.00 81.56 444 ALA A C 1
ATOM 3228 O O . ALA A 1 444 ? -6.687 -33.134 -37.944 1.00 81.56 444 ALA A O 1
ATOM 3229 N N . ASP A 1 445 ? -5.691 -34.301 -36.303 1.00 78.12 445 ASP A N 1
ATOM 3230 C CA . ASP A 1 445 ? -6.009 -35.631 -36.834 1.00 78.12 445 ASP A CA 1
ATOM 3231 C C . ASP A 1 445 ? -7.530 -35.881 -36.833 1.00 78.12 445 ASP A C 1
ATOM 3233 O O . ASP A 1 445 ? -8.084 -36.405 -37.805 1.00 78.12 445 ASP A O 1
ATOM 3237 N N . ALA A 1 446 ? -8.230 -35.409 -35.794 1.00 78.38 446 ALA A N 1
ATOM 3238 C CA . ALA A 1 446 ? -9.691 -35.389 -35.744 1.00 78.38 446 ALA A CA 1
ATOM 3239 C C . ALA A 1 446 ? -10.296 -34.456 -36.810 1.00 78.38 446 ALA A C 1
ATOM 3241 O O . ALA A 1 446 ? -11.237 -34.845 -37.501 1.00 78.38 446 ALA A O 1
ATOM 3242 N N . LEU A 1 447 ? -9.744 -33.252 -37.009 1.00 80.06 447 LEU A N 1
ATOM 3243 C CA . LEU A 1 447 ? -10.181 -32.319 -38.062 1.00 80.06 447 LEU A CA 1
ATOM 3244 C C . LEU A 1 447 ? -9.882 -32.810 -39.484 1.00 80.06 447 LEU A C 1
ATOM 3246 O O . LEU A 1 447 ? -10.546 -32.373 -40.425 1.00 80.06 447 LEU A O 1
ATOM 3250 N N . ALA A 1 448 ? -8.916 -33.712 -39.655 1.00 76.81 448 ALA A N 1
ATOM 3251 C CA . ALA A 1 448 ? -8.668 -34.445 -40.895 1.00 76.81 448 ALA A CA 1
ATOM 3252 C C . ALA A 1 448 ? -9.616 -35.651 -41.089 1.00 76.81 448 ALA A C 1
ATOM 3254 O O . ALA A 1 448 ? -9.569 -36.298 -42.135 1.00 76.81 448 ALA A O 1
ATOM 3255 N N . GLY A 1 449 ? -10.482 -35.949 -40.111 1.00 64.56 449 GLY A N 1
ATOM 3256 C CA . GLY A 1 449 ? -11.453 -37.047 -40.151 1.00 64.56 449 GLY A CA 1
ATOM 3257 C C . GLY A 1 449 ? -10.871 -38.432 -39.846 1.00 64.56 449 GLY A C 1
ATOM 3258 O O . GLY A 1 449 ? -11.503 -39.436 -40.173 1.00 64.56 449 GLY A O 1
ATOM 3259 N N . ASN A 1 450 ? -9.673 -38.519 -39.254 1.00 50.06 450 ASN A N 1
ATOM 3260 C CA . ASN A 1 450 ? -8.941 -39.778 -39.100 1.00 50.06 450 ASN A CA 1
ATOM 3261 C C . ASN A 1 450 ? -9.061 -40.386 -37.689 1.00 50.06 450 ASN A C 1
ATOM 3263 O O . ASN A 1 450 ? -8.125 -40.358 -36.889 1.00 50.06 450 ASN A O 1
ATOM 3267 N N . SER A 1 451 ? -10.218 -40.975 -37.384 1.00 42.94 451 SER A N 1
ATOM 3268 C CA . SER A 1 451 ? -10.548 -41.525 -36.058 1.00 42.94 451 SER A CA 1
ATOM 3269 C C . SER A 1 451 ? -9.919 -42.900 -35.747 1.00 42.94 451 SER A C 1
ATOM 3271 O O . SER A 1 451 ? -10.646 -43.840 -35.421 1.00 42.94 451 SER A O 1
ATOM 3273 N N . ASN A 1 452 ? -8.590 -43.043 -35.868 1.00 37.91 452 ASN A N 1
ATOM 3274 C CA . ASN A 1 452 ? -7.733 -43.973 -35.098 1.00 37.91 452 ASN A CA 1
ATOM 3275 C C . ASN A 1 452 ? -6.259 -43.894 -35.549 1.00 37.91 452 ASN A C 1
ATOM 3277 O O . ASN A 1 452 ? -5.964 -43.831 -36.741 1.00 37.91 452 ASN A O 1
ATOM 3281 N N . GLY A 1 453 ? -5.320 -43.977 -34.601 1.00 40.38 453 GLY A N 1
ATOM 3282 C CA . GLY A 1 453 ? -3.882 -43.911 -34.885 1.00 40.38 453 GLY A CA 1
ATOM 3283 C C . GLY A 1 453 ? -3.218 -45.270 -35.158 1.00 40.38 453 GLY A C 1
ATOM 3284 O O . GLY A 1 453 ? -3.401 -46.227 -34.409 1.00 40.38 453 GLY A O 1
ATOM 3285 N N . SER A 1 454 ? -2.363 -45.333 -36.183 1.00 32.69 454 SER A N 1
ATOM 3286 C CA . SER A 1 454 ? -1.237 -46.279 -36.273 1.00 32.69 454 SER A CA 1
ATOM 3287 C C . SER A 1 454 ? -0.174 -45.756 -37.250 1.00 32.69 454 SER A C 1
ATOM 3289 O O . SER A 1 454 ? -0.455 -44.884 -38.069 1.00 32.69 454 SER A O 1
ATOM 3291 N N . GLY A 1 455 ? 1.068 -46.229 -37.131 1.00 33.53 455 GLY A N 1
ATOM 3292 C CA . GLY A 1 455 ? 2.231 -45.563 -37.725 1.00 33.53 455 GLY A CA 1
ATOM 3293 C C . GLY A 1 455 ? 2.658 -46.031 -39.123 1.00 33.53 455 GLY A C 1
ATOM 3294 O O . GLY A 1 455 ? 2.715 -47.225 -39.387 1.00 33.53 455 GLY A O 1
ATOM 3295 N N . ASN A 1 456 ? 3.124 -45.054 -39.914 1.00 34.12 456 ASN A N 1
ATOM 3296 C CA . ASN A 1 456 ? 4.175 -45.133 -40.946 1.00 34.12 456 ASN A CA 1
ATOM 3297 C C . ASN A 1 456 ? 3.977 -46.031 -42.199 1.00 34.12 456 ASN A C 1
ATOM 3299 O O . ASN A 1 456 ? 3.884 -47.249 -42.098 1.00 34.12 456 ASN A O 1
ATOM 3303 N N . GLY A 1 457 ? 4.139 -45.436 -43.395 1.00 30.39 457 GLY A N 1
ATOM 3304 C CA . GLY A 1 457 ? 4.663 -46.160 -44.572 1.00 30.39 457 GLY A CA 1
ATOM 3305 C C . GLY A 1 457 ? 3.845 -46.154 -45.876 1.00 30.39 457 GLY A C 1
ATOM 3306 O O . GLY A 1 457 ? 3.358 -47.201 -46.275 1.00 30.39 457 GLY A O 1
ATOM 3307 N N . GLY A 1 458 ? 3.790 -45.007 -46.569 1.00 33.19 458 GLY A N 1
ATOM 3308 C CA . GLY A 1 458 ? 3.697 -44.833 -48.041 1.00 33.19 458 GLY A CA 1
ATOM 3309 C C . GLY A 1 458 ? 2.772 -45.711 -48.920 1.00 33.19 458 GLY A C 1
ATOM 3310 O O . GLY A 1 458 ? 3.006 -46.901 -49.110 1.00 33.19 458 GLY A O 1
ATOM 3311 N N . GLY A 1 459 ? 1.837 -45.078 -49.645 1.00 30.61 459 GLY A N 1
ATOM 3312 C CA . GLY A 1 459 ? 1.078 -45.704 -50.742 1.00 30.61 459 GLY A CA 1
ATOM 3313 C C . GLY A 1 459 ? 0.194 -44.710 -51.514 1.00 30.61 459 GLY A C 1
ATOM 3314 O O . GLY A 1 459 ? -0.499 -43.903 -50.907 1.00 30.61 459 GLY A O 1
ATOM 3315 N N . ASN A 1 460 ? 0.235 -44.741 -52.851 1.00 35.50 460 ASN A N 1
ATOM 3316 C CA . ASN A 1 460 ? -0.335 -43.701 -53.725 1.00 35.50 460 ASN A CA 1
ATOM 3317 C C . ASN A 1 460 ? -1.863 -43.763 -53.975 1.00 35.50 460 ASN A C 1
ATOM 3319 O O . ASN A 1 460 ? -2.423 -44.836 -54.181 1.00 35.50 460 ASN A O 1
ATOM 3323 N N . ASN A 1 461 ? -2.414 -42.564 -54.227 1.00 36.41 461 ASN A N 1
ATOM 3324 C CA . ASN A 1 461 ? -3.514 -42.205 -55.150 1.00 36.41 461 ASN A CA 1
ATOM 3325 C C . ASN A 1 461 ? -5.000 -42.437 -54.800 1.00 36.41 461 ASN A C 1
ATOM 3327 O O . ASN A 1 461 ? -5.483 -43.562 -54.732 1.00 36.41 461 ASN A O 1
ATOM 3331 N N . GLY A 1 462 ? -5.765 -41.333 -54.895 1.00 28.50 462 GLY A N 1
ATOM 3332 C CA . GLY A 1 462 ? -7.167 -41.345 -55.343 1.00 28.50 462 GLY A CA 1
ATOM 3333 C C . GLY A 1 462 ? -8.002 -40.121 -54.934 1.00 28.50 462 GLY A C 1
ATOM 3334 O O . GLY A 1 462 ? -8.807 -40.241 -54.021 1.00 28.50 462 GLY A O 1
ATOM 3335 N N . GLY A 1 463 ? -7.859 -38.960 -55.596 1.00 27.47 463 GLY A N 1
ATOM 3336 C CA . GLY A 1 463 ? -8.611 -37.742 -55.227 1.00 27.47 463 GLY A CA 1
ATOM 3337 C C . GLY A 1 463 ? -8.721 -36.688 -56.338 1.00 27.47 463 GLY A C 1
ATOM 3338 O O . GLY A 1 463 ? -9.637 -36.733 -57.154 1.00 27.47 463 GLY A O 1
ATOM 3339 N N . SER A 1 464 ? -7.780 -35.746 -56.380 1.00 30.58 464 SER A N 1
ATOM 3340 C CA . SER A 1 464 ? -7.666 -34.685 -57.394 1.00 30.58 464 SER A CA 1
ATOM 3341 C C . SER A 1 464 ? -6.193 -34.286 -57.579 1.00 30.58 464 SER A C 1
ATOM 3343 O O . SER A 1 464 ? -5.359 -34.594 -56.729 1.00 30.58 464 SER A O 1
ATOM 3345 N N . MET A 1 465 ? -5.844 -33.651 -58.704 1.00 32.97 465 MET A N 1
ATOM 3346 C CA . MET A 1 465 ? -4.470 -33.184 -58.943 1.00 32.97 465 MET A CA 1
ATOM 3347 C C . MET A 1 465 ? -4.124 -31.992 -58.033 1.00 32.97 465 MET A C 1
ATOM 3349 O O . MET A 1 465 ? -4.860 -31.003 -58.074 1.00 32.97 465 MET A O 1
ATOM 3353 N N . PRO A 1 466 ? -3.002 -32.020 -57.289 1.00 47.12 466 PRO A N 1
ATOM 3354 C CA . PRO A 1 466 ? -2.367 -30.795 -56.819 1.00 47.12 466 PRO A CA 1
ATOM 3355 C C . PRO A 1 466 ? -1.730 -30.064 -58.010 1.00 47.12 466 PRO A C 1
ATOM 3357 O O . PRO A 1 466 ? -1.314 -30.696 -58.986 1.00 47.12 466 PRO A O 1
ATOM 3360 N N . ALA A 1 467 ? -1.631 -28.737 -57.939 1.00 55.12 467 ALA A N 1
ATOM 3361 C CA . ALA A 1 467 ? -0.856 -27.983 -58.916 1.00 55.12 467 ALA A CA 1
ATOM 3362 C C . ALA A 1 467 ? 0.649 -28.231 -58.697 1.00 55.12 467 ALA A C 1
ATOM 3364 O O . ALA A 1 467 ? 1.138 -28.223 -57.569 1.00 55.12 467 ALA A O 1
ATOM 3365 N N . ASP A 1 468 ? 1.375 -28.482 -59.788 1.00 75.50 468 ASP A N 1
ATOM 3366 C CA . ASP A 1 468 ? 2.808 -28.780 -59.772 1.00 75.50 468 ASP A CA 1
ATOM 3367 C C . ASP A 1 468 ? 3.605 -27.581 -59.234 1.00 75.50 468 ASP A C 1
ATOM 3369 O O . ASP A 1 468 ? 3.582 -26.494 -59.818 1.00 75.50 468 ASP A O 1
ATOM 3373 N N . GLY A 1 469 ? 4.340 -27.796 -58.140 1.00 75.69 469 GLY A N 1
ATOM 3374 C CA . GLY A 1 469 ? 5.183 -26.797 -57.483 1.00 75.69 469 GLY A CA 1
ATOM 3375 C C . GLY A 1 469 ? 6.188 -26.111 -58.403 1.00 75.69 469 GLY A C 1
ATOM 3376 O O . GLY A 1 469 ? 6.434 -24.912 -58.266 1.00 75.69 469 GLY A O 1
ATOM 3377 N N . THR A 1 470 ? 6.712 -26.831 -59.398 1.00 81.25 470 THR A N 1
ATOM 3378 C CA . THR A 1 470 ? 7.639 -26.273 -60.389 1.00 81.25 470 THR A CA 1
ATOM 3379 C C . THR A 1 470 ? 6.936 -25.280 -61.318 1.00 81.25 470 THR A C 1
ATOM 3381 O O . THR A 1 470 ? 7.473 -24.212 -61.624 1.00 81.25 470 THR A O 1
ATOM 3384 N N . THR A 1 471 ? 5.692 -25.585 -61.698 1.00 78.44 471 THR A N 1
ATOM 3385 C CA . THR A 1 471 ? 4.832 -24.720 -62.516 1.00 78.44 471 THR A CA 1
ATOM 3386 C C . THR A 1 471 ? 4.335 -23.521 -61.707 1.00 78.44 471 THR A C 1
ATOM 3388 O O . THR A 1 471 ? 4.356 -22.394 -62.202 1.00 78.44 471 THR A O 1
ATOM 3391 N N . LEU A 1 472 ? 3.954 -23.736 -60.445 1.00 82.62 472 LEU A N 1
ATOM 3392 C CA . LEU A 1 472 ? 3.549 -22.682 -59.515 1.00 82.62 472 LEU A CA 1
ATOM 3393 C C . LEU A 1 472 ? 4.684 -21.682 -59.264 1.00 82.62 472 LEU A C 1
ATOM 3395 O O . LEU A 1 472 ? 4.465 -20.481 -59.416 1.00 82.62 472 LEU A O 1
ATOM 3399 N N . TYR A 1 473 ? 5.898 -22.150 -58.955 1.00 87.12 473 TYR A N 1
ATOM 3400 C CA . TYR A 1 473 ? 7.072 -21.284 -58.802 1.00 87.12 473 TYR A CA 1
ATOM 3401 C C . TYR A 1 473 ? 7.394 -20.548 -60.113 1.00 87.12 473 TYR A C 1
ATOM 3403 O O . TYR A 1 473 ? 7.658 -19.344 -60.104 1.00 87.12 473 TYR A O 1
ATOM 3411 N N . GLY A 1 474 ? 7.331 -21.245 -61.253 1.00 80.62 474 GLY A N 1
ATOM 3412 C CA . GLY A 1 474 ? 7.558 -20.656 -62.575 1.00 80.62 474 GLY A CA 1
ATOM 3413 C C . GLY A 1 474 ? 6.596 -19.510 -62.906 1.00 80.62 474 GLY A C 1
ATOM 3414 O O . GLY A 1 474 ? 7.023 -18.494 -63.450 1.00 80.62 474 GLY A O 1
ATOM 3415 N N . ALA A 1 475 ? 5.319 -19.644 -62.538 1.00 78.50 475 ALA A N 1
ATOM 3416 C CA . ALA A 1 475 ? 4.291 -18.632 -62.779 1.00 78.50 475 ALA A CA 1
ATOM 3417 C C . ALA A 1 475 ? 4.311 -17.466 -61.770 1.00 78.50 475 ALA A C 1
ATOM 3419 O O . ALA A 1 475 ? 4.001 -16.339 -62.150 1.00 78.50 475 ALA A O 1
ATOM 3420 N N . ASN A 1 476 ? 4.659 -17.726 -60.503 1.00 81.44 476 ASN A N 1
ATOM 3421 C CA . ASN A 1 476 ? 4.433 -16.790 -59.390 1.00 81.44 476 ASN A CA 1
ATOM 3422 C C . ASN A 1 476 ? 5.709 -16.222 -58.744 1.00 81.44 476 ASN A C 1
ATOM 3424 O O . ASN A 1 476 ? 5.649 -15.193 -58.079 1.00 81.44 476 ASN A O 1
ATOM 3428 N N . CYS A 1 477 ? 6.860 -16.880 -58.897 1.00 84.19 477 CYS A N 1
ATOM 3429 C CA . CYS A 1 477 ? 8.079 -16.553 -58.144 1.00 84.19 477 CYS A CA 1
ATOM 3430 C C . CYS A 1 477 ? 9.273 -16.235 -59.054 1.00 84.19 477 CYS A C 1
ATOM 3432 O O . CYS A 1 477 ? 10.071 -15.344 -58.748 1.00 84.19 477 CYS A O 1
ATOM 3434 N N . ALA A 1 478 ? 9.394 -16.926 -60.192 1.00 80.69 478 ALA A N 1
ATOM 3435 C CA . ALA A 1 478 ? 10.593 -16.875 -61.028 1.00 80.69 478 ALA A CA 1
ATOM 3436 C C . ALA A 1 478 ? 10.925 -15.477 -61.587 1.00 80.69 478 ALA A C 1
ATOM 3438 O O . ALA A 1 478 ? 12.098 -15.147 -61.762 1.00 80.69 478 ALA A O 1
ATOM 3439 N N . GLY A 1 479 ? 9.913 -14.626 -61.802 1.00 72.25 479 GLY A N 1
ATOM 3440 C CA . GLY A 1 479 ? 10.092 -13.246 -62.272 1.00 72.25 479 GLY A CA 1
ATOM 3441 C C . GLY A 1 479 ? 10.837 -12.319 -61.300 1.00 72.25 479 GLY A C 1
ATOM 3442 O O . GLY A 1 479 ? 11.370 -11.301 -61.735 1.00 72.25 479 GLY A O 1
ATOM 3443 N N . CYS A 1 480 ? 10.908 -12.671 -60.010 1.00 72.69 480 CYS A N 1
ATOM 3444 C CA . CYS A 1 480 ? 11.614 -11.897 -58.979 1.00 72.69 480 CYS A CA 1
ATOM 3445 C C . CYS A 1 480 ? 12.761 -12.673 -58.313 1.00 72.69 480 CYS A C 1
ATOM 3447 O O . CYS A 1 480 ? 13.725 -12.058 -57.861 1.00 72.69 480 CYS A O 1
ATOM 3449 N N . HIS A 1 481 ? 12.681 -14.007 -58.259 1.00 79.56 481 HIS A N 1
ATOM 3450 C CA . HIS A 1 481 ? 13.639 -14.853 -57.535 1.00 79.56 481 HIS A CA 1
ATOM 3451 C C . HIS A 1 481 ? 14.601 -15.647 -58.438 1.00 79.56 481 HIS A C 1
ATOM 3453 O O . HIS A 1 481 ? 15.434 -16.392 -57.922 1.00 79.56 481 HIS A O 1
ATOM 3459 N N . GLY A 1 482 ? 14.522 -15.476 -59.763 1.00 75.38 482 GLY A N 1
ATOM 3460 C CA . GLY A 1 482 ? 15.261 -16.290 -60.734 1.00 75.38 482 GLY A CA 1
ATOM 3461 C C . GLY A 1 482 ? 14.567 -17.625 -61.012 1.00 75.38 482 GLY A C 1
ATOM 3462 O O . GLY A 1 482 ? 13.603 -17.984 -60.333 1.00 75.38 482 GLY A O 1
ATOM 3463 N N . ASP A 1 483 ? 15.030 -18.362 -62.025 1.00 81.69 483 ASP A N 1
ATOM 3464 C CA . ASP A 1 483 ? 14.455 -19.673 -62.347 1.00 81.69 483 ASP A CA 1
ATOM 3465 C C . ASP A 1 483 ? 14.607 -20.677 -61.186 1.00 81.69 483 ASP A C 1
ATOM 3467 O O . ASP A 1 483 ? 15.353 -20.456 -60.234 1.00 81.69 483 ASP A O 1
ATOM 3471 N N . LEU A 1 484 ? 13.848 -21.775 -61.227 1.00 82.38 484 LEU A N 1
ATOM 3472 C CA . LEU A 1 484 ? 13.805 -22.717 -60.105 1.00 82.38 484 LEU A CA 1
ATOM 3473 C C . LEU A 1 484 ? 15.164 -23.387 -59.840 1.00 82.38 484 LEU A C 1
ATOM 3475 O O . LEU A 1 484 ? 15.487 -23.693 -58.697 1.00 82.38 484 LEU A O 1
ATOM 3479 N N . ALA A 1 485 ? 15.970 -23.590 -60.886 1.00 77.12 485 ALA A N 1
ATOM 3480 C CA . ALA A 1 485 ? 17.273 -24.240 -60.787 1.00 77.12 485 ALA A CA 1
ATOM 3481 C C . ALA A 1 485 ? 18.354 -23.330 -60.175 1.00 77.12 485 ALA A C 1
ATOM 3483 O O . ALA A 1 485 ? 19.259 -23.829 -59.510 1.00 77.12 485 ALA A O 1
ATOM 3484 N N . ASN A 1 486 ? 18.256 -22.013 -60.379 1.00 73.19 486 ASN A N 1
ATOM 3485 C CA . ASN A 1 486 ? 19.229 -21.010 -59.938 1.00 73.19 486 ASN A CA 1
ATOM 3486 C C . ASN A 1 486 ? 18.593 -19.970 -58.995 1.00 73.19 486 ASN A C 1
ATOM 3488 O O . ASN A 1 486 ? 19.017 -18.813 -58.957 1.00 73.19 486 ASN A O 1
ATOM 3492 N N . THR A 1 487 ? 17.547 -20.365 -58.262 1.00 80.88 487 THR A N 1
ATOM 3493 C CA . THR A 1 487 ? 16.784 -19.468 -57.386 1.00 80.88 487 THR A CA 1
ATOM 3494 C C . THR A 1 487 ? 17.664 -18.820 -56.319 1.00 80.88 487 THR A C 1
ATOM 3496 O O . THR A 1 487 ? 18.493 -19.473 -55.685 1.00 80.88 487 THR A O 1
ATOM 3499 N N . VAL A 1 488 ? 17.448 -17.529 -56.059 1.00 75.19 488 VAL A N 1
ATOM 3500 C CA . VAL A 1 488 ? 18.176 -16.784 -55.013 1.00 75.19 488 VAL A CA 1
ATOM 3501 C C . VAL A 1 488 ? 17.656 -17.060 -53.591 1.00 75.19 488 VAL A C 1
ATOM 3503 O O . VAL A 1 488 ? 18.118 -16.428 -52.638 1.00 75.19 488 VAL A O 1
ATOM 3506 N N . LYS A 1 489 ? 16.685 -17.975 -53.431 1.00 81.75 489 LYS A N 1
ATOM 3507 C CA . LYS A 1 489 ? 16.139 -18.438 -52.138 1.00 81.75 489 LYS A CA 1
ATOM 3508 C C . LYS A 1 489 ? 15.912 -19.968 -52.117 1.00 81.75 489 LYS A C 1
ATOM 3510 O O . LYS A 1 489 ? 14.771 -20.408 -51.982 1.00 81.75 489 LYS A O 1
ATOM 3515 N N . PRO A 1 490 ? 16.976 -20.791 -52.230 1.00 79.69 490 PRO A N 1
ATOM 3516 C CA . PRO A 1 490 ? 16.866 -22.249 -52.140 1.00 79.69 490 PRO A CA 1
ATOM 3517 C C . PRO A 1 490 ? 16.424 -22.700 -50.738 1.00 79.69 490 PRO A C 1
ATOM 3519 O O . PRO A 1 490 ? 16.648 -21.998 -49.750 1.00 79.69 490 PRO A O 1
ATOM 3522 N N . GLY A 1 491 ? 15.818 -23.887 -50.653 1.00 75.50 491 GLY A N 1
ATOM 3523 C CA . GLY A 1 491 ? 15.505 -24.584 -49.400 1.00 75.50 491 GLY A CA 1
ATOM 3524 C C . GLY A 1 491 ? 14.576 -23.874 -48.406 1.00 75.50 491 GLY A C 1
ATOM 3525 O O . GLY A 1 491 ? 14.570 -24.255 -47.236 1.00 75.50 491 GLY A O 1
ATOM 3526 N N . ARG A 1 492 ? 13.811 -22.851 -48.815 1.00 84.56 492 ARG A N 1
ATOM 3527 C CA . ARG A 1 492 ? 12.842 -22.183 -47.926 1.00 84.56 492 ARG A CA 1
ATOM 3528 C C . ARG A 1 492 ? 11.611 -23.060 -47.706 1.00 84.56 492 ARG A C 1
ATOM 3530 O O . ARG A 1 492 ? 11.050 -23.602 -48.653 1.00 84.56 492 ARG A O 1
ATOM 3537 N N . THR A 1 493 ? 11.178 -23.188 -46.456 1.00 82.56 493 THR A N 1
ATOM 3538 C CA . THR A 1 493 ? 10.022 -24.027 -46.105 1.00 82.56 493 THR A CA 1
ATOM 3539 C C . THR A 1 493 ? 8.701 -23.353 -46.468 1.00 82.56 493 THR A C 1
ATOM 3541 O O . THR A 1 493 ? 8.617 -22.128 -46.570 1.00 82.56 493 THR A O 1
ATOM 3544 N N . SER A 1 494 ? 7.633 -24.140 -46.599 1.00 78.88 494 SER A N 1
ATOM 3545 C CA . SER A 1 494 ? 6.278 -23.636 -46.857 1.00 78.88 494 SER A CA 1
ATOM 3546 C C . SER A 1 494 ? 5.832 -22.594 -45.828 1.00 78.88 494 SER A C 1
ATOM 3548 O O . SER A 1 494 ? 5.302 -21.554 -46.208 1.00 78.88 494 SER A O 1
ATOM 3550 N N . THR A 1 495 ? 6.150 -22.799 -44.547 1.00 66.31 495 THR A N 1
ATOM 3551 C CA . THR A 1 495 ? 5.927 -21.822 -43.468 1.00 66.31 495 THR A CA 1
ATOM 3552 C C . THR A 1 495 ? 6.670 -20.503 -43.704 1.00 66.31 495 THR A C 1
ATOM 3554 O O . THR A 1 495 ? 6.098 -19.438 -43.492 1.00 66.31 495 THR A O 1
ATOM 3557 N N . GLN A 1 496 ? 7.926 -20.546 -44.167 1.00 71.50 496 GLN A N 1
ATOM 3558 C CA . GLN A 1 496 ? 8.710 -19.339 -44.465 1.00 71.50 496 GLN A CA 1
ATOM 3559 C C . GLN A 1 496 ? 8.167 -18.589 -45.690 1.00 71.50 496 GLN A C 1
ATOM 3561 O O . GLN A 1 496 ? 8.122 -17.360 -45.682 1.00 71.50 496 GLN A O 1
ATOM 3566 N N . ILE A 1 497 ? 7.729 -19.313 -46.725 1.00 81.38 497 ILE A N 1
ATOM 3567 C CA . ILE A 1 497 ? 7.117 -18.717 -47.921 1.00 81.38 497 ILE A CA 1
ATOM 3568 C C . ILE A 1 497 ? 5.756 -18.103 -47.567 1.00 81.38 497 ILE A C 1
ATOM 3570 O O . ILE A 1 497 ? 5.504 -16.955 -47.925 1.00 81.38 497 ILE A O 1
ATOM 3574 N N . GLN A 1 498 ? 4.912 -18.809 -46.808 1.00 79.56 498 GLN A N 1
ATOM 3575 C CA . GLN A 1 498 ? 3.617 -18.298 -46.350 1.00 79.56 498 GLN A CA 1
ATOM 3576 C C . GLN A 1 498 ? 3.786 -17.039 -45.491 1.00 79.56 498 GLN A C 1
ATOM 3578 O O . GLN A 1 498 ? 3.168 -16.022 -45.787 1.00 79.56 498 GLN A O 1
ATOM 3583 N N . ALA A 1 499 ? 4.690 -17.049 -44.505 1.00 65.06 499 ALA A N 1
ATOM 3584 C CA . ALA A 1 499 ? 4.961 -15.877 -43.670 1.00 65.06 499 ALA A CA 1
ATOM 3585 C C . ALA A 1 499 ? 5.442 -14.658 -44.484 1.00 65.06 499 ALA A C 1
ATOM 3587 O O . ALA A 1 499 ? 5.102 -13.521 -44.152 1.00 65.06 499 ALA A O 1
ATOM 3588 N N . ALA A 1 500 ? 6.195 -14.877 -45.570 1.00 71.88 500 ALA A N 1
ATOM 3589 C CA . ALA A 1 500 ? 6.611 -13.819 -46.491 1.00 71.88 500 ALA A CA 1
ATOM 3590 C C . ALA A 1 500 ? 5.450 -13.278 -47.351 1.00 71.88 500 ALA A C 1
ATOM 3592 O O . ALA A 1 500 ? 5.393 -12.074 -47.598 1.00 71.88 500 ALA A O 1
ATOM 3593 N N . ILE A 1 501 ? 4.507 -14.131 -47.768 1.00 78.19 501 ILE A N 1
ATOM 3594 C CA . ILE A 1 501 ? 3.274 -13.716 -48.458 1.00 78.19 501 ILE A CA 1
ATOM 3595 C C . ILE A 1 501 ? 2.385 -12.904 -47.507 1.00 78.19 501 ILE A C 1
ATOM 3597 O O . ILE A 1 501 ? 1.999 -11.783 -47.842 1.00 78.19 501 ILE A O 1
ATOM 3601 N N . ASP A 1 502 ? 2.123 -13.428 -46.309 1.00 66.81 502 ASP A N 1
ATOM 3602 C CA . ASP A 1 502 ? 1.245 -12.825 -45.298 1.00 66.81 502 ASP A CA 1
ATOM 3603 C C . ASP A 1 502 ? 1.782 -11.466 -44.812 1.00 66.81 502 ASP A C 1
ATOM 3605 O O . ASP A 1 502 ? 1.020 -10.518 -44.623 1.00 66.81 502 ASP A O 1
ATOM 3609 N N . SER A 1 503 ? 3.109 -11.339 -44.690 1.00 60.28 503 SER A N 1
ATOM 3610 C CA . SER A 1 503 ? 3.797 -10.085 -44.336 1.00 60.28 503 SER A CA 1
ATOM 3611 C C . SER A 1 503 ? 4.021 -9.141 -45.529 1.00 60.28 503 SER A C 1
ATOM 3613 O O . SER A 1 503 ? 4.586 -8.061 -45.357 1.00 60.28 503 SER A O 1
ATOM 3615 N N . ASN A 1 504 ? 3.618 -9.532 -46.747 1.00 68.81 504 ASN A N 1
ATOM 3616 C CA . ASN A 1 504 ? 3.899 -8.823 -48.003 1.00 68.81 504 ASN A CA 1
ATOM 3617 C C . ASN A 1 504 ? 5.404 -8.524 -48.231 1.00 68.81 504 ASN A C 1
ATOM 3619 O O . ASN A 1 504 ? 5.782 -7.527 -48.857 1.00 68.81 504 ASN A O 1
ATOM 3623 N N . THR A 1 505 ? 6.285 -9.388 -47.724 1.00 69.25 505 THR A N 1
ATOM 3624 C CA . THR A 1 505 ? 7.744 -9.240 -47.795 1.00 69.25 505 THR A CA 1
ATOM 3625 C C . THR A 1 505 ? 8.196 -9.179 -49.250 1.00 69.25 505 THR A C 1
ATOM 3627 O O . THR A 1 505 ? 7.805 -10.007 -50.067 1.00 69.25 505 THR A O 1
ATOM 3630 N N . GLY A 1 506 ? 8.986 -8.163 -49.611 1.00 64.12 506 GLY A N 1
ATOM 3631 C CA . GLY A 1 506 ? 9.424 -7.950 -50.999 1.00 64.12 506 GLY A CA 1
ATOM 3632 C C . GLY A 1 506 ? 8.289 -7.698 -52.006 1.00 64.12 506 GLY A C 1
ATOM 3633 O O . GLY A 1 506 ? 8.535 -7.741 -53.208 1.00 64.12 506 GLY A O 1
ATOM 3634 N N . GLY A 1 507 ? 7.059 -7.445 -51.541 1.00 60.38 507 GLY A N 1
ATOM 3635 C CA . GLY A 1 507 ? 5.870 -7.323 -52.385 1.00 60.38 507 GLY A CA 1
ATOM 3636 C C . GLY A 1 507 ? 5.137 -8.641 -52.664 1.00 60.38 507 GLY A C 1
ATOM 3637 O O . GLY A 1 507 ? 4.268 -8.654 -53.528 1.00 60.38 507 GLY A O 1
ATOM 3638 N N . MET A 1 508 ? 5.447 -9.745 -51.970 1.00 80.81 508 MET A N 1
ATOM 3639 C CA . MET A 1 508 ? 4.845 -11.071 -52.222 1.00 80.81 508 MET A CA 1
ATOM 3640 C C . MET A 1 508 ? 3.337 -11.181 -51.913 1.00 80.81 508 MET A C 1
ATOM 3642 O O . MET A 1 508 ? 2.720 -12.188 -52.252 1.00 80.81 508 MET A O 1
ATOM 3646 N N . GLY A 1 509 ? 2.700 -10.166 -51.323 1.00 67.75 509 GLY A N 1
ATOM 3647 C CA . GLY A 1 509 ? 1.308 -10.219 -50.856 1.00 67.75 509 GLY A CA 1
ATOM 3648 C C . GLY A 1 509 ? 0.243 -10.385 -51.949 1.00 67.75 509 GLY A C 1
ATOM 3649 O O . GLY A 1 509 ? -0.889 -10.753 -51.637 1.00 67.75 509 GLY A O 1
ATOM 3650 N N . TYR A 1 510 ? 0.573 -10.198 -53.235 1.00 69.31 510 TYR A N 1
ATOM 3651 C CA . TYR A 1 510 ? -0.340 -10.556 -54.337 1.00 69.31 510 TYR A CA 1
ATOM 3652 C C . TYR A 1 510 ? -0.543 -12.078 -54.477 1.00 69.31 510 TYR A C 1
ATOM 3654 O O . TYR A 1 510 ? -1.542 -12.518 -55.048 1.00 69.31 510 TYR A O 1
ATOM 3662 N N . LEU A 1 511 ? 0.360 -12.877 -53.896 1.00 75.38 511 LEU A N 1
ATOM 3663 C CA . LEU A 1 511 ? 0.288 -14.339 -53.832 1.00 75.38 511 LEU A CA 1
ATOM 3664 C C . LEU A 1 511 ? -0.603 -14.861 -52.693 1.00 75.38 511 LEU A C 1
ATOM 3666 O O . LEU A 1 511 ? -0.743 -16.069 -52.542 1.00 75.38 511 LEU A O 1
ATOM 3670 N N . SER A 1 512 ? -1.265 -13.981 -51.933 1.00 76.12 512 SER A N 1
ATOM 3671 C CA . SER A 1 512 ? -2.212 -14.333 -50.855 1.00 76.12 512 SER A CA 1
ATOM 3672 C C . SER A 1 512 ? -3.435 -15.152 -51.305 1.00 76.12 512 SER A C 1
ATOM 3674 O O . SER A 1 512 ? -4.196 -15.634 -50.469 1.00 76.12 512 SER A O 1
ATOM 3676 N N . ASN A 1 513 ? -3.617 -15.338 -52.617 1.00 71.69 513 ASN A N 1
ATOM 3677 C CA . ASN A 1 513 ? -4.627 -16.223 -53.198 1.00 71.69 513 ASN A CA 1
ATOM 3678 C C . ASN A 1 513 ? -4.145 -17.676 -53.395 1.00 71.69 513 ASN A C 1
ATOM 3680 O O . ASN A 1 513 ? -4.968 -18.530 -53.718 1.00 71.69 513 ASN A O 1
ATOM 3684 N N . LEU A 1 514 ? -2.847 -17.968 -53.228 1.00 75.31 514 LEU A N 1
ATOM 3685 C CA . LEU A 1 514 ? -2.331 -19.340 -53.261 1.00 75.31 514 LEU A CA 1
ATOM 3686 C C . LEU A 1 514 ? -2.790 -20.099 -52.013 1.00 75.31 514 LEU A C 1
ATOM 3688 O O . LEU A 1 514 ? -2.705 -19.600 -50.890 1.00 75.31 514 LEU A O 1
ATOM 3692 N N . THR A 1 515 ? -3.250 -21.333 -52.193 1.00 77.62 515 THR A N 1
ATOM 3693 C CA . THR A 1 515 ? -3.580 -22.210 -51.069 1.00 77.62 515 THR A CA 1
ATOM 3694 C C . THR A 1 515 ? -2.315 -22.726 -50.383 1.00 77.62 515 THR A C 1
ATOM 3696 O O . THR A 1 515 ? -1.256 -22.860 -50.994 1.00 77.62 515 THR A O 1
ATOM 3699 N N . MET A 1 516 ? -2.429 -23.119 -49.111 1.00 72.88 516 MET A N 1
ATOM 3700 C CA . MET A 1 516 ? -1.302 -23.691 -48.359 1.00 72.88 516 MET A CA 1
ATOM 3701 C C . MET A 1 516 ? -0.730 -24.966 -49.019 1.00 72.88 516 MET A C 1
ATOM 3703 O O . MET A 1 516 ? 0.445 -25.267 -48.846 1.00 72.88 516 MET A O 1
ATOM 3707 N N . GLN A 1 517 ? -1.533 -25.696 -49.806 1.00 73.31 517 GLN A N 1
ATOM 3708 C CA . GLN A 1 517 ? -1.079 -26.858 -50.584 1.00 73.31 517 GLN A CA 1
ATOM 3709 C C . GLN A 1 517 ? -0.239 -26.447 -51.802 1.00 73.31 517 GLN A C 1
ATOM 3711 O O . GLN A 1 517 ? 0.739 -27.116 -52.121 1.00 73.31 517 GLN A O 1
ATOM 3716 N N . GLU A 1 518 ? -0.568 -25.329 -52.449 1.00 81.00 518 GLU A N 1
ATOM 3717 C CA . GLU A 1 518 ? 0.231 -24.754 -53.537 1.00 81.00 518 GLU A CA 1
ATOM 3718 C C . GLU A 1 518 ? 1.527 -24.130 -53.001 1.00 81.00 518 GLU A C 1
ATOM 3720 O O . GLU A 1 518 ? 2.589 -24.328 -53.583 1.00 81.00 518 GLU A O 1
ATOM 3725 N N . VAL A 1 519 ? 1.480 -23.458 -51.845 1.00 82.94 519 VAL A N 1
ATOM 3726 C CA . VAL A 1 519 ? 2.680 -22.950 -51.154 1.00 82.94 519 VAL A CA 1
ATOM 3727 C C . VAL A 1 519 ? 3.576 -24.097 -50.661 1.00 82.94 519 VAL A C 1
ATOM 3729 O O . VAL A 1 519 ? 4.800 -23.996 -50.757 1.00 82.94 519 VAL A O 1
ATOM 3732 N N . GLN A 1 520 ? 2.997 -25.217 -50.209 1.00 83.38 520 GLN A N 1
ATOM 3733 C CA . GLN A 1 520 ? 3.746 -26.441 -49.909 1.00 83.38 520 GLN A CA 1
ATOM 3734 C C . GLN A 1 520 ? 4.393 -27.028 -51.165 1.00 83.38 520 GLN A C 1
ATOM 3736 O O . GLN A 1 520 ? 5.593 -27.278 -51.153 1.00 83.38 520 GLN A O 1
ATOM 3741 N N . ALA A 1 521 ? 3.650 -27.159 -52.268 1.00 82.31 521 ALA A N 1
ATOM 3742 C CA . ALA A 1 521 ? 4.200 -27.652 -53.527 1.00 82.31 521 ALA A CA 1
ATOM 3743 C C . ALA A 1 521 ? 5.353 -26.768 -54.042 1.00 82.31 521 ALA A C 1
ATOM 3745 O O . ALA A 1 521 ? 6.367 -27.298 -54.490 1.00 82.31 521 ALA A O 1
ATOM 3746 N N . ILE A 1 522 ? 5.243 -25.435 -53.939 1.00 87.50 522 ILE A N 1
ATOM 3747 C CA . ILE A 1 522 ? 6.344 -24.507 -54.253 1.00 87.50 522 ILE A CA 1
ATOM 3748 C C . ILE A 1 522 ? 7.572 -24.802 -53.380 1.00 87.50 522 ILE A C 1
ATOM 3750 O O . ILE A 1 522 ? 8.674 -24.889 -53.917 1.00 87.50 522 ILE A O 1
ATOM 3754 N N . ALA A 1 523 ? 7.401 -24.970 -52.064 1.00 85.44 523 ALA A N 1
ATOM 3755 C CA . ALA A 1 523 ? 8.503 -25.267 -51.146 1.00 85.44 523 ALA A CA 1
ATOM 3756 C C . ALA A 1 523 ? 9.176 -26.617 -51.451 1.00 85.44 523 ALA A C 1
ATOM 3758 O O . ALA A 1 523 ? 10.401 -26.687 -51.520 1.00 85.44 523 ALA A O 1
ATOM 3759 N N . ASP A 1 524 ? 8.382 -27.661 -51.703 1.00 84.31 524 ASP A N 1
ATOM 3760 C CA . ASP A 1 524 ? 8.856 -29.010 -52.048 1.00 84.31 524 ASP A CA 1
ATOM 3761 C C . ASP A 1 524 ? 9.587 -29.051 -53.404 1.00 84.31 524 ASP A C 1
ATOM 3763 O O . ASP A 1 524 ? 10.393 -29.947 -53.656 1.00 84.31 524 ASP A O 1
ATOM 3767 N N . ALA A 1 525 ? 9.313 -28.080 -54.283 1.00 85.06 525 ALA A N 1
ATOM 3768 C CA . ALA A 1 525 ? 9.961 -27.929 -55.581 1.00 85.06 525 ALA A CA 1
ATOM 3769 C C . ALA A 1 525 ? 11.275 -27.125 -55.536 1.00 85.06 525 ALA A C 1
ATOM 3771 O O . ALA A 1 525 ? 12.038 -27.178 -56.505 1.00 85.06 525 ALA A O 1
ATOM 3772 N N . LEU A 1 526 ? 11.560 -26.378 -54.458 1.00 86.44 526 LEU A N 1
ATOM 3773 C CA . LEU A 1 526 ? 12.805 -25.613 -54.342 1.00 86.44 526 LEU A CA 1
ATOM 3774 C C . LEU A 1 526 ? 14.022 -26.553 -54.254 1.00 86.44 526 LEU A C 1
ATOM 3776 O O . LEU A 1 526 ? 13.982 -27.554 -53.535 1.00 86.44 526 LEU A O 1
ATOM 3780 N N . PRO A 1 527 ? 15.153 -26.222 -54.908 1.00 81.31 527 PRO A N 1
ATOM 3781 C CA . PRO A 1 527 ? 16.394 -26.952 -54.695 1.00 81.31 527 PRO A CA 1
ATOM 3782 C C . PRO A 1 527 ? 16.806 -26.855 -53.223 1.00 81.31 527 PRO A C 1
ATOM 3784 O O . PRO A 1 527 ? 16.709 -25.790 -52.605 1.00 81.31 527 PRO A O 1
ATOM 3787 N N . ALA A 1 528 ? 17.270 -27.975 -52.665 1.00 68.75 528 ALA A N 1
ATOM 3788 C CA . ALA A 1 528 ? 17.703 -28.053 -51.276 1.00 68.75 528 ALA A CA 1
ATOM 3789 C C . ALA A 1 528 ? 18.802 -27.019 -50.975 1.00 68.75 528 ALA A C 1
ATOM 3791 O O . ALA A 1 528 ? 19.700 -26.793 -51.791 1.00 68.75 528 ALA A O 1
ATOM 3792 N N . ALA A 1 529 ? 18.743 -26.410 -49.788 1.00 56.47 529 ALA A N 1
ATOM 3793 C CA . ALA A 1 529 ? 19.804 -25.522 -49.328 1.00 56.47 529 ALA A CA 1
ATOM 3794 C C . ALA A 1 529 ? 21.149 -26.282 -49.255 1.00 56.47 529 ALA A C 1
ATOM 3796 O O . ALA A 1 529 ? 21.153 -27.470 -48.909 1.00 56.47 529 ALA A O 1
ATOM 3797 N N . PRO A 1 530 ? 22.291 -25.629 -49.548 1.00 54.44 530 PRO A N 1
ATOM 3798 C CA . PRO A 1 530 ? 23.603 -26.235 -49.352 1.00 54.44 530 PRO A CA 1
ATOM 3799 C C . PRO A 1 530 ? 23.760 -26.738 -47.906 1.00 54.44 530 PRO A C 1
ATOM 3801 O O . PRO A 1 530 ? 23.394 -26.011 -46.980 1.00 54.44 530 PRO A O 1
ATOM 3804 N N . PRO A 1 531 ? 24.288 -27.956 -47.683 1.00 43.91 531 PRO A N 1
ATOM 3805 C CA . PRO A 1 531 ? 24.422 -28.503 -46.339 1.00 43.91 531 PRO A CA 1
ATOM 3806 C C . PRO A 1 531 ? 25.432 -27.683 -45.530 1.00 43.91 531 PRO A C 1
ATOM 3808 O O . PRO A 1 531 ? 26.624 -27.673 -45.837 1.00 43.91 531 PRO A O 1
ATOM 3811 N N . VAL A 1 532 ? 24.946 -27.005 -44.491 1.00 44.38 532 VAL A N 1
ATOM 3812 C CA . VAL A 1 532 ? 25.786 -26.316 -43.506 1.00 44.38 532 VAL A CA 1
ATOM 3813 C C . VAL A 1 532 ? 26.331 -27.321 -42.491 1.00 44.38 532 VAL A C 1
ATOM 3815 O O . VAL A 1 532 ? 25.585 -28.121 -41.927 1.00 44.38 532 VAL A O 1
ATOM 3818 N N . ASP A 1 533 ? 27.645 -27.297 -42.283 1.00 43.66 533 ASP A N 1
ATOM 3819 C CA . ASP A 1 533 ? 28.340 -28.154 -41.323 1.00 43.66 533 ASP A CA 1
ATOM 3820 C C . ASP A 1 533 ? 28.216 -27.551 -39.909 1.00 43.66 533 ASP A C 1
ATOM 3822 O O . ASP A 1 533 ? 28.756 -26.467 -39.672 1.00 43.66 533 ASP A O 1
ATOM 3826 N N . PRO A 1 534 ? 27.547 -28.221 -38.950 1.00 44.69 534 PRO A N 1
ATOM 3827 C CA . PRO A 1 534 ? 27.343 -27.697 -37.598 1.00 44.69 534 PRO A CA 1
ATOM 3828 C C . PRO A 1 534 ? 28.616 -27.695 -36.729 1.00 44.69 534 PRO A C 1
ATOM 3830 O O . PRO A 1 534 ? 28.540 -27.378 -35.543 1.00 44.69 534 PRO A O 1
ATOM 3833 N N . THR A 1 535 ? 29.778 -28.074 -37.276 1.00 43.06 535 THR A N 1
ATOM 3834 C CA . THR A 1 535 ? 31.083 -28.008 -36.594 1.00 43.06 535 THR A CA 1
ATOM 3835 C C . THR A 1 535 ? 31.939 -26.804 -37.004 1.00 43.06 535 THR A C 1
ATOM 3837 O O . THR A 1 535 ? 32.976 -26.559 -36.384 1.00 43.06 535 THR A O 1
ATOM 3840 N N . LEU A 1 536 ? 31.502 -26.020 -37.996 1.00 46.34 536 LEU A N 1
ATOM 3841 C CA . LEU A 1 536 ? 32.126 -24.752 -38.388 1.00 46.34 536 LEU A CA 1
ATOM 3842 C C . LEU A 1 536 ? 31.411 -23.551 -37.732 1.00 46.34 536 LEU A C 1
ATOM 3844 O O . LEU A 1 536 ? 30.206 -23.614 -37.485 1.00 46.34 536 LEU A O 1
ATOM 3848 N N . PRO A 1 537 ? 32.126 -22.446 -37.431 1.00 56.50 537 PRO A N 1
ATOM 3849 C CA . PRO A 1 537 ? 31.497 -21.227 -36.922 1.00 56.50 537 PRO A CA 1
ATOM 3850 C C . PRO A 1 537 ? 30.560 -20.605 -37.980 1.00 56.50 537 PRO A C 1
ATOM 3852 O O . PRO A 1 537 ? 30.811 -20.784 -39.175 1.00 56.50 537 PRO A O 1
ATOM 3855 N N . PRO A 1 538 ? 29.508 -19.860 -37.580 1.00 65.75 538 PRO A N 1
ATOM 3856 C CA . PRO A 1 538 ? 28.522 -19.330 -38.522 1.00 65.75 538 PRO A CA 1
ATOM 3857 C C . PRO A 1 538 ? 29.147 -18.410 -39.580 1.00 65.75 538 PRO A C 1
ATOM 3859 O O . PRO A 1 538 ? 29.866 -17.467 -39.248 1.00 65.75 538 PRO A O 1
ATOM 3862 N N . ASP A 1 539 ? 28.849 -18.654 -40.858 1.00 79.44 539 ASP A N 1
ATOM 3863 C CA . ASP A 1 539 ? 29.311 -17.797 -41.953 1.00 79.44 539 ASP A CA 1
ATOM 3864 C C . ASP A 1 539 ? 28.445 -16.531 -42.051 1.00 79.44 539 ASP A C 1
ATOM 3866 O O . ASP A 1 539 ? 27.373 -16.516 -42.663 1.00 79.44 539 ASP A O 1
ATOM 3870 N N . GLY A 1 540 ? 28.944 -15.444 -41.463 1.00 79.81 540 GLY A N 1
ATOM 3871 C CA . GLY A 1 540 ? 28.326 -14.121 -41.514 1.00 79.81 540 GLY A CA 1
ATOM 3872 C C . GLY A 1 540 ? 28.111 -13.569 -42.926 1.00 79.81 540 GLY A C 1
ATOM 3873 O O . GLY A 1 540 ? 27.163 -12.812 -43.147 1.00 79.81 540 GLY A O 1
ATOM 3874 N N . ILE A 1 541 ? 28.936 -13.970 -43.902 1.00 80.06 541 ILE A N 1
ATOM 3875 C CA . ILE A 1 541 ? 28.792 -13.560 -45.305 1.00 80.06 541 ILE A CA 1
ATOM 3876 C C . ILE A 1 541 ? 27.570 -14.254 -45.910 1.00 80.06 541 ILE A C 1
ATOM 3878 O O . ILE A 1 541 ? 26.751 -13.599 -46.562 1.00 80.06 541 ILE A O 1
ATOM 3882 N N . ALA A 1 542 ? 27.407 -15.557 -45.677 1.00 78.19 542 ALA A N 1
ATOM 3883 C CA . ALA A 1 542 ? 26.218 -16.292 -46.103 1.00 78.19 542 ALA A CA 1
ATOM 3884 C C . ALA A 1 542 ? 24.951 -15.766 -45.405 1.00 78.19 542 ALA A C 1
ATOM 3886 O O . ALA A 1 542 ? 23.960 -15.472 -46.076 1.00 78.19 542 ALA A O 1
ATOM 3887 N N . LEU A 1 543 ? 25.000 -15.575 -44.083 1.00 82.06 543 LEU A N 1
ATOM 3888 C CA . LEU A 1 543 ? 23.887 -15.069 -43.273 1.00 82.06 543 LEU A CA 1
ATOM 3889 C C . LEU A 1 543 ? 23.413 -13.681 -43.732 1.00 82.06 543 LEU A C 1
ATOM 3891 O O . LEU A 1 543 ? 22.231 -13.509 -44.037 1.00 82.06 543 LEU A O 1
ATOM 3895 N N . TYR A 1 544 ? 24.322 -12.708 -43.874 1.00 86.12 544 TYR A N 1
ATOM 3896 C CA . TYR A 1 544 ? 23.958 -11.365 -44.338 1.00 86.12 544 TYR A CA 1
ATOM 3897 C C . TYR A 1 544 ? 23.338 -11.397 -45.744 1.00 86.12 544 TYR A C 1
ATOM 3899 O O . TYR A 1 544 ? 22.334 -10.728 -45.999 1.00 86.12 544 TYR A O 1
ATOM 3907 N N . ASN A 1 545 ? 23.907 -12.169 -46.678 1.00 79.31 545 ASN A N 1
ATOM 3908 C CA . ASN A 1 545 ? 23.374 -12.240 -48.042 1.00 79.31 545 ASN A CA 1
ATOM 3909 C C . ASN A 1 545 ? 22.013 -12.960 -48.109 1.00 79.31 545 ASN A C 1
ATOM 3911 O O . ASN A 1 545 ? 21.178 -12.623 -48.955 1.00 79.31 545 ASN A O 1
ATOM 3915 N N . ASN A 1 546 ? 21.753 -13.899 -47.197 1.00 74.31 546 ASN A N 1
ATOM 3916 C CA . ASN A 1 546 ? 20.483 -14.610 -47.118 1.00 74.31 546 ASN A CA 1
ATOM 3917 C C . ASN A 1 546 ? 19.367 -13.782 -46.464 1.00 74.31 546 ASN A C 1
ATOM 3919 O O . ASN A 1 546 ? 18.276 -13.729 -47.039 1.00 74.31 546 ASN A O 1
ATOM 3923 N N . GLU A 1 547 ? 19.624 -13.112 -45.337 1.00 80.50 547 GLU A N 1
ATOM 3924 C CA . GLU A 1 547 ? 18.566 -12.461 -44.542 1.00 80.50 547 GLU A CA 1
ATOM 3925 C C . GLU A 1 547 ? 18.581 -10.918 -44.586 1.00 80.50 547 GLU A C 1
ATOM 3927 O O . GLU A 1 547 ? 17.533 -10.299 -44.433 1.00 80.50 547 GLU A O 1
ATOM 3932 N N . CYS A 1 548 ? 19.720 -10.259 -44.842 1.00 83.25 548 CYS A N 1
ATOM 3933 C CA . CYS A 1 548 ? 19.837 -8.790 -44.749 1.00 83.25 548 CYS A CA 1
ATOM 3934 C C . CYS A 1 548 ? 19.930 -8.077 -46.112 1.00 83.25 548 CYS A C 1
ATOM 3936 O O . CYS A 1 548 ? 19.399 -6.974 -46.294 1.00 83.25 548 CYS A O 1
ATOM 3938 N N . ALA A 1 549 ? 20.602 -8.687 -47.093 1.00 80.06 549 ALA A N 1
ATOM 3939 C CA . ALA A 1 549 ? 20.961 -8.024 -48.351 1.00 80.06 549 ALA A CA 1
ATOM 3940 C C . ALA A 1 549 ? 19.763 -7.585 -49.213 1.00 80.06 549 ALA A C 1
ATOM 3942 O O . ALA A 1 549 ? 19.892 -6.640 -49.992 1.00 80.06 549 ALA A O 1
ATOM 3943 N N . GLY A 1 550 ? 18.596 -8.223 -49.055 1.00 73.00 550 GLY A N 1
ATOM 3944 C CA . GLY A 1 550 ? 17.370 -7.864 -49.778 1.00 73.00 550 GLY A CA 1
ATOM 3945 C C . GLY A 1 550 ? 16.830 -6.468 -49.440 1.00 73.00 550 GLY A C 1
ATOM 3946 O O . GLY A 1 550 ? 16.221 -5.832 -50.296 1.00 73.00 550 GLY A O 1
ATOM 3947 N N . CYS A 1 551 ? 17.095 -5.967 -48.228 1.00 73.12 551 CYS A N 1
ATOM 3948 C CA . CYS A 1 551 ? 16.673 -4.634 -47.783 1.00 73.12 551 CYS A CA 1
ATOM 3949 C C . CYS A 1 551 ? 17.834 -3.633 -47.700 1.00 73.12 551 CYS A C 1
ATOM 3951 O O . CYS A 1 551 ? 17.616 -2.429 -47.828 1.00 73.12 551 CYS A O 1
ATOM 3953 N N . HIS A 1 552 ? 19.065 -4.108 -47.484 1.00 79.94 552 HIS A N 1
ATOM 3954 C CA . HIS A 1 552 ? 20.222 -3.239 -47.237 1.00 79.94 552 HIS A CA 1
ATOM 3955 C C . HIS A 1 552 ? 21.239 -3.166 -48.381 1.00 79.94 552 HIS A C 1
ATOM 3957 O O . HIS A 1 552 ? 22.161 -2.354 -48.291 1.00 79.94 552 HIS A O 1
ATOM 3963 N N . GLY A 1 553 ? 21.060 -3.942 -49.455 1.00 77.25 553 GLY A N 1
ATOM 3964 C CA . GLY A 1 553 ? 22.034 -4.096 -50.539 1.00 77.25 553 GLY A CA 1
ATOM 3965 C C . GLY A 1 553 ? 23.030 -5.225 -50.259 1.00 77.25 553 GLY A C 1
ATOM 3966 O O . GLY A 1 553 ? 23.192 -5.652 -49.113 1.00 77.25 553 GLY A O 1
ATOM 3967 N N . ASN A 1 554 ? 23.692 -5.726 -51.310 1.00 80.50 554 ASN A N 1
ATOM 3968 C CA . ASN A 1 554 ? 24.668 -6.816 -51.188 1.00 80.50 554 ASN A CA 1
ATOM 3969 C C . ASN A 1 554 ? 25.824 -6.449 -50.243 1.00 80.50 554 ASN A C 1
ATOM 3971 O O . ASN A 1 554 ? 26.130 -5.271 -50.066 1.00 80.50 554 ASN A O 1
ATOM 3975 N N . LEU A 1 555 ? 26.464 -7.453 -49.629 1.00 81.06 555 LEU A N 1
ATOM 3976 C CA . LEU A 1 555 ? 27.426 -7.219 -48.544 1.00 81.06 555 LEU A CA 1
ATOM 3977 C C . LEU A 1 555 ? 28.523 -6.208 -48.915 1.00 81.06 555 LEU A C 1
ATOM 3979 O O . LEU A 1 555 ? 28.824 -5.314 -48.135 1.00 81.06 555 LEU A O 1
ATOM 3983 N N . ALA A 1 556 ? 29.057 -6.299 -50.137 1.00 78.62 556 ALA A N 1
ATOM 3984 C CA . ALA A 1 556 ? 30.118 -5.423 -50.634 1.00 78.62 556 ALA A CA 1
ATOM 3985 C C . ALA A 1 556 ? 29.715 -3.941 -50.796 1.00 78.62 556 ALA A C 1
ATOM 3987 O O . ALA A 1 556 ? 30.594 -3.086 -50.845 1.00 78.62 556 ALA A O 1
ATOM 3988 N N . ASN A 1 557 ? 28.417 -3.626 -50.892 1.00 77.19 557 ASN A N 1
ATOM 3989 C CA . ASN A 1 557 ? 27.895 -2.266 -51.090 1.00 77.19 557 ASN A CA 1
ATOM 3990 C C . ASN A 1 557 ? 26.721 -1.976 -50.138 1.00 77.19 557 ASN A C 1
ATOM 3992 O O . ASN A 1 557 ? 25.761 -1.297 -50.507 1.00 77.19 557 ASN A O 1
ATOM 3996 N N . THR A 1 558 ? 26.760 -2.541 -48.930 1.00 84.44 558 THR A N 1
ATOM 3997 C CA . THR A 1 558 ? 25.687 -2.381 -47.945 1.00 84.44 558 THR A CA 1
ATOM 3998 C C . THR A 1 558 ? 25.454 -0.911 -47.586 1.00 84.44 558 THR A C 1
ATOM 4000 O O . THR A 1 558 ? 26.382 -0.129 -47.394 1.00 84.44 558 THR A O 1
ATOM 4003 N N . SER A 1 559 ? 24.184 -0.546 -47.423 1.00 81.69 559 SER A N 1
ATOM 4004 C CA . SER A 1 559 ? 23.743 0.742 -46.871 1.00 81.69 559 SER A CA 1
ATOM 4005 C C . SER A 1 559 ? 23.938 0.862 -45.348 1.00 81.69 559 SER A C 1
ATOM 4007 O O . SER A 1 559 ? 23.595 1.898 -44.766 1.00 81.69 559 SER A O 1
ATOM 4009 N N . LYS A 1 560 ? 24.451 -0.191 -44.690 1.00 85.31 560 LYS A N 1
ATOM 4010 C CA . LYS A 1 560 ? 24.686 -0.293 -43.238 1.00 85.31 560 LYS A CA 1
ATOM 4011 C C . LYS A 1 560 ? 26.067 -0.906 -42.908 1.00 85.31 560 LYS A C 1
ATOM 4013 O O . LYS A 1 560 ? 26.121 -1.873 -42.152 1.00 85.31 560 LYS A O 1
ATOM 4018 N N . PRO A 1 561 ? 27.187 -0.380 -43.443 1.00 84.81 561 PRO A N 1
ATOM 4019 C CA . PRO A 1 561 ? 28.514 -0.918 -43.146 1.00 84.81 561 PRO A CA 1
ATOM 4020 C C . PRO A 1 561 ? 28.907 -0.630 -41.688 1.00 84.81 561 PRO A C 1
ATOM 4022 O O . PRO A 1 561 ? 28.409 0.327 -41.087 1.00 84.81 561 PRO A O 1
ATOM 4025 N N . GLY A 1 562 ? 29.815 -1.436 -41.132 1.00 81.19 562 GLY A N 1
ATOM 4026 C CA . GLY A 1 562 ? 30.402 -1.204 -39.806 1.00 81.19 562 GLY A CA 1
ATOM 4027 C C . GLY A 1 562 ? 29.436 -1.189 -38.616 1.00 81.19 562 GLY A C 1
ATOM 4028 O O . GLY A 1 562 ? 29.689 -0.453 -37.665 1.00 81.19 562 GLY A O 1
ATOM 4029 N N . ARG A 1 563 ? 28.323 -1.933 -38.660 1.00 89.88 563 ARG A N 1
ATOM 4030 C CA . ARG A 1 563 ? 27.392 -2.048 -37.522 1.00 89.88 563 ARG A CA 1
ATOM 4031 C C . ARG A 1 563 ? 27.834 -3.154 -36.573 1.00 89.88 563 ARG A C 1
ATOM 4033 O O . ARG A 1 563 ? 28.170 -4.246 -37.014 1.00 89.88 563 ARG A O 1
ATOM 4040 N N . THR A 1 564 ? 27.819 -2.870 -35.275 1.00 90.25 564 THR A N 1
ATOM 4041 C CA . THR A 1 564 ? 28.159 -3.855 -34.243 1.00 90.25 564 THR A CA 1
ATOM 4042 C C . THR A 1 564 ? 27.027 -4.865 -34.049 1.00 90.25 564 THR A C 1
ATOM 4044 O O . THR A 1 564 ? 25.874 -4.599 -34.392 1.00 90.25 564 THR A O 1
ATOM 4047 N N . ALA A 1 565 ? 27.320 -6.004 -33.418 1.00 86.56 565 ALA A N 1
ATOM 4048 C CA . ALA A 1 565 ? 26.289 -6.965 -33.027 1.00 86.56 565 ALA A CA 1
ATOM 4049 C C . ALA A 1 565 ? 25.205 -6.325 -32.133 1.00 86.56 565 ALA A C 1
ATOM 4051 O O . ALA A 1 565 ? 24.032 -6.659 -32.261 1.00 86.56 565 ALA A O 1
ATOM 4052 N N . ALA A 1 566 ? 25.577 -5.347 -31.295 1.00 80.81 566 ALA A N 1
ATOM 4053 C CA . ALA A 1 566 ? 24.646 -4.586 -30.464 1.00 80.81 566 ALA A CA 1
ATOM 4054 C C . ALA A 1 566 ? 23.766 -3.609 -31.274 1.00 80.81 566 ALA A C 1
ATOM 4056 O O . ALA A 1 566 ? 22.572 -3.511 -30.993 1.00 80.81 566 ALA A O 1
ATOM 4057 N N . ASP A 1 567 ? 24.305 -2.935 -32.304 1.00 85.06 567 ASP A N 1
ATOM 4058 C CA . ASP A 1 567 ? 23.498 -2.130 -33.243 1.00 85.06 567 ASP A CA 1
ATOM 4059 C C . ASP A 1 567 ? 22.434 -2.996 -33.936 1.00 85.06 567 ASP A C 1
ATOM 4061 O O . ASP A 1 567 ? 21.290 -2.572 -34.103 1.00 85.06 567 ASP A O 1
ATOM 4065 N N . ILE A 1 568 ? 22.831 -4.197 -34.375 1.00 89.06 568 ILE A N 1
ATOM 4066 C CA . ILE A 1 568 ? 21.979 -5.119 -35.134 1.00 89.06 568 ILE A CA 1
ATOM 4067 C C . ILE A 1 568 ? 20.916 -5.725 -34.216 1.00 89.06 568 ILE A C 1
ATOM 4069 O O . ILE A 1 568 ? 19.734 -5.630 -34.536 1.00 89.06 568 ILE A O 1
ATOM 4073 N N . GLN A 1 569 ? 21.308 -6.262 -33.056 1.00 88.06 569 GLN A N 1
ATOM 4074 C CA . GLN A 1 569 ? 20.385 -6.784 -32.043 1.00 88.06 569 GLN A CA 1
ATOM 4075 C C . GLN A 1 569 ? 19.372 -5.710 -31.626 1.00 88.06 569 GLN A C 1
ATOM 4077 O O . GLN A 1 569 ? 18.173 -5.914 -31.773 1.00 88.06 569 GLN A O 1
ATOM 4082 N N . GLY A 1 570 ? 19.830 -4.513 -31.242 1.00 76.75 570 GLY A N 1
ATOM 4083 C CA . GLY A 1 570 ? 18.939 -3.419 -30.848 1.00 76.75 570 GLY A CA 1
ATOM 4084 C C . GLY A 1 570 ? 17.999 -2.949 -31.967 1.00 76.75 570 GLY A C 1
ATOM 4085 O O . GLY A 1 570 ? 16.891 -2.491 -31.685 1.00 76.75 570 GLY A O 1
ATOM 4086 N N . ALA A 1 571 ? 18.388 -3.080 -33.240 1.00 78.50 571 ALA A N 1
ATOM 4087 C CA . ALA A 1 571 ? 17.505 -2.819 -34.379 1.00 78.50 571 ALA A CA 1
ATOM 4088 C C . ALA A 1 571 ? 16.459 -3.929 -34.596 1.00 78.50 571 ALA A C 1
ATOM 4090 O O . ALA A 1 571 ? 15.334 -3.621 -34.987 1.00 78.50 571 ALA A O 1
ATOM 4091 N N . ILE A 1 572 ? 16.792 -5.191 -34.312 1.00 83.06 572 ILE A N 1
ATOM 4092 C CA . ILE A 1 572 ? 15.851 -6.321 -34.337 1.00 83.06 572 ILE A CA 1
ATOM 4093 C C . ILE A 1 572 ? 14.852 -6.192 -33.177 1.00 83.06 572 ILE A C 1
ATOM 4095 O O . ILE A 1 572 ? 13.645 -6.174 -33.420 1.00 83.06 572 ILE A O 1
ATOM 4099 N N . ASP A 1 573 ? 15.343 -5.994 -31.951 1.00 78.69 573 ASP A N 1
ATOM 4100 C CA . ASP A 1 573 ? 14.549 -5.899 -30.716 1.00 78.69 573 ASP A CA 1
ATOM 4101 C C . ASP A 1 573 ? 13.534 -4.744 -30.760 1.00 78.69 573 ASP A C 1
ATOM 4103 O O . ASP A 1 573 ? 12.394 -4.880 -30.320 1.00 78.69 573 ASP A O 1
ATOM 4107 N N . THR A 1 574 ? 13.925 -3.602 -31.339 1.00 73.69 574 THR A N 1
ATOM 4108 C CA . THR A 1 574 ? 13.037 -2.439 -31.535 1.00 73.69 574 THR A CA 1
ATOM 4109 C C . THR A 1 574 ? 12.252 -2.477 -32.853 1.00 73.69 574 THR A C 1
ATOM 4111 O O . THR A 1 574 ? 11.572 -1.507 -33.192 1.00 73.69 574 THR A O 1
ATOM 4114 N N . ASN A 1 575 ? 12.339 -3.575 -33.617 1.00 73.06 575 ASN A N 1
ATOM 4115 C CA . ASN A 1 575 ? 11.738 -3.757 -34.946 1.00 73.06 575 ASN A CA 1
ATOM 4116 C C . ASN A 1 575 ? 12.023 -2.585 -35.917 1.00 73.06 575 ASN A C 1
ATOM 4118 O O . ASN A 1 575 ? 11.192 -2.175 -36.737 1.00 73.06 575 ASN A O 1
ATOM 4122 N N . ARG A 1 576 ? 13.215 -1.995 -35.810 1.00 74.62 576 ARG A N 1
ATOM 4123 C CA . ARG A 1 576 ? 13.597 -0.741 -36.461 1.00 74.62 576 ARG A CA 1
ATOM 4124 C C . ARG A 1 576 ? 13.677 -0.927 -37.973 1.00 74.62 576 ARG A C 1
ATOM 4126 O O . ARG A 1 576 ? 14.572 -1.587 -38.485 1.00 74.62 576 ARG A O 1
ATOM 4133 N N . GLY A 1 577 ? 12.732 -0.328 -38.696 1.00 69.19 577 GLY A N 1
ATOM 4134 C CA . GLY A 1 577 ? 12.621 -0.505 -40.147 1.00 69.19 577 GLY A CA 1
ATOM 4135 C C . GLY A 1 577 ? 12.093 -1.881 -40.572 1.00 69.19 577 GLY A C 1
ATOM 4136 O O . GLY A 1 577 ? 12.302 -2.265 -41.718 1.00 69.19 577 GLY A O 1
ATOM 4137 N N . GLY A 1 578 ? 11.420 -2.614 -39.676 1.00 63.47 578 GLY A N 1
ATOM 4138 C CA . GLY A 1 578 ? 10.837 -3.926 -39.971 1.00 63.47 578 GLY A CA 1
ATOM 4139 C C . GLY A 1 578 ? 11.774 -5.114 -39.735 1.00 63.47 578 GLY A C 1
ATOM 4140 O O . GLY A 1 578 ? 11.493 -6.198 -40.232 1.00 63.47 578 GLY A O 1
ATOM 4141 N N . MET A 1 579 ? 12.886 -4.943 -39.011 1.00 80.50 579 MET A N 1
ATOM 4142 C CA . MET A 1 579 ? 13.888 -6.000 -38.788 1.00 80.50 579 MET A CA 1
ATOM 4143 C C . MET A 1 579 ? 13.463 -7.109 -37.802 1.00 80.50 579 MET A C 1
ATOM 4145 O O . MET A 1 579 ? 14.177 -8.098 -37.670 1.00 80.50 579 MET A O 1
ATOM 4149 N N . GLY A 1 580 ? 12.314 -6.996 -37.127 1.00 62.34 580 GLY A N 1
ATOM 4150 C CA . GLY A 1 580 ? 11.908 -7.903 -36.042 1.00 62.34 580 GLY A CA 1
ATOM 4151 C C . GLY A 1 580 ? 11.714 -9.374 -36.440 1.00 62.34 580 GLY A C 1
ATOM 4152 O O . GLY A 1 580 ? 11.847 -10.253 -35.594 1.00 62.34 580 GLY A O 1
ATOM 4153 N N . TYR A 1 581 ? 11.482 -9.680 -37.725 1.00 69.50 581 TYR A N 1
ATOM 4154 C CA . TYR A 1 581 ? 11.413 -11.072 -38.209 1.00 69.50 581 TYR A CA 1
ATOM 4155 C C . TYR A 1 581 ? 12.755 -11.823 -38.099 1.00 69.50 581 TYR A C 1
ATOM 4157 O O . TYR A 1 581 ? 12.781 -13.053 -38.140 1.00 69.50 581 TYR A O 1
ATOM 4165 N N . LEU A 1 582 ? 13.863 -11.093 -37.923 1.00 79.06 582 LEU A N 1
ATOM 4166 C CA . LEU A 1 582 ? 15.200 -11.640 -37.691 1.00 79.06 582 LEU A CA 1
ATOM 4167 C C . LEU A 1 582 ? 15.435 -12.069 -36.231 1.00 79.06 582 LEU A C 1
ATOM 4169 O O . LEU A 1 582 ? 16.504 -12.588 -35.929 1.00 79.06 582 LEU A O 1
ATOM 4173 N N . GLY A 1 583 ? 14.452 -11.917 -35.331 1.00 76.00 583 GLY A N 1
ATOM 4174 C CA . GLY A 1 583 ? 14.551 -12.299 -33.910 1.00 76.00 583 GLY A CA 1
ATOM 4175 C C . GLY A 1 583 ? 14.782 -13.792 -33.629 1.00 76.00 583 GLY A C 1
ATOM 4176 O O . GLY A 1 583 ? 14.955 -14.171 -32.477 1.00 76.00 583 GLY A O 1
ATOM 4177 N N . ASN A 1 584 ? 14.804 -14.634 -34.668 1.00 76.75 584 ASN A N 1
ATOM 4178 C CA . ASN A 1 584 ? 15.198 -16.044 -34.586 1.00 76.75 584 ASN A CA 1
ATOM 4179 C C . ASN A 1 584 ? 16.710 -16.278 -34.787 1.00 76.75 584 ASN A C 1
ATOM 4181 O O . ASN A 1 584 ? 17.167 -17.400 -34.584 1.00 76.75 584 ASN A O 1
ATOM 4185 N N . LEU A 1 585 ? 17.482 -15.265 -35.204 1.00 80.75 585 LEU A N 1
ATOM 4186 C CA . LEU A 1 585 ? 18.939 -15.370 -35.309 1.00 80.75 585 LEU A CA 1
ATOM 4187 C C . LEU A 1 585 ? 19.562 -15.417 -33.910 1.00 80.75 585 LEU A C 1
ATOM 4189 O O . LEU A 1 585 ? 19.257 -14.588 -33.051 1.00 80.75 585 LEU A O 1
ATOM 4193 N N . THR A 1 586 ? 20.474 -16.356 -33.682 1.00 83.38 586 THR A N 1
ATOM 4194 C CA . THR A 1 586 ? 21.220 -16.427 -32.423 1.00 83.38 586 THR A CA 1
ATOM 4195 C C . THR A 1 586 ? 22.230 -15.286 -32.307 1.00 83.38 586 THR A C 1
ATOM 4197 O O . THR A 1 586 ? 22.722 -14.751 -33.300 1.00 83.38 586 THR A O 1
ATOM 4200 N N . THR A 1 587 ? 22.642 -14.960 -31.079 1.00 80.19 587 THR A N 1
ATOM 4201 C CA . THR A 1 587 ? 23.695 -13.960 -30.823 1.00 80.19 587 THR A CA 1
ATOM 4202 C C . THR A 1 587 ? 25.012 -14.289 -31.543 1.00 80.19 587 THR A C 1
ATOM 4204 O O . THR A 1 587 ? 25.746 -13.378 -31.913 1.00 80.19 587 THR A O 1
ATOM 4207 N N . ALA A 1 588 ? 25.304 -15.572 -31.794 1.00 78.44 588 ALA A N 1
ATOM 4208 C CA . ALA A 1 588 ? 26.478 -15.999 -32.558 1.00 78.44 588 ALA A CA 1
ATOM 4209 C C . ALA A 1 588 ? 26.345 -15.700 -34.063 1.00 78.44 588 ALA A C 1
ATOM 4211 O O . ALA A 1 588 ? 27.315 -15.286 -34.692 1.00 78.44 588 ALA A O 1
ATOM 4212 N N . GLU A 1 589 ? 25.151 -15.858 -34.636 1.00 85.00 589 GLU A N 1
ATOM 4213 C CA . GLU A 1 589 ? 24.865 -15.505 -36.032 1.00 85.00 589 GLU A CA 1
ATOM 4214 C C . GLU A 1 589 ? 24.809 -13.984 -36.225 1.00 85.00 589 GLU A C 1
ATOM 4216 O O . GLU A 1 589 ? 25.349 -13.471 -37.201 1.00 85.00 589 GLU A O 1
ATOM 4221 N N . ILE A 1 590 ? 24.239 -13.244 -35.267 1.00 89.94 590 ILE A N 1
ATOM 4222 C CA . ILE A 1 590 ? 24.229 -11.771 -35.262 1.00 89.94 590 ILE A CA 1
ATOM 4223 C C . ILE A 1 590 ? 25.655 -11.213 -35.124 1.00 89.94 590 ILE A C 1
ATOM 4225 O O . ILE A 1 590 ? 26.007 -10.266 -35.831 1.00 89.94 590 ILE A O 1
ATOM 4229 N N . GLN A 1 591 ? 26.502 -11.820 -34.284 1.00 85.94 591 GLN A N 1
ATOM 4230 C CA . GLN A 1 591 ? 27.924 -11.476 -34.204 1.00 85.94 591 GLN A CA 1
ATOM 4231 C C . GLN A 1 591 ? 28.653 -11.787 -35.516 1.00 85.94 591 GLN A C 1
ATOM 4233 O O . GLN A 1 591 ? 29.351 -10.921 -36.031 1.00 85.94 591 GLN A O 1
ATOM 4238 N N . ALA A 1 592 ? 28.433 -12.963 -36.112 1.00 86.69 592 ALA A N 1
ATOM 4239 C CA . ALA A 1 592 ? 29.033 -13.307 -37.399 1.00 86.69 592 ALA A CA 1
ATOM 4240 C C . ALA A 1 592 ? 28.617 -12.331 -38.515 1.00 86.69 592 ALA A C 1
ATOM 4242 O O . ALA A 1 592 ? 29.461 -11.905 -39.302 1.00 86.69 592 ALA A O 1
ATOM 4243 N N . ILE A 1 593 ? 27.341 -11.925 -38.571 1.00 90.00 593 ILE A N 1
ATOM 4244 C CA . ILE A 1 593 ? 26.861 -10.888 -39.499 1.00 90.00 593 ILE A CA 1
ATOM 4245 C C . ILE A 1 593 ? 27.598 -9.563 -39.258 1.00 90.00 593 ILE A C 1
ATOM 4247 O O . ILE A 1 593 ? 28.042 -8.948 -40.225 1.00 90.00 593 ILE A O 1
ATOM 4251 N N . ALA A 1 594 ? 27.757 -9.132 -38.001 1.00 89.44 594 ALA A N 1
ATOM 4252 C CA . ALA A 1 594 ? 28.493 -7.913 -37.657 1.00 89.44 594 ALA A CA 1
ATOM 4253 C C . ALA A 1 594 ? 29.965 -7.976 -38.102 1.00 89.44 594 ALA A C 1
ATOM 4255 O O . ALA A 1 594 ? 30.458 -7.037 -38.724 1.00 89.44 594 ALA A O 1
ATOM 4256 N N . ASP A 1 595 ? 30.636 -9.103 -37.848 1.00 86.62 595 ASP A N 1
ATOM 4257 C CA . ASP A 1 595 ? 32.038 -9.346 -38.215 1.00 86.62 595 ASP A CA 1
ATOM 4258 C C . ASP A 1 595 ? 32.243 -9.439 -39.741 1.00 86.62 595 ASP A C 1
ATOM 4260 O O . ASP A 1 595 ? 33.333 -9.160 -40.245 1.00 86.62 595 ASP A O 1
ATOM 4264 N N . ALA A 1 596 ? 31.199 -9.816 -40.488 1.00 86.81 596 ALA A N 1
ATOM 4265 C CA . ALA A 1 596 ? 31.212 -9.907 -41.946 1.00 86.81 596 ALA A CA 1
ATOM 4266 C C . ALA A 1 596 ? 30.901 -8.581 -42.662 1.00 86.81 596 ALA A C 1
ATOM 4268 O O . ALA A 1 596 ? 31.210 -8.456 -43.852 1.00 86.81 596 ALA A O 1
ATOM 4269 N N . LEU A 1 597 ? 30.290 -7.595 -41.990 1.00 89.38 597 LEU A N 1
ATOM 4270 C CA . LEU A 1 597 ? 30.020 -6.287 -42.595 1.00 89.38 597 LEU A CA 1
ATOM 4271 C C . LEU A 1 597 ? 31.335 -5.623 -43.030 1.00 89.38 597 LEU A C 1
ATOM 4273 O O . LEU A 1 597 ? 32.291 -5.582 -42.252 1.00 89.38 597 LEU A O 1
ATOM 4277 N N . PRO A 1 598 ? 31.405 -5.032 -44.239 1.00 81.81 598 PRO A N 1
ATOM 4278 C CA . PRO A 1 598 ? 32.572 -4.248 -44.602 1.00 81.81 598 PRO A CA 1
ATOM 4279 C C . PRO A 1 598 ? 32.739 -3.100 -43.606 1.00 81.81 598 PRO A C 1
ATOM 4281 O O . PRO A 1 598 ? 31.760 -2.481 -43.165 1.00 81.81 598 PRO A O 1
ATOM 4284 N N . ALA A 1 599 ? 33.999 -2.791 -43.293 1.00 66.69 599 ALA A N 1
ATOM 4285 C CA . ALA A 1 599 ? 34.348 -1.568 -42.589 1.00 66.69 599 ALA A CA 1
ATOM 4286 C C . ALA A 1 599 ? 33.677 -0.365 -43.286 1.00 66.69 599 ALA A C 1
ATOM 4288 O O . ALA A 1 599 ? 33.585 -0.355 -44.521 1.00 66.69 599 ALA A O 1
ATOM 4289 N N . PRO A 1 600 ? 33.199 0.644 -42.531 1.00 59.78 600 PRO A N 1
ATOM 4290 C CA . PRO A 1 600 ? 32.603 1.827 -43.137 1.00 59.78 600 PRO A CA 1
ATOM 4291 C C . PRO A 1 600 ? 33.618 2.439 -44.111 1.00 59.78 600 PRO A C 1
ATOM 4293 O O . PRO A 1 600 ? 34.811 2.451 -43.788 1.00 59.78 600 PRO A O 1
ATOM 4296 N N . PRO A 1 601 ? 33.185 2.891 -45.306 1.00 47.81 601 PRO A N 1
ATOM 4297 C CA . PRO A 1 601 ? 34.096 3.347 -46.349 1.00 47.81 601 PRO A CA 1
ATOM 4298 C C . PRO A 1 601 ? 35.003 4.419 -45.760 1.00 47.81 601 PRO A C 1
ATOM 4300 O O . PRO A 1 601 ? 34.518 5.470 -45.341 1.00 47.81 601 PRO A O 1
ATOM 4303 N N . ALA A 1 602 ? 36.296 4.094 -45.654 1.00 38.56 602 ALA A N 1
ATOM 4304 C CA . ALA A 1 602 ? 37.216 4.851 -44.820 1.00 38.56 602 ALA A CA 1
ATOM 4305 C C . ALA A 1 602 ? 37.159 6.331 -45.226 1.00 38.56 602 ALA A C 1
ATOM 4307 O O . ALA A 1 602 ? 37.426 6.629 -46.399 1.00 38.56 602 ALA A O 1
ATOM 4308 N N . PRO A 1 603 ? 36.794 7.255 -44.311 1.00 36.28 603 PRO A N 1
ATOM 4309 C CA . PRO A 1 603 ? 36.753 8.665 -44.645 1.00 36.28 603 PRO A CA 1
ATOM 4310 C C . PRO A 1 603 ? 38.157 9.048 -45.093 1.00 36.28 603 PRO A C 1
ATOM 4312 O O . PRO A 1 603 ? 39.122 8.912 -44.340 1.00 36.28 603 PRO A O 1
ATOM 4315 N N . THR A 1 604 ? 38.276 9.455 -46.359 1.00 34.31 604 THR A N 1
ATOM 4316 C CA . THR A 1 604 ? 39.546 9.929 -46.913 1.00 34.31 604 THR A CA 1
ATOM 4317 C C . THR A 1 604 ? 40.035 11.042 -45.987 1.00 34.31 604 THR A C 1
ATOM 4319 O O . THR A 1 604 ? 39.258 11.981 -45.813 1.00 34.31 604 THR A O 1
ATOM 4322 N N . PRO A 1 605 ? 41.239 10.966 -45.375 1.00 39.88 605 PRO A N 1
ATOM 4323 C CA . PRO A 1 605 ? 41.652 11.920 -44.339 1.00 39.88 605 PRO A CA 1
ATOM 4324 C C . PRO A 1 605 ? 41.961 13.339 -44.848 1.00 39.88 605 PRO A C 1
ATOM 4326 O O . PRO A 1 605 ? 43.068 13.854 -44.693 1.00 39.88 605 PRO A O 1
ATOM 4329 N N . GLY A 1 606 ? 40.960 14.012 -45.416 1.00 47.72 606 GLY A N 1
ATOM 4330 C CA . GLY A 1 606 ? 40.802 15.435 -45.172 1.00 47.72 606 GLY A CA 1
ATOM 4331 C C . GLY A 1 606 ? 40.584 15.626 -43.665 1.00 47.72 606 GLY A C 1
ATOM 4332 O O . GLY A 1 606 ? 39.870 14.824 -43.057 1.00 47.72 606 GLY A O 1
ATOM 4333 N N . PRO A 1 607 ? 41.227 16.622 -43.035 1.00 49.56 607 PRO A N 1
ATOM 4334 C CA . PRO A 1 607 ? 41.050 16.860 -41.610 1.00 49.56 607 PRO A CA 1
ATOM 4335 C C . PRO A 1 607 ? 39.574 17.139 -41.316 1.00 49.56 607 PRO A C 1
ATOM 4337 O O . PRO A 1 607 ? 38.944 17.939 -42.010 1.00 49.56 607 PRO A O 1
ATOM 4340 N N . VAL A 1 608 ? 39.031 16.479 -40.290 1.00 63.25 608 VAL A N 1
ATOM 4341 C CA . VAL A 1 608 ? 37.670 16.730 -39.801 1.00 63.25 608 VAL A CA 1
ATOM 4342 C C . VAL A 1 608 ? 37.692 18.085 -39.097 1.00 63.25 608 VAL A C 1
ATOM 4344 O O . VAL A 1 608 ? 37.984 18.181 -37.908 1.00 63.25 608 VAL A O 1
ATOM 4347 N N . ASP A 1 609 ? 37.494 19.150 -39.870 1.00 79.62 609 ASP A N 1
ATOM 4348 C CA . ASP A 1 609 ? 37.611 20.522 -39.390 1.00 79.62 609 ASP A CA 1
ATOM 4349 C C . ASP A 1 609 ? 36.418 20.876 -38.490 1.00 79.62 609 ASP A C 1
ATOM 4351 O O . ASP A 1 609 ? 35.370 21.347 -38.940 1.00 79.62 609 ASP A O 1
ATOM 4355 N N . GLY A 1 610 ? 36.603 20.653 -37.189 1.00 81.19 610 GLY A N 1
ATOM 4356 C CA . GLY A 1 610 ? 35.654 21.025 -36.148 1.00 81.19 610 GLY A CA 1
ATOM 4357 C C . GLY A 1 610 ? 35.283 22.509 -36.153 1.00 81.19 610 GLY A C 1
ATOM 4358 O O . GLY A 1 610 ? 34.166 22.849 -35.765 1.00 81.19 610 GLY A O 1
ATOM 4359 N N . ALA A 1 611 ? 36.153 23.396 -36.652 1.00 82.62 611 ALA A N 1
ATOM 4360 C CA . ALA A 1 611 ? 35.843 24.816 -36.771 1.00 82.62 611 ALA A CA 1
ATOM 4361 C C . ALA A 1 611 ? 34.869 25.091 -37.925 1.00 82.62 611 ALA A C 1
ATOM 4363 O O . ALA A 1 611 ? 33.931 25.878 -37.763 1.00 82.62 611 ALA A O 1
ATOM 4364 N N . ALA A 1 612 ? 35.030 24.404 -39.059 1.00 83.62 612 ALA A N 1
ATOM 4365 C CA . ALA A 1 612 ? 34.071 24.439 -40.163 1.00 83.62 612 ALA A CA 1
ATOM 4366 C C . ALA A 1 612 ? 32.733 23.771 -39.787 1.00 83.62 612 ALA A C 1
ATOM 4368 O O . ALA A 1 612 ? 31.664 24.312 -40.094 1.00 83.62 612 ALA A O 1
ATOM 4369 N N . LEU A 1 613 ? 32.776 22.639 -39.074 1.00 87.38 613 LEU A N 1
ATOM 4370 C CA . LEU A 1 613 ? 31.590 21.932 -38.577 1.00 87.38 613 LEU A CA 1
ATOM 4371 C C . LEU A 1 613 ? 30.802 22.783 -37.576 1.00 87.38 613 LEU A C 1
ATOM 4373 O O . LEU A 1 613 ? 29.600 22.978 -37.764 1.00 87.38 613 LEU A O 1
ATOM 4377 N N . TYR A 1 614 ? 31.465 23.357 -36.569 1.00 90.12 614 TYR A N 1
ATOM 4378 C CA . TYR A 1 614 ? 30.847 24.300 -35.635 1.00 90.12 614 TYR A CA 1
ATOM 4379 C C . TYR A 1 614 ? 30.311 25.537 -36.374 1.00 90.12 614 TYR A C 1
ATOM 4381 O O . TYR A 1 614 ? 29.193 25.988 -36.116 1.00 90.12 614 TYR A O 1
ATOM 4389 N N . GLY A 1 615 ? 31.078 26.075 -37.329 1.00 84.31 615 GLY A N 1
ATOM 4390 C CA . GLY A 1 615 ? 30.678 27.215 -38.155 1.00 84.31 615 GLY A CA 1
ATOM 4391 C C . GLY A 1 615 ? 29.398 26.972 -38.960 1.00 84.31 615 GLY A C 1
ATOM 4392 O O . GLY A 1 615 ? 28.589 27.887 -39.099 1.00 84.31 615 GLY A O 1
ATOM 4393 N N . SER A 1 616 ? 29.191 25.743 -39.436 1.00 84.00 616 SER A N 1
ATOM 4394 C CA . SER A 1 616 ? 28.019 25.358 -40.235 1.00 84.00 616 SER A CA 1
ATOM 4395 C C . SER A 1 616 ? 26.801 24.981 -39.385 1.00 84.00 616 SER A C 1
ATOM 4397 O O . SER A 1 616 ? 25.676 25.286 -39.769 1.00 84.00 616 SER A O 1
ATOM 4399 N N . ASN A 1 617 ? 27.014 24.325 -38.238 1.00 85.88 617 ASN A N 1
ATOM 4400 C CA . ASN A 1 617 ? 25.945 23.673 -37.468 1.00 85.88 617 ASN A CA 1
ATOM 4401 C C . ASN A 1 617 ? 25.573 24.394 -36.161 1.00 85.88 617 ASN A C 1
ATOM 4403 O O . ASN A 1 617 ? 24.434 24.306 -35.712 1.00 85.88 617 ASN A O 1
ATOM 4407 N N . CYS A 1 618 ? 26.519 25.104 -35.540 1.00 86.62 618 CYS A N 1
ATOM 4408 C CA . CYS A 1 618 ? 26.375 25.640 -34.181 1.00 86.62 618 CYS A CA 1
ATOM 4409 C C . CYS A 1 618 ? 26.377 27.176 -34.147 1.00 86.62 618 CYS A C 1
ATOM 4411 O O . CYS A 1 618 ? 25.655 27.792 -33.358 1.00 86.62 618 CYS A O 1
ATOM 4413 N N . ALA A 1 619 ? 27.176 27.815 -35.008 1.00 84.50 619 ALA A N 1
ATOM 4414 C CA . ALA A 1 619 ? 27.465 29.246 -34.918 1.00 84.50 619 ALA A CA 1
ATOM 4415 C C . ALA A 1 619 ? 26.249 30.167 -35.124 1.00 84.50 619 ALA A C 1
ATOM 4417 O O . ALA A 1 619 ? 26.238 31.279 -34.595 1.00 84.50 619 ALA A O 1
ATOM 4418 N N . GLY A 1 620 ? 25.215 29.703 -35.837 1.00 77.19 620 GLY A N 1
ATOM 4419 C CA . GLY A 1 620 ? 23.963 30.444 -36.034 1.00 77.19 620 GLY A CA 1
ATOM 4420 C C . GLY A 1 620 ? 23.150 30.671 -34.752 1.00 77.19 620 GLY A C 1
ATOM 4421 O O . GLY A 1 620 ? 22.396 31.638 -34.687 1.00 77.19 620 GLY A O 1
ATOM 4422 N N . CYS A 1 621 ? 23.340 29.829 -33.728 1.00 75.12 621 CYS A N 1
ATOM 4423 C CA . CYS A 1 621 ? 22.633 29.916 -32.442 1.00 75.12 621 CYS A CA 1
ATOM 4424 C C . CYS A 1 621 ? 23.570 30.193 -31.254 1.00 75.12 621 CYS A C 1
ATOM 4426 O O . CYS A 1 621 ? 23.154 30.805 -30.274 1.00 75.12 621 CYS A O 1
ATOM 4428 N N . HIS A 1 622 ? 24.834 29.763 -31.329 1.00 82.50 622 HIS A N 1
ATOM 4429 C CA . HIS A 1 622 ? 25.799 29.853 -30.224 1.00 82.50 622 HIS A CA 1
ATOM 4430 C C . HIS A 1 622 ? 26.903 30.905 -30.429 1.00 82.50 622 HIS A C 1
ATOM 4432 O O . HIS A 1 622 ? 27.818 30.990 -29.611 1.00 82.50 622 HIS A O 1
ATOM 4438 N N . GLY A 1 623 ? 26.830 31.713 -31.493 1.00 80.38 623 GLY A N 1
ATOM 4439 C CA . GLY A 1 623 ? 27.875 32.675 -31.863 1.00 80.38 623 GLY A CA 1
ATOM 4440 C C . GLY A 1 623 ? 29.062 32.008 -32.565 1.00 80.38 623 GLY A C 1
ATOM 4441 O O . GLY A 1 623 ? 29.201 30.785 -32.544 1.00 80.38 623 GLY A O 1
ATOM 4442 N N . ASN A 1 624 ? 29.920 32.795 -33.224 1.00 85.12 624 ASN A N 1
ATOM 4443 C CA . ASN A 1 624 ? 31.062 32.251 -33.969 1.00 85.12 624 ASN A CA 1
ATOM 4444 C C . ASN A 1 624 ? 32.073 31.542 -33.048 1.00 85.12 624 ASN A C 1
ATOM 4446 O O . ASN A 1 624 ? 32.151 31.849 -31.866 1.00 85.12 624 ASN A O 1
ATOM 4450 N N . LEU A 1 625 ? 32.856 30.600 -33.590 1.00 84.56 625 LEU A N 1
ATOM 4451 C CA . LEU A 1 625 ? 33.712 29.712 -32.786 1.00 84.56 625 LEU A CA 1
ATOM 4452 C C . LEU A 1 625 ? 34.611 30.472 -31.798 1.00 84.56 625 LEU A C 1
ATOM 4454 O O . LEU A 1 625 ? 34.690 30.108 -30.631 1.00 84.56 625 LEU A O 1
ATOM 4458 N N . ALA A 1 626 ? 35.238 31.558 -32.257 1.00 79.50 626 ALA A N 1
ATOM 4459 C CA . ALA A 1 626 ? 36.149 32.371 -31.453 1.00 79.50 626 ALA A CA 1
ATOM 4460 C C . ALA A 1 626 ? 35.483 33.065 -30.246 1.00 79.50 626 ALA A C 1
ATOM 4462 O O . ALA A 1 626 ? 36.175 33.373 -29.283 1.00 79.50 626 ALA A O 1
ATOM 4463 N N . ASN A 1 627 ? 34.167 33.308 -30.291 1.00 77.94 627 ASN A N 1
ATOM 4464 C CA . ASN A 1 627 ? 33.396 33.960 -29.225 1.00 77.94 627 ASN A CA 1
ATOM 4465 C C . ASN A 1 627 ? 32.129 33.152 -28.892 1.00 77.94 627 ASN A C 1
ATOM 4467 O O . ASN A 1 627 ? 31.049 33.717 -28.710 1.00 77.94 627 ASN A O 1
ATOM 4471 N N . THR A 1 628 ? 32.236 31.821 -28.888 1.00 83.62 628 THR A N 1
ATOM 4472 C CA . THR A 1 628 ? 31.097 30.939 -28.614 1.00 83.62 628 THR A CA 1
ATOM 4473 C C . THR A 1 628 ? 30.530 31.177 -27.213 1.00 83.62 628 THR A C 1
ATOM 4475 O O . THR A 1 628 ? 31.271 31.318 -26.242 1.00 83.62 628 THR A O 1
ATOM 4478 N N . GLY A 1 629 ? 29.203 31.146 -27.083 1.00 80.19 629 GLY A N 1
ATOM 4479 C CA . GLY A 1 629 ? 28.516 31.137 -25.787 1.00 80.19 629 GLY A CA 1
ATOM 4480 C C . GLY A 1 629 ? 28.610 29.803 -25.031 1.00 80.19 629 GLY A C 1
ATOM 4481 O O . GLY A 1 629 ? 27.969 29.657 -23.988 1.00 80.19 629 GLY A O 1
ATOM 4482 N N . LYS A 1 630 ? 29.338 28.808 -25.567 1.00 84.25 630 LYS A N 1
ATOM 4483 C CA . LYS A 1 630 ? 29.531 27.463 -24.991 1.00 84.25 630 LYS A CA 1
ATOM 4484 C C . LYS A 1 630 ? 30.976 26.942 -25.193 1.00 84.25 630 LYS A C 1
ATOM 4486 O O . LYS A 1 630 ? 31.153 25.901 -25.824 1.00 84.25 630 LYS A O 1
ATOM 4491 N N . PRO A 1 631 ? 32.016 27.630 -24.680 1.00 83.62 631 PRO A N 1
ATOM 4492 C CA . PRO A 1 631 ? 33.401 27.156 -24.772 1.00 83.62 631 PRO A CA 1
ATOM 4493 C C . PRO A 1 631 ? 33.610 25.873 -23.951 1.00 83.62 631 PRO A C 1
ATOM 4495 O O . PRO A 1 631 ? 32.912 25.642 -22.963 1.00 83.62 631 PRO A O 1
ATOM 4498 N N . GLY A 1 632 ? 34.584 25.046 -24.343 1.00 80.00 632 GLY A N 1
ATOM 4499 C CA . GLY A 1 632 ? 35.039 23.882 -23.565 1.00 80.00 632 GLY A CA 1
ATOM 4500 C C . GLY A 1 632 ? 34.018 22.784 -23.239 1.00 80.00 632 GLY A C 1
ATOM 4501 O O . GLY A 1 632 ? 34.241 22.042 -22.285 1.00 80.00 632 GLY A O 1
ATOM 4502 N N . ARG A 1 633 ? 32.903 22.664 -23.972 1.00 89.88 633 ARG A N 1
ATOM 4503 C CA . ARG A 1 633 ? 31.966 21.535 -23.808 1.00 89.88 633 ARG A CA 1
ATOM 4504 C C . ARG A 1 633 ? 32.594 20.254 -24.364 1.00 89.88 633 ARG A C 1
ATOM 4506 O O . ARG A 1 633 ? 33.160 20.274 -25.453 1.00 89.88 633 ARG A O 1
ATOM 4513 N N . THR A 1 634 ? 32.485 19.145 -23.637 1.00 89.56 634 THR A N 1
ATOM 4514 C CA . THR A 1 634 ? 33.009 17.847 -24.094 1.00 89.56 634 THR A CA 1
ATOM 4515 C C . THR A 1 634 ? 32.154 17.246 -25.216 1.00 89.56 634 THR A C 1
ATOM 4517 O O . THR A 1 634 ? 31.005 17.640 -25.415 1.00 89.56 634 THR A O 1
ATOM 4520 N N . ALA A 1 635 ? 32.669 16.238 -25.925 1.00 86.50 635 ALA A N 1
ATOM 4521 C CA . ALA A 1 635 ? 31.872 15.496 -26.905 1.00 86.50 635 ALA A CA 1
ATOM 4522 C C . ALA A 1 635 ? 30.607 14.884 -26.268 1.00 86.50 635 ALA A C 1
ATOM 4524 O O . ALA A 1 635 ? 29.522 14.986 -26.833 1.00 86.50 635 ALA A O 1
ATOM 4525 N N . THR A 1 636 ? 30.724 14.347 -25.048 1.00 79.69 636 THR A N 1
ATOM 4526 C CA . THR A 1 636 ? 29.602 13.821 -24.254 1.00 79.69 636 THR A CA 1
ATOM 4527 C C . THR A 1 636 ? 28.580 14.905 -23.904 1.00 79.69 636 THR A C 1
ATOM 4529 O O . THR A 1 636 ? 27.379 14.680 -24.029 1.00 79.69 636 THR A O 1
ATOM 4532 N N . ASP A 1 637 ? 29.030 16.104 -23.513 1.00 82.62 637 ASP A N 1
ATOM 4533 C CA . ASP A 1 637 ? 28.145 17.248 -23.246 1.00 82.62 637 ASP A CA 1
ATOM 4534 C C . ASP A 1 637 ? 27.325 17.662 -24.473 1.00 82.62 637 ASP A C 1
ATOM 4536 O O . ASP A 1 637 ? 26.171 18.071 -24.336 1.00 82.62 637 ASP A O 1
ATOM 4540 N N . ILE A 1 638 ? 27.942 17.616 -25.658 1.00 89.12 638 ILE A N 1
ATOM 4541 C CA . ILE A 1 638 ? 27.304 17.984 -26.924 1.00 89.12 638 ILE A CA 1
ATOM 4542 C C . ILE A 1 638 ? 26.349 16.871 -27.364 1.00 89.12 638 ILE A C 1
ATOM 4544 O O . ILE A 1 638 ? 25.207 17.169 -27.704 1.00 89.12 638 ILE A O 1
ATOM 4548 N N . GLN A 1 639 ? 26.765 15.603 -27.287 1.00 89.19 639 GLN A N 1
ATOM 4549 C CA . GLN A 1 639 ? 25.926 14.454 -27.635 1.00 89.19 639 GLN A CA 1
ATOM 4550 C C . GLN A 1 639 ? 24.665 14.395 -26.762 1.00 89.19 639 GLN A C 1
ATOM 4552 O O . GLN A 1 639 ? 23.562 14.370 -27.297 1.00 89.19 639 GLN A O 1
ATOM 4557 N N . ASN A 1 640 ? 24.802 14.509 -25.436 1.00 79.69 640 ASN A N 1
ATOM 4558 C CA . ASN A 1 640 ? 23.662 14.538 -24.511 1.00 79.69 640 ASN A CA 1
ATOM 4559 C C . ASN A 1 640 ? 22.684 15.690 -24.824 1.00 79.69 640 ASN A C 1
ATOM 4561 O O . ASN A 1 640 ? 21.470 15.534 -24.685 1.00 79.69 640 ASN A O 1
ATOM 4565 N N . ALA A 1 641 ? 23.195 16.846 -25.264 1.00 79.31 641 ALA A N 1
ATOM 4566 C CA . ALA A 1 641 ? 22.366 17.981 -25.661 1.00 79.31 641 ALA A CA 1
ATOM 4567 C C . ALA A 1 641 ? 21.634 17.747 -26.997 1.00 79.31 641 ALA A C 1
ATOM 4569 O O . ALA A 1 641 ? 20.490 18.181 -27.138 1.00 79.31 641 ALA A O 1
ATOM 4570 N N . ILE A 1 642 ? 22.250 17.045 -27.955 1.00 85.56 642 ILE A N 1
ATOM 4571 C CA . ILE A 1 642 ? 21.611 16.629 -29.214 1.00 85.56 642 ILE A CA 1
ATOM 4572 C C . IL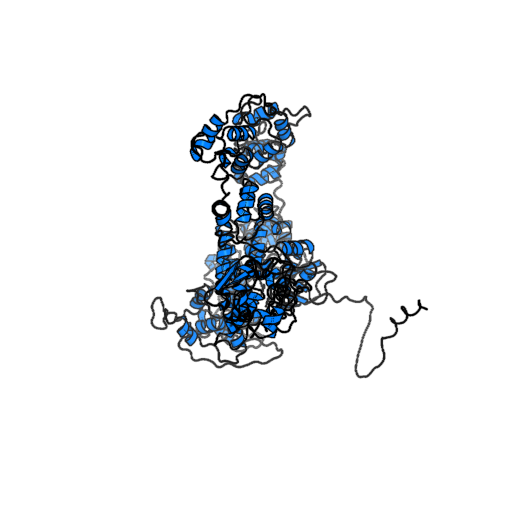E A 1 642 ? 20.526 15.580 -28.935 1.00 85.56 642 ILE A C 1
ATOM 4574 O O . ILE A 1 642 ? 19.375 15.780 -29.325 1.00 85.56 642 ILE A O 1
ATOM 4578 N N . ASP A 1 643 ? 20.865 14.515 -28.207 1.00 80.69 643 ASP A N 1
ATOM 4579 C CA . ASP A 1 643 ? 19.982 13.377 -27.923 1.00 80.69 643 ASP A CA 1
ATOM 4580 C C . ASP A 1 643 ? 18.761 13.798 -27.090 1.00 80.69 643 ASP A C 1
ATOM 4582 O O . ASP A 1 643 ? 17.632 13.401 -27.376 1.00 80.69 643 ASP A O 1
ATOM 4586 N N . GLY A 1 644 ? 18.965 14.678 -26.102 1.00 72.31 644 GLY A N 1
ATOM 4587 C CA . GLY A 1 644 ? 17.895 15.300 -25.319 1.00 72.31 644 GLY A CA 1
ATOM 4588 C C . GLY A 1 644 ? 17.168 16.456 -26.023 1.00 72.31 644 GLY A C 1
ATOM 4589 O O . GLY A 1 644 ? 16.339 17.110 -25.393 1.00 72.31 644 GLY A O 1
ATOM 4590 N N . ASN A 1 645 ? 17.492 16.766 -27.287 1.00 78.00 645 ASN A N 1
ATOM 4591 C CA . ASN A 1 645 ? 16.964 17.907 -28.053 1.00 78.00 645 ASN A CA 1
ATOM 4592 C C . ASN A 1 645 ? 17.043 19.258 -27.297 1.00 78.00 645 ASN A C 1
ATOM 4594 O O . ASN A 1 645 ? 16.185 20.138 -27.424 1.00 78.00 645 ASN A O 1
ATOM 4598 N N . THR A 1 646 ? 18.080 19.430 -26.477 1.00 71.12 646 THR A N 1
ATOM 4599 C CA . THR A 1 646 ? 18.251 20.585 -25.589 1.00 71.12 646 THR A CA 1
ATOM 4600 C C . THR A 1 646 ? 18.395 21.858 -26.416 1.00 71.12 646 THR A C 1
ATOM 4602 O O . THR A 1 646 ? 19.206 21.927 -27.335 1.00 71.12 646 THR A O 1
ATOM 4605 N N . GLY A 1 647 ? 17.569 22.869 -26.132 1.00 71.88 647 GLY A N 1
ATOM 4606 C CA . GLY A 1 647 ? 17.544 24.112 -26.913 1.00 71.88 647 GLY A CA 1
ATOM 4607 C C . GLY A 1 647 ? 17.148 23.940 -28.388 1.00 71.88 647 GLY A C 1
ATOM 4608 O O . GLY A 1 647 ? 17.368 24.857 -29.174 1.00 71.88 647 GLY A O 1
ATOM 4609 N N . GLY A 1 648 ? 16.585 22.788 -28.776 1.00 64.62 648 GLY A N 1
ATOM 4610 C CA . GLY A 1 648 ? 16.257 22.460 -30.166 1.00 64.62 648 GLY A CA 1
ATOM 4611 C C . GLY A 1 648 ? 17.391 21.799 -30.960 1.00 64.62 648 GLY A C 1
ATOM 4612 O O . GLY A 1 648 ? 17.281 21.706 -32.178 1.00 64.62 648 GLY A O 1
ATOM 4613 N N . MET A 1 649 ? 18.474 21.342 -30.318 1.00 82.81 649 MET A N 1
ATOM 4614 C CA . MET A 1 649 ? 19.646 20.753 -30.995 1.00 82.81 649 MET A CA 1
ATOM 4615 C C . MET A 1 649 ? 19.400 19.400 -31.696 1.00 82.81 649 MET A C 1
ATOM 4617 O O . MET A 1 649 ? 20.277 18.930 -32.416 1.00 82.81 649 MET A O 1
ATOM 4621 N N . GLY A 1 650 ? 18.229 18.772 -31.553 1.00 68.88 650 GLY A N 1
ATOM 4622 C CA . GLY A 1 650 ? 17.952 17.419 -32.060 1.00 68.88 650 GLY A CA 1
ATOM 4623 C C . GLY A 1 650 ? 18.004 17.259 -33.586 1.00 68.88 650 GLY A C 1
ATOM 4624 O O . GLY A 1 650 ? 18.136 16.140 -34.077 1.00 68.88 650 GLY A O 1
ATOM 4625 N N . PHE A 1 651 ? 17.979 18.350 -34.364 1.00 76.31 651 PHE A N 1
ATOM 4626 C CA . PHE A 1 651 ? 18.233 18.284 -35.814 1.00 76.31 651 PHE A CA 1
ATOM 4627 C C . PHE A 1 651 ? 19.690 17.914 -36.157 1.00 76.31 651 PHE A C 1
ATOM 4629 O O . PHE A 1 651 ? 19.966 17.527 -37.291 1.00 76.31 651 PHE A O 1
ATOM 4636 N N . LEU A 1 652 ? 20.606 17.999 -35.184 1.00 82.75 652 LEU A N 1
ATOM 4637 C CA . LEU A 1 652 ? 22.016 17.620 -35.305 1.00 82.75 652 LEU A CA 1
ATOM 4638 C C . LEU A 1 652 ? 22.281 16.134 -35.003 1.00 82.75 652 LEU A C 1
ATOM 4640 O O . LEU A 1 652 ? 23.430 15.708 -35.060 1.00 82.75 652 LEU A O 1
ATOM 4644 N N . ALA A 1 653 ? 21.245 15.321 -34.755 1.00 82.69 653 ALA A N 1
ATOM 4645 C CA . ALA A 1 653 ? 21.359 13.868 -34.543 1.00 82.69 653 ALA A CA 1
ATOM 4646 C C . ALA A 1 653 ? 21.859 13.076 -35.779 1.00 82.69 653 ALA A C 1
ATOM 4648 O O . ALA A 1 653 ? 21.914 11.847 -35.767 1.00 82.69 653 ALA A O 1
ATOM 4649 N N . THR A 1 654 ? 22.202 13.774 -36.863 1.00 80.62 654 THR A N 1
ATOM 4650 C CA . THR A 1 654 ? 22.886 13.251 -38.052 1.00 80.62 654 THR A CA 1
ATOM 4651 C C . THR A 1 654 ? 24.412 13.364 -37.983 1.00 80.62 654 THR A C 1
ATOM 4653 O O . THR A 1 654 ? 25.078 12.709 -38.783 1.00 80.62 654 THR A O 1
ATOM 4656 N N . LEU A 1 655 ? 24.970 14.159 -37.059 1.00 82.56 655 LEU A N 1
ATOM 4657 C CA . LEU A 1 655 ? 26.415 14.241 -36.830 1.00 82.56 655 LEU A CA 1
ATOM 4658 C C . LEU A 1 655 ? 26.925 12.929 -36.224 1.00 82.56 655 LEU A C 1
ATOM 4660 O O . LEU A 1 655 ? 26.335 12.390 -35.287 1.00 82.56 655 LEU A O 1
ATOM 4664 N N . SER A 1 656 ? 28.043 12.416 -36.733 1.00 84.75 656 SER A N 1
ATOM 4665 C CA . SER A 1 656 ? 28.713 11.261 -36.135 1.00 84.75 656 SER A CA 1
ATOM 4666 C C . SER A 1 656 ? 29.449 11.636 -34.846 1.00 84.75 656 SER A C 1
ATOM 4668 O O . SER A 1 656 ? 29.889 12.773 -34.671 1.00 84.75 656 SER A O 1
ATOM 4670 N N . ALA A 1 657 ? 29.688 10.656 -33.969 1.00 79.62 657 ALA A N 1
ATOM 4671 C CA . ALA A 1 657 ? 30.476 10.856 -32.750 1.00 79.62 657 ALA A CA 1
ATOM 4672 C C . ALA A 1 657 ? 31.883 11.436 -33.025 1.00 79.62 657 ALA A C 1
ATOM 4674 O O . ALA A 1 657 ? 32.418 12.174 -32.204 1.00 79.62 657 ALA A O 1
ATOM 4675 N N . THR A 1 658 ? 32.473 11.156 -34.194 1.00 81.75 658 THR A N 1
ATOM 4676 C CA . THR A 1 658 ? 33.762 11.730 -34.618 1.00 81.75 658 THR A CA 1
ATOM 4677 C C . THR A 1 658 ? 33.647 13.204 -35.016 1.00 81.75 658 THR A C 1
ATOM 4679 O O . THR A 1 658 ? 34.553 13.978 -34.729 1.00 81.75 658 THR A O 1
ATOM 4682 N N . GLU A 1 659 ? 32.537 13.621 -35.628 1.00 88.00 659 GLU A N 1
ATOM 4683 C CA . GLU A 1 659 ? 32.263 15.035 -35.924 1.00 88.00 659 GLU A CA 1
ATOM 4684 C C . GLU A 1 659 ? 31.905 15.812 -34.651 1.00 88.00 659 GLU A C 1
ATOM 4686 O O . GLU A 1 659 ? 32.374 16.933 -34.472 1.00 88.00 659 GLU A O 1
ATOM 4691 N N . VAL A 1 660 ? 31.151 15.204 -33.728 1.00 90.50 660 VAL A N 1
ATOM 4692 C CA . VAL A 1 660 ? 30.861 15.767 -32.397 1.00 90.50 660 VAL A CA 1
ATOM 4693 C C . VAL A 1 660 ? 32.144 15.919 -31.568 1.00 90.50 660 VAL A C 1
ATOM 4695 O O . VAL A 1 660 ? 32.346 16.966 -30.954 1.00 90.50 660 VAL A O 1
ATOM 4698 N N . GLN A 1 661 ? 33.050 14.934 -31.606 1.00 88.06 661 GLN A N 1
ATOM 4699 C CA . GLN A 1 661 ? 34.378 15.043 -30.992 1.00 88.06 661 GLN A CA 1
ATOM 4700 C C . GLN A 1 661 ? 35.222 16.136 -31.657 1.00 88.06 661 GLN A C 1
ATOM 4702 O O . GLN A 1 661 ? 35.774 16.972 -30.952 1.00 88.06 661 GLN A O 1
ATOM 4707 N N . ALA A 1 662 ? 35.267 16.204 -32.991 1.00 87.88 662 ALA A N 1
ATOM 4708 C CA . ALA A 1 662 ? 36.006 17.253 -33.693 1.00 87.88 662 ALA A CA 1
ATOM 4709 C C . ALA A 1 662 ? 35.473 18.660 -33.366 1.00 87.88 662 ALA A C 1
ATOM 4711 O O . ALA A 1 662 ? 36.263 19.585 -33.191 1.00 87.88 662 ALA A O 1
ATOM 4712 N N . ILE A 1 663 ? 34.151 18.832 -33.240 1.00 90.19 663 ILE A N 1
ATOM 4713 C CA . ILE A 1 663 ? 33.541 20.082 -32.762 1.00 90.19 663 ILE A CA 1
ATOM 4714 C C . ILE A 1 663 ? 34.010 20.391 -31.334 1.00 90.19 663 ILE A C 1
ATOM 4716 O O . ILE A 1 663 ? 34.439 21.516 -31.091 1.00 90.19 663 ILE A O 1
ATOM 4720 N N . ALA A 1 664 ? 33.969 19.421 -30.412 1.00 89.44 664 ALA A N 1
ATOM 4721 C CA . ALA A 1 664 ? 34.427 19.600 -29.031 1.00 89.44 664 ALA A CA 1
ATOM 4722 C C . ALA A 1 664 ? 35.916 19.991 -28.948 1.00 89.44 664 ALA A C 1
ATOM 4724 O O . ALA A 1 664 ? 36.262 20.923 -28.226 1.00 89.44 664 ALA A O 1
ATOM 4725 N N . ASP A 1 665 ? 36.772 19.337 -29.737 1.00 87.19 665 ASP A N 1
ATOM 4726 C CA . ASP A 1 665 ? 38.215 19.604 -29.820 1.00 87.19 665 ASP A CA 1
ATOM 4727 C C . ASP A 1 665 ? 38.529 20.974 -30.451 1.00 87.19 665 ASP A C 1
ATOM 4729 O O . ASP A 1 665 ? 39.580 21.560 -30.184 1.00 87.19 665 ASP A O 1
ATOM 4733 N N . ALA A 1 666 ? 37.629 21.492 -31.296 1.00 88.00 666 ALA A N 1
ATOM 4734 C CA . ALA A 1 666 ? 37.758 22.795 -31.943 1.00 88.00 666 ALA A CA 1
ATOM 4735 C C . ALA A 1 666 ? 37.143 23.954 -31.143 1.00 88.00 666 ALA A C 1
ATOM 4737 O O . ALA A 1 666 ? 37.466 25.111 -31.431 1.00 88.00 666 ALA A O 1
ATOM 4738 N N . LEU A 1 667 ? 36.274 23.690 -30.156 1.00 88.75 667 LEU A N 1
ATOM 4739 C CA . LEU A 1 667 ? 35.802 24.732 -29.240 1.00 88.75 667 LEU A CA 1
ATOM 4740 C C . LEU A 1 667 ? 37.015 25.395 -28.570 1.00 88.75 667 LEU A C 1
ATOM 4742 O O . LEU A 1 667 ? 37.927 24.693 -28.126 1.00 88.75 667 LEU A O 1
ATOM 4746 N N . PRO A 1 668 ? 37.044 26.734 -28.437 1.00 82.56 668 PRO A N 1
ATOM 4747 C CA . PRO A 1 668 ? 38.098 27.371 -27.670 1.00 82.56 668 PRO A CA 1
ATOM 4748 C C . PRO A 1 668 ? 38.086 26.802 -26.250 1.00 82.56 668 PRO A C 1
ATOM 4750 O O . PRO A 1 668 ? 37.034 26.723 -25.601 1.00 82.56 668 PRO A O 1
ATOM 4753 N N . THR A 1 669 ? 39.271 26.424 -25.767 1.00 66.94 669 THR A N 1
ATOM 4754 C CA . THR A 1 669 ? 39.485 26.123 -24.351 1.00 66.94 669 THR A CA 1
ATOM 4755 C C . THR A 1 669 ? 38.915 27.278 -23.526 1.00 66.94 669 THR A C 1
ATOM 4757 O O . THR A 1 669 ? 39.204 28.429 -23.879 1.00 66.94 669 THR A O 1
ATOM 4760 N N . PRO A 1 670 ? 38.150 27.024 -22.445 1.00 55.53 670 PRO A N 1
ATOM 4761 C CA . PRO A 1 670 ? 37.701 28.087 -21.554 1.00 55.53 670 PRO A CA 1
ATOM 4762 C C . PRO A 1 670 ? 38.908 28.948 -21.170 1.00 55.53 670 PRO A C 1
ATOM 4764 O O . PRO A 1 670 ? 39.969 28.371 -20.905 1.00 55.53 670 PRO A O 1
ATOM 4767 N N . PRO A 1 671 ? 38.800 30.291 -21.205 1.00 49.03 671 PRO A N 1
ATOM 4768 C CA . PRO A 1 671 ? 39.947 31.172 -21.022 1.00 49.03 671 PRO A CA 1
ATOM 4769 C C . PRO A 1 671 ? 40.604 30.844 -19.686 1.00 49.03 671 PRO A C 1
ATOM 4771 O O . PRO A 1 671 ? 40.014 31.074 -18.632 1.00 49.03 671 PRO A O 1
ATOM 4774 N N . THR A 1 672 ? 41.792 30.238 -19.739 1.00 38.88 672 THR A N 1
ATOM 4775 C CA . THR A 1 672 ? 42.403 29.621 -18.566 1.00 38.88 672 THR A CA 1
ATOM 4776 C C . THR A 1 672 ? 42.593 30.689 -17.499 1.00 38.88 672 THR A C 1
ATOM 4778 O O . THR A 1 672 ? 43.300 31.670 -17.768 1.00 38.88 672 THR A O 1
ATOM 4781 N N . PRO A 1 673 ? 42.033 30.517 -16.286 1.00 36.47 673 PRO A N 1
ATOM 4782 C CA . PRO A 1 673 ? 42.372 31.373 -15.169 1.00 36.47 673 PRO A CA 1
ATOM 4783 C C . PRO A 1 673 ? 43.854 31.160 -14.862 1.00 36.47 673 PRO A C 1
ATOM 4785 O O . PRO A 1 673 ? 44.252 30.235 -14.156 1.00 36.47 673 PRO A O 1
ATOM 4788 N N . THR A 1 674 ? 44.697 32.026 -15.425 1.00 35.44 674 THR A N 1
ATOM 4789 C CA . THR A 1 674 ? 46.010 32.294 -14.844 1.00 35.44 674 THR A CA 1
ATOM 4790 C C . THR A 1 674 ? 45.737 32.672 -13.387 1.00 35.44 674 THR A C 1
ATOM 4792 O O . THR A 1 674 ? 44.884 33.540 -13.199 1.00 35.44 674 THR A O 1
ATOM 4795 N N . PRO A 1 675 ? 46.388 32.062 -12.373 1.00 39.75 675 PRO A N 1
ATOM 4796 C CA . PRO A 1 675 ? 46.088 32.317 -10.957 1.00 39.75 675 PRO A CA 1
ATOM 4797 C C . PRO A 1 675 ? 46.461 33.724 -10.441 1.00 39.75 675 PRO A C 1
ATOM 4799 O O . PRO A 1 675 ? 47.246 33.881 -9.508 1.00 39.75 675 PRO A O 1
ATOM 4802 N N . GLY A 1 676 ? 45.888 34.764 -11.045 1.00 47.72 676 GLY A N 1
ATOM 4803 C CA . GLY A 1 676 ? 45.587 36.013 -10.364 1.00 47.72 676 GLY A CA 1
ATOM 4804 C C . GLY A 1 676 ? 44.368 35.839 -9.445 1.00 47.72 676 GLY A C 1
ATOM 4805 O O . GLY A 1 676 ? 43.678 34.818 -9.518 1.00 47.72 676 GLY A O 1
ATOM 4806 N N . PRO A 1 677 ? 44.098 36.812 -8.562 1.00 49.84 677 PRO A N 1
ATOM 4807 C CA . PRO A 1 677 ? 42.935 36.767 -7.684 1.00 49.84 677 PRO A CA 1
ATOM 4808 C C . PRO A 1 677 ? 41.640 36.732 -8.504 1.00 49.84 677 PRO A C 1
ATOM 4810 O O . PRO A 1 677 ? 41.483 37.495 -9.458 1.00 49.84 677 PRO A O 1
ATOM 4813 N N . VAL A 1 678 ? 40.716 35.850 -8.120 1.00 64.44 678 VAL A N 1
ATOM 4814 C CA . VAL A 1 678 ? 39.402 35.729 -8.760 1.00 64.44 678 VAL A CA 1
ATOM 4815 C C . VAL A 1 678 ? 38.573 36.952 -8.366 1.00 64.44 678 VAL A C 1
ATOM 4817 O O . VAL A 1 678 ? 38.108 37.053 -7.233 1.00 64.44 678 VAL A O 1
ATOM 4820 N N . ASP A 1 679 ? 38.443 37.919 -9.274 1.00 79.94 679 ASP A N 1
ATOM 4821 C CA . ASP A 1 679 ? 37.769 39.187 -8.987 1.00 79.94 679 ASP A CA 1
ATOM 4822 C C . ASP A 1 679 ? 36.241 39.017 -8.987 1.00 79.94 679 ASP A C 1
ATOM 4824 O O . ASP A 1 679 ? 35.547 39.204 -9.993 1.00 79.94 679 ASP A O 1
ATOM 4828 N N . GLY A 1 680 ? 35.712 38.680 -7.811 1.00 82.50 680 GLY A N 1
ATOM 4829 C CA . GLY A 1 680 ? 34.281 38.594 -7.548 1.00 82.50 680 GLY A CA 1
ATOM 4830 C C . GLY A 1 680 ? 33.506 39.879 -7.846 1.00 82.50 680 GLY A C 1
ATOM 4831 O O . GLY A 1 680 ? 32.323 39.804 -8.177 1.00 82.50 680 GLY A O 1
ATOM 4832 N N . ALA A 1 681 ? 34.148 41.053 -7.800 1.00 82.94 681 ALA A N 1
ATOM 4833 C CA . ALA A 1 681 ? 33.493 42.318 -8.118 1.00 82.94 681 ALA A CA 1
ATOM 4834 C C . ALA A 1 681 ? 33.235 42.443 -9.626 1.00 82.94 681 ALA A C 1
ATOM 4836 O O . ALA A 1 681 ? 32.148 42.865 -10.038 1.00 82.94 681 ALA A O 1
ATOM 4837 N N . ALA A 1 682 ? 34.195 42.013 -10.449 1.00 84.25 682 ALA A N 1
ATOM 4838 C CA . ALA A 1 682 ? 34.033 41.912 -11.897 1.00 84.25 682 ALA A CA 1
ATOM 4839 C C . ALA A 1 682 ? 33.032 40.808 -12.292 1.00 84.25 682 ALA A C 1
ATOM 4841 O O . ALA A 1 682 ? 32.188 41.022 -13.170 1.00 84.25 682 ALA A O 1
ATOM 4842 N N . LEU A 1 683 ? 33.069 39.654 -11.613 1.00 87.50 683 LEU A N 1
ATOM 4843 C CA . LEU A 1 683 ? 32.123 38.551 -11.827 1.00 87.50 683 LEU A CA 1
ATOM 4844 C C . LEU A 1 683 ? 30.682 38.954 -11.489 1.00 87.50 683 LEU A C 1
ATOM 4846 O O . LEU A 1 683 ? 29.796 38.787 -12.328 1.00 87.50 683 LEU A O 1
ATOM 4850 N N . TYR A 1 684 ? 30.444 39.549 -10.317 1.00 89.88 684 TYR A N 1
ATOM 4851 C CA . TYR A 1 684 ? 29.138 40.094 -9.939 1.00 89.88 684 TYR A CA 1
ATOM 4852 C C . TYR A 1 684 ? 28.690 41.190 -10.919 1.00 89.88 684 TYR A C 1
ATOM 4854 O O . TYR A 1 684 ? 27.539 41.205 -11.361 1.00 89.88 684 TYR A O 1
ATOM 4862 N N . GLY A 1 685 ? 29.601 42.095 -11.295 1.00 85.12 685 GLY A N 1
ATOM 4863 C CA . GLY A 1 685 ? 29.336 43.173 -12.251 1.00 85.12 685 GLY A CA 1
ATOM 4864 C C . GLY A 1 685 ? 28.868 42.674 -13.621 1.00 85.12 685 GLY A C 1
ATOM 4865 O O . GLY A 1 685 ? 28.034 43.322 -14.249 1.00 85.12 685 GLY A O 1
ATOM 4866 N N . SER A 1 686 ? 29.359 41.509 -14.048 1.00 84.12 686 SER A N 1
ATOM 4867 C CA . SER A 1 686 ? 29.040 40.904 -15.347 1.00 84.12 686 SER A CA 1
ATOM 4868 C C . SER A 1 686 ? 27.786 40.023 -15.312 1.00 84.12 686 SER A C 1
ATOM 4870 O O . SER A 1 686 ? 27.007 40.032 -16.260 1.00 84.12 686 SER A O 1
ATOM 4872 N N . ASN A 1 687 ? 27.581 39.271 -14.224 1.00 85.75 687 ASN A N 1
ATOM 4873 C CA . ASN A 1 687 ? 26.577 38.201 -14.147 1.00 85.75 687 ASN A CA 1
ATOM 4874 C C . ASN A 1 687 ? 25.332 38.560 -13.320 1.00 85.75 687 ASN A C 1
ATOM 4876 O O . ASN A 1 687 ? 24.243 38.056 -13.586 1.00 85.75 687 ASN A O 1
ATOM 4880 N N . CYS A 1 688 ? 25.478 39.422 -12.312 1.00 87.50 688 CYS A N 1
ATOM 4881 C CA . CYS A 1 688 ? 24.448 39.677 -11.300 1.00 87.50 688 CYS A CA 1
ATOM 4882 C C . CYS A 1 688 ? 23.894 41.107 -11.376 1.00 87.50 688 CYS A C 1
ATOM 4884 O O . CYS A 1 688 ? 22.701 41.333 -11.164 1.00 87.50 688 CYS A O 1
ATOM 4886 N N . ALA A 1 689 ? 24.744 42.088 -11.696 1.00 85.56 689 ALA A N 1
ATOM 4887 C CA . ALA A 1 689 ? 24.408 43.504 -11.561 1.00 85.56 689 ALA A CA 1
ATOM 4888 C C . ALA A 1 689 ? 23.263 43.987 -12.470 1.00 85.56 689 ALA A C 1
ATOM 4890 O O . ALA A 1 689 ? 22.563 44.931 -12.103 1.00 85.56 689 ALA A O 1
ATOM 4891 N N . GLY A 1 690 ? 23.034 43.329 -13.613 1.00 80.00 690 GLY A N 1
ATOM 4892 C CA . GLY A 1 690 ? 21.921 43.642 -14.519 1.00 80.00 690 GLY A CA 1
ATOM 4893 C C . GLY A 1 690 ? 20.532 43.405 -13.910 1.00 80.00 690 GLY A C 1
ATOM 4894 O O . GLY A 1 690 ? 19.591 44.109 -14.267 1.00 80.00 690 GLY A O 1
ATOM 4895 N N . CYS A 1 691 ? 20.415 42.471 -12.958 1.00 78.12 691 CYS A N 1
ATOM 4896 C CA . CYS A 1 691 ? 19.161 42.147 -12.267 1.00 78.12 691 CYS A CA 1
ATOM 4897 C C . CYS A 1 691 ? 19.149 42.605 -10.800 1.00 78.12 691 CYS A C 1
ATOM 4899 O O . CYS A 1 691 ? 18.085 42.883 -10.250 1.00 78.12 691 CYS A O 1
ATOM 4901 N N . HIS A 1 692 ? 20.316 42.688 -10.152 1.00 83.50 692 HIS A N 1
ATOM 4902 C CA . HIS A 1 692 ? 20.429 42.973 -8.718 1.00 83.50 692 HIS A CA 1
ATOM 4903 C C . HIS A 1 692 ? 20.973 44.368 -8.378 1.00 83.50 692 HIS A C 1
ATOM 4905 O O . HIS A 1 692 ? 21.034 44.704 -7.195 1.00 83.50 692 HIS A O 1
ATOM 4911 N N . GLY A 1 693 ? 21.323 45.190 -9.373 1.00 80.75 693 GLY A N 1
ATOM 4912 C CA . GLY A 1 693 ? 21.972 46.492 -9.180 1.00 80.75 693 GLY A CA 1
ATOM 4913 C C . GLY A 1 693 ? 23.493 46.370 -9.050 1.00 80.75 693 GLY A C 1
ATOM 4914 O O . GLY A 1 693 ? 24.017 45.278 -8.836 1.00 80.75 693 GLY A O 1
ATOM 4915 N N . ASN A 1 694 ? 24.226 47.478 -9.205 1.00 86.62 694 ASN A N 1
ATOM 4916 C CA . ASN A 1 694 ? 25.695 47.464 -9.154 1.00 86.62 694 ASN A CA 1
ATOM 4917 C C . ASN A 1 694 ? 26.230 46.979 -7.791 1.00 86.62 694 ASN A C 1
ATOM 4919 O O . ASN A 1 694 ? 25.517 47.010 -6.794 1.00 86.62 694 ASN A O 1
ATOM 4923 N N . LEU A 1 695 ? 27.485 46.518 -7.736 1.00 85.06 695 LEU A N 1
ATOM 4924 C CA . LEU A 1 695 ? 28.019 45.841 -6.544 1.00 85.06 695 LEU A CA 1
ATOM 4925 C C . LEU A 1 695 ? 27.895 46.682 -5.264 1.00 85.06 695 LEU A C 1
ATOM 4927 O O . LEU A 1 695 ? 27.440 46.185 -4.242 1.00 85.06 695 LEU A O 1
ATOM 4931 N N . ALA A 1 696 ? 28.249 47.967 -5.338 1.00 80.31 696 ALA A N 1
ATOM 4932 C CA . ALA A 1 696 ? 28.213 48.886 -4.199 1.00 80.31 696 ALA A CA 1
ATOM 4933 C C . ALA A 1 696 ? 26.790 49.256 -3.726 1.00 80.31 696 ALA A C 1
ATOM 4935 O O . ALA A 1 696 ? 26.638 49.802 -2.636 1.00 80.31 696 ALA A O 1
ATOM 4936 N N . GLY A 1 697 ? 25.763 48.981 -4.535 1.00 77.62 697 GLY A N 1
ATOM 4937 C CA . GLY A 1 697 ? 24.351 49.255 -4.258 1.00 77.62 697 GLY A CA 1
ATOM 4938 C C . GLY A 1 697 ? 23.463 48.045 -4.543 1.00 77.62 697 GLY A C 1
ATOM 4939 O O . GLY A 1 697 ? 22.340 48.205 -5.019 1.00 77.62 697 GLY A O 1
ATOM 4940 N N . THR A 1 698 ? 23.983 46.836 -4.318 1.00 86.62 698 THR A N 1
ATOM 4941 C CA . THR A 1 698 ? 23.269 45.591 -4.608 1.00 86.62 698 THR A CA 1
ATOM 4942 C C . THR A 1 698 ? 22.016 45.438 -3.745 1.00 86.62 698 THR A C 1
ATOM 4944 O O . THR A 1 698 ? 22.006 45.735 -2.552 1.00 86.62 698 THR A O 1
ATOM 4947 N N . SER A 1 699 ? 20.962 44.896 -4.348 1.00 81.75 699 SER A N 1
ATOM 4948 C CA . SER A 1 699 ? 19.739 44.438 -3.674 1.00 81.75 699 SER A CA 1
ATOM 4949 C C . SER A 1 699 ? 19.894 43.086 -2.956 1.00 81.75 699 SER A C 1
ATOM 4951 O O . SER A 1 699 ? 18.926 42.590 -2.373 1.00 81.75 699 SER A O 1
ATOM 4953 N N . LYS A 1 700 ? 21.083 42.464 -3.013 1.00 84.56 700 LYS A N 1
ATOM 4954 C CA . LYS A 1 700 ? 21.409 41.163 -2.401 1.00 84.56 700 LYS A CA 1
ATOM 4955 C C . LYS A 1 700 ? 22.774 41.182 -1.671 1.00 84.56 700 LYS A C 1
ATOM 4957 O O . LYS A 1 700 ? 23.606 40.320 -1.946 1.00 84.56 700 LYS A O 1
ATOM 4962 N N . PRO A 1 701 ? 23.038 42.136 -0.754 1.00 83.69 701 PRO A N 1
ATOM 4963 C CA . PRO A 1 701 ? 24.300 42.182 -0.012 1.00 83.69 701 PRO A CA 1
ATOM 4964 C C . PRO A 1 701 ? 24.432 40.973 0.925 1.00 83.69 701 PRO A C 1
ATOM 4966 O O . PRO A 1 701 ? 23.427 40.415 1.369 1.00 83.69 701 PRO A O 1
ATOM 4969 N N . GLY A 1 702 ? 25.667 40.584 1.253 1.00 80.31 702 GLY A N 1
ATOM 4970 C CA . GLY A 1 702 ? 25.946 39.564 2.272 1.00 80.31 702 GLY A CA 1
ATOM 4971 C C . GLY A 1 702 ? 25.448 38.138 2.001 1.00 80.31 702 GLY A C 1
ATOM 4972 O O . GLY A 1 702 ? 25.307 37.380 2.958 1.00 80.31 702 GLY A O 1
ATOM 4973 N N . ARG A 1 703 ? 25.148 37.759 0.751 1.00 90.75 703 ARG A N 1
ATOM 4974 C CA . ARG A 1 703 ? 24.754 36.379 0.411 1.00 90.75 703 ARG A CA 1
ATOM 4975 C C . ARG A 1 703 ? 25.966 35.454 0.367 1.00 90.75 703 ARG A C 1
ATOM 4977 O O . ARG A 1 703 ? 26.996 35.808 -0.197 1.00 90.75 703 ARG A O 1
ATOM 4984 N N . THR A 1 704 ? 25.835 34.269 0.954 1.00 90.38 704 THR A N 1
ATOM 4985 C CA . THR A 1 704 ? 26.897 33.257 0.974 1.00 90.38 704 THR A CA 1
ATOM 4986 C C . THR A 1 704 ? 26.999 32.527 -0.366 1.00 90.38 704 THR A C 1
ATOM 4988 O O . THR A 1 704 ? 26.055 32.515 -1.158 1.00 90.38 704 THR A O 1
ATOM 4991 N N . ALA A 1 705 ? 28.127 31.853 -0.605 1.00 87.25 705 ALA A N 1
ATOM 4992 C CA . ALA A 1 705 ? 28.303 31.005 -1.783 1.00 87.25 705 ALA A CA 1
ATOM 4993 C C . ALA A 1 705 ? 27.211 29.923 -1.880 1.00 87.25 705 ALA A C 1
ATOM 4995 O O . ALA A 1 705 ? 26.690 29.671 -2.961 1.00 87.25 705 ALA A O 1
ATOM 4996 N N . THR A 1 706 ? 26.802 29.351 -0.742 1.00 80.31 706 THR A N 1
ATOM 4997 C CA . THR A 1 706 ? 25.714 28.368 -0.653 1.00 80.31 706 THR A CA 1
ATOM 4998 C C . THR A 1 706 ? 24.354 28.969 -1.013 1.00 80.31 706 THR A C 1
ATOM 5000 O O . THR A 1 706 ? 23.601 28.342 -1.751 1.00 80.31 706 THR A O 1
ATOM 5003 N N . ASP A 1 707 ? 24.037 30.191 -0.558 1.00 84.62 707 ASP A N 1
ATOM 5004 C CA . ASP A 1 707 ? 22.799 30.887 -0.957 1.00 84.62 707 ASP A CA 1
ATOM 5005 C C . ASP A 1 707 ? 22.739 31.088 -2.476 1.00 84.62 707 ASP A C 1
ATOM 5007 O O . ASP A 1 707 ? 21.696 30.890 -3.099 1.00 84.62 707 ASP A O 1
ATOM 5011 N N . ILE A 1 708 ? 23.865 31.501 -3.066 1.00 89.94 708 ILE A N 1
ATOM 5012 C CA . ILE A 1 708 ? 23.975 31.785 -4.498 1.00 89.94 708 ILE A CA 1
ATOM 5013 C C . ILE A 1 708 ? 23.895 30.481 -5.299 1.00 89.94 708 ILE A C 1
ATOM 5015 O O . ILE A 1 708 ? 23.131 30.424 -6.257 1.00 89.94 708 ILE A O 1
ATOM 5019 N N . GLN A 1 709 ? 24.601 29.423 -4.887 1.00 89.44 709 GLN A N 1
ATOM 5020 C CA . GLN A 1 709 ? 24.544 28.116 -5.548 1.00 89.44 709 GLN A CA 1
ATOM 5021 C C . GLN A 1 709 ? 23.127 27.527 -5.502 1.00 89.44 709 GLN A C 1
ATOM 5023 O O . GLN A 1 709 ? 22.578 27.199 -6.547 1.00 89.44 709 GLN A O 1
ATOM 5028 N N . ASN A 1 710 ? 22.478 27.509 -4.333 1.00 79.44 710 ASN A N 1
ATOM 5029 C CA . ASN A 1 710 ? 21.095 27.038 -4.195 1.00 79.44 710 ASN A CA 1
ATOM 5030 C C . ASN A 1 710 ? 20.115 27.849 -5.067 1.00 79.44 710 ASN A C 1
ATOM 5032 O O . ASN A 1 710 ? 19.167 27.296 -5.628 1.00 79.44 710 ASN A O 1
ATOM 5036 N N . ALA A 1 711 ? 20.335 29.162 -5.205 1.00 81.25 711 ALA A N 1
ATOM 5037 C CA . ALA A 1 711 ? 19.528 30.009 -6.078 1.00 81.25 711 ALA A CA 1
ATOM 5038 C C . ALA A 1 711 ? 19.754 29.707 -7.571 1.00 81.25 711 ALA A C 1
ATOM 5040 O O . ALA A 1 711 ? 18.797 29.758 -8.343 1.00 81.25 711 ALA A O 1
ATOM 5041 N N . ILE A 1 712 ? 20.979 29.366 -7.976 1.00 85.50 712 ILE A N 1
ATOM 5042 C CA . ILE A 1 712 ? 21.318 28.950 -9.345 1.00 85.50 712 ILE A CA 1
ATOM 5043 C C . ILE A 1 712 ? 20.712 27.575 -9.653 1.00 85.50 712 ILE A C 1
ATOM 5045 O O . ILE A 1 712 ? 19.973 27.446 -10.630 1.00 85.50 712 ILE A O 1
ATOM 5049 N N . ASP A 1 713 ? 20.953 26.583 -8.796 1.00 79.94 713 ASP A N 1
ATOM 5050 C CA . ASP A 1 713 ? 20.520 25.191 -8.976 1.00 79.94 713 ASP A CA 1
ATOM 5051 C C . ASP A 1 713 ? 18.986 25.072 -8.988 1.00 79.94 713 ASP A C 1
ATOM 5053 O O . ASP A 1 713 ? 18.412 24.372 -9.821 1.00 79.94 713 ASP A O 1
ATOM 5057 N N . GLY A 1 714 ? 18.304 25.828 -8.119 1.00 73.81 714 GLY A N 1
ATOM 5058 C CA . GLY A 1 714 ? 16.842 25.950 -8.105 1.00 73.81 714 GLY A CA 1
ATOM 5059 C C . GLY A 1 714 ? 16.259 26.886 -9.174 1.00 73.81 714 GLY A C 1
ATOM 5060 O O . GLY A 1 714 ? 15.048 27.097 -9.192 1.00 73.81 714 GLY A O 1
ATOM 5061 N N . ASN A 1 715 ? 17.088 27.490 -10.037 1.00 75.62 715 ASN A N 1
ATOM 5062 C CA . ASN A 1 715 ? 16.699 28.509 -11.026 1.00 75.62 715 ASN A CA 1
ATOM 5063 C C . ASN A 1 715 ? 15.880 29.682 -10.426 1.00 75.62 715 ASN A C 1
ATOM 5065 O O . ASN A 1 715 ? 15.020 30.286 -11.075 1.00 75.62 715 ASN A O 1
ATOM 5069 N N . THR A 1 716 ? 16.142 30.016 -9.162 1.00 70.62 716 THR A N 1
ATOM 5070 C CA . THR A 1 716 ? 15.413 31.023 -8.384 1.00 70.62 716 THR A CA 1
ATOM 5071 C C . THR A 1 716 ? 15.534 32.389 -9.051 1.00 70.62 716 THR A C 1
ATOM 5073 O O . THR A 1 716 ? 16.631 32.855 -9.350 1.00 70.62 716 THR A O 1
ATOM 5076 N N . GLY A 1 717 ? 14.401 33.040 -9.331 1.00 73.25 717 GLY A N 1
ATOM 5077 C CA . GLY A 1 717 ? 14.381 34.326 -10.042 1.00 73.25 717 GLY A CA 1
ATOM 5078 C C . GLY A 1 717 ? 14.945 34.278 -11.471 1.00 73.25 717 GLY A C 1
ATOM 5079 O O . GLY A 1 717 ? 15.247 35.329 -12.030 1.00 73.25 717 GLY A O 1
ATOM 5080 N N . GLY A 1 718 ? 15.104 33.084 -12.057 1.00 69.12 718 GLY A N 1
ATOM 5081 C CA . GLY A 1 718 ? 15.733 32.882 -13.362 1.00 69.12 718 GLY A CA 1
ATOM 5082 C C . GLY A 1 718 ? 17.258 32.728 -13.324 1.00 69.12 718 GLY A C 1
ATOM 5083 O O . GLY A 1 718 ? 17.877 32.763 -14.382 1.00 69.12 718 GLY A O 1
ATOM 5084 N N . MET A 1 719 ? 17.888 32.565 -12.152 1.00 82.88 719 MET A N 1
ATOM 5085 C CA . MET A 1 719 ? 19.356 32.490 -12.020 1.00 82.88 719 MET A CA 1
ATOM 5086 C C . MET A 1 719 ? 20.010 31.243 -12.648 1.00 82.88 719 MET A C 1
ATOM 5088 O O . MET A 1 719 ? 21.233 31.194 -12.743 1.00 82.88 719 MET A O 1
ATOM 5092 N N . GLY A 1 720 ? 19.249 30.261 -13.137 1.00 69.00 720 GLY A N 1
ATOM 5093 C CA . GLY A 1 720 ? 19.776 28.999 -13.676 1.00 69.00 720 GLY A CA 1
ATOM 5094 C C . GLY A 1 720 ? 20.642 29.134 -14.936 1.00 69.00 720 GLY A C 1
ATOM 5095 O O . GLY A 1 720 ? 21.401 28.222 -15.254 1.00 69.00 720 GLY A O 1
ATOM 5096 N N . PHE A 1 721 ? 20.623 30.280 -15.633 1.00 76.38 721 PHE A N 1
ATOM 5097 C CA . PHE A 1 721 ? 21.597 30.540 -16.708 1.00 76.38 721 PHE A CA 1
ATOM 5098 C C . PHE A 1 721 ? 23.040 30.693 -16.190 1.00 76.38 721 PHE A C 1
ATOM 5100 O O . PHE A 1 721 ? 23.978 30.576 -16.976 1.00 76.38 721 PHE A O 1
ATOM 5107 N N . LEU A 1 722 ? 23.218 30.914 -14.881 1.00 83.12 722 LEU A N 1
ATOM 5108 C CA . LEU A 1 722 ? 24.510 31.009 -14.198 1.00 83.12 722 LEU A CA 1
ATOM 5109 C C . LEU A 1 722 ? 25.064 29.649 -13.739 1.00 83.12 722 LEU A C 1
ATOM 5111 O O . LEU A 1 722 ? 26.148 29.612 -13.165 1.00 83.12 722 LEU A O 1
ATOM 5115 N N . ALA A 1 723 ? 24.396 28.529 -14.044 1.00 80.94 723 ALA A N 1
ATOM 5116 C CA . ALA A 1 723 ? 24.860 27.168 -13.725 1.00 80.94 723 ALA A CA 1
ATOM 5117 C C . ALA A 1 723 ? 26.167 26.749 -14.445 1.00 80.94 723 ALA A C 1
ATOM 5119 O O . ALA A 1 723 ? 26.607 25.608 -14.338 1.00 80.94 723 ALA A O 1
ATOM 5120 N N . THR A 1 724 ? 26.791 27.662 -15.196 1.00 78.81 724 THR A N 1
ATOM 5121 C CA . THR A 1 724 ? 28.139 27.514 -15.763 1.00 78.81 724 THR A CA 1
ATOM 5122 C C . THR A 1 724 ? 29.239 28.187 -14.934 1.00 78.81 724 THR A C 1
ATOM 5124 O O . THR A 1 724 ? 30.403 28.058 -15.303 1.00 78.81 724 THR A O 1
ATOM 5127 N N . LEU A 1 725 ? 28.907 28.920 -13.864 1.00 81.69 725 LEU A N 1
ATOM 5128 C CA . LEU A 1 725 ? 29.898 29.438 -12.914 1.00 81.69 725 LEU A CA 1
ATOM 5129 C C . LEU A 1 725 ? 30.452 28.286 -12.070 1.00 81.69 725 LEU A C 1
ATOM 5131 O O . LEU A 1 725 ? 29.693 27.456 -11.570 1.00 81.69 725 LEU A O 1
ATOM 5135 N N . SER A 1 726 ? 31.769 28.238 -11.874 1.00 84.94 726 SER A N 1
ATOM 5136 C CA . SER A 1 726 ? 32.375 27.285 -10.941 1.00 84.94 726 SER A CA 1
ATOM 5137 C C . SER A 1 726 ? 32.108 27.677 -9.485 1.00 84.94 726 SER A C 1
ATOM 5139 O O . SER A 1 726 ? 31.926 28.851 -9.160 1.00 84.94 726 SER A O 1
ATOM 5141 N N . THR A 1 727 ? 32.170 26.706 -8.572 1.00 79.88 727 THR A N 1
ATOM 5142 C CA . THR A 1 727 ? 32.021 26.948 -7.125 1.00 79.88 727 THR A CA 1
ATOM 5143 C C . THR A 1 727 ? 33.033 27.965 -6.583 1.00 79.88 727 THR A C 1
ATOM 5145 O O . THR A 1 727 ? 32.711 28.727 -5.675 1.00 79.88 727 THR A O 1
ATOM 5148 N N . THR A 1 728 ? 34.229 28.049 -7.176 1.00 81.56 728 THR A N 1
ATOM 5149 C CA . THR A 1 728 ? 35.248 29.065 -6.859 1.00 81.56 728 THR A CA 1
ATOM 5150 C C . THR A 1 728 ? 34.834 30.472 -7.303 1.00 81.56 728 THR A C 1
ATOM 5152 O O . THR A 1 728 ? 35.099 31.440 -6.596 1.00 81.56 728 THR A O 1
ATOM 5155 N N . GLU A 1 729 ? 34.169 30.611 -8.452 1.00 88.25 729 GLU A N 1
ATOM 5156 C CA . GLU A 1 729 ? 33.645 31.898 -8.933 1.00 88.25 729 GLU A CA 1
ATOM 5157 C C . GLU A 1 729 ? 32.404 32.327 -8.142 1.00 88.25 729 GLU A C 1
ATOM 5159 O O . GLU A 1 729 ? 32.273 33.501 -7.804 1.00 88.25 729 GLU A O 1
ATOM 5164 N N . VAL A 1 730 ? 31.536 31.380 -7.773 1.00 90.69 730 VAL A N 1
ATOM 5165 C CA . VAL A 1 730 ? 30.398 31.610 -6.866 1.00 90.69 730 VAL A CA 1
ATOM 5166 C C . VAL A 1 730 ? 30.881 32.051 -5.477 1.00 90.69 730 VAL A C 1
ATOM 5168 O O . VAL A 1 730 ? 30.340 33.008 -4.922 1.00 90.69 730 VAL A O 1
ATOM 5171 N N . GLN A 1 731 ? 31.943 31.434 -4.944 1.00 88.44 731 GLN A N 1
ATOM 5172 C CA . GLN A 1 731 ? 32.591 31.879 -3.706 1.00 88.44 731 GLN A CA 1
ATOM 5173 C C . GLN A 1 731 ? 33.207 33.275 -3.853 1.00 88.44 731 GLN A C 1
ATOM 5175 O O . GLN A 1 731 ? 32.966 34.127 -3.006 1.00 88.44 731 GLN A O 1
ATOM 5180 N N . ALA A 1 732 ? 33.926 33.553 -4.944 1.00 88.62 732 ALA A N 1
ATOM 5181 C CA . ALA A 1 732 ? 34.495 34.879 -5.181 1.00 88.62 732 ALA A CA 1
ATOM 5182 C C . ALA A 1 732 ? 33.411 35.970 -5.263 1.00 88.62 732 ALA A C 1
ATOM 5184 O O . ALA A 1 732 ? 33.583 37.045 -4.693 1.00 88.62 732 ALA A O 1
ATOM 5185 N N . ILE A 1 733 ? 32.276 35.698 -5.922 1.00 90.31 733 ILE A N 1
ATOM 5186 C CA . ILE A 1 733 ? 31.112 36.600 -5.939 1.00 90.31 733 ILE A CA 1
ATOM 5187 C C . ILE A 1 733 ? 30.598 36.840 -4.513 1.00 90.31 733 ILE A C 1
ATOM 5189 O O . ILE A 1 733 ? 30.386 37.994 -4.150 1.00 90.31 733 ILE A O 1
ATOM 5193 N N . ALA A 1 734 ? 30.432 35.787 -3.704 1.00 89.19 734 ALA A N 1
ATOM 5194 C CA . ALA A 1 734 ? 29.995 35.905 -2.311 1.00 89.19 734 ALA A CA 1
ATOM 5195 C C . ALA A 1 734 ? 30.956 36.759 -1.462 1.00 89.19 734 ALA A C 1
ATOM 5197 O O . ALA A 1 734 ? 30.511 37.648 -0.739 1.00 89.19 734 ALA A O 1
ATOM 5198 N N . ASP A 1 735 ? 32.265 36.539 -1.605 1.00 87.31 735 ASP A N 1
ATOM 5199 C CA . ASP A 1 735 ? 33.320 37.265 -0.885 1.00 87.31 735 ASP A CA 1
ATOM 5200 C C . ASP A 1 735 ? 33.426 38.742 -1.312 1.00 87.31 735 ASP A C 1
ATOM 5202 O O . ASP A 1 735 ? 33.886 39.586 -0.539 1.00 87.31 735 ASP A O 1
ATOM 5206 N N . ALA A 1 736 ? 33.013 39.066 -2.543 1.00 88.19 736 ALA A N 1
ATOM 5207 C CA . ALA A 1 736 ? 33.043 40.420 -3.095 1.00 88.19 736 ALA A CA 1
ATOM 5208 C C . ALA A 1 736 ? 31.744 41.215 -2.889 1.00 88.19 736 ALA A C 1
ATOM 5210 O O . ALA A 1 736 ? 31.762 42.441 -3.042 1.00 88.19 736 ALA A O 1
ATOM 5211 N N . LEU A 1 737 ? 30.624 40.563 -2.551 1.00 89.31 737 LEU A N 1
ATOM 5212 C CA . LEU A 1 737 ? 29.407 41.267 -2.143 1.00 89.31 737 LEU A CA 1
ATOM 5213 C C . LEU A 1 737 ? 29.729 42.184 -0.954 1.00 89.31 737 LEU A C 1
ATOM 5215 O O . LEU A 1 737 ? 30.413 41.760 -0.020 1.00 89.31 737 LEU A O 1
ATOM 5219 N N . PRO A 1 738 ? 29.225 43.433 -0.929 1.00 82.75 738 PRO A N 1
ATOM 5220 C CA . PRO A 1 738 ? 29.398 44.268 0.244 1.00 82.75 738 PRO A CA 1
ATOM 5221 C C . PRO A 1 738 ? 28.790 43.554 1.452 1.00 82.75 738 PRO A C 1
ATOM 5223 O O . PRO A 1 738 ? 27.667 43.035 1.386 1.00 82.75 738 PRO A O 1
ATOM 5226 N N . ALA A 1 739 ? 29.539 43.551 2.556 1.00 65.56 739 ALA A N 1
ATOM 5227 C CA . ALA A 1 739 ? 29.028 43.112 3.845 1.00 65.56 739 ALA A CA 1
ATOM 5228 C C . ALA A 1 739 ? 27.686 43.820 4.112 1.00 65.56 739 ALA A C 1
ATOM 5230 O O . ALA A 1 739 ? 27.575 45.020 3.824 1.00 65.56 739 ALA A O 1
ATOM 5231 N N . PRO A 1 740 ? 26.665 43.107 4.627 1.00 56.50 740 PRO A N 1
ATOM 5232 C CA . PRO A 1 740 ? 25.356 43.702 4.860 1.00 56.50 740 PRO A CA 1
ATOM 5233 C C . PRO A 1 740 ? 25.551 44.926 5.764 1.00 56.50 740 PRO A C 1
ATOM 5235 O O . PRO A 1 740 ? 26.296 44.824 6.746 1.00 56.50 740 PRO A O 1
ATOM 5238 N N . PRO A 1 741 ? 24.989 46.096 5.403 1.00 47.56 741 PRO A N 1
ATOM 5239 C CA . PRO A 1 741 ? 25.413 47.374 5.959 1.00 47.56 741 PRO A CA 1
ATOM 5240 C C . PRO A 1 741 ? 25.320 47.342 7.482 1.00 47.56 741 PRO A C 1
ATOM 5242 O O . PRO A 1 741 ? 24.230 47.208 8.039 1.00 47.56 741 PRO A O 1
ATOM 5245 N N . ALA A 1 742 ? 26.482 47.429 8.140 1.00 40.22 742 ALA A N 1
ATOM 5246 C CA . ALA A 1 742 ? 26.582 47.293 9.586 1.00 40.22 742 ALA A CA 1
ATOM 5247 C C . ALA A 1 742 ? 25.599 48.272 10.252 1.00 40.22 742 ALA A C 1
ATOM 5249 O O . ALA A 1 742 ? 25.646 49.463 9.916 1.00 40.22 742 ALA A O 1
ATOM 5250 N N . PRO A 1 743 ? 24.703 47.802 11.145 1.00 36.59 743 PRO A N 1
ATOM 5251 C CA . PRO A 1 743 ? 23.541 48.565 11.585 1.00 36.59 743 PRO A CA 1
ATOM 5252 C C . PRO A 1 743 ? 23.951 49.758 12.451 1.00 36.59 743 PRO A C 1
ATOM 5254 O O . PRO A 1 743 ? 23.952 49.717 13.679 1.00 36.59 743 PRO A O 1
ATOM 5257 N N . THR A 1 744 ? 24.277 50.857 11.775 1.00 35.69 744 THR A N 1
ATOM 5258 C CA . THR A 1 744 ? 24.258 52.203 12.336 1.00 35.69 744 THR A CA 1
ATOM 5259 C C . THR A 1 744 ? 22.787 52.509 12.623 1.00 35.69 744 THR A C 1
ATOM 5261 O O . THR A 1 744 ? 22.018 52.506 11.660 1.00 35.69 744 THR A O 1
ATOM 5264 N N . PRO A 1 745 ? 22.353 52.724 13.883 1.00 41.88 745 PRO A N 1
ATOM 5265 C CA . PRO A 1 745 ? 20.925 52.754 14.215 1.00 41.88 745 PRO A CA 1
ATOM 5266 C C . PRO A 1 745 ? 20.167 53.983 13.682 1.00 41.88 745 PRO A C 1
ATOM 5268 O O . PRO A 1 745 ? 19.844 54.915 14.417 1.00 41.88 745 PRO A O 1
ATOM 5271 N N . GLY A 1 746 ? 19.837 53.969 12.391 1.00 46.09 746 GLY A N 1
ATOM 5272 C CA . GLY A 1 746 ? 18.648 54.645 11.888 1.00 46.09 746 GLY A CA 1
ATOM 5273 C C . GLY A 1 746 ? 17.411 53.892 12.395 1.00 46.09 746 GLY A C 1
ATOM 5274 O O . GLY A 1 746 ? 17.411 52.660 12.344 1.00 46.09 746 GLY A O 1
ATOM 5275 N N . PRO A 1 747 ? 16.378 54.577 12.914 1.00 50.22 747 PRO A N 1
ATOM 5276 C CA . PRO A 1 747 ? 15.183 53.908 13.409 1.00 50.22 747 PRO A CA 1
ATOM 5277 C C . PRO A 1 747 ? 14.453 53.230 12.246 1.00 50.22 747 PRO A C 1
ATOM 5279 O O . PRO A 1 747 ? 13.978 53.895 11.325 1.00 50.22 747 PRO A O 1
ATOM 5282 N N . VAL A 1 748 ? 14.371 51.902 12.296 1.00 63.50 748 VAL A N 1
ATOM 5283 C CA . VAL A 1 748 ? 13.556 51.118 11.369 1.00 63.50 748 VAL A CA 1
ATOM 5284 C C . VAL A 1 748 ? 12.094 51.356 11.748 1.00 63.50 748 VAL A C 1
ATOM 5286 O O . VAL A 1 748 ? 11.656 50.953 12.823 1.00 63.50 748 VAL A O 1
ATOM 5289 N N . ASP A 1 749 ? 11.351 52.073 10.903 1.00 79.75 749 ASP A N 1
ATOM 5290 C CA . ASP A 1 749 ? 9.963 52.443 11.190 1.00 79.75 749 ASP A CA 1
ATOM 5291 C C . ASP A 1 749 ? 9.027 51.240 10.989 1.00 79.75 749 ASP A C 1
ATOM 5293 O O . ASP A 1 749 ? 8.451 51.014 9.920 1.00 79.75 749 ASP A O 1
ATOM 5297 N N . GLY A 1 750 ? 8.870 50.463 12.059 1.00 82.44 750 GLY A N 1
ATOM 5298 C CA . GLY A 1 750 ? 7.949 49.337 12.126 1.00 82.44 750 GLY A CA 1
ATOM 5299 C C . GLY A 1 750 ? 6.488 49.701 11.862 1.00 82.44 750 GLY A C 1
ATOM 5300 O O . GLY A 1 750 ? 5.737 48.858 11.375 1.00 82.44 750 GLY A O 1
ATOM 5301 N N . ALA A 1 751 ? 6.075 50.949 12.111 1.00 83.88 751 ALA A N 1
ATOM 5302 C CA . ALA A 1 751 ? 4.714 51.396 11.835 1.00 83.88 751 ALA A CA 1
ATOM 5303 C C . ALA A 1 751 ? 4.491 51.588 10.327 1.00 83.88 751 ALA A C 1
ATOM 5305 O O . ALA A 1 751 ? 3.460 51.164 9.796 1.00 83.88 751 ALA A O 1
ATOM 5306 N N . ALA A 1 752 ? 5.476 52.150 9.620 1.00 84.75 752 ALA A N 1
ATOM 5307 C CA . ALA A 1 752 ? 5.481 52.234 8.160 1.00 84.75 752 ALA A CA 1
ATOM 5308 C C . ALA A 1 752 ? 5.593 50.847 7.498 1.00 84.75 752 ALA A C 1
ATOM 5310 O O . ALA A 1 752 ? 4.875 50.560 6.534 1.00 84.75 752 ALA A O 1
ATOM 5311 N N . LEU A 1 753 ? 6.435 49.958 8.040 1.00 87.56 753 LEU A N 1
ATOM 5312 C CA . LEU A 1 753 ? 6.576 48.578 7.563 1.00 87.56 753 LEU A CA 1
ATOM 5313 C C . LEU A 1 753 ? 5.290 47.767 7.758 1.00 87.56 753 LEU A C 1
ATOM 5315 O O . LEU A 1 753 ? 4.814 47.156 6.801 1.00 87.56 753 LEU A O 1
ATOM 5319 N N . TYR A 1 754 ? 4.682 47.806 8.947 1.00 90.31 754 TYR A N 1
ATOM 5320 C CA . TYR A 1 754 ? 3.386 47.175 9.207 1.00 90.31 754 TYR A CA 1
ATOM 5321 C C . TYR A 1 754 ? 2.298 47.760 8.296 1.00 90.31 754 TYR A C 1
ATOM 5323 O O . TYR A 1 754 ? 1.506 47.017 7.714 1.00 90.31 754 TYR A O 1
ATOM 5331 N N . GLY A 1 755 ? 2.268 49.088 8.137 1.00 86.19 755 GLY A N 1
ATOM 5332 C CA . GLY A 1 755 ? 1.319 49.784 7.267 1.00 86.19 755 GLY A CA 1
ATOM 5333 C C . GLY A 1 755 ? 1.398 49.341 5.804 1.00 86.19 755 GLY A C 1
ATOM 5334 O O . GLY A 1 755 ? 0.366 49.235 5.147 1.00 86.19 755 GLY A O 1
ATOM 5335 N N . SER A 1 756 ? 2.605 49.035 5.324 1.00 85.31 756 SER A N 1
ATOM 5336 C CA . SER A 1 756 ? 2.862 48.628 3.937 1.00 85.31 756 SER A CA 1
ATOM 5337 C C . SER A 1 756 ? 2.629 47.133 3.689 1.00 85.31 756 SER A C 1
ATOM 5339 O O . SER A 1 756 ? 2.119 46.765 2.635 1.00 85.31 756 SER A O 1
ATOM 5341 N N . ASN A 1 757 ? 2.992 46.274 4.649 1.00 85.25 757 ASN A N 1
ATOM 5342 C CA . ASN A 1 757 ? 3.071 44.820 4.453 1.00 85.25 757 ASN A CA 1
ATOM 5343 C C . ASN A 1 757 ? 1.945 44.030 5.142 1.00 85.25 757 ASN A C 1
ATOM 5345 O O . ASN A 1 757 ? 1.515 42.997 4.637 1.00 85.25 757 ASN A O 1
ATOM 5349 N N . CYS A 1 758 ? 1.452 44.511 6.287 1.00 87.06 758 CYS A N 1
ATOM 5350 C CA . CYS A 1 758 ? 0.572 43.747 7.179 1.00 87.06 758 CYS A CA 1
ATOM 5351 C C . CYS A 1 758 ? -0.857 44.312 7.225 1.00 87.06 758 CYS A C 1
ATOM 5353 O O . CYS A 1 758 ? -1.835 43.563 7.299 1.00 87.06 758 CYS A O 1
ATOM 5355 N N . ALA A 1 759 ? -1.001 45.641 7.171 1.00 85.81 759 ALA A N 1
ATOM 5356 C CA . ALA A 1 759 ? -2.267 46.323 7.441 1.00 85.81 759 ALA A CA 1
ATOM 5357 C C . ALA A 1 759 ? -3.395 45.992 6.448 1.00 85.81 759 ALA A C 1
ATOM 5359 O O . ALA A 1 759 ? -4.566 46.039 6.827 1.00 85.81 759 ALA A O 1
ATOM 5360 N N . GLY A 1 760 ? -3.057 45.613 5.209 1.00 79.75 760 GLY A N 1
ATOM 5361 C CA . GLY A 1 760 ? -4.030 45.201 4.190 1.00 79.75 760 GLY A CA 1
ATOM 5362 C C . GLY A 1 760 ? -4.804 43.923 4.540 1.00 79.75 760 GLY A C 1
ATOM 5363 O O . GLY A 1 760 ? -5.948 43.784 4.119 1.00 79.75 760 GLY A O 1
ATOM 5364 N N . CYS A 1 761 ? -4.217 43.028 5.346 1.00 75.00 761 CYS A N 1
ATOM 5365 C CA . CYS A 1 761 ? -4.865 41.792 5.808 1.00 75.00 761 CYS A CA 1
ATOM 5366 C C . CYS A 1 761 ? -5.235 41.832 7.299 1.00 75.00 761 CYS A C 1
ATOM 5368 O O . CYS A 1 761 ? -6.233 41.239 7.703 1.00 75.00 761 CYS A O 1
ATOM 5370 N N . HIS A 1 762 ? -4.458 42.538 8.126 1.00 80.75 762 HIS A N 1
ATOM 5371 C CA . HIS A 1 762 ? -4.627 42.536 9.584 1.00 80.75 762 HIS A CA 1
ATOM 5372 C C . HIS A 1 762 ? -5.317 43.781 10.158 1.00 80.75 762 HIS A C 1
ATOM 5374 O O . HIS A 1 762 ? -5.570 43.814 11.365 1.00 80.75 762 HIS A O 1
ATOM 5380 N N . GLY A 1 763 ? -5.658 44.771 9.326 1.00 81.19 763 GLY A N 1
ATOM 5381 C CA . GLY A 1 763 ? -6.204 46.065 9.748 1.00 81.19 763 GLY A CA 1
ATOM 5382 C C . GLY A 1 763 ? -5.110 47.068 10.128 1.00 81.19 763 GLY A C 1
ATOM 5383 O O . GLY A 1 763 ? -3.949 46.698 10.297 1.00 81.19 763 GLY A O 1
ATOM 5384 N N . SER A 1 764 ? -5.466 48.353 10.252 1.00 88.25 764 SER A N 1
ATOM 5385 C CA . SER A 1 764 ? -4.506 49.430 10.559 1.00 88.25 764 SER A CA 1
ATOM 5386 C C . SER A 1 764 ? -3.741 49.181 11.867 1.00 88.25 764 SER A C 1
ATOM 5388 O O . SER A 1 764 ? -4.257 48.502 12.750 1.00 88.25 764 SER A O 1
ATOM 5390 N N . LEU A 1 765 ? -2.537 49.744 12.025 1.00 85.94 765 LEU A N 1
ATOM 5391 C CA . LEU A 1 765 ? -1.676 49.471 13.188 1.00 85.94 765 LEU A CA 1
ATOM 5392 C C . LEU A 1 765 ? -2.385 49.716 14.530 1.00 85.94 765 LEU A C 1
ATOM 5394 O O . LEU A 1 765 ? -2.339 48.874 15.418 1.00 85.94 765 LEU A O 1
ATOM 5398 N N . ALA A 1 766 ? -3.112 50.831 14.649 1.00 81.75 766 ALA A N 1
ATOM 5399 C CA . ALA A 1 766 ? -3.864 51.196 15.853 1.00 81.75 766 ALA A CA 1
ATOM 5400 C C . ALA A 1 766 ? -5.126 50.339 16.097 1.00 81.75 766 ALA A C 1
ATOM 5402 O O . ALA A 1 766 ? -5.768 50.471 17.136 1.00 81.75 766 ALA A O 1
ATOM 5403 N N . SER A 1 767 ? -5.503 49.487 15.142 1.00 80.19 767 SER A N 1
ATOM 5404 C CA . SER A 1 767 ? -6.703 48.642 15.164 1.00 80.19 767 SER A CA 1
ATOM 5405 C C . SER A 1 767 ? -6.397 47.211 14.701 1.00 80.19 767 SER A C 1
ATOM 5407 O O . SER A 1 767 ? -7.238 46.577 14.059 1.00 80.19 767 SER A O 1
ATOM 5409 N N . THR A 1 768 ? -5.167 46.741 14.913 1.00 86.50 768 THR A N 1
ATOM 5410 C CA . THR A 1 768 ? -4.707 45.463 14.366 1.00 86.50 768 THR A CA 1
ATOM 5411 C C . THR A 1 768 ? -5.445 44.283 14.998 1.00 86.50 768 THR A C 1
ATOM 5413 O O . THR A 1 768 ? -5.702 44.249 16.200 1.00 86.50 768 THR A O 1
ATOM 5416 N N . SER A 1 769 ? -5.738 43.276 14.181 1.00 81.81 769 SER A N 1
ATOM 5417 C CA . SER A 1 769 ? -6.218 41.959 14.619 1.00 81.81 769 SER A CA 1
ATOM 5418 C C . SER A 1 769 ? -5.125 41.087 15.260 1.00 81.81 769 SER A C 1
ATOM 5420 O O . SER A 1 769 ? -5.418 39.975 15.703 1.00 81.81 769 SER A O 1
ATOM 5422 N N . LYS A 1 770 ? -3.869 41.560 15.297 1.00 84.62 770 LYS A N 1
ATOM 5423 C CA . LYS A 1 770 ? -2.686 40.844 15.807 1.00 84.62 770 LYS A CA 1
ATOM 5424 C C . LYS A 1 770 ? -1.813 41.730 16.729 1.00 84.62 770 LYS A C 1
ATOM 5426 O O . LYS A 1 770 ? -0.622 41.876 16.462 1.00 84.62 770 LYS A O 1
ATOM 5431 N N . PRO A 1 771 ? -2.363 42.346 17.796 1.00 83.31 771 PRO A N 1
ATOM 5432 C CA . PRO A 1 771 ? -1.581 43.180 18.712 1.00 83.31 771 PRO A CA 1
ATOM 5433 C C . PRO A 1 771 ? -0.559 42.342 19.495 1.00 83.31 771 PRO A C 1
ATOM 5435 O O . PRO A 1 771 ? -0.790 41.162 19.759 1.00 83.31 771 PRO A O 1
ATOM 5438 N N . GLY A 1 772 ? 0.555 42.961 19.895 1.00 79.31 772 GLY A N 1
ATOM 5439 C CA . GLY A 1 772 ? 1.560 42.359 20.781 1.00 79.31 772 GLY A CA 1
ATOM 5440 C C . GLY A 1 772 ? 2.246 41.072 20.297 1.00 79.31 772 GLY A C 1
ATOM 5441 O O . GLY A 1 772 ? 2.728 40.322 21.141 1.00 79.31 772 GLY A O 1
ATOM 5442 N N . ARG A 1 773 ? 2.283 40.785 18.988 1.00 88.69 773 ARG A N 1
ATOM 5443 C CA . ARG A 1 773 ? 3.040 39.643 18.440 1.00 88.69 773 ARG A CA 1
ATOM 5444 C C . ARG A 1 773 ? 4.538 39.949 18.395 1.00 88.69 773 ARG A C 1
ATOM 5446 O O . ARG A 1 773 ? 4.936 41.055 18.045 1.00 88.69 773 ARG A O 1
ATOM 5453 N N . THR A 1 774 ? 5.358 38.971 18.760 1.00 88.62 774 THR A N 1
ATOM 5454 C CA . THR A 1 774 ? 6.821 39.084 18.799 1.00 88.62 774 THR A CA 1
ATOM 5455 C C . THR A 1 774 ? 7.442 38.937 17.409 1.00 88.62 774 THR A C 1
ATOM 5457 O O . THR A 1 774 ? 6.804 38.457 16.472 1.00 88.62 774 THR A O 1
ATOM 5460 N N . ALA A 1 775 ? 8.721 39.297 17.275 1.00 85.06 775 ALA A N 1
ATOM 5461 C CA . ALA A 1 775 ? 9.474 39.081 16.040 1.00 85.06 775 ALA A CA 1
ATOM 5462 C C . ALA A 1 775 ? 9.478 37.599 15.626 1.00 85.06 775 ALA A C 1
ATOM 5464 O O . ALA A 1 775 ? 9.268 37.284 14.459 1.00 85.06 775 ALA A O 1
ATOM 5465 N N . THR A 1 776 ? 9.635 36.693 16.595 1.00 77.69 776 THR A N 1
ATOM 5466 C CA . THR A 1 776 ? 9.594 35.240 16.385 1.00 77.69 776 THR A CA 1
ATOM 5467 C C . THR A 1 776 ? 8.221 34.767 15.908 1.00 77.69 776 THR A C 1
ATOM 5469 O O . THR A 1 776 ? 8.153 33.971 14.979 1.00 77.69 776 THR A O 1
ATOM 5472 N N . ASP A 1 777 ? 7.122 35.286 16.475 1.00 79.69 777 ASP A N 1
ATOM 5473 C CA . ASP A 1 777 ? 5.763 34.959 16.008 1.00 79.69 777 ASP A CA 1
ATOM 5474 C C . ASP A 1 777 ? 5.573 35.316 14.530 1.00 79.69 777 ASP A C 1
ATOM 5476 O O . ASP A 1 777 ? 5.003 34.545 13.758 1.00 79.69 777 ASP A O 1
ATOM 5480 N N . ILE A 1 778 ? 6.036 36.509 14.149 1.00 86.56 778 ILE A N 1
ATOM 5481 C CA . ILE A 1 778 ? 5.894 37.032 12.792 1.00 86.56 778 ILE A CA 1
ATOM 5482 C C . ILE A 1 778 ? 6.809 36.257 11.838 1.00 86.56 778 ILE A C 1
ATOM 5484 O O . ILE A 1 778 ? 6.339 35.843 10.784 1.00 86.56 778 ILE A O 1
ATOM 5488 N N . GLN A 1 779 ? 8.066 35.996 12.210 1.00 87.31 779 GLN A N 1
ATOM 5489 C CA . GLN A 1 779 ? 9.004 35.221 11.391 1.00 87.31 779 GLN A CA 1
ATOM 5490 C C . GLN A 1 779 ? 8.496 33.792 11.159 1.00 87.31 779 GLN A C 1
ATOM 5492 O O . GLN A 1 779 ? 8.369 33.378 10.013 1.00 87.31 779 GLN A O 1
ATOM 5497 N N . ASN A 1 780 ? 8.090 33.077 12.213 1.00 74.88 780 ASN A N 1
ATOM 5498 C CA . ASN A 1 780 ? 7.539 31.722 12.100 1.00 74.88 780 ASN A CA 1
ATOM 5499 C C . ASN A 1 780 ? 6.273 31.689 11.219 1.00 74.88 780 ASN A C 1
ATOM 5501 O O . ASN A 1 780 ? 6.061 30.742 10.462 1.00 74.88 780 ASN A O 1
ATOM 5505 N N . ALA A 1 781 ? 5.430 32.726 11.287 1.00 76.56 781 ALA A N 1
ATOM 5506 C CA . ALA A 1 781 ? 4.252 32.851 10.430 1.00 76.56 781 ALA A CA 1
ATOM 5507 C C . ALA A 1 781 ? 4.598 33.177 8.964 1.00 76.56 781 ALA A C 1
ATOM 5509 O O . ALA A 1 781 ? 3.878 32.744 8.065 1.00 76.56 781 ALA A O 1
ATOM 5510 N N . ILE A 1 782 ? 5.689 33.900 8.704 1.00 83.69 782 ILE A N 1
ATOM 5511 C CA . ILE A 1 782 ? 6.218 34.134 7.353 1.00 83.69 782 ILE A CA 1
ATOM 5512 C C . ILE A 1 782 ? 6.802 32.834 6.784 1.00 83.69 782 ILE A C 1
ATOM 5514 O O . ILE A 1 782 ? 6.393 32.406 5.705 1.00 83.69 782 ILE A O 1
ATOM 5518 N N . ASP A 1 783 ? 7.691 32.177 7.528 1.00 77.50 783 ASP A N 1
ATOM 5519 C CA . ASP A 1 783 ? 8.418 30.977 7.097 1.00 77.50 783 ASP A CA 1
ATOM 5520 C C . ASP A 1 783 ? 7.468 29.786 6.872 1.00 77.50 783 ASP A C 1
ATOM 5522 O O . ASP A 1 783 ? 7.609 29.042 5.903 1.00 77.50 783 ASP A O 1
ATOM 5526 N N . GLY A 1 784 ? 6.436 29.651 7.714 1.00 67.69 784 GLY A N 1
ATOM 5527 C CA . GLY A 1 784 ? 5.346 28.685 7.542 1.00 67.69 784 GLY A CA 1
ATOM 5528 C C . GLY A 1 784 ? 4.279 29.082 6.509 1.00 67.69 784 GLY A C 1
ATOM 5529 O O . GLY A 1 784 ? 3.313 28.342 6.327 1.00 67.69 784 GLY A O 1
ATOM 5530 N N . ASN A 1 785 ? 4.408 30.241 5.848 1.00 74.06 785 ASN A N 1
ATOM 5531 C CA . ASN A 1 785 ? 3.408 30.820 4.937 1.00 74.06 785 ASN A CA 1
ATOM 5532 C C . ASN A 1 785 ? 1.991 30.930 5.556 1.00 74.06 785 ASN A C 1
ATOM 5534 O O . ASN A 1 785 ? 0.964 30.847 4.874 1.00 74.06 785 ASN A O 1
ATOM 5538 N N . THR A 1 786 ? 1.918 31.117 6.873 1.00 64.69 786 THR A N 1
ATOM 5539 C CA . THR A 1 786 ? 0.683 31.104 7.660 1.00 64.69 786 THR A CA 1
ATOM 5540 C C . THR A 1 786 ? -0.246 32.230 7.215 1.00 64.69 786 THR A C 1
ATOM 5542 O O . THR A 1 786 ? 0.137 33.396 7.165 1.00 64.69 786 THR A O 1
ATOM 5545 N N . GLY A 1 787 ? -1.483 31.888 6.844 1.00 68.75 787 GLY A N 1
ATOM 5546 C CA . GLY A 1 787 ? -2.442 32.857 6.297 1.00 68.75 787 GLY A CA 1
ATOM 5547 C C . GLY A 1 787 ? -2.021 33.488 4.960 1.00 68.75 787 GLY A C 1
ATOM 5548 O O . GLY A 1 787 ? -2.594 34.504 4.575 1.00 68.75 787 GLY A O 1
ATOM 5549 N N . GLY A 1 788 ? -1.032 32.915 4.264 1.00 63.91 788 GLY A N 1
ATOM 5550 C CA . GLY A 1 788 ? -0.457 33.465 3.036 1.00 63.91 788 GLY A CA 1
ATOM 5551 C C . GLY A 1 788 ? 0.704 34.442 3.255 1.00 63.91 788 GLY A C 1
ATOM 5552 O O . GLY A 1 788 ? 1.095 35.112 2.306 1.00 63.91 788 GLY A O 1
ATOM 5553 N N . MET A 1 789 ? 1.264 34.555 4.467 1.00 81.38 789 MET A N 1
ATOM 5554 C CA . MET A 1 789 ? 2.334 35.518 4.790 1.00 81.38 789 MET A CA 1
ATOM 5555 C C . MET A 1 789 ? 3.692 35.249 4.110 1.00 81.38 789 MET A C 1
ATOM 5557 O O . MET A 1 789 ? 4.580 36.093 4.193 1.00 81.38 789 MET A O 1
ATOM 5561 N N . GLY A 1 790 ? 3.878 34.134 3.399 1.00 72.44 790 GLY A N 1
ATOM 5562 C CA . GLY A 1 790 ? 5.169 33.726 2.826 1.00 72.44 790 GLY A CA 1
ATOM 5563 C C . GLY A 1 790 ? 5.729 34.657 1.744 1.00 72.44 790 GLY A C 1
ATOM 5564 O O . GLY A 1 790 ? 6.932 34.652 1.498 1.00 72.44 790 GLY A O 1
ATOM 5565 N N . PHE A 1 791 ? 4.911 35.532 1.143 1.00 78.25 791 PHE A N 1
ATOM 5566 C CA . PHE A 1 791 ? 5.429 36.593 0.260 1.00 78.25 791 PHE A CA 1
ATOM 5567 C C . PHE A 1 791 ? 6.277 37.639 1.011 1.00 78.25 791 PHE A C 1
ATOM 5569 O O . PHE A 1 791 ? 7.018 38.388 0.379 1.00 78.25 791 PHE A O 1
ATOM 5576 N N . LEU A 1 792 ? 6.199 37.673 2.347 1.00 83.94 792 LEU A N 1
ATOM 5577 C CA . LEU A 1 792 ? 7.002 38.531 3.219 1.00 83.94 792 LEU A CA 1
ATOM 5578 C C . LEU A 1 792 ? 8.344 37.900 3.630 1.00 83.94 792 LEU A C 1
ATOM 5580 O O . LEU A 1 792 ? 9.097 38.539 4.359 1.00 83.94 792 LEU A O 1
ATOM 5584 N N . ALA A 1 793 ? 8.705 36.714 3.120 1.00 82.75 793 ALA A N 1
ATOM 5585 C CA . ALA A 1 793 ? 10.001 36.056 3.371 1.00 82.75 793 ALA A CA 1
ATOM 5586 C C . ALA A 1 793 ? 11.226 36.838 2.839 1.00 82.75 793 ALA A C 1
ATOM 5588 O O . ALA A 1 793 ? 12.369 36.397 2.954 1.00 82.75 793 ALA A O 1
ATOM 5589 N N . THR A 1 794 ? 11.003 38.013 2.244 1.00 79.56 794 THR A N 1
ATOM 5590 C CA . THR A 1 794 ? 12.041 38.986 1.888 1.00 79.56 794 THR A CA 1
ATOM 5591 C C . THR A 1 794 ? 12.325 40.028 2.974 1.00 79.56 794 THR A C 1
ATOM 5593 O O . THR A 1 794 ? 13.304 40.757 2.824 1.00 79.56 794 THR A O 1
ATOM 5596 N N . LEU A 1 795 ? 11.496 40.139 4.020 1.00 82.00 795 LEU A N 1
ATOM 5597 C CA . LEU A 1 795 ? 11.763 41.008 5.172 1.00 82.00 795 LEU A CA 1
ATOM 5598 C C . LEU A 1 795 ? 12.933 40.445 5.988 1.00 82.00 795 LEU A C 1
ATOM 5600 O O . LEU A 1 795 ? 13.016 39.241 6.225 1.00 82.00 795 LEU A O 1
ATOM 5604 N N . SER A 1 796 ? 13.839 41.310 6.441 1.00 84.81 796 SER A N 1
ATOM 5605 C CA . SER A 1 796 ? 14.912 40.908 7.353 1.00 84.81 796 SER A CA 1
ATOM 5606 C C . SER A 1 796 ? 14.409 40.756 8.791 1.00 84.81 796 SER A C 1
ATOM 5608 O O . SER A 1 796 ? 13.464 41.427 9.205 1.00 84.81 796 SER A O 1
ATOM 5610 N N . ALA A 1 797 ? 15.105 39.952 9.601 1.00 79.75 797 ALA A N 1
ATOM 5611 C CA . ALA A 1 797 ? 14.797 39.793 11.026 1.00 79.75 797 ALA A CA 1
ATOM 5612 C C . ALA A 1 797 ? 14.748 41.136 11.791 1.00 79.75 797 ALA A C 1
ATOM 5614 O O . ALA A 1 797 ? 13.966 41.286 12.724 1.00 79.75 797 ALA A O 1
ATOM 5615 N N . THR A 1 798 ? 15.527 42.141 11.371 1.00 80.69 798 THR A N 1
ATOM 5616 C CA . THR A 1 798 ? 15.504 43.500 11.944 1.00 80.69 798 THR A CA 1
ATOM 5617 C C . THR A 1 798 ? 14.228 44.268 11.582 1.00 80.69 798 THR A C 1
ATOM 5619 O O . THR A 1 798 ? 13.701 45.009 12.407 1.00 80.69 798 THR A O 1
ATOM 5622 N N . GLU A 1 799 ? 13.708 44.096 10.366 1.00 88.00 799 GLU A N 1
ATOM 5623 C CA . GLU A 1 799 ? 12.433 44.687 9.932 1.00 88.00 799 GLU A CA 1
ATOM 5624 C C . GLU A 1 799 ? 11.244 43.973 10.580 1.00 88.00 799 GLU A C 1
ATOM 5626 O O . GLU A 1 799 ? 10.299 44.626 11.016 1.00 88.00 799 GLU A O 1
ATOM 5631 N N . VAL A 1 800 ? 11.318 42.648 10.723 1.00 89.56 800 VAL A N 1
ATOM 5632 C CA . VAL A 1 800 ? 10.339 41.835 11.458 1.00 89.56 800 VAL A CA 1
ATOM 5633 C C . VAL A 1 800 ? 10.318 42.204 12.949 1.00 89.56 800 VAL A C 1
ATOM 5635 O O . VAL A 1 800 ? 9.239 42.376 13.517 1.00 89.56 800 VAL A O 1
ATOM 5638 N N . GLN A 1 801 ? 11.483 42.426 13.569 1.00 87.88 801 GLN A N 1
ATOM 5639 C CA . GLN A 1 801 ? 11.586 42.958 14.932 1.00 87.88 801 GLN A CA 1
ATOM 5640 C C . GLN A 1 801 ? 11.000 44.367 15.039 1.00 87.88 801 GLN A C 1
ATOM 5642 O O . GLN A 1 801 ? 10.206 44.618 15.937 1.00 87.88 801 GLN A O 1
ATOM 5647 N N . ALA A 1 802 ? 11.306 45.267 14.101 1.00 87.44 802 ALA A N 1
ATOM 5648 C CA . ALA A 1 802 ? 10.733 46.609 14.106 1.00 87.44 802 ALA A CA 1
ATOM 5649 C C . ALA A 1 802 ? 9.200 46.589 13.979 1.00 87.44 802 ALA A C 1
ATOM 5651 O O . ALA A 1 802 ? 8.520 47.325 14.691 1.00 87.44 802 ALA A O 1
ATOM 5652 N N . ILE A 1 803 ? 8.640 45.732 13.114 1.00 90.00 803 ILE A N 1
ATOM 5653 C CA . ILE A 1 803 ? 7.187 45.521 13.010 1.00 90.00 803 ILE A CA 1
ATOM 5654 C C . ILE A 1 803 ? 6.620 45.061 14.360 1.00 90.00 803 ILE A C 1
ATOM 5656 O O . ILE A 1 803 ? 5.628 45.634 14.806 1.00 90.00 803 ILE A O 1
ATOM 5660 N N . ALA A 1 804 ? 7.247 44.081 15.020 1.00 88.25 804 ALA A N 1
ATOM 5661 C CA . ALA A 1 804 ? 6.832 43.603 16.341 1.00 88.25 804 ALA A CA 1
ATOM 5662 C C . ALA A 1 804 ? 6.867 44.715 17.407 1.00 88.25 804 ALA A C 1
ATOM 5664 O O . ALA A 1 804 ? 5.886 44.908 18.124 1.00 88.25 804 ALA A O 1
ATOM 5665 N N . ASP A 1 805 ? 7.951 45.493 17.456 1.00 87.31 805 ASP A N 1
ATOM 5666 C CA . ASP A 1 805 ? 8.141 46.609 18.394 1.00 87.31 805 ASP A CA 1
ATOM 5667 C C . ASP A 1 805 ? 7.137 47.757 18.165 1.00 87.31 805 ASP A C 1
ATOM 5669 O O . ASP A 1 805 ? 6.831 48.516 19.087 1.00 87.31 805 ASP A O 1
ATOM 5673 N N . ALA A 1 806 ? 6.618 47.895 16.940 1.00 88.25 806 ALA A N 1
ATOM 5674 C CA . ALA A 1 806 ? 5.629 48.905 16.568 1.00 88.25 806 ALA A CA 1
ATOM 5675 C C . ALA A 1 806 ? 4.170 48.457 16.756 1.00 88.25 806 ALA A C 1
ATOM 5677 O O . ALA A 1 806 ? 3.276 49.311 16.751 1.00 88.25 806 ALA A O 1
ATOM 5678 N N . LEU A 1 807 ? 3.895 47.155 16.910 1.00 88.00 807 LEU A N 1
ATOM 5679 C CA . LEU A 1 807 ? 2.544 46.676 17.210 1.00 88.00 807 LEU A CA 1
ATOM 5680 C C . LEU A 1 807 ? 2.064 47.277 18.540 1.00 88.00 807 LEU A C 1
ATOM 5682 O O . LEU A 1 807 ? 2.823 47.317 19.511 1.00 88.00 807 LEU A O 1
ATOM 5686 N N . PRO A 1 808 ? 0.791 47.708 18.646 1.00 82.94 808 PRO A N 1
ATOM 5687 C CA . PRO A 1 808 ? 0.256 48.123 19.931 1.00 82.94 808 PRO A CA 1
ATOM 5688 C C . PRO A 1 808 ? 0.368 46.955 20.912 1.00 82.94 808 PRO A C 1
ATOM 5690 O O . PRO A 1 808 ? -0.016 45.823 20.594 1.00 82.94 808 PRO A O 1
ATOM 5693 N N . ALA A 1 809 ? 0.892 47.243 22.105 1.00 66.19 809 ALA A N 1
ATOM 5694 C CA . ALA A 1 809 ? 0.954 46.276 23.189 1.00 66.19 809 ALA A CA 1
ATOM 5695 C C . ALA A 1 809 ? -0.440 45.673 23.410 1.00 66.19 809 ALA A C 1
ATOM 5697 O O . ALA A 1 809 ? -1.433 46.405 23.472 1.00 66.19 809 ALA A O 1
ATOM 5698 N N . SER A 1 810 ? -0.509 44.341 23.511 1.00 51.88 810 SER A N 1
ATOM 5699 C CA . SER A 1 810 ? -1.771 43.652 23.784 1.00 51.88 810 SER A CA 1
ATOM 5700 C C . SER A 1 810 ? -2.416 44.256 25.040 1.00 51.88 810 SER A C 1
ATOM 5702 O O . SER A 1 810 ? -1.694 44.457 26.026 1.00 51.88 810 SER A O 1
ATOM 5704 N N . PRO A 1 811 ? -3.724 44.594 25.031 1.00 46.75 811 PRO A N 1
ATOM 5705 C CA . PRO A 1 811 ? -4.393 45.172 26.190 1.00 46.75 811 PRO A CA 1
ATOM 5706 C C . PRO A 1 811 ? -4.120 44.320 27.426 1.00 46.75 811 PRO A C 1
ATOM 5708 O O . PRO A 1 811 ? -4.462 43.139 27.443 1.00 46.75 811 PRO A O 1
ATOM 5711 N N . ALA A 1 812 ? -3.456 44.911 28.425 1.00 37.09 812 ALA A N 1
ATOM 5712 C CA . ALA A 1 812 ? -2.922 44.167 29.559 1.00 37.09 812 ALA A CA 1
ATOM 5713 C C . ALA A 1 812 ? -4.037 43.320 30.199 1.00 37.09 812 ALA A C 1
ATOM 5715 O O . ALA A 1 812 ? -5.033 43.897 30.651 1.00 37.09 812 ALA A O 1
ATOM 5716 N N . PRO A 1 813 ? -3.914 41.979 30.223 1.00 33.97 813 PRO A N 1
ATOM 5717 C CA . PRO A 1 813 ? -4.986 41.136 30.712 1.00 33.97 813 PRO A CA 1
ATOM 5718 C C . PRO A 1 813 ? -5.142 41.346 32.216 1.00 33.97 813 PRO A C 1
ATOM 5720 O O . PRO A 1 813 ? -4.347 40.856 33.020 1.00 33.97 813 PRO A O 1
ATOM 5723 N N . THR A 1 814 ? -6.209 42.049 32.603 1.00 35.06 814 THR A N 1
ATOM 5724 C CA . THR A 1 814 ? -6.842 41.856 33.912 1.00 35.06 814 THR A CA 1
ATOM 5725 C C . THR A 1 814 ? -6.992 40.344 34.102 1.00 35.06 814 THR A C 1
ATOM 5727 O O . THR A 1 814 ? -7.628 39.743 33.235 1.00 35.06 814 THR A O 1
ATOM 5730 N N . PRO A 1 815 ? -6.408 39.716 35.144 1.00 39.19 815 PRO A N 1
ATOM 5731 C CA . PRO A 1 815 ? -6.275 38.261 35.210 1.00 39.19 815 PRO A CA 1
ATOM 5732 C C . PRO A 1 815 ? -7.604 37.518 35.033 1.00 39.19 815 PRO A C 1
ATOM 5734 O O . PRO A 1 815 ? -8.414 37.413 35.954 1.00 39.19 815 PRO A O 1
ATOM 5737 N N . GLY A 1 816 ? -7.809 37.016 33.819 1.00 45.88 816 GLY A N 1
ATOM 5738 C CA . GLY A 1 816 ? -8.924 36.181 33.402 1.00 45.88 816 GLY A CA 1
ATOM 5739 C C . GLY A 1 816 ? -8.378 34.862 32.849 1.00 45.88 816 GLY A C 1
ATOM 5740 O O . GLY A 1 816 ? -7.230 34.840 32.395 1.00 45.88 816 GLY A O 1
ATOM 5741 N N . PRO A 1 817 ? -9.146 33.762 32.903 1.00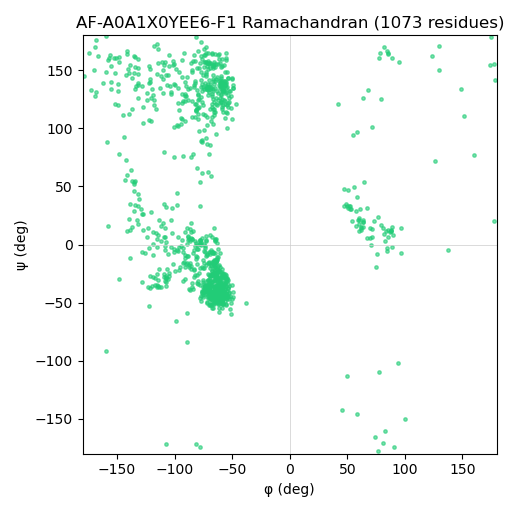 50.97 817 PRO A N 1
ATOM 5742 C CA . PRO A 1 817 ? -8.664 32.461 32.454 1.00 50.97 817 PRO A CA 1
ATOM 5743 C C . PRO A 1 817 ? -8.246 32.480 30.980 1.00 50.97 817 PRO A C 1
ATOM 5745 O O . PRO A 1 817 ? -8.974 32.995 30.131 1.00 50.97 817 PRO A O 1
ATOM 5748 N N . VAL A 1 818 ? -7.093 31.882 30.675 1.00 64.56 818 VAL A N 1
ATOM 5749 C CA . VAL A 1 818 ? -6.714 31.560 29.296 1.00 64.56 818 VAL A CA 1
ATOM 5750 C C . VAL A 1 818 ? -7.566 30.365 28.870 1.00 64.56 818 VAL A C 1
ATOM 5752 O O . VAL A 1 818 ? -7.418 29.274 29.415 1.00 64.56 818 VAL A O 1
ATOM 5755 N N . ASP A 1 819 ? -8.497 30.579 27.941 1.00 79.19 819 ASP A N 1
ATOM 5756 C CA . ASP A 1 819 ? -9.436 29.542 27.504 1.00 79.19 819 ASP A CA 1
ATOM 5757 C C . ASP A 1 819 ? -8.749 28.530 26.570 1.00 79.19 819 ASP A C 1
ATOM 5759 O O . ASP A 1 819 ? -8.713 28.673 25.343 1.00 79.19 819 ASP A O 1
ATOM 5763 N N . GLY A 1 820 ? -8.202 27.480 27.180 1.00 81.75 820 GLY A N 1
ATOM 5764 C CA . GLY A 1 820 ? -7.606 26.344 26.487 1.00 81.75 820 GLY A CA 1
ATOM 5765 C C . GLY A 1 820 ? -8.561 25.597 25.557 1.00 81.75 820 GLY A C 1
ATOM 5766 O O . GLY A 1 820 ? -8.115 25.031 24.558 1.00 81.75 820 GLY A O 1
ATOM 5767 N N . ALA A 1 821 ? -9.872 25.626 25.822 1.00 80.25 821 ALA A N 1
ATOM 5768 C CA . ALA A 1 821 ? -10.861 24.965 24.979 1.00 80.25 821 ALA A CA 1
ATOM 5769 C C . ALA A 1 821 ? -11.057 25.730 23.663 1.00 80.25 821 ALA A C 1
ATOM 5771 O O . ALA A 1 821 ? -11.071 25.126 22.585 1.00 80.25 821 ALA A O 1
ATOM 5772 N N . ALA A 1 822 ? -11.118 27.063 23.731 1.00 79.44 822 ALA A N 1
ATOM 5773 C CA . ALA A 1 822 ? -11.112 27.931 22.555 1.00 79.44 822 ALA A CA 1
ATOM 5774 C C . ALA A 1 822 ? -9.795 27.820 21.762 1.00 79.44 822 ALA A C 1
ATOM 5776 O O . ALA A 1 822 ? -9.820 27.743 20.528 1.00 79.44 822 ALA A O 1
ATOM 5777 N N . LEU A 1 823 ? -8.649 27.747 22.452 1.00 84.12 823 LEU A N 1
ATOM 5778 C CA . LEU A 1 823 ? -7.334 27.556 21.827 1.00 84.12 823 LEU A CA 1
ATOM 5779 C C . LEU A 1 823 ? -7.227 26.205 21.104 1.00 84.12 823 LEU A C 1
ATOM 5781 O O . LEU A 1 823 ? -6.863 26.182 19.927 1.00 84.12 823 LEU A O 1
ATOM 5785 N N . TYR A 1 824 ? -7.602 25.096 21.748 1.00 88.44 824 TYR A N 1
ATOM 5786 C CA . TYR A 1 824 ? -7.623 23.773 21.118 1.00 88.44 824 TYR A CA 1
ATOM 5787 C C . TYR A 1 824 ? -8.579 23.744 19.917 1.00 88.44 824 TYR A C 1
ATOM 5789 O O . TYR A 1 824 ? -8.224 23.250 18.843 1.00 88.44 824 TYR A O 1
ATOM 5797 N N . SER A 1 825 ? -9.785 24.307 20.065 1.00 80.19 825 SER A N 1
ATOM 5798 C CA . SER A 1 825 ? -10.778 24.347 18.984 1.00 80.19 825 SER A CA 1
ATOM 5799 C C . SER A 1 825 ? -10.278 25.109 17.755 1.00 80.19 825 SER A C 1
ATOM 5801 O O . SER A 1 825 ? -10.664 24.768 16.639 1.00 80.19 825 SER A O 1
ATOM 5803 N N . SER A 1 826 ? -9.433 26.123 17.952 1.00 80.25 826 SER A N 1
ATOM 5804 C CA . SER A 1 826 ? -8.898 26.966 16.875 1.00 80.25 826 SER A CA 1
ATOM 5805 C C . SER A 1 826 ? -7.662 26.372 16.193 1.00 80.25 826 SER A C 1
ATOM 5807 O O . SER A 1 826 ? -7.470 26.591 15.001 1.00 80.25 826 SER A O 1
ATOM 5809 N N . ASN A 1 827 ? -6.823 25.639 16.935 1.00 82.25 827 ASN A N 1
ATOM 5810 C CA . ASN A 1 827 ? -5.474 25.254 16.493 1.00 82.25 827 ASN A CA 1
ATOM 5811 C C . ASN A 1 827 ? -5.271 23.739 16.312 1.00 82.25 827 ASN A C 1
ATOM 5813 O O . ASN A 1 827 ? -4.415 23.323 15.537 1.00 82.25 827 ASN A O 1
ATOM 5817 N N . CYS A 1 828 ? -6.042 22.907 17.016 1.00 84.75 828 CYS A N 1
ATOM 5818 C CA . CYS A 1 828 ? -5.825 21.457 17.091 1.00 84.75 828 CYS A CA 1
ATOM 5819 C C . CYS A 1 828 ? -6.991 20.655 16.493 1.00 84.75 828 CYS A C 1
ATOM 5821 O O . CYS A 1 828 ? -6.784 19.605 15.879 1.00 84.75 828 CYS A O 1
ATOM 5823 N N . ALA A 1 829 ? -8.227 21.143 16.644 1.00 80.75 829 ALA A N 1
ATOM 5824 C CA . ALA A 1 829 ? -9.424 20.358 16.345 1.00 80.75 829 ALA A CA 1
ATOM 5825 C C . ALA A 1 829 ? -9.589 19.956 14.867 1.00 80.75 829 ALA A C 1
ATOM 5827 O O . ALA A 1 829 ? -10.199 18.924 14.592 1.00 80.75 829 ALA A O 1
ATOM 5828 N N . GLY A 1 830 ? -9.016 20.716 13.926 1.00 71.19 830 GLY A N 1
ATOM 5829 C CA . GLY A 1 830 ? -9.048 20.388 12.495 1.00 71.19 830 GLY A CA 1
ATOM 5830 C C . GLY A 1 830 ? -8.301 19.097 12.133 1.00 71.19 830 GLY A C 1
ATOM 5831 O O . GLY A 1 830 ? -8.727 18.389 11.226 1.00 71.19 830 GLY A O 1
ATOM 5832 N N . CYS A 1 831 ? -7.237 18.759 12.872 1.00 69.88 831 CYS A N 1
ATOM 5833 C CA . CYS A 1 831 ? -6.423 17.557 12.643 1.00 69.88 831 CYS A CA 1
ATOM 5834 C C . CYS A 1 831 ? -6.656 16.461 13.692 1.00 69.88 831 CYS A C 1
ATOM 5836 O O . CYS A 1 831 ? -6.341 15.296 13.450 1.00 69.88 831 CYS A O 1
ATOM 5838 N N . HIS A 1 832 ? -7.169 16.815 14.874 1.00 74.12 832 HIS A N 1
ATOM 5839 C CA . HIS A 1 832 ? -7.317 15.883 15.996 1.00 74.12 832 HIS A CA 1
ATOM 5840 C C . HIS A 1 832 ? -8.766 15.604 16.408 1.00 74.12 832 HIS A C 1
ATOM 5842 O O . HIS A 1 832 ? -8.970 14.761 17.280 1.00 74.12 832 HIS A O 1
ATOM 5848 N N . GLY A 1 833 ? -9.759 16.241 15.779 1.00 68.44 833 GLY A N 1
ATOM 5849 C CA . GLY A 1 833 ? -11.170 16.166 16.171 1.00 68.44 833 GLY A CA 1
ATOM 5850 C C . GLY A 1 833 ? -11.524 17.178 17.265 1.00 68.44 833 GLY A C 1
ATOM 5851 O O . GLY A 1 833 ? -10.637 17.756 17.894 1.00 68.44 833 GLY A O 1
ATOM 5852 N N . SER A 1 834 ? -12.823 17.418 17.487 1.00 83.50 834 SER A N 1
ATOM 5853 C CA . SER A 1 834 ? -13.313 18.396 18.478 1.00 83.50 834 SER A CA 1
ATOM 5854 C C . SER A 1 834 ? -12.755 18.136 19.884 1.00 83.50 834 SER A C 1
ATOM 5856 O O . SER A 1 834 ? -12.359 17.015 20.183 1.00 83.50 834 SER A O 1
ATOM 5858 N N . LEU A 1 835 ? -12.742 19.137 20.773 1.00 77.25 835 LEU A N 1
ATOM 5859 C CA . LEU A 1 835 ? -12.169 18.971 22.119 1.00 77.25 835 LEU A CA 1
ATOM 5860 C C . LEU A 1 835 ? -12.802 17.802 22.893 1.00 77.25 835 LEU A C 1
ATOM 5862 O O . LEU A 1 835 ? -12.095 17.008 23.503 1.00 77.25 835 LEU A O 1
ATOM 5866 N N . ALA A 1 836 ? -14.126 17.661 22.804 1.00 72.19 836 ALA A N 1
ATOM 5867 C CA . ALA A 1 836 ? -14.883 16.581 23.438 1.00 72.19 836 ALA A CA 1
ATOM 5868 C C . ALA A 1 836 ? -14.727 15.212 22.742 1.00 72.19 836 ALA A C 1
ATOM 5870 O O . ALA A 1 836 ? -15.251 14.214 23.225 1.00 72.19 836 ALA A O 1
ATOM 5871 N N . SER A 1 837 ? -14.043 15.161 21.597 1.00 69.19 837 SER A N 1
ATOM 5872 C CA . SER A 1 837 ? -13.840 13.969 20.766 1.00 69.19 837 SER A CA 1
ATOM 5873 C C . SER A 1 837 ? -12.402 13.909 20.233 1.00 69.19 837 SER A C 1
ATOM 5875 O O . SER A 1 837 ? -12.175 13.562 19.069 1.00 69.19 837 SER A O 1
ATOM 5877 N N . THR A 1 838 ? -11.436 14.367 21.031 1.00 79.19 838 THR A N 1
ATOM 5878 C CA . THR A 1 838 ? -10.049 14.484 20.588 1.00 79.19 838 THR A CA 1
ATOM 5879 C C . THR A 1 838 ? -9.400 13.109 20.470 1.00 79.19 838 THR A C 1
ATOM 5881 O O . THR A 1 838 ? -9.505 12.265 21.352 1.00 79.19 838 THR A O 1
ATOM 5884 N N . SER A 1 839 ? -8.661 12.905 19.385 1.00 76.31 839 SER A N 1
ATOM 5885 C CA . SER A 1 839 ? -7.767 11.759 19.187 1.00 76.31 839 SER A CA 1
ATOM 5886 C C . SER A 1 839 ? -6.439 11.891 19.947 1.00 76.31 839 SER A C 1
ATOM 5888 O O . SER A 1 839 ? -5.545 11.057 19.775 1.00 76.31 839 SER A O 1
ATOM 5890 N N . LYS A 1 840 ? -6.266 12.958 20.739 1.00 78.44 840 LYS A N 1
ATOM 5891 C CA . LYS A 1 840 ? -5.072 13.274 21.537 1.00 78.44 840 LYS A CA 1
ATOM 5892 C C . LYS A 1 840 ? -5.457 13.763 22.954 1.00 78.44 840 LYS A C 1
ATOM 5894 O O . LYS A 1 840 ? -5.026 14.847 23.341 1.00 78.44 840 LYS A O 1
ATOM 5899 N N . PRO A 1 841 ? -6.257 13.004 23.732 1.00 76.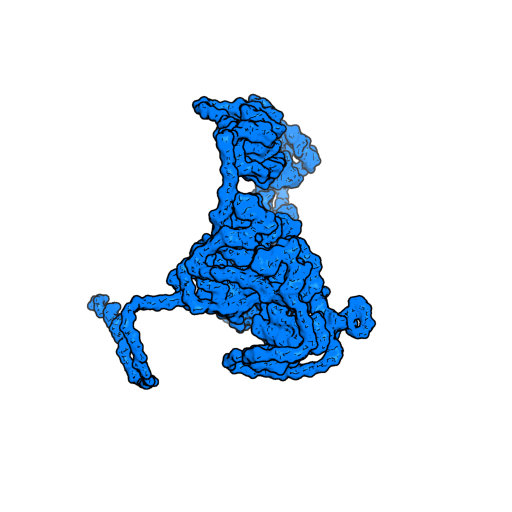88 841 PRO A N 1
ATOM 5900 C CA . PRO A 1 841 ? -6.584 13.362 25.114 1.00 76.88 841 PRO A CA 1
ATOM 5901 C C . PRO A 1 841 ? -5.334 13.302 26.008 1.00 76.88 841 PRO A C 1
ATOM 5903 O O . PRO A 1 841 ? -4.369 12.603 25.688 1.00 76.88 841 PRO A O 1
ATOM 5906 N N . GLY A 1 842 ? -5.346 14.027 27.128 1.00 72.00 842 GLY A N 1
ATOM 5907 C CA . GLY A 1 842 ? -4.344 13.931 28.201 1.00 72.00 842 GLY A CA 1
ATOM 5908 C C . GLY A 1 842 ? -2.887 14.239 27.847 1.00 72.00 842 GLY A C 1
ATOM 5909 O O . GLY A 1 842 ? -2.001 13.944 28.646 1.00 72.00 842 GLY A O 1
ATOM 5910 N N . ARG A 1 843 ? -2.597 14.805 26.669 1.00 83.81 843 ARG A N 1
ATOM 5911 C CA . ARG A 1 843 ? -1.232 15.215 26.311 1.00 83.81 843 ARG A CA 1
ATOM 5912 C C . ARG A 1 843 ? -0.828 16.375 27.221 1.00 83.81 843 ARG A C 1
ATOM 5914 O O . ARG A 1 843 ? -1.464 17.425 27.195 1.00 83.81 843 ARG A O 1
ATOM 5921 N N . THR A 1 844 ? 0.218 16.188 28.023 1.00 86.50 844 THR A N 1
ATOM 5922 C CA . THR A 1 844 ? 0.744 17.254 28.888 1.00 86.50 844 THR A CA 1
ATOM 5923 C C . THR A 1 844 ? 1.261 18.432 28.056 1.00 86.50 844 THR A C 1
ATOM 5925 O O . THR A 1 844 ? 1.556 18.283 26.870 1.00 86.50 844 THR A O 1
ATOM 5928 N N . ALA A 1 845 ? 1.455 19.601 28.672 1.00 84.00 845 ALA A N 1
ATOM 5929 C CA . ALA A 1 845 ? 2.074 20.739 27.988 1.00 84.00 845 ALA A CA 1
ATOM 5930 C C . ALA A 1 845 ? 3.432 20.361 27.361 1.00 84.00 845 ALA A C 1
ATOM 5932 O O . ALA A 1 845 ? 3.726 20.741 26.232 1.00 84.00 845 ALA A O 1
ATOM 5933 N N . THR A 1 846 ? 4.209 19.521 28.053 1.00 80.31 846 THR A N 1
ATOM 5934 C CA . THR A 1 846 ? 5.471 18.947 27.570 1.00 80.31 846 THR A CA 1
ATOM 5935 C C . THR A 1 846 ? 5.275 18.006 26.376 1.00 80.31 846 THR A C 1
ATOM 5937 O O . THR A 1 846 ? 6.041 18.070 25.421 1.00 80.31 846 THR A O 1
ATOM 5940 N N . ASP A 1 847 ? 4.252 17.146 26.385 1.00 79.06 847 ASP A N 1
ATOM 5941 C CA . ASP A 1 847 ? 3.918 16.271 25.249 1.00 79.06 847 ASP A CA 1
ATOM 5942 C C . ASP A 1 847 ? 3.512 17.052 23.996 1.00 79.06 847 ASP A C 1
ATOM 5944 O O . ASP A 1 847 ? 3.824 16.628 22.882 1.00 79.06 847 ASP A O 1
ATOM 5948 N N . ILE A 1 848 ? 2.779 18.153 24.179 1.00 85.50 848 ILE A N 1
ATOM 5949 C CA . ILE A 1 848 ? 2.350 19.039 23.096 1.00 85.50 848 ILE A CA 1
ATOM 5950 C C . ILE A 1 848 ? 3.560 19.818 22.578 1.00 85.50 848 ILE A C 1
ATOM 5952 O O . ILE A 1 848 ? 3.813 19.789 21.378 1.00 85.50 848 ILE A O 1
ATOM 5956 N N . GLN A 1 849 ? 4.355 20.435 23.458 1.00 87.69 849 GLN A N 1
ATOM 5957 C CA . GLN A 1 849 ? 5.557 21.178 23.071 1.00 87.69 849 GLN A CA 1
ATOM 5958 C C . GLN A 1 849 ? 6.558 20.284 22.326 1.00 87.69 849 GLN A C 1
ATOM 5960 O O . GLN A 1 849 ? 6.965 20.626 21.224 1.00 87.69 849 GLN A O 1
ATOM 5965 N N . ASN A 1 850 ? 6.862 19.088 22.841 1.00 78.12 850 ASN A N 1
ATOM 5966 C CA . ASN A 1 850 ? 7.743 18.128 22.163 1.00 78.12 850 ASN A CA 1
ATOM 5967 C C . ASN A 1 850 ? 7.209 17.711 20.778 1.00 78.12 850 ASN A C 1
ATOM 5969 O O . ASN A 1 850 ? 7.993 17.468 19.860 1.00 78.12 850 ASN A O 1
ATOM 5973 N N . ALA A 1 851 ? 5.884 17.616 20.610 1.00 76.56 851 ALA A N 1
ATOM 5974 C CA . ALA A 1 851 ? 5.273 17.309 19.318 1.00 76.56 851 ALA A CA 1
ATOM 5975 C C . ALA A 1 851 ? 5.356 18.492 18.336 1.00 76.56 851 ALA A C 1
ATOM 5977 O O . ALA A 1 851 ? 5.556 18.265 17.144 1.00 76.56 851 ALA A O 1
ATOM 5978 N N . ILE A 1 852 ? 5.254 19.732 18.822 1.00 83.12 852 ILE A N 1
ATOM 5979 C CA . ILE A 1 852 ? 5.451 20.958 18.032 1.00 83.12 852 ILE A CA 1
ATOM 5980 C C . ILE A 1 852 ? 6.922 21.085 17.614 1.00 83.12 852 ILE A C 1
ATOM 5982 O O . ILE A 1 852 ? 7.211 21.140 16.420 1.00 83.12 852 ILE A O 1
ATOM 5986 N N . ASP A 1 853 ? 7.846 21.043 18.576 1.00 78.31 853 ASP A N 1
ATOM 5987 C CA . ASP A 1 853 ? 9.294 21.191 18.372 1.00 78.31 853 ASP A CA 1
ATOM 5988 C C . ASP A 1 853 ? 9.857 20.094 17.451 1.00 78.31 853 ASP A C 1
ATOM 5990 O O . ASP A 1 853 ? 10.716 20.349 16.609 1.00 78.31 853 ASP A O 1
ATOM 5994 N N . GLY A 1 854 ? 9.338 18.866 17.574 1.00 69.12 854 GLY A N 1
ATOM 5995 C CA . GLY A 1 854 ? 9.664 17.735 16.703 1.00 69.12 854 GLY A CA 1
ATOM 5996 C C . GLY A 1 854 ? 8.845 17.652 15.407 1.00 69.12 854 GLY A C 1
ATOM 5997 O O . GLY A 1 854 ? 8.957 16.650 14.703 1.00 69.12 854 GLY A O 1
ATOM 5998 N N . ASN A 1 855 ? 7.983 18.634 15.110 1.00 76.19 855 ASN A N 1
ATOM 5999 C CA . ASN A 1 855 ? 7.048 18.656 13.970 1.00 76.19 855 ASN A CA 1
ATOM 6000 C C . ASN A 1 855 ? 6.235 17.348 13.784 1.00 76.19 855 ASN A C 1
ATOM 6002 O O . ASN A 1 855 ? 5.912 16.919 12.673 1.00 76.19 855 ASN A O 1
ATOM 6006 N N . THR A 1 856 ? 5.909 16.677 14.889 1.00 65.50 856 THR A N 1
ATOM 6007 C CA . THR A 1 856 ? 5.259 15.363 14.900 1.00 65.50 856 THR A CA 1
ATOM 6008 C C . THR A 1 856 ? 3.854 15.477 14.321 1.00 65.50 856 THR A C 1
ATOM 6010 O O . THR A 1 856 ? 3.044 16.269 14.793 1.00 65.50 856 THR A O 1
ATOM 6013 N N . GLY A 1 857 ? 3.557 14.704 13.273 1.00 69.38 857 GLY A N 1
ATOM 6014 C CA . GLY A 1 857 ? 2.267 14.785 12.578 1.00 69.38 857 GLY A CA 1
ATOM 6015 C C . GLY A 1 857 ? 2.001 16.138 11.901 1.00 69.38 857 GLY A C 1
ATOM 6016 O O . GLY A 1 857 ? 0.844 16.456 11.641 1.00 69.38 857 GLY A O 1
ATOM 6017 N N . GLY A 1 858 ? 3.042 16.940 11.644 1.00 66.38 858 GLY A N 1
ATOM 6018 C CA . GLY A 1 858 ? 2.919 18.270 11.044 1.00 66.38 858 GLY A CA 1
ATOM 6019 C C . GLY A 1 858 ? 2.625 19.402 12.035 1.00 66.38 858 GLY A C 1
ATOM 6020 O O . GLY A 1 858 ? 2.272 20.491 11.599 1.00 66.38 858 GLY A O 1
ATOM 6021 N N . MET A 1 859 ? 2.749 19.187 13.351 1.00 81.69 859 MET A N 1
ATOM 6022 C CA . MET A 1 859 ? 2.408 20.192 14.377 1.00 81.69 859 MET A CA 1
ATOM 6023 C C . MET A 1 859 ? 3.334 21.427 14.434 1.00 81.69 859 MET A C 1
ATOM 6025 O O . MET A 1 859 ? 3.042 22.359 15.181 1.00 81.69 859 MET A O 1
ATOM 6029 N N . GLY A 1 860 ? 4.418 21.490 13.654 1.00 68.69 860 GLY A N 1
ATOM 6030 C CA . GLY A 1 860 ? 5.430 22.554 13.734 1.00 68.69 860 GLY A CA 1
ATOM 6031 C C . GLY A 1 860 ? 4.920 23.972 13.439 1.00 68.69 860 GLY A C 1
ATOM 6032 O O . GLY A 1 860 ? 5.490 24.939 13.938 1.00 68.69 860 GLY A O 1
ATOM 6033 N N . PHE A 1 861 ? 3.802 24.130 12.717 1.00 72.31 861 PHE A N 1
ATOM 6034 C CA . PHE A 1 861 ? 3.175 25.450 12.509 1.00 72.31 861 PHE A CA 1
ATOM 6035 C C . PHE A 1 861 ? 2.639 26.085 13.809 1.00 72.31 861 PHE A C 1
ATOM 6037 O O . PHE A 1 861 ? 2.370 27.286 13.848 1.00 72.31 861 PHE A O 1
ATOM 6044 N N . LEU A 1 862 ? 2.512 25.300 14.886 1.00 81.88 862 LEU A N 1
ATOM 6045 C CA . LEU A 1 862 ? 2.080 25.752 16.210 1.00 81.88 862 LEU A CA 1
ATOM 6046 C C . LEU A 1 862 ? 3.227 26.291 17.085 1.00 81.88 862 LEU A C 1
ATOM 6048 O O . LEU A 1 862 ? 2.978 26.680 18.224 1.00 81.88 862 LEU A O 1
ATOM 6052 N N . ALA A 1 863 ? 4.456 26.407 16.566 1.00 78.50 863 ALA A N 1
ATOM 6053 C CA . ALA A 1 863 ? 5.626 26.966 17.267 1.00 78.50 863 ALA A CA 1
ATOM 6054 C C . ALA A 1 863 ? 5.528 28.478 17.612 1.00 78.50 863 ALA A C 1
ATOM 6056 O O . ALA A 1 863 ? 6.527 29.122 17.923 1.00 78.50 863 ALA A O 1
ATOM 6057 N N . THR A 1 864 ? 4.328 29.062 17.527 1.00 76.12 864 THR A N 1
ATOM 6058 C CA . THR A 1 864 ? 3.972 30.435 17.939 1.00 76.12 864 THR A CA 1
ATOM 6059 C C . THR A 1 864 ? 2.961 30.470 19.098 1.00 76.12 864 THR A C 1
ATOM 6061 O O . THR A 1 864 ? 2.493 31.538 19.499 1.00 76.12 864 THR A O 1
ATOM 6064 N N . LEU A 1 865 ? 2.610 29.305 19.656 1.00 79.94 865 LEU A N 1
ATOM 6065 C CA . LEU A 1 865 ? 1.902 29.208 20.930 1.00 79.94 865 LEU A CA 1
ATOM 6066 C C . LEU A 1 865 ? 2.901 29.397 22.076 1.00 79.94 865 LEU A C 1
ATOM 6068 O O . LEU A 1 865 ? 3.930 28.724 22.131 1.00 79.94 865 LEU A O 1
ATOM 6072 N N . SER A 1 866 ? 2.599 30.291 23.016 1.00 83.12 866 SER A N 1
ATOM 6073 C CA . SER A 1 866 ? 3.404 30.432 24.232 1.00 83.12 866 SER A CA 1
ATOM 6074 C C . SER A 1 866 ? 3.227 29.225 25.158 1.00 83.12 866 SER A C 1
ATOM 6076 O O . SER A 1 866 ? 2.175 28.588 25.168 1.00 83.12 866 SER A O 1
ATOM 6078 N N . ALA A 1 867 ? 4.215 28.948 26.015 1.00 77.94 867 ALA A N 1
ATOM 6079 C CA . ALA A 1 867 ? 4.140 27.845 26.982 1.00 77.94 867 ALA A CA 1
ATOM 6080 C C . ALA A 1 867 ? 2.880 27.898 27.878 1.00 77.94 867 ALA A C 1
ATOM 6082 O O . ALA A 1 867 ? 2.357 26.859 28.267 1.00 77.94 867 ALA A O 1
ATOM 6083 N N . THR A 1 868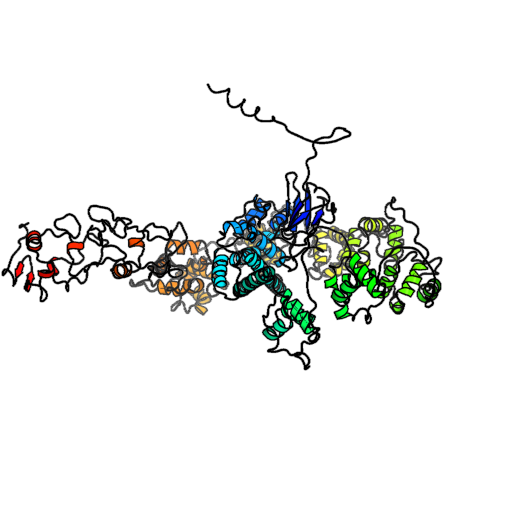 ? 2.348 29.094 28.159 1.00 79.06 868 THR A N 1
ATOM 6084 C CA . THR A 1 868 ? 1.092 29.283 28.906 1.00 79.06 868 THR A CA 1
ATOM 6085 C C . THR A 1 868 ? -0.149 28.930 28.078 1.00 79.06 868 THR A C 1
ATOM 6087 O O . THR A 1 868 ? -1.105 28.386 28.621 1.00 79.06 868 THR A O 1
ATOM 6090 N N . GLU A 1 869 ? -0.152 29.201 26.769 1.00 86.31 869 GLU A N 1
ATOM 6091 C CA . GLU A 1 869 ? -1.224 28.772 25.855 1.00 86.31 869 GLU A CA 1
ATOM 6092 C C . GLU A 1 869 ? -1.169 27.255 25.615 1.00 86.31 869 GLU A C 1
ATOM 6094 O O . GLU A 1 869 ? -2.208 26.601 25.620 1.00 86.31 869 GLU A O 1
ATOM 6099 N N . VAL A 1 870 ? 0.032 26.679 25.487 1.00 87.06 870 VAL A N 1
ATOM 6100 C CA . VAL A 1 870 ? 0.250 25.223 25.401 1.00 87.06 870 VAL A CA 1
ATOM 6101 C C . VAL A 1 870 ? -0.192 24.520 26.691 1.00 87.06 870 VAL A C 1
ATOM 6103 O O . VAL A 1 870 ? -0.863 23.492 26.619 1.00 87.06 870 VAL A O 1
ATOM 6106 N N . GLN A 1 871 ? 0.101 25.094 27.864 1.00 84.56 871 GLN A N 1
ATOM 6107 C CA . GLN A 1 871 ? -0.410 24.599 29.147 1.00 84.56 871 GLN A CA 1
ATOM 6108 C C . GLN A 1 871 ? -1.933 24.717 29.236 1.00 84.56 871 GLN A C 1
ATOM 6110 O O . GLN A 1 871 ? -2.579 23.738 29.583 1.00 84.56 871 GLN A O 1
ATOM 6115 N N . ALA A 1 872 ? -2.528 25.848 28.845 1.00 84.00 872 ALA A N 1
ATOM 6116 C CA . ALA A 1 872 ? -3.983 25.992 28.842 1.00 84.00 872 ALA A CA 1
ATOM 6117 C C . ALA A 1 872 ? -4.662 24.959 27.923 1.00 84.00 872 ALA A C 1
ATOM 6119 O O . ALA A 1 872 ? -5.676 24.379 28.303 1.00 84.00 872 ALA A O 1
ATOM 6120 N N . ILE A 1 873 ? -4.098 24.682 26.740 1.00 86.56 873 ILE A N 1
ATOM 6121 C CA . ILE A 1 873 ? -4.570 23.601 25.858 1.00 86.56 873 ILE A CA 1
ATOM 6122 C C . ILE A 1 873 ? -4.465 22.243 26.567 1.00 86.56 873 ILE A C 1
ATOM 6124 O O . ILE A 1 873 ? -5.434 21.489 26.539 1.00 86.56 873 ILE A O 1
ATOM 6128 N N . ALA A 1 874 ? -3.340 21.939 27.223 1.00 83.94 874 ALA A N 1
ATOM 6129 C CA . ALA A 1 874 ? -3.157 20.696 27.978 1.00 83.94 874 ALA A CA 1
ATOM 6130 C C . ALA A 1 874 ? -4.167 20.543 29.132 1.00 83.94 874 ALA A C 1
ATOM 6132 O O . ALA A 1 874 ? -4.719 19.463 29.318 1.00 83.94 874 ALA A O 1
ATOM 6133 N N . ASP A 1 875 ? -4.448 21.628 29.857 1.00 83.50 875 ASP A N 1
ATOM 6134 C CA . ASP A 1 875 ? -5.406 21.672 30.970 1.00 83.50 875 ASP A CA 1
ATOM 6135 C C . ASP A 1 875 ? -6.868 21.557 30.494 1.00 83.50 875 ASP A C 1
ATOM 6137 O O . ASP A 1 875 ? -7.742 21.134 31.251 1.00 83.50 875 ASP A O 1
ATOM 6141 N N . ALA A 1 876 ? -7.146 21.945 29.244 1.00 82.81 876 ALA A N 1
ATOM 6142 C CA . ALA A 1 876 ? -8.468 21.861 28.627 1.00 82.81 876 ALA A CA 1
ATOM 6143 C C . ALA A 1 876 ? -8.718 20.547 27.870 1.00 82.81 876 ALA A C 1
ATOM 6145 O O . ALA A 1 876 ? -9.880 20.212 27.620 1.00 82.81 876 ALA A O 1
ATOM 6146 N N . LEU A 1 877 ? -7.669 19.806 27.491 1.00 78.62 877 LEU A N 1
ATOM 6147 C CA . LEU A 1 877 ? -7.814 18.465 26.927 1.00 78.62 877 LEU A CA 1
ATOM 6148 C C . LEU A 1 877 ? -8.562 17.566 27.928 1.00 78.62 877 LEU A C 1
ATOM 6150 O O . LEU A 1 877 ? -8.205 17.542 29.107 1.00 78.62 877 LEU A O 1
ATOM 6154 N N . PRO A 1 878 ? -9.554 16.766 27.490 1.00 69.44 878 PRO A N 1
ATOM 6155 C CA . PRO A 1 878 ? -10.080 15.709 28.342 1.00 69.44 878 PRO A CA 1
ATOM 6156 C C . PRO A 1 878 ? -8.935 14.776 28.752 1.00 69.44 878 PRO A C 1
ATOM 6158 O O . PRO A 1 878 ? -8.039 14.491 27.949 1.00 69.44 878 PRO A O 1
ATOM 6161 N N . ALA A 1 879 ? -8.959 14.322 30.006 1.00 57.47 879 ALA A N 1
ATOM 6162 C CA . ALA A 1 879 ? -7.919 13.465 30.561 1.00 57.47 879 ALA A CA 1
ATOM 6163 C C . ALA A 1 879 ? -7.726 12.197 29.710 1.00 57.47 879 ALA A C 1
ATOM 6165 O O . ALA A 1 879 ? -8.686 11.610 29.211 1.00 57.47 879 ALA A O 1
ATOM 6166 N N . GLY A 1 880 ? -6.471 11.793 29.539 1.00 44.34 880 GLY A N 1
ATOM 6167 C CA . GLY A 1 880 ? -6.059 10.681 28.688 1.00 44.34 880 GLY A CA 1
ATOM 6168 C C . GLY A 1 880 ? -4.780 10.054 29.223 1.00 44.34 880 GLY A C 1
ATOM 6169 O O . GLY A 1 880 ? -3.954 10.730 29.839 1.00 44.34 880 GLY A O 1
ATOM 6170 N N . ASN A 1 881 ? -4.639 8.747 29.029 1.00 43.78 881 ASN A N 1
ATOM 6171 C CA . ASN A 1 881 ? -3.721 7.948 29.827 1.00 43.78 881 ASN A CA 1
ATOM 6172 C C . ASN A 1 881 ? -2.321 7.866 29.201 1.00 43.78 881 ASN A C 1
ATOM 6174 O O . ASN A 1 881 ? -2.082 7.109 28.263 1.00 43.78 881 ASN A O 1
ATOM 6178 N N . ALA A 1 882 ? -1.365 8.583 29.790 1.00 33.78 882 ALA A N 1
ATOM 6179 C CA . ALA A 1 882 ? 0.053 8.238 29.714 1.00 33.78 882 ALA A CA 1
ATOM 6180 C C . ALA A 1 882 ? 0.454 7.509 31.014 1.00 33.78 882 ALA A C 1
ATOM 6182 O O . ALA A 1 882 ? 0.061 7.930 32.097 1.00 33.78 882 ALA A O 1
ATOM 6183 N N . GLY A 1 883 ? 1.237 6.430 31.014 1.00 34.62 883 GLY A N 1
ATOM 6184 C CA . GLY A 1 883 ? 1.860 5.700 29.904 1.00 34.62 883 GLY A CA 1
ATOM 6185 C C . GLY A 1 883 ? 3.198 5.103 30.374 1.00 34.62 883 GLY A C 1
ATOM 6186 O O . GLY A 1 883 ? 3.974 5.794 31.021 1.00 34.62 883 GLY A O 1
ATOM 6187 N N . GLY A 1 884 ? 3.539 3.840 30.116 1.00 29.77 884 GLY A N 1
ATOM 6188 C CA . GLY A 1 884 ? 2.778 2.770 29.466 1.00 29.77 884 GLY A CA 1
ATOM 6189 C C . GLY A 1 884 ? 3.482 1.416 29.653 1.00 29.77 884 GLY A C 1
ATOM 6190 O O . GLY A 1 884 ? 4.574 1.354 30.217 1.00 29.77 884 GLY A O 1
ATOM 6191 N N . GLY A 1 885 ? 2.862 0.327 29.193 1.00 31.56 885 GLY A N 1
ATOM 6192 C CA . GLY A 1 885 ? 3.389 -1.035 29.396 1.00 31.56 885 GLY A CA 1
ATOM 6193 C C . GLY A 1 885 ? 2.508 -2.162 28.848 1.00 31.56 885 GLY A C 1
ATOM 6194 O O . GLY A 1 885 ? 2.618 -3.297 29.293 1.00 31.56 885 GLY A O 1
ATOM 6195 N N . GLY A 1 886 ? 1.617 -1.847 27.909 1.00 31.47 886 GLY A N 1
ATOM 6196 C CA . GLY A 1 886 ? 0.595 -2.734 27.358 1.00 31.47 886 GLY A CA 1
ATOM 6197 C C . GLY A 1 886 ? -0.305 -1.948 26.403 1.00 31.47 886 GLY A C 1
ATOM 6198 O O . GLY A 1 886 ? -0.104 -0.744 26.225 1.00 31.47 886 GLY A O 1
ATOM 6199 N N . SER A 1 887 ? -1.278 -2.614 25.784 1.00 38.75 887 SER A N 1
ATOM 6200 C CA . SER A 1 887 ? -2.356 -1.952 25.037 1.00 38.75 887 SER A CA 1
ATOM 6201 C C . SER A 1 887 ? -3.111 -0.985 25.955 1.00 38.75 887 SER A C 1
ATOM 6203 O O . SER A 1 887 ? -3.386 -1.327 27.104 1.00 38.75 887 SER A O 1
ATOM 6205 N N . ASP A 1 888 ? -3.458 0.207 25.462 1.00 38.00 888 ASP A N 1
ATOM 6206 C CA . ASP A 1 888 ? -4.328 1.112 26.216 1.00 38.00 888 ASP A CA 1
ATOM 6207 C C . ASP A 1 888 ? -5.794 0.679 26.067 1.00 38.00 888 ASP A C 1
ATOM 6209 O O . ASP A 1 888 ? -6.302 0.546 24.954 1.00 38.00 888 ASP A O 1
ATOM 6213 N N . TYR A 1 889 ? -6.453 0.454 27.202 1.00 46.53 889 TYR A N 1
ATOM 6214 C CA . TYR A 1 889 ? -7.863 0.066 27.320 1.00 46.53 889 TYR A CA 1
ATOM 6215 C C . TYR A 1 889 ? -8.701 1.185 27.982 1.00 46.53 889 TYR A C 1
ATOM 6217 O O . TYR A 1 889 ? -9.756 0.920 28.560 1.00 46.53 889 TYR A O 1
ATOM 6225 N N . SER A 1 890 ? -8.207 2.432 27.944 1.00 42.62 890 SER A N 1
ATOM 6226 C CA . SER A 1 890 ? -8.792 3.609 28.604 1.00 42.62 890 SER A CA 1
ATOM 6227 C C . SER A 1 890 ? -10.238 3.919 28.201 1.00 42.62 890 SER A C 1
ATOM 6229 O O . SER A 1 890 ? -11.020 4.332 29.059 1.00 42.62 890 SER A O 1
ATOM 6231 N N . ASP A 1 891 ? -10.618 3.661 26.948 1.00 52.34 891 ASP A N 1
ATOM 6232 C CA . ASP A 1 891 ? -12.015 3.507 26.534 1.00 52.34 891 ASP A CA 1
ATOM 6233 C C . ASP A 1 891 ? -12.353 2.014 26.464 1.00 52.34 891 ASP A C 1
ATOM 6235 O O . ASP A 1 891 ? -11.981 1.302 25.527 1.00 52.34 891 ASP A O 1
ATOM 6239 N N . CYS A 1 892 ? -13.071 1.526 27.474 1.00 53.44 892 CYS A N 1
ATOM 6240 C CA . CYS A 1 892 ? -13.490 0.131 27.519 1.00 53.44 892 CYS A CA 1
ATOM 6241 C C . CYS A 1 892 ? -14.634 -0.154 26.530 1.00 53.44 892 CYS A C 1
ATOM 6243 O O . CYS A 1 892 ? -14.839 -1.315 26.167 1.00 53.44 892 CYS A O 1
ATOM 6245 N N . THR A 1 893 ? -15.377 0.874 26.089 1.00 59.66 893 THR A N 1
ATOM 6246 C CA . THR A 1 893 ? -16.695 0.753 25.431 1.00 59.66 893 THR A CA 1
ATOM 6247 C C . THR A 1 893 ? -16.666 0.129 24.043 1.00 59.66 893 THR A C 1
ATOM 6249 O O . THR A 1 893 ? -17.681 -0.414 23.607 1.00 59.66 893 THR A O 1
ATOM 6252 N N . ALA A 1 894 ? -15.494 0.080 23.404 1.00 54.09 894 ALA A N 1
ATOM 6253 C CA . ALA A 1 894 ? -15.255 -0.724 22.205 1.00 54.09 894 ALA A CA 1
ATOM 6254 C C . ALA A 1 894 ? -15.444 -2.241 22.437 1.00 54.09 894 ALA A C 1
ATOM 6256 O O . ALA A 1 894 ? -15.707 -2.980 21.489 1.00 54.09 894 ALA A O 1
ATOM 6257 N N . CYS A 1 895 ? -15.338 -2.701 23.690 1.00 52.56 895 CYS A N 1
ATOM 6258 C CA . CYS A 1 895 ? -15.462 -4.104 24.082 1.00 52.56 895 CYS A CA 1
ATOM 6259 C C . CYS A 1 895 ? -16.583 -4.324 25.119 1.00 52.56 895 CYS A C 1
ATOM 6261 O O . CYS A 1 895 ? -17.449 -5.185 24.931 1.00 52.56 895 CYS A O 1
ATOM 6263 N N . HIS A 1 896 ? -16.573 -3.576 26.230 1.00 63.34 896 HIS A N 1
ATOM 6264 C CA . HIS A 1 896 ? -17.443 -3.743 27.408 1.00 63.34 896 HIS A CA 1
ATOM 6265 C C . HIS A 1 896 ? -17.914 -2.377 27.914 1.00 63.34 896 HIS A C 1
ATOM 6267 O O . HIS A 1 896 ? -17.226 -1.383 27.728 1.00 63.34 896 HIS A O 1
ATOM 6273 N N . GLY A 1 897 ? -19.059 -2.292 28.595 1.00 63.66 897 GLY A N 1
ATOM 6274 C CA . GLY A 1 897 ? -19.478 -1.034 29.219 1.00 63.66 897 GLY A CA 1
ATOM 6275 C C . GLY A 1 897 ? -18.414 -0.477 30.175 1.00 63.66 897 GLY A C 1
ATOM 6276 O O . GLY A 1 897 ? -17.540 -1.207 30.635 1.00 63.66 897 GLY A O 1
ATOM 6277 N N . GLN A 1 898 ? -18.486 0.820 30.491 1.00 67.50 898 GLN A N 1
ATOM 6278 C CA . GLN A 1 898 ? -17.500 1.471 31.359 1.00 67.50 898 GLN A CA 1
ATOM 6279 C C . GLN A 1 898 ? -18.150 2.077 32.623 1.00 67.50 898 GLN A C 1
ATOM 6281 O O . GLN A 1 898 ? -18.822 3.120 32.557 1.00 67.50 898 GLN A O 1
ATOM 6286 N N . PRO A 1 899 ? -17.974 1.457 33.809 1.00 66.88 899 PRO A N 1
ATOM 6287 C CA . PRO A 1 899 ? -17.351 0.145 34.054 1.00 66.88 899 PRO A CA 1
ATOM 6288 C C . PRO A 1 899 ? -18.182 -1.037 33.494 1.00 66.88 899 PRO A C 1
ATOM 6290 O O . PRO A 1 899 ? -19.366 -0.836 33.189 1.00 66.88 899 PRO A O 1
ATOM 6293 N N . PRO A 1 900 ? -17.598 -2.251 33.370 1.00 69.75 900 PRO A N 1
ATOM 6294 C CA . PRO A 1 900 ? -18.233 -3.418 32.740 1.00 69.75 900 PRO A CA 1
ATOM 6295 C C . PRO A 1 900 ? -19.632 -3.709 33.292 1.00 69.75 900 PRO A C 1
ATOM 6297 O O . PRO A 1 900 ? -19.813 -3.795 34.506 1.00 69.75 900 PRO A O 1
ATOM 6300 N N . ASN A 1 901 ? -20.640 -3.843 32.419 1.00 67.56 901 ASN A N 1
ATOM 6301 C CA . ASN A 1 901 ? -22.051 -3.792 32.821 1.00 67.56 901 ASN A CA 1
ATOM 6302 C C . ASN A 1 901 ? -22.935 -4.931 32.270 1.00 67.56 901 ASN A C 1
ATOM 6304 O O . ASN A 1 901 ? -22.854 -5.354 31.123 1.00 67.56 901 ASN A O 1
ATOM 6308 N N . GLY A 1 902 ? -23.822 -5.443 33.126 1.00 67.88 902 GLY A N 1
ATOM 6309 C CA . GLY A 1 902 ? -24.512 -6.716 32.900 1.00 67.88 902 GLY A CA 1
ATOM 6310 C C . GLY A 1 902 ? -23.662 -7.938 33.279 1.00 67.88 902 GLY A C 1
ATOM 6311 O O . GLY A 1 902 ? -22.619 -7.817 33.919 1.00 67.88 902 GLY A O 1
ATOM 6312 N N . SER A 1 903 ? -24.147 -9.128 32.925 1.00 70.38 903 SER A N 1
ATOM 6313 C CA . SER A 1 903 ? -23.551 -10.429 33.280 1.00 70.38 903 SER A CA 1
ATOM 6314 C C . SER A 1 903 ? -23.125 -11.261 32.064 1.00 70.38 903 SER A C 1
ATOM 6316 O O . SER A 1 903 ? -22.868 -12.457 32.192 1.00 70.38 903 SER A O 1
ATOM 6318 N N . THR A 1 904 ? -23.130 -10.664 30.871 1.00 70.19 904 THR A N 1
ATOM 6319 C CA . THR A 1 904 ? -22.754 -11.335 29.623 1.00 70.19 904 THR A CA 1
ATOM 6320 C C . THR A 1 904 ? -21.283 -11.075 29.359 1.00 70.19 904 THR A C 1
ATOM 6322 O O . THR A 1 904 ? -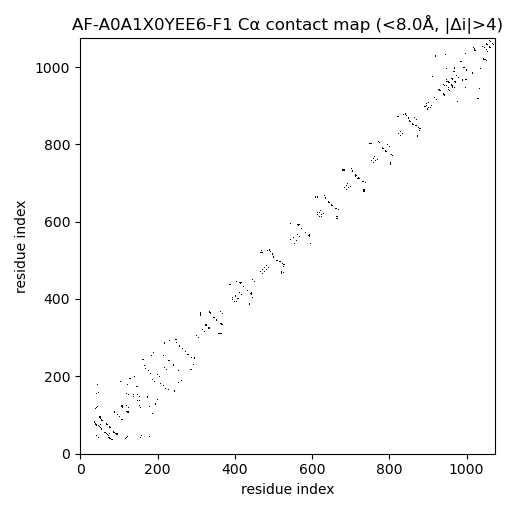20.905 -9.956 29.009 1.00 70.19 904 THR A O 1
ATOM 6325 N N . ALA A 1 905 ? -20.461 -12.110 29.523 1.00 67.25 905 ALA A N 1
ATOM 6326 C CA . ALA A 1 905 ? -19.021 -12.000 29.364 1.00 67.25 905 ALA A CA 1
ATOM 6327 C C . ALA A 1 905 ? -18.628 -11.385 27.999 1.00 67.25 905 ALA A C 1
ATOM 6329 O O . ALA A 1 905 ? -19.269 -11.692 26.991 1.00 67.25 905 ALA A O 1
ATOM 6330 N N . PRO A 1 906 ? -17.565 -10.561 27.949 1.00 65.62 906 PRO A N 1
ATOM 6331 C CA . PRO A 1 906 ? -16.704 -10.193 29.083 1.00 65.62 906 PRO A CA 1
ATOM 6332 C C . PRO A 1 906 ? -17.201 -9.028 29.977 1.00 65.62 906 PRO A C 1
ATOM 6334 O O . PRO A 1 906 ? -16.458 -8.577 30.847 1.00 65.62 906 PRO A O 1
ATOM 6337 N N . ASN A 1 907 ? -18.456 -8.565 29.855 1.00 71.38 907 ASN A N 1
ATOM 6338 C CA . ASN A 1 907 ? -19.021 -7.630 30.841 1.00 71.38 907 ASN A CA 1
ATOM 6339 C C . ASN A 1 907 ? -19.296 -8.304 32.196 1.00 71.38 907 ASN A C 1
ATOM 6341 O O . ASN A 1 907 ? -19.871 -9.393 32.245 1.00 71.38 907 ASN A O 1
ATOM 6345 N N . THR A 1 908 ? -18.967 -7.600 33.286 1.00 76.06 908 THR A N 1
ATOM 6346 C CA . THR A 1 908 ? -19.054 -8.119 34.660 1.00 76.06 908 THR A CA 1
ATOM 6347 C C . THR A 1 908 ? -19.482 -7.021 35.656 1.00 76.06 908 THR A C 1
ATOM 6349 O O . THR A 1 908 ? -18.653 -6.286 36.189 1.00 76.06 908 THR A O 1
ATOM 6352 N N . ALA A 1 909 ? -20.791 -6.904 35.916 1.00 76.25 909 ALA A N 1
ATOM 6353 C CA . ALA A 1 909 ? -21.395 -5.798 36.676 1.00 76.25 909 ALA A CA 1
ATOM 6354 C C . ALA A 1 909 ? -20.931 -5.655 38.137 1.00 76.25 909 ALA A C 1
ATOM 6356 O O . ALA A 1 909 ? -20.476 -4.581 38.525 1.00 76.25 909 ALA A O 1
ATOM 6357 N N . GLY A 1 910 ? -21.105 -6.698 38.958 1.00 82.62 910 GLY A N 1
ATOM 6358 C CA . GLY A 1 910 ? -20.877 -6.645 40.410 1.00 82.62 910 GLY A CA 1
ATOM 6359 C C . GLY A 1 910 ? -21.469 -5.399 41.089 1.00 82.62 910 GLY A C 1
ATOM 6360 O O . GLY A 1 910 ? -22.530 -4.903 40.702 1.00 82.62 910 GLY A O 1
ATOM 6361 N N . ALA A 1 911 ? -20.750 -4.854 42.071 1.00 86.19 911 ALA A N 1
ATOM 6362 C CA . ALA A 1 911 ? -21.137 -3.638 42.786 1.00 86.19 911 ALA A CA 1
ATOM 6363 C C . ALA A 1 911 ? -20.676 -2.324 42.112 1.00 86.19 911 ALA A C 1
ATOM 6365 O O . ALA A 1 911 ? -20.752 -1.263 42.742 1.00 86.19 911 ALA A O 1
ATOM 6366 N N . HIS A 1 912 ? -20.230 -2.341 40.845 1.00 85.44 912 HIS A N 1
ATOM 6367 C CA . HIS A 1 912 ? -19.726 -1.145 40.147 1.00 85.44 912 HIS A CA 1
ATOM 6368 C C . HIS A 1 912 ? -20.705 0.040 40.186 1.00 85.44 912 HIS A C 1
ATOM 6370 O O . HIS A 1 912 ? -20.294 1.177 40.403 1.00 85.44 912 HIS A O 1
ATOM 6376 N N . ALA A 1 913 ? -22.007 -0.214 40.009 1.00 84.31 913 ALA A N 1
ATOM 6377 C CA . ALA A 1 913 ? -23.028 0.836 39.986 1.00 84.31 913 ALA A CA 1
ATOM 6378 C C . ALA A 1 913 ? -23.182 1.571 41.333 1.00 84.31 913 ALA A C 1
ATOM 6380 O O . ALA A 1 913 ? -23.526 2.751 41.342 1.00 84.31 913 ALA A O 1
ATOM 6381 N N . ALA A 1 914 ? -22.908 0.899 42.457 1.00 84.44 914 ALA A N 1
ATOM 6382 C CA . ALA A 1 914 ? -22.934 1.518 43.781 1.00 84.44 914 ALA A CA 1
ATOM 6383 C C . ALA A 1 914 ? -21.693 2.392 44.019 1.00 84.44 914 ALA A C 1
ATOM 6385 O O . ALA A 1 914 ? -21.812 3.496 44.540 1.00 84.44 914 ALA A O 1
ATOM 6386 N N . HIS A 1 915 ? -20.517 1.933 43.582 1.00 86.25 915 HIS A N 1
ATOM 6387 C CA . HIS A 1 915 ? -19.259 2.663 43.753 1.00 86.25 915 HIS A CA 1
ATOM 6388 C C . HIS A 1 915 ? -19.157 3.867 42.804 1.00 86.25 915 HIS A C 1
ATOM 6390 O O . HIS A 1 915 ? -18.781 4.949 43.236 1.00 86.25 915 HIS A O 1
ATOM 6396 N N . LYS A 1 916 ? -19.620 3.740 41.551 1.00 84.06 916 LYS A N 1
ATOM 6397 C CA . LYS A 1 916 ? -19.747 4.851 40.583 1.00 84.06 916 LYS A CA 1
ATOM 6398 C C . LYS A 1 916 ? -20.693 5.972 41.043 1.00 84.06 916 LYS A C 1
ATOM 6400 O O . LYS A 1 916 ? -20.618 7.083 40.527 1.00 84.06 916 LYS A O 1
ATOM 6405 N N . ALA A 1 917 ? -21.576 5.703 42.007 1.00 83.44 917 ALA A N 1
ATOM 6406 C CA . ALA A 1 917 ? -22.445 6.712 42.612 1.00 83.44 917 ALA A CA 1
ATOM 6407 C C . ALA A 1 917 ? -21.775 7.510 43.751 1.00 83.44 917 ALA A C 1
ATOM 6409 O O . ALA A 1 917 ? -22.370 8.474 44.235 1.00 83.44 917 ALA A O 1
ATOM 6410 N N . LEU A 1 918 ? -20.564 7.135 44.185 1.00 80.81 918 LEU A N 1
ATOM 6411 C CA . LEU A 1 918 ? -19.808 7.866 45.202 1.00 80.81 918 LEU A CA 1
ATOM 6412 C C . LEU A 1 918 ? -19.031 9.041 44.573 1.00 80.81 918 LEU A C 1
ATOM 6414 O O . LEU A 1 918 ? -18.363 8.848 43.546 1.00 80.81 918 LEU A O 1
ATOM 6418 N N . PRO A 1 919 ? -19.054 10.240 45.190 1.00 73.00 919 PRO A N 1
ATOM 6419 C CA . PRO A 1 919 ? -18.098 11.302 44.887 1.00 73.00 919 PRO A CA 1
ATOM 6420 C C . PRO A 1 919 ? -16.652 10.803 45.030 1.00 73.00 919 PRO A C 1
ATOM 6422 O O . PRO A 1 919 ? -16.370 9.893 45.808 1.00 73.00 919 PRO A O 1
ATOM 6425 N N . GLY A 1 920 ? -15.737 11.355 44.233 1.00 68.56 920 GLY A N 1
ATOM 6426 C CA . GLY A 1 920 ? -14.334 10.922 44.188 1.00 68.56 920 GLY A CA 1
ATOM 6427 C C . GLY A 1 920 ? -14.074 9.592 43.461 1.00 68.56 920 GLY A C 1
ATOM 6428 O O . GLY A 1 920 ? -12.951 9.378 43.024 1.00 68.56 920 GLY A O 1
ATOM 6429 N N . VAL A 1 921 ? -15.087 8.736 43.262 1.00 77.62 921 VAL A N 1
ATOM 6430 C CA . VAL A 1 921 ? -14.959 7.483 42.492 1.00 77.62 921 VAL A CA 1
ATOM 6431 C C . VAL A 1 921 ? -15.482 7.669 41.065 1.00 77.62 921 VAL A C 1
ATOM 6433 O O . VAL A 1 921 ? -14.711 7.651 40.111 1.00 77.62 921 VAL A O 1
ATOM 6436 N N . GLY A 1 922 ? -16.789 7.906 40.890 1.00 76.12 922 GLY A N 1
ATOM 6437 C CA . GLY A 1 922 ? -17.383 8.236 39.586 1.00 76.12 922 GLY A CA 1
ATOM 6438 C C . GLY A 1 922 ? -16.989 7.286 38.438 1.00 76.12 922 GLY A C 1
ATOM 6439 O O . GLY A 1 922 ? -17.399 6.126 38.397 1.00 76.12 922 GLY A O 1
ATOM 6440 N N . THR A 1 923 ? -16.240 7.800 37.459 1.00 70.81 923 THR A N 1
ATOM 6441 C CA . THR A 1 923 ? -15.689 7.032 36.323 1.00 70.81 923 THR A CA 1
ATOM 6442 C C . THR A 1 923 ? -14.217 6.648 36.479 1.00 70.81 923 THR A C 1
ATOM 6444 O O . THR A 1 923 ? -13.701 5.942 35.612 1.00 70.81 923 THR A O 1
ATOM 6447 N N . ASP A 1 924 ? -13.538 7.082 37.544 1.00 75.88 924 ASP A N 1
ATOM 6448 C CA . ASP A 1 924 ? -12.140 6.732 37.785 1.00 75.88 924 ASP A CA 1
ATOM 6449 C C . ASP A 1 924 ? -12.028 5.281 38.268 1.00 75.88 924 ASP A C 1
ATOM 6451 O O . ASP A 1 924 ? -12.222 4.944 39.437 1.00 75.88 924 ASP A O 1
ATOM 6455 N N . CYS A 1 925 ? -11.705 4.400 37.326 1.00 77.50 925 CYS A N 1
ATOM 6456 C CA . CYS A 1 925 ? -11.512 2.983 37.596 1.00 77.50 925 CYS A CA 1
ATOM 6457 C C . CYS A 1 925 ? -10.173 2.705 38.310 1.00 77.50 925 CYS A C 1
ATOM 6459 O O . CYS A 1 925 ? -10.012 1.631 38.891 1.00 77.50 925 CYS A O 1
ATOM 6461 N N . SER A 1 926 ? -9.220 3.651 38.327 1.00 79.00 926 SER A N 1
ATOM 6462 C CA . SER A 1 926 ? -7.914 3.463 38.978 1.00 79.00 926 SER A CA 1
ATOM 6463 C C . SER A 1 926 ? -8.031 3.323 40.499 1.00 79.00 926 SER A C 1
ATOM 6465 O O . SER A 1 926 ? -7.248 2.585 41.098 1.00 79.00 926 SER A O 1
ATOM 6467 N N . VAL A 1 927 ? -9.072 3.913 41.103 1.00 84.00 927 VAL A N 1
ATOM 6468 C CA . VAL A 1 927 ? -9.431 3.772 42.528 1.00 84.00 927 VAL A CA 1
ATOM 6469 C C . VAL A 1 927 ? -9.488 2.304 42.975 1.00 84.00 927 VAL A C 1
ATOM 6471 O O . VAL A 1 927 ? -9.092 2.000 44.098 1.00 84.00 927 VAL A O 1
ATOM 6474 N N . CYS A 1 928 ? -9.924 1.396 42.093 1.00 83.88 928 CYS A N 1
ATOM 6475 C CA . CYS A 1 928 ? -10.040 -0.039 42.375 1.00 83.88 928 CYS A CA 1
ATOM 6476 C C . CYS A 1 928 ? -9.170 -0.943 41.483 1.00 83.88 928 CYS A C 1
ATOM 6478 O O . CYS A 1 928 ? -9.080 -2.133 41.770 1.00 83.88 928 CYS A O 1
ATOM 6480 N N . HIS A 1 929 ? -8.532 -0.422 40.427 1.00 81.69 929 HIS A N 1
ATOM 6481 C CA . HIS A 1 929 ? -7.745 -1.202 39.453 1.00 81.69 929 HIS A CA 1
ATOM 6482 C C . HIS A 1 929 ? -6.321 -0.651 39.220 1.00 81.69 929 HIS A C 1
ATOM 6484 O O . HIS A 1 929 ? -5.727 -0.850 38.160 1.00 81.69 929 HIS A O 1
ATOM 6490 N N . THR A 1 930 ? -5.739 0.043 40.203 1.00 79.50 930 THR A N 1
ATOM 6491 C CA . THR A 1 930 ? -4.357 0.548 40.135 1.00 79.50 930 THR A CA 1
ATOM 6492 C C . THR A 1 930 ? -3.356 -0.594 39.939 1.00 79.50 930 THR A C 1
ATOM 6494 O O . THR A 1 930 ? -3.202 -1.465 40.800 1.00 79.50 930 THR A O 1
ATOM 6497 N N . GLY A 1 931 ? -2.634 -0.557 38.814 1.00 67.75 931 GLY A N 1
ATOM 6498 C CA . GLY A 1 931 ? -1.566 -1.506 38.489 1.00 67.75 931 GLY A CA 1
ATOM 6499 C C . GLY A 1 931 ? -2.061 -2.943 38.312 1.00 67.75 931 GLY A C 1
ATOM 6500 O O . GLY A 1 931 ? -1.566 -3.838 39.002 1.00 67.75 931 GLY A O 1
ATOM 6501 N N . ARG A 1 932 ? -3.058 -3.148 37.438 1.00 66.81 932 ARG A N 1
ATOM 6502 C CA . ARG A 1 932 ? -3.643 -4.454 37.090 1.00 66.81 932 ARG A CA 1
ATOM 6503 C C . ARG A 1 932 ? -3.769 -4.647 35.579 1.00 66.81 932 ARG A C 1
ATOM 6505 O O . ARG A 1 932 ? -3.921 -3.681 34.834 1.00 66.81 932 ARG A O 1
ATOM 6512 N N . ASP A 1 933 ? -3.710 -5.907 35.157 1.00 58.72 933 ASP A N 1
ATOM 6513 C CA . ASP A 1 933 ? -3.620 -6.311 33.753 1.00 58.72 933 ASP A CA 1
ATOM 6514 C C . ASP A 1 933 ? -4.970 -6.772 33.189 1.00 58.72 933 ASP A C 1
ATOM 6516 O O . ASP A 1 933 ? -5.823 -7.298 33.901 1.00 58.72 933 ASP A O 1
ATOM 6520 N N . HIS A 1 934 ? -5.149 -6.655 31.871 1.00 61.88 934 HIS A N 1
ATOM 6521 C CA . HIS A 1 934 ? -6.346 -7.135 31.171 1.00 61.88 934 HIS A CA 1
ATOM 6522 C C . HIS A 1 934 ? -6.273 -8.653 30.911 1.00 61.88 934 HIS A C 1
ATOM 6524 O O . HIS A 1 934 ? -6.171 -9.114 29.776 1.00 61.88 934 HIS A O 1
ATOM 6530 N N . ASN A 1 935 ? -6.298 -9.437 31.992 1.00 62.81 935 ASN A N 1
ATOM 6531 C CA . ASN A 1 935 ? -6.116 -10.896 31.993 1.00 62.81 935 ASN A CA 1
ATOM 6532 C C . ASN A 1 935 ? -7.429 -11.712 31.909 1.00 62.81 935 ASN A C 1
ATOM 6534 O O . ASN A 1 935 ? -7.385 -12.942 31.852 1.00 62.81 935 ASN A O 1
ATOM 6538 N N . GLY A 1 936 ? -8.590 -11.046 31.897 1.00 63.03 936 GLY A N 1
ATOM 6539 C CA . GLY A 1 936 ? -9.913 -11.683 31.880 1.00 63.03 936 GLY A CA 1
ATOM 6540 C C . GLY A 1 936 ? -10.514 -11.987 33.260 1.00 63.03 936 GLY A C 1
ATOM 6541 O O . GLY A 1 936 ? -11.551 -12.647 33.326 1.00 63.03 936 GLY A O 1
ATOM 6542 N N . GLN A 1 937 ? -9.901 -11.514 34.348 1.00 64.62 937 GLN A N 1
ATOM 6543 C CA . GLN A 1 937 ? -10.445 -11.547 35.710 1.00 64.62 937 GLN A CA 1
ATOM 6544 C C . GLN A 1 937 ? -10.714 -10.124 36.230 1.00 64.62 937 GLN A C 1
ATOM 6546 O O . GLN A 1 937 ? -10.329 -9.133 35.610 1.00 64.62 937 GLN A O 1
ATOM 6551 N N . VAL A 1 938 ? -11.432 -10.012 37.352 1.00 67.88 938 VAL A N 1
ATOM 6552 C CA . VAL A 1 938 ? -11.689 -8.722 38.018 1.00 67.88 938 VAL A CA 1
ATOM 6553 C C . VAL A 1 938 ? -10.613 -8.502 39.074 1.00 67.88 938 VAL A C 1
ATOM 6555 O O . VAL A 1 938 ? -10.824 -8.695 40.267 1.00 67.88 938 VAL A O 1
ATOM 6558 N N . ASP A 1 939 ? -9.435 -8.137 38.585 1.00 73.62 939 ASP A N 1
ATOM 6559 C CA . ASP A 1 939 ? -8.247 -7.881 39.388 1.00 73.62 939 ASP A CA 1
ATOM 6560 C C . ASP A 1 939 ? -8.351 -6.531 40.112 1.00 73.62 939 ASP A C 1
ATOM 6562 O O . ASP A 1 939 ? -8.427 -5.479 39.471 1.00 73.62 939 ASP A O 1
ATOM 6566 N N . LEU A 1 940 ? -8.304 -6.540 41.447 1.00 82.25 940 LEU A N 1
ATOM 6567 C CA . LEU A 1 940 ? -8.401 -5.328 42.265 1.00 82.25 940 LEU A CA 1
ATOM 6568 C C . LEU A 1 940 ? -7.029 -4.839 42.757 1.00 82.25 940 LEU A C 1
ATOM 6570 O O . LEU A 1 940 ? -6.169 -5.619 43.181 1.00 82.25 940 LEU A O 1
ATOM 6574 N N . GLY A 1 941 ? -6.820 -3.524 42.712 1.00 84.88 941 GLY A N 1
ATOM 6575 C CA . GLY A 1 941 ? -5.615 -2.826 43.157 1.00 84.88 941 GLY A CA 1
ATOM 6576 C C . GLY A 1 941 ? -5.942 -1.407 43.618 1.00 84.88 941 GLY A C 1
ATOM 6577 O O . GLY A 1 941 ? -6.469 -0.608 42.849 1.00 84.88 941 GLY A O 1
ATOM 6578 N N . PHE A 1 942 ? -5.631 -1.097 44.874 1.00 88.00 942 PHE A N 1
ATOM 6579 C CA . PHE A 1 942 ? -6.034 0.151 45.526 1.00 88.00 942 PHE A CA 1
ATOM 6580 C C . PHE A 1 942 ? -4.843 1.114 45.679 1.00 88.00 942 PHE A C 1
ATOM 6582 O O . PHE A 1 942 ? -3.763 0.678 46.087 1.00 88.00 942 PHE A O 1
ATOM 6589 N N . PRO A 1 943 ? -5.009 2.421 45.405 1.00 88.38 943 PRO A N 1
ATOM 6590 C CA . PRO A 1 943 ? -4.057 3.442 45.834 1.00 88.38 943 PRO A CA 1
ATOM 6591 C C . PRO A 1 943 ? -3.932 3.493 47.363 1.00 88.38 943 PRO A C 1
ATOM 6593 O O . PRO A 1 943 ? -4.939 3.457 48.066 1.00 88.38 943 PRO A O 1
ATOM 6596 N N . ALA A 1 944 ? -2.718 3.705 47.882 1.00 88.44 944 ALA A N 1
ATOM 6597 C CA . ALA A 1 944 ? -2.452 3.781 49.328 1.00 88.44 944 ALA A CA 1
ATOM 6598 C C . ALA A 1 944 ? -3.175 4.939 50.062 1.00 88.44 944 ALA A C 1
ATOM 6600 O O . ALA A 1 944 ? -3.212 4.964 51.288 1.00 88.44 944 ALA A O 1
ATOM 6601 N N . ALA A 1 945 ? -3.781 5.886 49.333 1.00 86.81 945 ALA A N 1
ATOM 6602 C CA . ALA A 1 945 ? -4.692 6.887 49.899 1.00 86.81 945 ALA A CA 1
ATOM 6603 C C . ALA A 1 945 ? -5.984 6.270 50.481 1.00 86.81 945 ALA A C 1
ATOM 6605 O O . ALA A 1 945 ? -6.647 6.898 51.303 1.00 86.81 945 ALA A O 1
ATOM 6606 N N . TYR A 1 946 ? -6.323 5.041 50.080 1.00 89.62 946 TYR A N 1
ATOM 6607 C CA . TYR A 1 946 ? -7.489 4.294 50.553 1.00 89.62 946 TYR A CA 1
ATOM 6608 C C . TYR A 1 946 ? -7.148 3.212 51.592 1.00 89.62 946 TYR A C 1
ATOM 6610 O O . TYR A 1 946 ? -8.015 2.412 51.947 1.00 89.62 946 TYR A O 1
ATOM 6618 N N . ASP A 1 947 ? -5.916 3.177 52.108 1.00 91.62 947 ASP A N 1
ATOM 6619 C CA . ASP A 1 947 ? -5.526 2.276 53.199 1.00 91.62 947 ASP A CA 1
ATOM 6620 C C . ASP A 1 947 ? -6.307 2.593 54.490 1.00 91.62 947 ASP A C 1
ATOM 6622 O O . ASP A 1 947 ? -6.600 3.752 54.807 1.00 91.62 947 ASP A O 1
ATOM 6626 N N . SER A 1 948 ? -6.652 1.564 55.273 1.00 90.75 948 SER A N 1
ATOM 6627 C CA . SER A 1 948 ? -7.168 1.776 56.628 1.00 90.75 948 SER A CA 1
ATOM 6628 C C . SER A 1 948 ? -6.053 2.256 57.552 1.00 90.75 948 SER A C 1
ATOM 6630 O O . SER A 1 948 ? -4.860 2.135 57.270 1.00 90.75 948 SER A O 1
ATOM 6632 N N . LYS A 1 949 ? -6.431 2.778 58.718 1.00 90.19 949 LYS A N 1
ATOM 6633 C CA . LYS A 1 949 ? -5.500 3.445 59.636 1.00 90.19 949 LYS A CA 1
ATOM 6634 C C . LYS A 1 949 ? -4.370 2.542 60.152 1.00 90.19 949 LYS A C 1
ATOM 6636 O O . LYS A 1 949 ? -3.383 3.055 60.676 1.00 90.19 949 LYS A O 1
ATOM 6641 N N . ASN A 1 950 ? -4.517 1.220 60.033 1.00 86.00 950 ASN A N 1
ATOM 6642 C CA . ASN A 1 950 ? -3.575 0.231 60.563 1.00 86.00 950 ASN A CA 1
ATOM 6643 C C . ASN A 1 950 ? -3.106 -0.811 59.531 1.00 86.00 950 ASN A C 1
ATOM 6645 O O . ASN A 1 950 ? -2.265 -1.641 59.882 1.00 86.00 950 ASN A O 1
ATOM 6649 N N . ALA A 1 951 ? -3.660 -0.835 58.314 1.00 90.44 951 ALA A N 1
ATOM 6650 C CA . ALA A 1 951 ? -3.390 -1.888 57.335 1.00 90.44 951 ALA A CA 1
ATOM 6651 C C . ALA A 1 951 ? -3.713 -1.458 55.895 1.00 90.44 951 ALA A C 1
ATOM 6653 O O . ALA A 1 951 ? -4.655 -0.706 55.657 1.00 90.44 951 ALA A O 1
ATOM 6654 N N . THR A 1 952 ? -2.959 -2.003 54.939 1.00 92.69 952 THR A N 1
ATOM 6655 C CA . THR A 1 952 ? -3.117 -1.702 53.511 1.00 92.69 952 THR A CA 1
ATOM 6656 C C . THR A 1 952 ? -4.363 -2.337 52.904 1.00 92.69 952 THR A C 1
ATOM 6658 O O . THR A 1 952 ? -4.674 -3.501 53.189 1.00 92.69 952 THR A O 1
ATOM 6661 N N . ALA A 1 953 ? -5.059 -1.582 52.050 1.00 93.00 953 ALA A N 1
ATOM 6662 C CA . ALA A 1 953 ? -6.283 -2.005 51.380 1.00 93.00 953 ALA A CA 1
ATOM 6663 C C . ALA A 1 953 ? -6.046 -3.284 50.563 1.00 93.00 953 ALA A C 1
ATOM 6665 O O . ALA A 1 953 ? -5.136 -3.372 49.739 1.00 93.00 953 ALA A O 1
ATOM 6666 N N . THR A 1 954 ? -6.846 -4.313 50.840 1.00 91.50 954 THR A N 1
ATOM 6667 C CA . THR A 1 954 ? -6.588 -5.691 50.404 1.00 91.50 954 THR A CA 1
ATOM 6668 C C . THR A 1 954 ? -7.836 -6.299 49.773 1.00 91.50 954 THR A C 1
ATOM 6670 O O . THR A 1 954 ? -8.886 -6.360 50.410 1.00 91.50 954 THR A O 1
ATOM 6673 N N . ASP A 1 955 ? -7.712 -6.816 48.553 1.00 90.25 955 ASP A N 1
ATOM 6674 C CA . ASP A 1 955 ? -8.660 -7.790 48.008 1.00 90.25 955 ASP A CA 1
ATOM 6675 C C . ASP A 1 955 ? -8.376 -9.168 48.626 1.00 90.25 955 ASP A C 1
ATOM 6677 O O . ASP A 1 955 ? -7.238 -9.641 48.610 1.00 90.25 955 ASP A O 1
ATOM 6681 N N . ASN A 1 956 ? -9.402 -9.807 49.194 1.00 89.38 956 ASN A N 1
ATOM 6682 C CA . ASN A 1 956 ? -9.273 -11.132 49.803 1.00 89.38 956 ASN A CA 1
ATOM 6683 C C . ASN A 1 956 ? -9.422 -12.278 48.773 1.00 89.38 956 ASN A C 1
ATOM 6685 O O . ASN A 1 956 ? -9.445 -13.443 49.173 1.00 89.38 956 ASN A O 1
ATOM 6689 N N . GLN A 1 957 ? -9.554 -11.973 47.473 1.00 84.31 957 GLN A N 1
ATOM 6690 C CA . GLN A 1 957 ? -9.674 -12.919 46.347 1.00 84.31 957 GLN A CA 1
ATOM 6691 C C . GLN A 1 957 ? -10.895 -13.856 46.438 1.00 84.31 957 GLN A C 1
ATOM 6693 O O . GLN A 1 957 ? -10.947 -14.919 45.821 1.00 84.31 957 GLN A O 1
ATOM 6698 N N . ASN A 1 958 ? -11.901 -13.459 47.220 1.00 86.31 958 ASN A N 1
ATOM 6699 C CA . ASN A 1 958 ? -13.117 -14.228 47.503 1.00 86.31 958 ASN A CA 1
ATOM 6700 C C . ASN A 1 958 ? -14.413 -13.430 47.241 1.00 86.31 958 ASN A C 1
ATOM 6702 O O . ASN A 1 958 ? -15.478 -13.833 47.703 1.00 86.31 958 ASN A O 1
ATOM 6706 N N . GLY A 1 959 ? -14.311 -12.282 46.559 1.00 86.69 959 GLY A N 1
ATOM 6707 C CA . GLY A 1 959 ? -15.403 -11.319 46.380 1.00 86.69 959 GLY A CA 1
ATOM 6708 C C . GLY A 1 959 ? -15.514 -10.259 47.485 1.00 86.69 959 GLY A C 1
ATOM 6709 O O . GLY A 1 959 ? -16.362 -9.382 47.383 1.00 86.69 959 GLY A O 1
ATOM 6710 N N . GLN A 1 960 ? -14.680 -10.290 48.527 1.00 92.12 960 GLN A N 1
ATOM 6711 C CA . GLN A 1 960 ? -14.674 -9.296 49.608 1.00 92.12 960 GLN A CA 1
ATOM 6712 C C . GLN A 1 960 ? -13.363 -8.507 49.618 1.00 92.12 960 GLN A C 1
ATOM 6714 O O . GLN A 1 960 ? -12.294 -9.077 49.407 1.00 92.12 960 GLN A O 1
ATOM 6719 N N . CYS A 1 961 ? -13.421 -7.233 49.997 1.00 91.94 961 CYS A N 1
ATOM 6720 C CA . CYS A 1 961 ? -12.250 -6.413 50.323 1.00 91.94 961 CYS A CA 1
ATOM 6721 C C . CYS A 1 961 ? -12.088 -6.290 51.847 1.00 91.94 961 CYS A C 1
ATOM 6723 O O . CYS A 1 961 ? -13.052 -6.463 52.589 1.00 91.94 961 CYS A O 1
ATOM 6725 N N . SER A 1 962 ? -10.883 -5.991 52.325 1.00 92.94 962 SER A N 1
ATOM 6726 C CA . SER A 1 962 ? -10.539 -5.719 53.730 1.00 92.94 962 SER A CA 1
ATOM 6727 C C . SER A 1 962 ? -9.631 -4.490 53.817 1.00 92.94 962 SER A C 1
ATOM 6729 O O . SER A 1 962 ? -8.994 -4.116 52.833 1.00 92.94 962 SER A O 1
ATOM 6731 N N . ASN A 1 963 ? -9.518 -3.890 55.008 1.00 92.75 963 ASN A N 1
ATOM 6732 C CA . ASN A 1 963 ? -8.541 -2.830 55.302 1.00 92.75 963 ASN A CA 1
ATOM 6733 C C . ASN A 1 963 ? -8.641 -1.581 54.394 1.00 92.75 963 ASN A C 1
ATOM 6735 O O . ASN A 1 963 ? -7.642 -0.906 54.176 1.00 92.75 963 ASN A O 1
ATOM 6739 N N . ILE A 1 964 ? -9.827 -1.257 53.873 1.00 91.06 964 ILE A N 1
ATOM 6740 C CA . ILE A 1 964 ? -10.049 -0.085 53.009 1.00 91.06 964 ILE A CA 1
ATOM 6741 C C . ILE A 1 964 ? -10.747 1.054 53.773 1.00 91.06 964 ILE A C 1
ATOM 6743 O O . ILE A 1 964 ? -11.696 0.814 54.532 1.00 91.06 964 ILE A O 1
ATOM 6747 N N . SER A 1 965 ? -10.293 2.297 53.586 1.00 88.12 965 SER A N 1
ATOM 6748 C CA . SER A 1 965 ? -10.784 3.501 54.279 1.00 88.12 965 SER A CA 1
ATOM 6749 C C . SER A 1 965 ? -12.288 3.723 54.070 1.00 88.12 965 SER A C 1
ATOM 6751 O O . SER A 1 965 ? -13.015 3.949 55.039 1.00 88.12 965 SER A O 1
ATOM 6753 N N . CYS A 1 966 ? -12.773 3.535 52.838 1.00 86.81 966 CYS A N 1
ATOM 6754 C CA . CYS A 1 966 ? -14.173 3.688 52.422 1.00 86.81 966 CYS A CA 1
ATOM 6755 C C . CYS A 1 966 ? -15.158 2.806 53.214 1.00 86.81 966 CYS A C 1
ATOM 6757 O O . CYS A 1 966 ? -16.321 3.167 53.389 1.00 86.81 966 CYS A O 1
ATOM 6759 N N . HIS A 1 967 ? -14.691 1.664 53.732 1.00 89.88 967 HIS A N 1
ATOM 6760 C CA . HIS A 1 967 ? -15.466 0.758 54.589 1.00 89.88 967 HIS A CA 1
ATOM 6761 C C . HIS A 1 967 ? -14.969 0.753 56.047 1.00 89.88 967 HIS A C 1
ATOM 6763 O O . HIS A 1 967 ? -15.266 -0.168 56.808 1.00 89.88 967 HIS A O 1
ATOM 6769 N N . GLY A 1 968 ? -14.207 1.771 56.462 1.00 87.62 968 GLY A N 1
ATOM 6770 C CA . GLY A 1 968 ? -13.690 1.916 57.826 1.00 87.62 968 GLY A CA 1
ATOM 6771 C C . GLY A 1 968 ? -12.829 0.741 58.283 1.00 87.62 968 GLY A C 1
ATOM 6772 O O . GLY A 1 968 ? -12.994 0.245 59.400 1.00 87.62 968 GLY A O 1
ATOM 6773 N N . GLY A 1 969 ? -11.983 0.226 57.387 1.00 88.56 969 GLY A N 1
ATOM 6774 C CA . GLY A 1 969 ? -11.118 -0.929 57.635 1.00 88.56 969 GLY A CA 1
ATOM 6775 C C . GLY A 1 969 ? -11.853 -2.261 57.829 1.00 88.56 969 GLY A C 1
ATOM 6776 O O . GLY A 1 969 ? -11.217 -3.260 58.158 1.00 88.56 969 GLY A O 1
ATOM 6777 N N . LYS A 1 970 ? -13.181 -2.315 57.655 1.00 91.06 970 LYS A N 1
ATOM 6778 C CA . LYS A 1 970 ? -13.957 -3.558 57.775 1.00 91.06 970 LYS A CA 1
ATOM 6779 C C . LYS A 1 970 ? -13.831 -4.420 56.525 1.00 91.06 970 LYS A C 1
ATOM 6781 O O . LYS A 1 970 ? -13.658 -3.911 55.421 1.00 91.06 970 LYS A O 1
ATOM 6786 N N . THR A 1 971 ? -13.969 -5.732 56.710 1.00 93.56 971 THR A N 1
ATOM 6787 C CA . THR A 1 971 ? -14.209 -6.650 55.595 1.00 93.56 971 THR A CA 1
ATOM 6788 C C . THR A 1 971 ? -15.594 -6.377 55.013 1.00 93.56 971 THR A C 1
ATOM 6790 O O . THR A 1 971 ? -16.577 -6.301 55.757 1.00 93.56 971 THR A O 1
ATOM 6793 N N . THR A 1 972 ? -15.675 -6.206 53.698 1.00 93.12 972 THR A N 1
ATOM 6794 C CA . THR A 1 972 ? -16.919 -5.868 53.001 1.00 93.12 972 THR A CA 1
ATOM 6795 C C . THR A 1 972 ? -17.876 -7.064 52.922 1.00 93.12 972 THR A C 1
ATOM 6797 O O . THR A 1 972 ? -17.465 -8.224 53.041 1.00 93.12 972 THR A O 1
ATOM 6800 N N . PRO A 1 973 ? -19.168 -6.826 52.636 1.00 91.50 973 PRO A N 1
ATOM 6801 C CA . PRO A 1 973 ? -19.995 -7.825 51.970 1.00 91.50 973 PRO A CA 1
ATOM 6802 C C . PRO A 1 973 ? -19.361 -8.286 50.648 1.00 91.50 973 PRO A C 1
ATOM 6804 O O . PRO A 1 973 ? -18.460 -7.639 50.113 1.00 91.50 973 PRO A O 1
ATOM 6807 N N . ASP A 1 974 ? -19.863 -9.398 50.119 1.00 89.38 974 ASP A N 1
ATOM 6808 C CA . ASP A 1 974 ? -19.498 -9.892 48.791 1.00 89.38 974 ASP A CA 1
ATOM 6809 C C . ASP A 1 974 ? -19.869 -8.889 47.676 1.00 89.38 974 ASP A C 1
ATOM 6811 O O . ASP A 1 974 ? -20.961 -8.322 47.678 1.00 89.38 974 ASP A O 1
ATOM 6815 N N . TRP A 1 975 ? -18.969 -8.698 46.714 1.00 87.06 975 TRP A N 1
ATOM 6816 C CA . TRP A 1 975 ? -19.078 -7.769 45.584 1.00 87.06 975 TRP A CA 1
ATOM 6817 C C . TRP A 1 975 ? -20.165 -8.155 44.567 1.00 87.06 975 TRP A C 1
ATOM 6819 O O . TRP A 1 975 ? -20.656 -7.296 43.832 1.00 87.06 975 TRP A O 1
ATOM 6829 N N . TRP A 1 976 ? -20.558 -9.431 44.512 1.00 85.75 976 TRP A N 1
ATOM 6830 C CA . TRP A 1 976 ? -21.522 -9.949 43.534 1.00 85.75 976 TRP A CA 1
ATOM 6831 C C . TRP A 1 976 ? -22.969 -9.937 44.033 1.00 85.75 976 TRP A C 1
ATOM 6833 O O . TRP A 1 976 ? -23.895 -9.796 43.235 1.00 85.75 976 TRP A O 1
ATOM 6843 N N . SER A 1 977 ? -23.167 -10.111 45.340 1.00 85.00 977 SER A N 1
ATOM 6844 C CA . SER A 1 977 ? -24.475 -10.371 45.958 1.00 85.00 977 SER A CA 1
ATOM 6845 C C . SER A 1 977 ? -24.727 -9.627 47.276 1.00 85.00 977 SER A C 1
ATOM 6847 O O . SER A 1 977 ? -25.860 -9.599 47.764 1.00 85.00 977 SER A O 1
ATOM 6849 N N . GLY A 1 978 ? -23.698 -9.019 47.868 1.00 87.88 978 GLY A N 1
ATOM 6850 C CA . GLY A 1 978 ? -23.785 -8.259 49.110 1.00 87.88 978 GLY A CA 1
ATOM 6851 C C . GLY A 1 978 ? -24.244 -6.811 48.917 1.00 87.88 978 GLY A C 1
ATOM 6852 O O . GLY A 1 978 ? -24.225 -6.250 47.826 1.00 87.88 978 GLY A O 1
ATOM 6853 N N . SER A 1 979 ? -24.671 -6.177 50.011 1.00 89.00 979 SER A N 1
ATOM 6854 C CA . SER A 1 979 ? -24.988 -4.743 50.053 1.00 89.00 979 SER A CA 1
ATOM 6855 C C . SER A 1 979 ? -24.900 -4.196 51.482 1.00 89.00 979 SER A C 1
ATOM 6857 O O . SER A 1 979 ? -24.954 -4.961 52.447 1.00 89.00 979 SER A O 1
ATOM 6859 N N . ILE A 1 980 ? -24.764 -2.870 51.620 1.00 89.31 980 ILE A N 1
ATOM 6860 C CA . ILE A 1 980 ? -24.829 -2.156 52.905 1.00 89.31 980 ILE A CA 1
ATOM 6861 C C . ILE A 1 980 ? -25.913 -1.077 52.824 1.00 89.31 980 ILE A C 1
ATOM 6863 O O . ILE A 1 980 ? -25.865 -0.185 51.980 1.00 89.31 980 ILE A O 1
ATOM 6867 N N . ALA A 1 981 ? -26.868 -1.109 53.749 1.00 90.25 981 ALA A N 1
ATOM 6868 C CA . ALA A 1 981 ? -27.864 -0.061 53.931 1.00 90.25 981 ALA A CA 1
ATOM 6869 C C . ALA A 1 981 ? -27.293 1.069 54.810 1.00 90.25 981 ALA A C 1
ATOM 6871 O O . ALA A 1 981 ? -27.615 1.155 56.000 1.00 90.25 981 ALA A O 1
ATOM 6872 N N . VAL A 1 982 ? -26.449 1.927 54.217 1.00 87.06 982 VAL A N 1
ATOM 6873 C CA . VAL A 1 982 ? -25.689 3.029 54.864 1.00 87.06 982 VAL A CA 1
ATOM 6874 C C . VAL A 1 982 ? -26.488 3.761 55.951 1.00 87.06 982 VAL A C 1
ATOM 6876 O O . VAL A 1 982 ? -26.053 3.839 57.097 1.00 87.06 982 VAL A O 1
ATOM 6879 N N . ASN A 1 983 ? -27.714 4.189 55.631 1.00 87.00 983 ASN A N 1
ATOM 6880 C CA . ASN A 1 983 ? -28.614 4.939 56.522 1.00 87.00 983 ASN A CA 1
ATOM 6881 C C . ASN A 1 983 ? -29.147 4.154 57.747 1.00 87.00 983 ASN A C 1
ATOM 6883 O O . ASN A 1 983 ? -30.025 4.645 58.455 1.00 87.00 983 ASN A O 1
ATOM 6887 N N . SER A 1 984 ? -28.676 2.929 57.992 1.00 87.25 984 SER A N 1
ATOM 6888 C CA . SER A 1 984 ? -29.108 2.086 59.119 1.00 87.25 984 SER A CA 1
ATOM 6889 C C . SER A 1 984 ? -28.022 1.150 59.666 1.00 87.25 984 SER A C 1
ATOM 6891 O O . SER A 1 984 ? -28.021 0.853 60.859 1.00 87.25 984 SER A O 1
ATOM 6893 N N . GLN A 1 985 ? -27.078 0.709 58.830 1.00 90.88 985 GLN A N 1
ATOM 6894 C CA . GLN A 1 985 ? -26.034 -0.264 59.169 1.00 90.88 985 GLN A CA 1
ATOM 6895 C C . GLN A 1 985 ? -24.701 0.414 59.526 1.00 90.88 985 GLN A C 1
ATOM 6897 O O . GLN A 1 985 ? -23.634 -0.006 59.089 1.00 90.88 985 GLN A O 1
ATOM 6902 N N . CYS A 1 986 ? -24.741 1.477 60.333 1.00 90.12 986 CYS A N 1
ATOM 6903 C CA . CYS A 1 986 ? -23.569 2.314 60.621 1.00 90.12 986 CYS A CA 1
ATOM 6904 C C . CYS A 1 986 ? -22.374 1.516 61.192 1.00 90.12 986 CYS A C 1
ATOM 6906 O O . CYS A 1 986 ? -21.225 1.809 60.877 1.00 90.12 986 CYS A O 1
ATOM 6908 N N . THR A 1 987 ? -22.625 0.472 61.988 1.00 90.06 987 THR A N 1
ATOM 6909 C CA . THR A 1 987 ? -21.586 -0.402 62.565 1.00 90.06 987 THR A CA 1
ATOM 6910 C C . THR A 1 987 ? -20.899 -1.331 61.554 1.00 90.06 987 THR A C 1
ATOM 6912 O O . THR A 1 987 ? -19.884 -1.937 61.896 1.00 90.06 987 THR A O 1
ATOM 6915 N N . SER A 1 988 ? -21.395 -1.427 60.314 1.00 91.00 988 SER A N 1
ATOM 6916 C CA . SER A 1 988 ? -20.710 -2.124 59.214 1.00 91.00 988 SER A CA 1
ATOM 6917 C C . SER A 1 988 ? -19.498 -1.357 58.678 1.00 91.00 988 SER A C 1
ATOM 6919 O O . SER A 1 988 ? -18.652 -1.977 58.045 1.00 91.00 988 SER A O 1
ATOM 6921 N N . CYS A 1 989 ? -19.386 -0.052 58.962 1.00 90.62 989 CYS A N 1
ATOM 6922 C CA . CYS A 1 989 ? -18.210 0.763 58.629 1.00 90.62 989 CYS A CA 1
ATOM 6923 C C . CYS A 1 989 ? -17.572 1.404 59.874 1.00 90.62 989 CYS A C 1
ATOM 6925 O O . CYS A 1 989 ? -16.353 1.485 59.964 1.00 90.62 989 CYS A O 1
ATOM 6927 N N . HIS A 1 990 ? -18.357 1.855 60.857 1.00 89.62 990 HIS A N 1
ATOM 6928 C CA . HIS A 1 990 ? -17.840 2.562 62.035 1.00 89.62 990 HIS A CA 1
ATOM 6929 C C . HIS A 1 990 ? -17.519 1.606 63.193 1.00 89.62 990 HIS A C 1
ATOM 6931 O O . HIS A 1 990 ? -18.386 0.879 63.681 1.00 89.62 990 HIS A O 1
ATOM 6937 N N . ALA A 1 991 ? -16.273 1.637 63.672 1.00 89.00 991 ALA A N 1
ATOM 6938 C CA . ALA A 1 991 ? -15.819 0.869 64.832 1.00 89.00 991 ALA A CA 1
ATOM 6939 C C . ALA A 1 991 ? -15.907 1.671 66.144 1.00 89.00 991 ALA A C 1
ATOM 6941 O O . ALA A 1 991 ? -15.870 2.898 66.133 1.00 89.00 991 ALA A O 1
ATOM 6942 N N . SER A 1 992 ? -15.945 0.976 67.285 1.00 88.62 992 SER A N 1
ATOM 6943 C CA . SER A 1 992 ? -15.764 1.606 68.600 1.00 88.62 992 SER A CA 1
ATOM 6944 C C . SER A 1 992 ? -14.278 1.795 68.919 1.00 88.62 992 SER A C 1
ATOM 6946 O O . SER A 1 992 ? -13.475 0.892 68.685 1.00 88.62 992 SER A O 1
ATOM 6948 N N . GLY A 1 993 ? -13.930 2.923 69.537 1.00 87.81 993 GLY A N 1
ATOM 6949 C CA . GLY A 1 993 ? -12.573 3.259 69.974 1.00 87.81 993 GLY A CA 1
ATOM 6950 C C . GLY A 1 993 ? -11.868 4.203 69.003 1.00 87.81 993 GLY A C 1
ATOM 6951 O O . GLY A 1 993 ? -12.503 5.029 68.358 1.00 87.81 993 GLY A O 1
ATOM 6952 N N . THR A 1 994 ? -10.542 4.103 68.920 1.00 86.06 994 THR A N 1
ATOM 6953 C CA . THR A 1 994 ? -9.682 4.977 68.097 1.00 86.06 994 THR A CA 1
ATOM 6954 C C . THR A 1 994 ? -8.954 4.228 66.977 1.00 86.06 994 THR A C 1
ATOM 6956 O O . THR A 1 994 ? -8.064 4.802 66.347 1.00 86.06 994 THR A O 1
ATOM 6959 N N . GLY A 1 995 ? -9.312 2.960 66.739 1.00 85.44 995 GLY A N 1
ATOM 6960 C CA . GLY A 1 995 ? -8.618 2.065 65.811 1.00 85.44 995 GLY A CA 1
ATOM 6961 C C . GLY A 1 995 ? -8.580 2.603 64.385 1.00 85.44 995 GLY A C 1
ATOM 6962 O O . GLY A 1 995 ? -7.500 2.784 63.845 1.00 85.44 995 GLY A O 1
ATOM 6963 N N . GLU A 1 996 ? -9.735 2.933 63.812 1.00 90.44 996 GLU A N 1
ATOM 6964 C CA . GLU A 1 996 ? -9.876 3.405 62.426 1.00 90.44 996 GLU A CA 1
ATOM 6965 C C . GLU A 1 996 ? -10.224 4.896 62.353 1.00 90.44 996 GLU A C 1
ATOM 6967 O O . GLU A 1 996 ? -10.771 5.444 63.313 1.00 90.44 996 GLU A O 1
ATOM 6972 N N . TYR A 1 997 ? -9.925 5.556 61.226 1.00 88.56 997 TYR A N 1
ATOM 6973 C CA . TYR A 1 997 ? -10.143 7.004 61.040 1.00 88.56 997 TYR A CA 1
ATOM 6974 C C . TYR A 1 997 ? -11.583 7.443 61.349 1.00 88.56 997 TYR A C 1
ATOM 6976 O O . TYR A 1 997 ? -11.797 8.477 61.975 1.00 88.56 997 TYR A O 1
ATOM 6984 N N . ASN A 1 998 ? -12.561 6.611 60.986 1.00 87.12 998 ASN A N 1
ATOM 6985 C CA . ASN A 1 998 ? -13.987 6.868 61.169 1.00 87.12 998 ASN A CA 1
ATOM 6986 C C . ASN A 1 998 ? -14.568 6.348 62.508 1.00 87.12 998 ASN A C 1
ATOM 6988 O O . ASN A 1 998 ? -15.792 6.268 62.649 1.00 87.12 998 ASN A O 1
ATOM 6992 N N . SER A 1 999 ? -13.737 5.924 63.468 1.00 88.44 999 SER A N 1
ATOM 6993 C CA . SER A 1 999 ? -14.214 5.265 64.697 1.00 88.44 999 SER A CA 1
ATOM 6994 C C . SER A 1 999 ? -14.889 6.229 65.677 1.00 88.44 999 SER A C 1
ATOM 6996 O O . SER A 1 999 ? -14.474 7.377 65.826 1.00 88.44 999 SER A O 1
ATOM 6998 N N . TYR A 1 1000 ? -15.894 5.741 66.411 1.00 88.06 1000 TYR A N 1
ATOM 6999 C CA . TYR A 1 1000 ? -16.516 6.470 67.517 1.00 88.06 1000 TYR A CA 1
ATOM 7000 C C . TYR A 1 1000 ? -15.862 6.096 68.856 1.00 88.06 1000 TYR A C 1
ATOM 7002 O O . TYR A 1 1000 ? -15.875 4.941 69.288 1.00 88.06 1000 TYR A O 1
ATOM 7010 N N . ASN A 1 1001 ? -15.320 7.088 69.556 1.00 85.88 1001 ASN A N 1
ATOM 7011 C CA . ASN A 1 1001 ? -14.780 6.947 70.913 1.00 85.88 1001 ASN A CA 1
ATOM 7012 C C . ASN A 1 1001 ? -15.563 7.746 71.966 1.00 85.88 1001 ASN A C 1
ATOM 7014 O O . ASN A 1 1001 ? -15.620 7.306 73.108 1.00 85.88 1001 ASN A O 1
ATOM 7018 N N . SER A 1 1002 ? -16.156 8.881 71.589 1.00 79.31 1002 SER A N 1
ATOM 7019 C CA . SER A 1 1002 ? -16.612 9.903 72.533 1.00 79.31 1002 SER A CA 1
ATOM 7020 C C . SER A 1 1002 ? -18.015 9.697 73.111 1.00 79.31 1002 SER A C 1
ATOM 7022 O O . SER A 1 1002 ? -18.893 9.051 72.521 1.00 79.31 1002 SER A O 1
ATOM 7024 N N . GLY A 1 1003 ? -18.249 10.294 74.276 1.00 78.69 1003 GLY A N 1
ATOM 7025 C CA . GLY A 1 1003 ? -19.484 10.203 75.037 1.00 78.69 1003 GLY A CA 1
ATOM 7026 C C . GLY A 1 1003 ? -19.828 8.756 75.386 1.00 78.69 1003 GLY A C 1
ATOM 7027 O O . GLY A 1 1003 ? -18.975 7.907 75.629 1.00 78.69 1003 GLY A O 1
ATOM 7028 N N . LYS A 1 1004 ? -21.124 8.435 75.429 1.00 82.94 1004 LYS A N 1
ATOM 7029 C CA . LYS A 1 1004 ? -21.597 7.119 75.901 1.00 82.94 1004 LYS A CA 1
ATOM 7030 C C . LYS A 1 1004 ? -22.149 6.224 74.788 1.00 82.94 1004 LYS A C 1
ATOM 7032 O O . LYS A 1 1004 ? -23.038 5.407 75.027 1.00 82.94 1004 LYS A O 1
ATOM 7037 N N . HIS A 1 1005 ? -21.560 6.301 73.589 1.00 87.88 1005 HIS A N 1
ATOM 7038 C CA . HIS A 1 1005 ? -21.791 5.338 72.497 1.00 87.88 1005 HIS A CA 1
ATOM 7039 C C . HIS A 1 1005 ? -21.626 3.881 72.972 1.00 87.88 1005 HIS A C 1
ATOM 7041 O O . HIS A 1 1005 ? -22.517 3.054 72.781 1.00 87.88 1005 HIS A O 1
ATOM 7047 N N . SER A 1 1006 ? -20.542 3.591 73.700 1.00 84.44 1006 SER A N 1
ATOM 7048 C CA . SER A 1 1006 ? -20.207 2.270 74.267 1.00 84.44 1006 SER A CA 1
ATOM 7049 C C . SER A 1 1006 ? -21.202 1.737 75.316 1.00 84.44 1006 SER A C 1
ATOM 7051 O O . SER A 1 1006 ? -21.155 0.552 75.670 1.00 84.44 1006 SER A O 1
ATOM 7053 N N . LYS A 1 1007 ? -22.095 2.603 75.821 1.00 85.62 1007 LYS A N 1
ATOM 7054 C CA . LYS A 1 1007 ? -23.263 2.236 76.633 1.00 85.62 1007 LYS A CA 1
ATOM 7055 C C . LYS A 1 1007 ? -24.464 1.975 75.725 1.00 85.62 1007 LYS A C 1
ATOM 7057 O O . LYS A 1 1007 ? -24.973 0.862 75.711 1.00 85.62 1007 LYS A O 1
ATOM 7062 N N . HIS A 1 1008 ? -24.881 2.960 74.932 1.00 87.62 1008 HIS A N 1
ATOM 7063 C CA . HIS A 1 1008 ? -26.126 2.873 74.163 1.00 87.62 1008 HIS A CA 1
ATOM 7064 C C . HIS A 1 1008 ? -26.121 1.743 73.118 1.00 87.62 1008 HIS A C 1
ATOM 7066 O O . HIS A 1 1008 ? -27.131 1.064 72.957 1.00 87.62 1008 HIS A O 1
ATOM 7072 N N . ILE A 1 1009 ? -24.978 1.458 72.485 1.00 87.50 1009 ILE A N 1
ATOM 7073 C CA . ILE A 1 1009 ? -24.840 0.330 71.545 1.00 87.50 1009 ILE A CA 1
ATOM 7074 C C . ILE A 1 1009 ? -24.910 -1.020 72.282 1.00 87.50 1009 ILE A C 1
ATOM 7076 O O . ILE A 1 1009 ? -25.504 -1.970 71.778 1.00 87.50 1009 ILE A O 1
ATOM 7080 N N . ARG A 1 1010 ? -24.387 -1.102 73.514 1.00 86.56 1010 ARG A N 1
ATOM 7081 C CA . ARG A 1 1010 ? -24.506 -2.286 74.391 1.00 86.56 1010 ARG A CA 1
ATOM 7082 C C . ARG A 1 1010 ? -25.941 -2.505 74.883 1.00 86.56 1010 ARG A C 1
ATOM 7084 O O . ARG A 1 1010 ? -26.346 -3.641 75.095 1.00 86.56 1010 ARG A O 1
ATOM 7091 N N . GLU A 1 1011 ? -26.700 -1.424 75.039 1.00 88.50 1011 GLU A N 1
ATOM 7092 C CA . GLU A 1 1011 ? -28.135 -1.425 75.353 1.00 88.50 1011 GLU A CA 1
ATOM 7093 C C . GLU A 1 1011 ? -29.024 -1.642 74.107 1.00 88.50 1011 GLU A C 1
ATOM 7095 O O . GLU A 1 1011 ? -30.246 -1.683 74.226 1.00 88.50 1011 GLU A O 1
ATOM 7100 N N . GLY A 1 1012 ? -28.433 -1.821 72.917 1.00 87.75 1012 GLY A N 1
ATOM 7101 C CA . GLY A 1 1012 ? -29.144 -2.147 71.677 1.00 87.75 1012 GLY A CA 1
ATOM 7102 C C . GLY A 1 1012 ? -29.738 -0.953 70.920 1.00 87.75 1012 GLY A C 1
ATOM 7103 O O . GLY A 1 1012 ? -30.521 -1.153 69.991 1.00 87.75 1012 GLY A O 1
ATOM 7104 N N . PHE A 1 1013 ? -29.387 0.288 71.273 1.00 88.94 1013 PHE A N 1
ATOM 7105 C CA . PHE A 1 1013 ? -29.822 1.471 70.527 1.00 88.94 1013 PHE A CA 1
ATOM 7106 C C . PHE A 1 1013 ? -28.983 1.666 69.254 1.00 88.94 1013 PHE A C 1
ATOM 7108 O O . PHE A 1 1013 ? -27.759 1.777 69.311 1.00 88.94 1013 PHE A O 1
ATOM 7115 N N . ALA A 1 1014 ? -29.654 1.762 68.104 1.00 90.50 1014 ALA A N 1
ATOM 7116 C CA . ALA A 1 1014 ? -29.026 2.110 66.830 1.00 90.50 1014 ALA A CA 1
ATOM 7117 C C . ALA A 1 1014 ? -28.568 3.581 66.800 1.00 90.50 1014 ALA A C 1
ATOM 7119 O O . ALA A 1 1014 ? -29.193 4.445 67.416 1.00 90.50 1014 ALA A O 1
ATOM 7120 N N . CYS A 1 1015 ? -27.529 3.892 66.017 1.00 91.19 1015 CYS A N 1
ATOM 7121 C CA . CYS A 1 1015 ? -26.985 5.253 65.896 1.00 91.19 1015 CYS A CA 1
ATOM 7122 C C . CYS A 1 1015 ? -28.050 6.284 65.468 1.00 91.19 1015 CYS A C 1
ATOM 7124 O O . CYS A 1 1015 ? -28.068 7.412 65.963 1.00 91.19 1015 CYS A O 1
ATOM 7126 N N . THR A 1 1016 ? -29.002 5.869 64.627 1.00 92.00 1016 THR A N 1
ATOM 7127 C CA . THR A 1 1016 ? -30.133 6.678 64.140 1.00 92.00 1016 THR A CA 1
ATOM 7128 C C . THR A 1 1016 ? -31.115 7.133 65.229 1.00 92.00 1016 THR A C 1
ATOM 7130 O O . THR A 1 1016 ? -31.923 8.029 64.999 1.00 92.00 1016 THR A O 1
ATOM 7133 N N . VAL A 1 1017 ? -31.034 6.582 66.448 1.00 91.00 1017 VAL A N 1
ATOM 7134 C CA . VAL A 1 1017 ? -31.800 7.070 67.612 1.00 91.00 1017 VAL A CA 1
ATOM 7135 C C . VAL A 1 1017 ? -31.365 8.486 68.016 1.00 91.00 1017 VAL A C 1
ATOM 7137 O O . VAL A 1 1017 ? -32.196 9.258 68.499 1.00 91.00 1017 VAL A O 1
ATOM 7140 N N . CYS A 1 1018 ? -30.095 8.835 67.785 1.00 89.69 1018 CYS A N 1
ATOM 7141 C CA . CYS A 1 1018 ? -29.511 10.142 68.103 1.00 89.69 1018 CYS A CA 1
ATOM 7142 C C . CYS A 1 1018 ? -29.111 10.940 66.852 1.00 89.69 1018 CYS A C 1
ATOM 7144 O O . CYS A 1 1018 ? -29.250 12.161 66.850 1.00 89.69 1018 CYS A O 1
ATOM 7146 N N . HIS A 1 1019 ? -28.621 10.269 65.807 1.00 90.44 1019 HIS A N 1
ATOM 7147 C CA . HIS A 1 1019 ? -28.105 10.889 64.586 1.00 90.44 1019 HIS A CA 1
ATOM 7148 C C . HIS A 1 1019 ? -29.168 10.909 63.483 1.00 90.44 1019 HIS A C 1
ATOM 7150 O O . HIS A 1 1019 ? -29.673 9.866 63.072 1.00 90.44 1019 HIS A O 1
ATOM 7156 N N . ASN A 1 1020 ? -29.496 12.096 62.981 1.00 90.69 1020 ASN A N 1
ATOM 7157 C CA . ASN A 1 1020 ? -30.396 12.265 61.849 1.00 90.69 1020 ASN A CA 1
ATOM 7158 C C . ASN A 1 1020 ? -29.633 12.022 60.538 1.00 90.69 1020 ASN A C 1
ATOM 7160 O O . ASN A 1 1020 ? -28.722 12.778 60.205 1.00 90.69 1020 ASN A O 1
ATOM 7164 N N . THR A 1 1021 ? -30.032 11.003 59.778 1.00 89.06 1021 THR A N 1
ATOM 7165 C CA . THR A 1 1021 ? -29.449 10.694 58.461 1.00 89.06 1021 THR A CA 1
ATOM 7166 C C . THR A 1 1021 ? -29.757 11.760 57.409 1.00 89.06 1021 THR A C 1
ATOM 7168 O O . THR A 1 1021 ? -28.934 11.999 56.536 1.00 89.06 1021 THR A O 1
ATOM 7171 N N . ALA A 1 1022 ? -30.856 12.511 57.547 1.00 87.56 1022 ALA A N 1
ATOM 7172 C CA . ALA A 1 1022 ? -31.166 13.687 56.719 1.00 87.56 1022 ALA A CA 1
ATOM 7173 C C . ALA A 1 1022 ? -30.375 14.955 57.134 1.00 87.56 1022 ALA A C 1
ATOM 7175 O O . ALA A 1 1022 ? -30.904 16.065 57.119 1.00 87.56 1022 ALA A O 1
ATOM 7176 N N . LYS A 1 1023 ? -29.139 14.757 57.604 1.00 87.00 1023 LYS A N 1
ATOM 7177 C CA . LYS A 1 1023 ? -28.091 15.768 57.834 1.00 87.00 1023 LYS A CA 1
ATOM 7178 C C . LYS A 1 1023 ? -26.709 15.246 57.390 1.00 87.00 1023 LYS A C 1
ATOM 7180 O O . LYS A 1 1023 ? -25.685 15.787 57.799 1.00 87.00 1023 LYS A O 1
ATOM 7185 N N . MET A 1 1024 ? -26.666 14.135 56.653 1.00 82.31 1024 MET A N 1
ATOM 7186 C CA . MET A 1 1024 ? -25.442 13.425 56.252 1.00 82.31 1024 MET A CA 1
ATOM 7187 C C . MET A 1 1024 ? -25.079 13.727 54.790 1.00 82.31 1024 MET A C 1
ATOM 7189 O O . MET A 1 1024 ? -24.523 12.890 54.087 1.00 82.31 1024 MET A O 1
ATOM 7193 N N . ASP A 1 1025 ? -25.409 14.937 54.337 1.00 71.62 1025 ASP A N 1
ATOM 7194 C CA . ASP A 1 1025 ? -25.461 15.334 52.924 1.00 71.62 1025 ASP A CA 1
ATOM 7195 C C . ASP A 1 1025 ? -24.093 15.289 52.210 1.00 71.62 1025 ASP A C 1
ATOM 7197 O O . ASP A 1 1025 ? -24.041 15.315 50.985 1.00 71.62 1025 ASP A O 1
ATOM 7201 N N . ASN A 1 1026 ? -22.996 15.187 52.973 1.00 76.44 1026 ASN A N 1
ATOM 7202 C CA . ASN A 1 1026 ? -21.616 15.083 52.489 1.00 76.44 1026 ASN A CA 1
ATOM 7203 C C . ASN A 1 1026 ? -20.844 13.900 53.129 1.00 76.44 1026 ASN A C 1
ATOM 7205 O O . ASN A 1 1026 ? -19.646 13.995 53.350 1.00 76.44 1026 ASN A O 1
ATOM 7209 N N . HIS A 1 1027 ? -21.517 12.799 53.492 1.00 81.44 1027 HIS A N 1
ATOM 7210 C CA . HIS A 1 1027 ? -20.918 11.654 54.220 1.00 81.44 1027 HIS A CA 1
ATOM 7211 C C . HIS A 1 1027 ? -19.909 10.805 53.407 1.00 81.44 1027 HIS A C 1
ATOM 7213 O O . HIS A 1 1027 ? -19.266 9.918 53.964 1.00 81.44 1027 HIS A O 1
ATOM 7219 N N . PHE A 1 1028 ? -19.788 11.064 52.105 1.00 82.88 1028 PHE A N 1
ATOM 7220 C CA . PHE A 1 1028 ? -18.797 10.460 51.208 1.00 82.88 1028 PHE A CA 1
ATOM 7221 C C . PHE A 1 1028 ? -18.180 11.555 50.320 1.00 82.88 1028 PHE A C 1
ATOM 7223 O O . PHE A 1 1028 ? -18.164 11.438 49.098 1.00 82.88 1028 PHE A O 1
ATOM 7230 N N . GLY A 1 1029 ? -17.808 12.683 50.925 1.00 76.50 1029 GLY A N 1
ATOM 7231 C CA . GLY A 1 1029 ? -17.375 13.889 50.216 1.00 76.50 1029 GLY A CA 1
ATOM 7232 C C . GLY A 1 1029 ? -15.955 13.788 49.659 1.00 76.50 1029 GLY A C 1
ATOM 7233 O O . GLY A 1 1029 ? -15.710 14.227 48.539 1.00 76.50 1029 GLY A O 1
ATOM 7234 N N . ASP A 1 1030 ? -15.039 13.199 50.433 1.00 78.31 1030 ASP A N 1
ATOM 7235 C CA . ASP A 1 1030 ? -13.638 12.976 50.060 1.00 78.31 1030 ASP A CA 1
ATOM 7236 C C . ASP A 1 1030 ? -13.023 11.844 50.903 1.00 78.31 1030 ASP A C 1
ATOM 7238 O O . ASP A 1 1030 ? -12.408 12.055 51.952 1.00 78.31 1030 ASP A O 1
ATOM 7242 N N . LEU A 1 1031 ? -13.180 10.616 50.405 1.00 74.38 1031 LEU A N 1
ATOM 7243 C CA . LEU A 1 1031 ? -12.676 9.395 51.040 1.00 74.38 1031 LEU A CA 1
ATOM 7244 C C . LEU A 1 1031 ? -11.161 9.177 50.853 1.00 74.38 1031 LEU A C 1
ATOM 7246 O O . LEU A 1 1031 ? -10.633 8.171 51.335 1.00 74.38 1031 LEU A O 1
ATOM 7250 N N . THR A 1 1032 ? -10.457 10.103 50.187 1.00 76.62 1032 THR A N 1
ATOM 7251 C CA . THR A 1 1032 ? -8.987 10.086 50.074 1.00 76.62 1032 THR A CA 1
ATOM 7252 C C . THR A 1 1032 ? -8.298 10.670 51.308 1.00 76.62 1032 THR A C 1
ATOM 7254 O O . THR A 1 1032 ? -7.087 10.510 51.478 1.00 76.62 1032 THR A O 1
ATOM 7257 N N . THR A 1 1033 ? -9.052 11.339 52.193 1.00 81.56 1033 THR A N 1
ATOM 7258 C CA . THR A 1 1033 ? -8.509 11.972 53.399 1.00 81.56 1033 THR A CA 1
ATOM 7259 C C . THR A 1 1033 ? -8.972 11.279 54.689 1.00 81.56 1033 THR A C 1
ATOM 7261 O O . THR A 1 1033 ? -10.125 10.872 54.811 1.00 81.56 1033 THR A O 1
ATOM 7264 N N . PRO A 1 1034 ? -8.121 11.219 55.730 1.00 78.62 1034 PRO A N 1
ATOM 7265 C CA . PRO A 1 1034 ? -8.521 10.818 57.084 1.00 78.62 1034 PRO A CA 1
ATOM 7266 C C . PRO A 1 1034 ? -9.514 11.745 57.814 1.00 78.62 1034 PRO A C 1
ATOM 7268 O O . PRO A 1 1034 ? -9.731 11.556 59.015 1.00 78.62 1034 PRO A O 1
ATOM 7271 N N . ALA A 1 1035 ? -10.038 12.793 57.170 1.00 79.12 1035 ALA A N 1
ATOM 7272 C CA . ALA A 1 1035 ? -10.810 13.851 57.816 1.00 79.12 1035 ALA A CA 1
ATOM 7273 C C . ALA A 1 1035 ? -12.315 13.698 57.554 1.00 79.12 1035 ALA A C 1
ATOM 7275 O O . ALA A 1 1035 ? -12.744 13.569 56.417 1.00 79.12 1035 ALA A O 1
ATOM 7276 N N . PHE A 1 1036 ? -13.130 13.782 58.611 1.00 75.00 1036 PHE A N 1
ATOM 7277 C CA . PHE A 1 1036 ? -14.590 13.797 58.474 1.00 75.00 1036 PHE A CA 1
ATOM 7278 C C . PHE A 1 1036 ? -15.064 15.042 57.712 1.00 75.00 1036 PHE A C 1
ATOM 7280 O O . PHE A 1 1036 ? -14.899 16.173 58.176 1.00 75.00 1036 PHE A O 1
ATOM 7287 N N . GLU A 1 1037 ? -15.754 14.821 56.599 1.00 75.44 1037 GLU A N 1
ATOM 7288 C CA . GLU A 1 1037 ? -16.251 15.839 55.664 1.00 75.44 1037 GLU A CA 1
ATOM 7289 C C . GLU A 1 1037 ? -17.542 16.518 56.158 1.00 75.44 1037 GLU A C 1
ATOM 7291 O O . GLU A 1 1037 ? -18.075 17.445 55.544 1.00 75.44 1037 GLU A O 1
ATOM 7296 N N . THR A 1 1038 ? -18.068 16.051 57.291 1.00 80.56 1038 THR A N 1
ATOM 7297 C CA . THR A 1 1038 ? -19.106 16.691 58.102 1.00 80.56 1038 THR A CA 1
ATOM 7298 C C . THR A 1 1038 ? -18.888 16.305 59.560 1.00 80.56 1038 THR A C 1
ATOM 7300 O O . THR A 1 1038 ? -18.724 15.131 59.885 1.00 80.56 1038 THR A O 1
ATOM 7303 N N . SER A 1 1039 ? -18.908 17.285 60.470 1.00 83.38 1039 SER A N 1
ATOM 7304 C CA . SER A 1 1039 ? -18.734 17.018 61.902 1.00 83.38 1039 SER A CA 1
ATOM 7305 C C . SER A 1 1039 ? -19.840 16.080 62.419 1.00 83.38 1039 SER A C 1
ATOM 7307 O O . SER A 1 1039 ? -21.014 16.464 62.358 1.00 83.38 1039 SER A O 1
ATOM 7309 N N . PRO A 1 1040 ? -19.521 14.901 62.998 1.00 84.81 1040 PRO A N 1
ATOM 7310 C CA . PRO A 1 1040 ? -20.536 13.961 63.488 1.00 84.81 1040 PRO A CA 1
ATOM 7311 C C . PRO A 1 1040 ? -21.510 14.593 64.494 1.00 84.81 1040 PRO A C 1
ATOM 7313 O O . PRO A 1 1040 ? -22.696 14.267 64.511 1.00 84.81 1040 PRO A O 1
ATOM 7316 N N . ALA A 1 1041 ? -21.032 15.573 65.265 1.00 84.75 1041 ALA A N 1
ATOM 7317 C CA . ALA A 1 1041 ? -21.814 16.394 66.183 1.00 84.75 1041 ALA A CA 1
ATOM 7318 C C . ALA A 1 1041 ? -22.998 17.132 65.521 1.00 84.75 1041 ALA A C 1
ATOM 7320 O O . ALA A 1 1041 ? -24.060 17.249 66.131 1.00 84.75 1041 ALA A O 1
ATOM 7321 N N . ALA A 1 1042 ? -22.851 17.609 64.280 1.00 87.19 1042 ALA A N 1
ATOM 7322 C CA . ALA A 1 1042 ? -23.898 18.358 63.577 1.00 87.19 1042 ALA A CA 1
ATOM 7323 C C . ALA A 1 1042 ? -25.118 17.480 63.240 1.00 87.19 1042 ALA A C 1
ATOM 7325 O O . ALA A 1 1042 ? -26.263 17.946 63.268 1.00 87.19 1042 ALA A O 1
ATOM 7326 N N . THR A 1 1043 ? -24.879 16.190 62.984 1.00 89.19 1043 THR A N 1
ATOM 7327 C CA . THR A 1 1043 ? -25.924 15.213 62.642 1.00 89.19 1043 THR A CA 1
ATOM 7328 C C . THR A 1 1043 ? -26.846 14.874 63.821 1.00 89.19 1043 THR A C 1
ATOM 7330 O O . THR A 1 1043 ? -27.944 14.365 63.606 1.00 89.19 1043 THR A O 1
ATOM 7333 N N . ILE A 1 1044 ? -26.464 15.191 65.065 1.00 89.38 1044 ILE A N 1
ATOM 7334 C CA . ILE A 1 1044 ? -27.256 14.856 66.256 1.00 89.38 1044 ILE A CA 1
ATOM 7335 C C . ILE A 1 1044 ? -28.560 15.672 66.293 1.00 89.38 1044 ILE A C 1
ATOM 7337 O O . ILE A 1 1044 ? -28.576 16.886 66.071 1.00 89.38 1044 ILE A O 1
ATOM 7341 N N . GLY A 1 1045 ? -29.665 14.999 66.606 1.00 86.62 1045 GLY A N 1
ATOM 7342 C CA . GLY A 1 1045 ? -30.964 15.606 66.884 1.00 86.62 1045 GLY A CA 1
ATOM 7343 C C . GLY A 1 1045 ? -31.759 16.078 65.663 1.00 86.62 1045 GLY A C 1
ATOM 7344 O O . GLY A 1 1045 ? -31.226 16.319 64.575 1.00 86.62 1045 GLY A O 1
ATOM 7345 N N . GLY A 1 1046 ? -33.066 16.240 65.870 1.00 84.62 1046 GLY A N 1
ATOM 7346 C CA . GLY A 1 1046 ? -34.050 16.601 64.845 1.00 84.62 1046 GLY A CA 1
ATOM 7347 C C . GLY A 1 1046 ? -35.259 15.663 64.843 1.00 84.62 1046 GLY A C 1
ATOM 7348 O O . GLY A 1 1046 ? -35.257 14.636 65.520 1.00 84.62 1046 GLY A O 1
ATOM 7349 N N . GLY A 1 1047 ? -36.296 16.010 64.072 1.00 78.25 1047 GLY A N 1
ATOM 7350 C CA . GLY A 1 1047 ? -37.627 15.378 64.137 1.00 78.25 1047 GLY A CA 1
ATOM 7351 C C . GLY A 1 1047 ? -37.717 13.887 63.774 1.00 78.25 1047 GLY A C 1
ATOM 7352 O O . GLY A 1 1047 ? -38.749 13.272 64.020 1.00 78.25 1047 GLY A O 1
ATOM 7353 N N . SER A 1 1048 ? -36.656 13.301 63.217 1.00 84.00 1048 SER A N 1
ATOM 7354 C CA . SER A 1 1048 ? -36.508 11.863 62.939 1.00 84.00 1048 SER A CA 1
ATOM 7355 C C . SER A 1 1048 ? -35.859 11.070 64.085 1.00 84.00 1048 SER A C 1
ATOM 7357 O O . SER A 1 1048 ? -35.826 9.843 64.039 1.00 84.00 1048 SER A O 1
ATOM 7359 N N . THR A 1 1049 ? -35.336 11.752 65.107 1.00 90.44 1049 THR A N 1
ATOM 7360 C CA . THR A 1 1049 ? -34.536 11.171 66.201 1.00 90.44 1049 THR A CA 1
ATOM 7361 C C . THR A 1 1049 ? -35.256 11.298 67.547 1.00 90.44 1049 THR A C 1
ATOM 7363 O O . THR A 1 1049 ? -36.262 11.997 67.671 1.00 90.44 1049 THR A O 1
ATOM 7366 N N . ARG A 1 1050 ? -34.718 10.674 68.603 1.00 88.88 1050 ARG A N 1
ATOM 7367 C CA . ARG A 1 1050 ? -35.223 10.837 69.981 1.00 88.88 1050 ARG A CA 1
ATOM 7368 C C . ARG A 1 1050 ? -34.596 12.015 70.739 1.00 88.88 1050 ARG A C 1
ATOM 7370 O O . ARG A 1 1050 ? -34.843 12.145 71.938 1.00 88.88 1050 ARG A O 1
ATOM 7377 N N . VAL A 1 1051 ? -33.804 12.854 70.067 1.00 86.81 1051 VAL A N 1
ATOM 7378 C CA . VAL A 1 1051 ? -33.118 14.028 70.632 1.00 86.81 1051 VAL A CA 1
ATOM 7379 C C . VAL A 1 1051 ? -33.669 15.292 69.967 1.00 86.81 1051 VAL A C 1
ATOM 7381 O O . VAL A 1 1051 ? -33.521 15.480 68.760 1.00 86.81 1051 VAL A O 1
ATOM 7384 N N . GLY A 1 1052 ? -34.300 16.179 70.739 1.00 80.19 1052 GLY A N 1
ATOM 7385 C CA . GLY A 1 1052 ? -34.903 17.398 70.191 1.00 80.19 1052 GLY A CA 1
ATOM 7386 C C . GLY A 1 1052 ? -33.880 18.348 69.562 1.00 80.19 1052 GLY A C 1
ATOM 7387 O O . GLY A 1 1052 ? -34.086 18.820 68.445 1.00 80.19 1052 GLY A O 1
ATOM 7388 N N . SER A 1 1053 ? -32.761 18.606 70.246 1.00 80.50 1053 SER A N 1
ATOM 7389 C CA . SER A 1 1053 ? -31.641 19.380 69.689 1.00 80.50 1053 SER A CA 1
ATOM 7390 C C . SER A 1 1053 ? -30.306 19.063 70.368 1.00 80.50 1053 SER A C 1
ATOM 7392 O O . SER A 1 1053 ? -30.276 18.515 71.473 1.00 80.50 1053 SER A O 1
ATOM 7394 N N . TYR A 1 1054 ? -29.207 19.434 69.709 1.00 83.19 1054 TYR A N 1
ATOM 7395 C CA . TYR A 1 1054 ? -27.849 19.326 70.234 1.00 83.19 1054 TYR A CA 1
ATOM 7396 C C . TYR A 1 1054 ? -27.064 20.615 69.979 1.00 83.19 1054 TYR A C 1
ATOM 7398 O O . TYR A 1 1054 ? -27.100 21.148 68.870 1.00 83.19 1054 TYR A O 1
ATOM 7406 N N . ALA A 1 1055 ? -26.354 21.109 70.995 1.00 81.19 1055 ALA A N 1
ATOM 7407 C CA . ALA A 1 1055 ? -25.443 22.247 70.882 1.00 81.19 1055 ALA A CA 1
ATOM 7408 C C . ALA A 1 1055 ? -24.365 22.192 71.976 1.00 81.19 1055 ALA A C 1
ATOM 7410 O O . ALA A 1 1055 ? -24.668 21.892 73.128 1.00 81.19 1055 ALA A O 1
ATOM 7411 N N . ASN A 1 1056 ? -23.116 22.529 71.633 1.00 78.44 1056 ASN A N 1
ATOM 7412 C CA . ASN A 1 1056 ? -22.002 22.732 72.575 1.00 78.44 1056 ASN A CA 1
ATOM 7413 C C . ASN A 1 1056 ? -21.844 21.618 73.639 1.00 78.44 1056 ASN A C 1
ATOM 7415 O O . ASN A 1 1056 ? -21.749 21.908 74.831 1.00 78.44 1056 ASN A O 1
ATOM 7419 N N . GLY A 1 1057 ? -21.868 20.348 73.215 1.00 75.75 1057 GLY A N 1
ATOM 7420 C CA . GLY A 1 1057 ? -21.748 19.182 74.106 1.00 75.75 1057 GLY A CA 1
ATOM 7421 C C . GLY A 1 1057 ? -23.058 18.718 74.758 1.00 75.75 1057 GLY A C 1
ATOM 7422 O O . GLY A 1 1057 ? -23.058 17.720 75.477 1.00 75.75 1057 GLY A O 1
ATOM 7423 N N . LYS A 1 1058 ? -24.183 19.413 74.533 1.00 78.62 1058 LYS A N 1
ATOM 7424 C CA . LYS A 1 1058 ? -25.432 19.214 75.289 1.00 78.62 1058 LYS A CA 1
ATOM 7425 C C . LYS A 1 1058 ? -26.579 18.752 74.403 1.00 78.62 1058 LYS A C 1
ATOM 7427 O O . LYS A 1 1058 ? -26.943 19.431 73.445 1.00 78.62 1058 LYS A O 1
ATOM 7432 N N . CYS A 1 1059 ? -27.180 17.625 74.770 1.00 80.25 1059 CYS A N 1
ATOM 7433 C CA . CYS A 1 1059 ? -28.429 17.124 74.199 1.00 80.25 1059 CYS A CA 1
ATOM 7434 C C . CYS A 1 1059 ? -29.608 17.665 75.019 1.00 80.25 1059 CYS A C 1
ATOM 7436 O O . CYS A 1 1059 ? -29.623 17.510 76.242 1.00 80.25 1059 CYS A O 1
ATOM 7438 N N . SER A 1 1060 ? -30.618 18.244 74.366 1.00 77.25 1060 SER A N 1
ATOM 7439 C CA . SER A 1 1060 ? -31.850 18.697 75.027 1.00 77.25 1060 SER A CA 1
ATOM 7440 C C . SER A 1 1060 ? -33.098 18.028 74.453 1.00 77.25 1060 SER A C 1
ATOM 7442 O O . SER A 1 1060 ? -33.143 17.645 73.278 1.00 77.25 1060 SER A O 1
ATOM 7444 N N . SER A 1 1061 ? -34.123 17.888 75.300 1.00 73.81 1061 SER A N 1
ATOM 7445 C CA . SER A 1 1061 ? -35.405 17.255 74.955 1.00 73.81 1061 SER A CA 1
ATOM 7446 C C . SER A 1 1061 ? -35.230 15.825 74.423 1.00 73.81 1061 SER A C 1
ATOM 7448 O O . SER A 1 1061 ? -35.751 15.460 73.368 1.00 73.81 1061 SER A O 1
ATOM 7450 N N . ILE A 1 1062 ? -34.459 15.018 75.154 1.00 82.44 1062 ILE A N 1
ATOM 7451 C CA . ILE A 1 1062 ? -34.220 13.599 74.897 1.00 82.44 1062 ILE A CA 1
ATOM 7452 C C . ILE A 1 1062 ? -35.398 12.789 75.444 1.00 82.44 1062 ILE A C 1
ATOM 7454 O O . ILE A 1 1062 ? -35.606 12.712 76.657 1.00 82.44 1062 ILE A O 1
ATOM 7458 N N . GLN A 1 1063 ? -36.137 12.116 74.565 1.00 82.25 1063 GLN A N 1
ATOM 7459 C CA . GLN A 1 1063 ? -37.351 11.370 74.933 1.00 82.25 1063 GLN A CA 1
ATOM 7460 C C . GLN A 1 1063 ? -37.093 10.194 75.895 1.00 82.25 1063 GLN A C 1
ATOM 7462 O O . GLN A 1 1063 ? -38.015 9.734 76.560 1.00 82.25 1063 GLN A O 1
ATOM 7467 N N . CYS A 1 1064 ? -35.853 9.699 75.965 1.00 79.88 1064 CYS A N 1
ATOM 7468 C CA . CYS A 1 1064 ? -35.478 8.549 76.792 1.00 79.88 1064 CYS A CA 1
ATOM 7469 C C . CYS A 1 1064 ? -35.018 8.912 78.218 1.00 79.88 1064 CYS A C 1
ATOM 7471 O O . CYS A 1 1064 ? -35.146 8.071 79.104 1.00 79.88 1064 CYS A O 1
ATOM 7473 N N . HIS A 1 1065 ? -34.431 10.098 78.437 1.00 83.00 1065 HIS A N 1
ATOM 7474 C CA . HIS A 1 1065 ? -33.781 10.447 79.717 1.00 83.00 1065 HIS A CA 1
ATOM 7475 C C . HIS A 1 1065 ? -33.630 11.963 80.003 1.00 83.00 1065 HIS A C 1
ATOM 7477 O O . HIS A 1 1065 ? -32.906 12.343 80.916 1.00 83.00 1065 HIS A O 1
ATOM 7483 N N . GLY A 1 1066 ? -34.335 12.851 79.292 1.00 79.81 1066 GLY A N 1
ATOM 7484 C CA . GLY A 1 1066 ? -34.385 14.282 79.631 1.00 79.81 1066 GLY A CA 1
ATOM 7485 C C . GLY A 1 1066 ? -33.358 15.137 78.887 1.00 79.81 1066 GLY A C 1
ATOM 7486 O O . GLY A 1 1066 ? -33.593 15.489 77.735 1.00 79.81 1066 GLY A O 1
ATOM 7487 N N . SER A 1 1067 ? -32.259 15.519 79.538 1.00 78.56 1067 SER A N 1
ATOM 7488 C CA . SER A 1 1067 ? -31.198 16.359 78.955 1.00 78.56 1067 SER A CA 1
ATOM 7489 C C . SER A 1 1067 ? -29.851 15.992 79.572 1.00 78.56 1067 SER A C 1
ATOM 7491 O O . SER A 1 1067 ? -29.776 15.822 80.784 1.00 78.56 1067 SER A O 1
ATOM 7493 N N . GLU A 1 1068 ? -28.800 15.922 78.756 1.00 76.56 1068 GLU A N 1
ATOM 7494 C CA . GLU A 1 1068 ? -27.455 15.479 79.160 1.00 76.56 1068 GLU A CA 1
ATOM 7495 C C . GLU A 1 1068 ? -26.379 16.426 78.610 1.00 76.56 1068 GLU A C 1
ATOM 7497 O O . GLU A 1 1068 ? -26.580 17.075 77.579 1.00 76.56 1068 GLU A O 1
ATOM 7502 N N . SER A 1 1069 ? -25.238 16.524 79.298 1.00 74.62 1069 SER A N 1
ATOM 7503 C CA . SER A 1 1069 ? -24.181 17.508 79.017 1.00 74.62 1069 SER A CA 1
ATOM 7504 C C . SER A 1 1069 ? -22.794 16.888 79.149 1.00 74.62 1069 SER A C 1
ATOM 7506 O O . SER A 1 1069 ? -22.350 16.627 80.261 1.00 74.62 1069 SER A O 1
ATOM 7508 N N . TRP A 1 1070 ? -22.081 16.752 78.033 1.00 68.38 1070 TRP A N 1
ATOM 7509 C CA . TRP A 1 1070 ? -20.696 16.283 77.998 1.00 68.38 1070 TRP A CA 1
ATOM 7510 C C . TRP A 1 1070 ? -19.753 17.488 78.009 1.00 68.38 1070 TRP A C 1
ATOM 7512 O O . TRP A 1 1070 ? -19.691 18.246 77.039 1.00 68.38 1070 TRP A O 1
ATOM 7522 N N . ASN A 1 1071 ? -19.054 17.692 79.126 1.00 57.06 1071 ASN A N 1
ATOM 7523 C CA . ASN A 1 1071 ? -17.904 18.596 79.177 1.00 57.06 1071 ASN A CA 1
ATOM 7524 C C . ASN A 1 1071 ? -16.661 17.839 78.663 1.00 57.06 1071 ASN A C 1
ATOM 7526 O O . ASN A 1 1071 ? -16.642 16.612 78.666 1.00 57.06 1071 ASN A O 1
ATOM 7530 N N . GLY A 1 1072 ? -15.638 18.559 78.196 1.00 49.38 1072 GLY A N 1
ATOM 7531 C CA . GLY A 1 1072 ? -14.557 18.009 77.359 1.00 49.38 1072 GLY A CA 1
ATOM 7532 C C . GLY A 1 1072 ? -13.563 17.030 78.003 1.00 49.38 1072 GLY A C 1
ATOM 7533 O O . GLY A 1 1072 ? -12.579 16.706 77.349 1.00 49.38 1072 GLY A O 1
ATOM 7534 N N . ASP A 1 1073 ? -13.807 16.577 79.235 1.00 43.44 1073 ASP A N 1
ATOM 7535 C CA . ASP A 1 1073 ? -12.891 15.758 80.046 1.00 43.44 1073 ASP A CA 1
ATOM 7536 C C . ASP A 1 1073 ? -13.521 14.422 80.523 1.00 43.44 1073 ASP A C 1
ATOM 7538 O O . ASP A 1 1073 ? -12.926 13.712 81.330 1.00 43.44 1073 ASP A O 1
ATOM 7542 N N . ASP A 1 1074 ? -14.737 14.085 80.068 1.00 46.12 1074 ASP A N 1
ATOM 7543 C CA . ASP A 1 1074 ? -15.556 12.959 80.570 1.00 46.12 1074 ASP A CA 1
ATOM 7544 C C . ASP A 1 1074 ? -15.471 11.663 79.715 1.00 46.12 1074 ASP A C 1
ATOM 7546 O O . ASP A 1 1074 ? -16.460 10.930 79.612 1.00 46.12 1074 ASP A O 1
ATOM 7550 N N . ASP A 1 1075 ? -14.317 11.345 79.110 1.00 39.91 1075 ASP A N 1
ATOM 7551 C CA . ASP A 1 1075 ? -14.026 10.059 78.426 1.00 39.91 1075 ASP A CA 1
ATOM 7552 C C . ASP A 1 1075 ? -12.641 9.480 78.787 1.00 39.91 1075 ASP A C 1
ATOM 7554 O O . ASP A 1 1075 ? -11.629 10.197 78.620 1.00 39.91 1075 ASP A O 1
#

Organism: NCBI:txid1969733

Secondary structure (DSSP, 8-state):
--SSSTTSSTTS----------------------------EEEEBTTBPEEEEEEEE-TTS-EEES--PPP-TT-EEE-SSPPPTT-EEEEEEEEEEEETTEE--S--EEEPPTT--SEEEEBHHHHHHHHT--HHHHHHHHHHTT----TTGGGS-SSTTTTT--S---HHHHHHHHHHHHHHHHHHHH--SS--HHHHTSHHHHHHHHHHHHHHHHHSSHHHHHHHHHHHTT-TT--SPP-HHHHHHHHHHHHHHHHHHHHHHHHHTTT---HHHHHHHHHHHHHHHHHHHHHHHHHHHHHHS-PPPP-HHHHHHHHTTTT-BSSS-STTB-TT-HHHHHHHHHTTGGG----HHHHHHHHHHHH-TTPPPPP------S----PPPHHHHHHHHTHHHH--GGG-TTTT--HHHHHHHHHTTGGGGGGGTTS-HHHHHHHHHHHTT--S----------S-PPPPHHHHHHHHTHHHH--STT-SSTT--HHHHHHHHHTTGGGGGGGGGS-HHHHHHHHHHSPPPP---TTSPP-HHHHIIIIIHHHH--GGG-SSTT--HHHHHHHHHTTTTSGGGGTTS-HHHHHHHHHHSPPP-PPP-S---HHHHHHHHTHHHH--GGG-SSTT--HHHHHHHHHTTGGGGGGGTTS-HHHHHHHHHHSPPP----SS---HHHHHHHHTHHHH--GGG-SSTT--HHHHHHHHHTTGGGGGGGTTS-HHHHHHHHHHSPPP---------HHHHHHHHTHHHH--GGG-SSTT--HHHHHHHHHTTGGGGGGGTTS-HHHHHHHHHHSPPPPP--S----HHHHHHHHTHHHH--GGG-SSTT--HHHHHHHHHTTGGGGGGGTTS-HHHHHHHHHHSPP-----SS---S-GGGTS-SS--SSSTT---TTHHHHTTSTTTTT-THHHHTT---SSS---B--GGGBBTTB--EE-SSS-EESBGGGTTPPPPPTTT----TTT-GGGTPPBSSSSTT-B-STTHHHHTTTT--GGGTB-GGG-TTTTS-TTSSS-SS-GGGGB-STTSSEEEEETTEEEEETTTEEEE--TT--

Nearest PDB structures (foldseek):
  8qjg-assembly1_A  TM=9.396E-01  e=1.669E-03  Geobacter sulfurreducens PCA
  8qj6-assembly1_A  TM=9.801E-01  e=2.124E-03  Geobacter sulfurreducens PCA
  8j7w-assembly1_A  TM=2.674E-01  e=5.517E+00  Homo sapiens

Mean predicted aligned error: 25.15 Å

Radius of gyration: 45.54 Å; Cα contacts (8 Å, |Δi|>4): 1499; chains: 1; bounding box: 84×115×143 Å

Sequence (1075 aa):
MSRRLATLILAALATLILAACGSDGGSSATGSTPVTGGVTSGIAVDPYIVGAVFEEISADGRILQPASTPSDDQGQFTFPRALTPGSTVRLKISQRGTHVSAPFEGMLKRKVLPEDVGQIVVSPMTTLVANGMNETEVAKLLTDAGFQVDKNQIYSNPMLGLDNVKGQVPDSRLEKLRANMALNAFMVATGNFDMGPAEANSAANFEVLQDMGQAVKGMLNSGEFTSLAAQLATDPTLTEPLHLNDLVHSTVDQVQNLVQKTRSHMQGNGGHFDRAQFASDLNLMKGQLQQVVRNYVQKRQDANSNMPPVDGRTVFTDNCSMCHNIGNGGTMDLTGKGTKAQAKISGGHNNRHLTADELTALTGYLDNPGGATPPGNGSGNNGGNMPADGTTLYANNCAGCHGGLDTSSKAGRGAAAIQAAIDNNTGGMNFLSSLTATEVQSIADALAGNSNGSGNGGGNNGGSMPADGTTLYGANCAGCHGDLANTVKPGRTSTQIQAAIDSNTGGMGYLSNLTMQEVQAIADALPAAPPVDPTLPPDGIALYNNECAGCHGNLANTSKPGRTAADIQGAIDTNRGGMGYLGNLTTAEIQAIADALPAPPAPTPGPVDGAALYGSNCAGCHGNLANTGKPGRTATDIQNAIDGNTGGMGFLATLSATEVQAIADALPTPPTPTPGPVDGAALYGSNCAGCHGNLAGTSKPGRTATDIQNAIDGNTGGMGFLATLSTTEVQAIADALPAPPAPTPGPVDGAALYGSNCAGCHGSLASTSKPGRTATDIQNAIDGNTGGMGFLATLSATEVQAIADALPASPAPTPGPVDGAALYSSNCAGCHGSLASTSKPGRTATDIQNAIDGNTGGMGFLATLSATEVQAIADALPAGNAGGGGSDYSDCTACHGQPPNGSTAPNTAGAHAAHKALPGVGTDCSVCHTGRDHNGQVDLGFPAAYDSKNATATDNQNGQCSNISCHGGKTTPDWWSGSIAVNSQCTSCHASGTGEYNSYNSGKHSKHIREGFACTVCHNTAKMDNHFGDLTTPAFETSPAATIGGGSTRVGSYANGKCSSIQCHGSESWNGDDD